Protein AF-0000000072929217 (afdb_homodimer)

Foldseek 3Di:
DDLVVLVVVVVVPDDPPFQKAAPPPPCQVCQQPVQAQAPVTDPAAEGMEGADADVVSVLVQLQSCVSSVAFEFEAQLNDAQQSRQRHHHHYGYYDCNHWDWDADLVQQKIKIFQNAFQQNNQVVVVVVQWHAQAALARSHGNQLCQQLQGPGPLCLQPNTRVVQWAWFWWQASNSDIAIEGCVGPPLLSQNSNRVGLQRRTGTGITIGRIGGAFDQKWKKKFKAALVCLLVQVVQCLVAPQPADSQKWWKWKWAADPPDDFIMIMIMIIGGHHDLVVQQVRQVVCVVRGDPHTPDIDGGHGDDSVRSNVVSCVLSDGQKHKDKFKFAFAQPDPPSVLCSCVSGPAQDRSKMKMKTANHPVQVDDVVVVPDDNHLQADGDRIIIMIIHIGNDPVCVVVRVVVVVVSCVSNLVRGPFGRSRGDDQQNADAAHGPPVSVVSSLVSLCVRPVSQNSLRHCYHVSPCRSNHGPRHHD/DPLVVLVVVVVVPDDPPFQKAAPPPPCQVCQQPVQAQAPVTDPAAEGMEGADADVVSVLVQLQSCVSSVAFEFEAQLNDAQQSRQRHHHHYGYYDCNHWDWDADLVQQKIKIFQNAFQQNNQVVVVVVQWHAQAALARSHGNQLCQQLQHPGPLCLQPNTRVVQWAWFWWQFSNSDIAIEGCVGPPLLSQNSNRVGLQRRTGTGITIGRIGGAFDQKWKKKFKAALVCLLVQVVQCLVAPQPADSQKWWKWKWAADPPDDFIMIMIMIIGGHHDLVVQQVRQVVCVVRGDPHTPDIDGGHGDDSVRSNVVSCVLSDGQKHKDKFKFAFAQPDPPSVLCSCVSGPAQDRSKMKMKTANHPVQVDDVVVVRDDNHLQADGDRIIIMIIHIGNDPVCVVVRVVVVVVSCVSNLVRGPFGRSRGDDQQNADAAHGPPVSVVSSLVSLCVRPVSLNSLRHCYNVSPCRSNHGPRHHD

Nearest PDB structures (foldseek):
  6fye-assembly1_B-2  TM=8.656E-01  e=2.836E-32  Streptomyces maritimus
  4xlo-assembly1_C  TM=8.619E-01  e=9.647E-32  Streptomyces maritimus
  6fyg-assembly3_C  TM=8.491E-01  e=1.159E-31  Streptomyces maritimus
  6fyb-assembly1_A  TM=8.596E-01  e=4.457E-31  Streptomyces maritimus
  2bvf-assembly2_B  TM=8.439E-01  e=1.085E-26  Paenarthrobacter nicotinovorans

Sequence (944 aa):
MTQIDALAQAKSQLPPSFPIIWRGDVSWERARVGRVFNHRRPSSQPLAVVEATREDHIVEAVRLARTLGARVSVRSGGHSWAAWSVREGAVLIDLGKYHEFLLDDSTGVLQASPSMTGRMVNKLLGLRGRMFPGGHCPEVALGGFLLQGGMGWNCKNWGFACERLMALDVVTADGEKRHCDKTTNTELYWAARGSGPGFPAVVTRFYLQTIPVFNHMRSSVYIYEKKDYEAAFSWVLKLAPTFDEGTEIVAVGQHLPGREGEHILISFVTFKNSDEEARSALQPAQDSAPPGHVDSWFCKKTSLAEQYDHQHSANPEGHRYAVDNSYIRNDADVVSVLKESFTSLPTKKSFTLWYAMAPGSRRSIEDDNFEDMALSMQTDHYYAAYVIWEDQADDLKCQSWLTHVFDKIKRDSEGSYLGDADFQKRLTVFWGQDQGKRLMNIRKKWDPRGVVAGYLNKGDQNGVEGLENVHNMTQIDALAQAKSQLPPSFPIIWRGDVSWERARVGRVFNHRRPSSQPLAVVEATREDHIVEAVRLARTLGARVSVRSGGHSWAAWSVREGAVLIDLGKYHEFLLDDSTGVLQASPSMTGRMVNKLLGLRGRMFPGGHCPEVALGGFLLQGGMGWNCKNWGFACERLMALDVVTADGEKRHCDKTTNTELYWAARGSGPGFPAVVTRFYLQTIPVFNHMRSSVYIYEKKDYEAAFSWVLKLAPTFDEGTEIVAVGQHLPGREGEHILISFVTFKNSDEEARSALQPAQDSAPPGHVDSWFCKKTSLAEQYDHQHSANPEGHRYAVDNSYIRNDADVVSVLKESFTSLPTKKSFTLWYAMAPGSRRSIEDDNFEDMALSMQTDHYYAAYVIWEDQADDLKCQSWLTHVFDKIKRDSEGSYLGDADFQKRLTVFWGQDQGKRLMNIRKKWDPRGVVAGYLNKGDQNGVEGLENVHN

Organism: Fusarium oxysporum f. sp. lycopersici (strain 4287 / CBS 123668 / FGSC 9935 / NRRL 34936) (NCBI:txid426428)

pLDDT: mean 96.12, std 4.48, range [48.97, 98.94]

Radius of gyration: 29.15 Å; Cα contacts (8 Å, |Δi|>4): 2205; chains: 2; bounding box: 71×83×64 Å

Structure (mmCIF, N/CA/C/O backbone):
data_AF-0000000072929217-model_v1
#
loop_
_entity.id
_entity.type
_entity.pdbx_description
1 polymer 'FAD-binding PCMH-type domain-containing protein'
#
loop_
_atom_site.group_PDB
_atom_site.id
_atom_site.type_symbol
_atom_site.label_atom_id
_atom_site.label_alt_id
_atom_site.label_comp_id
_atom_site.label_asym_id
_atom_site.label_entity_id
_atom_site.label_seq_id
_atom_site.pdbx_PDB_ins_code
_atom_site.Cartn_x
_atom_site.Cartn_y
_atom_site.Cartn_z
_atom_site.occupancy
_atom_site.B_iso_or_equiv
_atom_site.auth_seq_id
_atom_site.auth_comp_id
_atom_site.auth_asym_id
_atom_site.auth_atom_id
_atom_site.pdbx_PDB_model_num
ATOM 1 N N . MET A 1 1 ? 33.812 8.492 -20.047 1 49.12 1 MET A N 1
ATOM 2 C CA . MET A 1 1 ? 32.594 7.754 -20.391 1 49.12 1 MET A CA 1
ATOM 3 C C . MET A 1 1 ? 31.391 8.664 -20.359 1 49.12 1 MET A C 1
ATOM 5 O O . MET A 1 1 ? 31.156 9.344 -19.359 1 49.12 1 MET A O 1
ATOM 9 N N . THR A 1 2 ? 30.75 8.93 -21.438 1 68 2 THR A N 1
ATOM 10 C CA . THR A 1 2 ? 29.562 9.781 -21.484 1 68 2 THR A CA 1
ATOM 11 C C . THR A 1 2 ? 28.438 9.188 -20.656 1 68 2 THR A C 1
ATOM 13 O O . THR A 1 2 ? 28.5 8.023 -20.25 1 68 2 THR A O 1
ATOM 16 N N . GLN A 1 3 ? 27.625 10.047 -20.203 1 73.56 3 GLN A N 1
ATOM 17 C CA . GLN A 1 3 ? 26.469 9.578 -19.469 1 73.56 3 GLN A CA 1
ATOM 18 C C . GLN A 1 3 ? 25.734 8.484 -20.234 1 73.56 3 GLN A C 1
ATOM 20 O O . GLN A 1 3 ? 25.203 7.539 -19.641 1 73.56 3 GLN A O 1
ATOM 25 N N . ILE A 1 4 ? 25.828 8.523 -21.484 1 74.44 4 ILE A N 1
ATOM 26 C CA . ILE A 1 4 ? 25.172 7.547 -22.344 1 74.44 4 ILE A CA 1
ATOM 27 C C . ILE A 1 4 ? 25.859 6.188 -22.203 1 74.44 4 ILE A C 1
ATOM 29 O O . ILE A 1 4 ? 25.188 5.156 -22.094 1 74.44 4 ILE A O 1
ATOM 33 N N . ASP A 1 5 ? 27.188 6.277 -22.203 1 80.12 5 ASP A N 1
ATOM 34 C CA . ASP A 1 5 ? 27.938 5.035 -22.062 1 80.12 5 ASP A CA 1
ATOM 35 C C . ASP A 1 5 ? 27.719 4.41 -20.688 1 80.12 5 ASP A C 1
ATOM 37 O O . ASP A 1 5 ? 27.578 3.191 -20.562 1 80.12 5 ASP A O 1
ATOM 41 N N . ALA A 1 6 ? 27.734 5.25 -19.797 1 81.88 6 ALA A N 1
ATOM 42 C CA . ALA A 1 6 ? 27.531 4.781 -18.422 1 81.88 6 ALA A CA 1
ATOM 43 C C . ALA A 1 6 ? 26.141 4.172 -18.25 1 81.88 6 ALA A C 1
ATOM 45 O O . ALA A 1 6 ? 25.984 3.176 -17.547 1 81.88 6 ALA A O 1
ATOM 46 N N . LEU A 1 7 ? 25.234 4.805 -18.875 1 84.31 7 LEU A N 1
ATOM 47 C CA . LEU A 1 7 ? 23.875 4.305 -18.812 1 84.31 7 LEU A CA 1
ATOM 48 C C . LEU A 1 7 ? 23.781 2.928 -19.469 1 84.31 7 LEU A C 1
ATOM 50 O O . LEU A 1 7 ? 23.125 2.029 -18.938 1 84.31 7 LEU A O 1
ATOM 54 N N . ALA A 1 8 ? 24.406 2.736 -20.547 1 84.69 8 ALA A N 1
ATOM 55 C CA . ALA A 1 8 ? 24.406 1.451 -21.25 1 84.69 8 ALA A CA 1
ATOM 56 C C . ALA A 1 8 ? 25.078 0.37 -20.391 1 84.69 8 ALA A C 1
ATOM 58 O O . ALA A 1 8 ? 24.578 -0.762 -20.328 1 84.69 8 ALA A O 1
ATOM 59 N N . GLN A 1 9 ? 26.125 0.762 -19.781 1 85.25 9 GLN A N 1
ATOM 60 C CA . GLN A 1 9 ? 26.844 -0.175 -18.906 1 85.25 9 GLN A CA 1
ATOM 61 C C . GLN A 1 9 ? 25.984 -0.556 -17.703 1 85.25 9 GLN A C 1
ATOM 63 O O . GLN A 1 9 ? 25.953 -1.723 -17.312 1 85.25 9 GLN A O 1
ATOM 68 N N . ALA A 1 10 ? 25.406 0.432 -17.156 1 84.62 10 ALA A N 1
ATOM 69 C CA . ALA A 1 10 ? 24.547 0.167 -16 1 84.62 10 ALA A CA 1
ATOM 70 C C . ALA A 1 10 ? 23.406 -0.78 -16.359 1 84.62 10 ALA A C 1
ATOM 72 O O . ALA A 1 10 ? 23.125 -1.728 -15.633 1 84.62 10 ALA A O 1
ATOM 73 N N . LYS A 1 11 ? 22.828 -0.603 -17.422 1 81.94 11 LYS A N 1
ATOM 74 C CA . LYS A 1 11 ? 21.719 -1.436 -17.906 1 81.94 11 LYS A CA 1
ATOM 75 C C . LYS A 1 11 ? 22.172 -2.879 -18.109 1 81.94 11 LYS A C 1
ATOM 77 O O . LYS A 1 11 ? 21.422 -3.814 -17.828 1 81.94 11 LYS A O 1
ATOM 82 N N . SER A 1 12 ? 23.391 -3.002 -18.453 1 82.38 12 SER A N 1
ATOM 83 C CA . SER A 1 12 ? 23.906 -4.336 -18.734 1 82.38 12 SER A CA 1
ATOM 84 C C . SER A 1 12 ? 24.375 -5.035 -17.469 1 82.38 12 SER A C 1
ATOM 86 O O . SER A 1 12 ? 24.375 -6.266 -17.391 1 82.38 12 SER A O 1
ATOM 88 N N . GLN A 1 13 ? 24.719 -4.32 -16.469 1 84.75 13 GLN A N 1
ATOM 89 C CA . GLN A 1 13 ? 25.328 -4.902 -15.273 1 84.75 13 GLN A CA 1
ATOM 90 C C . GLN A 1 13 ? 24.281 -5.199 -14.203 1 84.75 13 GLN A C 1
ATOM 92 O O . GLN A 1 13 ? 24.484 -6.078 -13.359 1 84.75 13 GLN A O 1
ATOM 97 N N . LEU A 1 14 ? 23.188 -4.543 -14.242 1 88.75 14 LEU A N 1
ATOM 98 C CA . LEU A 1 14 ? 22.141 -4.789 -13.25 1 88.75 14 LEU A CA 1
ATOM 99 C C . LEU A 1 14 ? 21.406 -6.09 -13.539 1 88.75 14 LEU A C 1
ATOM 101 O O . LEU A 1 14 ? 21.125 -6.402 -14.703 1 88.75 14 LEU A O 1
ATOM 105 N N . PRO A 1 15 ? 21.219 -6.852 -12.453 1 87.69 15 PRO A N 1
ATOM 106 C CA . PRO A 1 15 ? 20.391 -8.039 -12.695 1 87.69 15 PRO A CA 1
ATOM 107 C C . PRO A 1 15 ? 19 -7.691 -13.203 1 87.69 15 PRO A C 1
ATOM 109 O O . PRO A 1 15 ? 18.406 -6.688 -12.781 1 87.69 15 PRO A O 1
ATOM 112 N N . PRO A 1 16 ? 18.469 -8.57 -14.055 1 85.94 16 PRO A N 1
ATOM 113 C CA . PRO A 1 16 ? 17.125 -8.305 -14.586 1 85.94 16 PRO A CA 1
ATOM 114 C C . PRO A 1 16 ? 16.062 -8.148 -13.5 1 85.94 16 PRO A C 1
ATOM 116 O O . PRO A 1 16 ? 15.055 -7.48 -13.703 1 85.94 16 PRO A O 1
ATOM 119 N N . SER A 1 17 ? 16.375 -8.656 -12.406 1 92.19 17 SER A N 1
ATOM 120 C CA . SER A 1 17 ? 15.391 -8.648 -11.328 1 92.19 17 SER A CA 1
ATOM 121 C C . SER A 1 17 ? 15.461 -7.348 -10.531 1 92.19 17 SER A C 1
ATOM 123 O O . SER A 1 17 ? 14.625 -7.102 -9.656 1 92.19 17 SER A O 1
ATOM 125 N N . PHE A 1 18 ? 16.484 -6.469 -10.781 1 95.69 18 PHE A N 1
ATOM 126 C CA . PHE A 1 18 ? 16.516 -5.176 -10.109 1 95.69 18 PHE A CA 1
ATOM 127 C C . PHE A 1 18 ? 15.328 -4.32 -10.508 1 95.69 18 PHE A C 1
ATOM 129 O O . PHE A 1 18 ? 15.023 -4.18 -11.695 1 95.69 18 PHE A O 1
ATOM 136 N N . PRO A 1 19 ? 14.609 -3.799 -9.547 1 96.88 19 PRO A N 1
ATOM 137 C CA . PRO A 1 19 ? 13.328 -3.15 -9.852 1 96.88 19 PRO A CA 1
ATOM 138 C C . PRO A 1 19 ? 13.5 -1.712 -10.336 1 96.88 19 PRO A C 1
ATOM 140 O O . PRO A 1 19 ? 13.055 -0.774 -9.672 1 96.88 19 PRO A O 1
ATOM 143 N N . ILE A 1 20 ? 14.062 -1.573 -11.516 1 97.25 20 ILE A N 1
ATOM 144 C CA . ILE A 1 20 ? 14.352 -0.259 -12.078 1 97.25 20 ILE A CA 1
ATOM 145 C C . ILE A 1 20 ? 13.531 -0.047 -13.352 1 97.25 20 ILE A C 1
ATOM 147 O O . ILE A 1 20 ? 13.367 -0.972 -14.148 1 97.25 20 ILE A O 1
ATOM 151 N N . ILE A 1 21 ? 12.914 1.07 -13.5 1 97.06 21 ILE A N 1
ATOM 152 C CA . ILE A 1 21 ? 12.188 1.515 -14.68 1 97.06 21 ILE A CA 1
ATOM 153 C C . ILE A 1 21 ? 12.938 2.67 -15.344 1 97.06 21 ILE A C 1
ATOM 155 O O . ILE A 1 21 ? 13.234 3.674 -14.695 1 97.06 21 ILE A O 1
ATOM 159 N N . TRP A 1 22 ? 13.227 2.525 -16.562 1 94.88 22 TRP A N 1
ATOM 160 C CA . TRP A 1 22 ? 13.945 3.549 -17.312 1 94.88 22 TRP A CA 1
ATOM 161 C C . TRP A 1 22 ? 12.984 4.395 -18.141 1 94.88 22 TRP A C 1
ATOM 163 O O . TRP A 1 22 ? 11.875 3.959 -18.453 1 94.88 22 TRP A O 1
ATOM 173 N N . ARG A 1 23 ? 13.445 5.566 -18.453 1 90.44 23 ARG A N 1
ATOM 174 C CA . ARG A 1 23 ? 12.688 6.391 -19.391 1 90.44 23 ARG A CA 1
ATOM 175 C C . ARG A 1 23 ? 12.438 5.648 -20.703 1 90.44 23 ARG A C 1
ATOM 177 O O . ARG A 1 23 ? 13.352 5.031 -21.25 1 90.44 23 ARG A O 1
ATOM 184 N N . GLY A 1 24 ? 11.219 5.574 -21.125 1 89.06 24 GLY A N 1
ATOM 185 C CA . GLY A 1 24 ? 10.867 4.852 -22.344 1 89.06 24 GLY A CA 1
ATOM 186 C C . GLY A 1 24 ? 10.109 3.568 -22.078 1 89.06 24 GLY A C 1
ATOM 187 O O . GLY A 1 24 ? 9.422 3.049 -22.953 1 89.06 24 GLY A O 1
ATOM 188 N N . ASP A 1 25 ? 10.336 3.018 -20.859 1 91.44 25 ASP A N 1
ATOM 189 C CA . ASP A 1 25 ? 9.57 1.834 -20.5 1 91.44 25 ASP A CA 1
ATOM 190 C C . ASP A 1 25 ? 8.07 2.131 -20.5 1 91.44 25 ASP A C 1
ATOM 192 O O . ASP A 1 25 ? 7.66 3.273 -20.281 1 91.44 25 ASP A O 1
ATOM 196 N N . VAL A 1 26 ? 7.258 1.178 -20.688 1 92.44 26 VAL A N 1
ATOM 197 C CA . VAL A 1 26 ? 5.812 1.331 -20.828 1 92.44 26 VAL A CA 1
ATOM 198 C C . VAL A 1 26 ? 5.23 1.861 -19.516 1 92.44 26 VAL A C 1
ATOM 200 O O . VAL A 1 26 ? 4.25 2.611 -19.531 1 92.44 26 VAL A O 1
ATOM 203 N N . SER A 1 27 ? 5.918 1.597 -18.391 1 94.31 27 SER A N 1
ATOM 204 C CA . SER A 1 27 ? 5.402 1.976 -17.078 1 94.31 27 SER A CA 1
ATOM 205 C C . SER A 1 27 ? 6.016 3.289 -16.609 1 94.31 27 SER A C 1
ATOM 207 O O . SER A 1 27 ? 5.852 3.672 -15.445 1 94.31 27 SER A O 1
ATOM 209 N N . TRP A 1 28 ? 6.641 4.039 -17.469 1 96.75 28 TRP A N 1
ATOM 210 C CA . TRP A 1 28 ? 7.473 5.172 -17.078 1 96.75 28 TRP A CA 1
ATOM 211 C C . TRP A 1 28 ? 6.633 6.246 -16.391 1 96.75 28 TRP A C 1
ATOM 213 O O . TRP A 1 28 ? 6.949 6.68 -15.281 1 96.75 28 TRP A O 1
ATOM 223 N N . GLU A 1 29 ? 5.516 6.652 -16.984 1 96.38 29 GLU A N 1
ATOM 224 C CA . GLU A 1 29 ? 4.746 7.762 -16.438 1 96.38 29 GLU A CA 1
ATOM 225 C C . GLU A 1 29 ? 4.121 7.395 -15.094 1 96.38 29 GLU A C 1
ATOM 227 O O . GLU A 1 29 ? 4.07 8.219 -14.18 1 96.38 29 GLU A O 1
ATOM 232 N N . ARG A 1 30 ? 3.693 6.176 -15.023 1 95.62 30 ARG A N 1
ATOM 233 C CA . ARG A 1 30 ? 3.193 5.699 -13.734 1 95.62 30 ARG A CA 1
ATOM 234 C C . ARG A 1 30 ? 4.273 5.777 -12.664 1 95.62 30 ARG A C 1
ATOM 236 O O . ARG A 1 30 ? 4.016 6.234 -11.547 1 95.62 30 ARG A O 1
ATOM 243 N N . ALA A 1 31 ? 5.453 5.297 -13.016 1 97.69 31 ALA A N 1
ATOM 244 C CA . ALA A 1 31 ? 6.562 5.285 -12.07 1 97.69 31 ALA A CA 1
ATOM 245 C C . ALA A 1 31 ? 6.988 6.707 -11.703 1 97.69 31 ALA A C 1
ATOM 247 O O . ALA A 1 31 ? 7.262 7 -10.539 1 97.69 31 ALA A O 1
ATOM 248 N N . ARG A 1 32 ? 7.012 7.57 -12.672 1 98.12 32 ARG A N 1
ATOM 249 C CA . ARG A 1 32 ? 7.535 8.922 -12.523 1 98.12 32 ARG A CA 1
ATOM 250 C C . ARG A 1 32 ? 6.613 9.773 -11.648 1 98.12 32 ARG A C 1
ATOM 252 O O . ARG A 1 32 ? 7.059 10.367 -10.664 1 98.12 32 ARG A O 1
ATOM 259 N N . VAL A 1 33 ? 5.234 9.734 -11.977 1 97.62 33 VAL A N 1
ATOM 260 C CA . VAL A 1 33 ? 4.387 10.719 -11.305 1 97.62 33 VAL A CA 1
ATOM 261 C C . VAL A 1 33 ? 3.117 10.039 -10.797 1 97.62 33 VAL A C 1
ATOM 263 O O . VAL A 1 33 ? 2.266 10.688 -10.18 1 97.62 33 VAL A O 1
ATOM 266 N N . GLY A 1 34 ? 2.971 8.805 -11 1 95.88 34 GLY A N 1
ATOM 267 C CA . GLY A 1 34 ? 1.731 8.125 -10.656 1 95.88 34 GLY A CA 1
ATOM 268 C C . GLY A 1 34 ? 1.403 8.188 -9.18 1 95.88 34 GLY A C 1
ATOM 269 O O . GLY A 1 34 ? 0.233 8.148 -8.797 1 95.88 34 GLY A O 1
ATOM 270 N N . ARG A 1 35 ? 2.449 8.336 -8.336 1 96.56 35 ARG A N 1
ATOM 271 C CA . ARG A 1 35 ? 2.234 8.359 -6.895 1 96.56 35 ARG A CA 1
ATOM 272 C C . ARG A 1 35 ? 2.414 9.766 -6.336 1 96.56 35 ARG A C 1
ATOM 274 O O . ARG A 1 35 ? 2.514 9.953 -5.121 1 96.56 35 ARG A O 1
ATOM 281 N N . VAL A 1 36 ? 2.475 10.734 -7.227 1 97.44 36 VAL A N 1
ATOM 282 C CA . VAL A 1 36 ? 2.475 12.125 -6.789 1 97.44 36 VAL A CA 1
ATOM 283 C C . VAL A 1 36 ? 1.05 12.562 -6.465 1 97.44 36 VAL A C 1
ATOM 285 O O . VAL A 1 36 ? 0.176 12.555 -7.332 1 97.44 36 VAL A O 1
ATOM 288 N N . PHE A 1 37 ? 0.83 12.93 -5.234 1 97 37 PHE A N 1
ATOM 289 C CA . PHE A 1 37 ? -0.493 13.297 -4.746 1 97 37 PHE A CA 1
ATOM 290 C C . PHE A 1 37 ? -1.005 14.547 -5.461 1 97 37 PHE A C 1
ATOM 292 O O . PHE A 1 37 ? -2.164 14.594 -5.875 1 97 37 PHE A O 1
ATOM 299 N N . ASN A 1 38 ? -0.155 15.578 -5.531 1 97.69 38 ASN A N 1
ATOM 300 C CA . ASN A 1 38 ? -0.504 16.844 -6.164 1 97.69 38 ASN A CA 1
ATOM 301 C C . ASN A 1 38 ? -0.58 16.703 -7.684 1 97.69 38 ASN A C 1
ATOM 303 O O . ASN A 1 38 ? 0.424 16.406 -8.336 1 97.69 38 ASN A O 1
ATOM 307 N N . HIS A 1 39 ? -1.693 17 -8.242 1 97.12 39 HIS A N 1
ATOM 308 C CA . HIS A 1 39 ? -1.88 16.797 -9.672 1 97.12 39 HIS A CA 1
ATOM 309 C C . HIS A 1 39 ? -1.33 17.969 -10.477 1 97.12 39 HIS A C 1
ATOM 311 O O . HIS A 1 39 ? -1.395 17.969 -11.711 1 97.12 39 HIS A O 1
ATOM 317 N N . ARG A 1 40 ? -0.848 18.984 -9.789 1 96 40 ARG A N 1
ATOM 318 C CA . ARG A 1 40 ? 0.109 19.859 -10.461 1 96 40 ARG A CA 1
ATOM 319 C C . ARG A 1 40 ? 1.459 19.172 -10.625 1 96 40 ARG A C 1
ATOM 321 O O . ARG A 1 40 ? 2.461 19.625 -10.062 1 96 40 ARG A O 1
ATOM 328 N N . ARG A 1 41 ? 1.471 18.188 -11.445 1 95.12 41 ARG A N 1
ATOM 329 C CA . ARG A 1 41 ? 2.627 17.312 -11.594 1 95.12 41 ARG A CA 1
ATOM 330 C C . ARG A 1 41 ? 3.76 18.031 -12.328 1 95.12 41 ARG A C 1
ATOM 332 O O . ARG A 1 41 ? 3.518 18.766 -13.281 1 95.12 41 ARG A O 1
ATOM 339 N N . PRO A 1 42 ? 4.984 17.828 -11.883 1 94.81 42 PRO A N 1
ATOM 340 C CA . PRO A 1 42 ? 6.121 18.453 -12.547 1 94.81 42 PRO A CA 1
ATOM 341 C C . PRO A 1 42 ? 6.41 17.844 -13.922 1 94.81 42 PRO A C 1
ATOM 343 O O . PRO A 1 42 ? 6.047 16.703 -14.18 1 94.81 42 PRO A O 1
ATOM 346 N N . SER A 1 43 ? 7.121 18.625 -14.742 1 94.94 43 SER A N 1
ATOM 347 C CA . SER A 1 43 ? 7.543 18.156 -16.062 1 94.94 43 SER A CA 1
ATOM 348 C C . SER A 1 43 ? 8.93 17.531 -16 1 94.94 43 SER A C 1
ATOM 350 O O . SER A 1 43 ? 9.375 16.922 -16.969 1 94.94 43 SER A O 1
ATOM 352 N N . SER A 1 44 ? 9.586 17.672 -14.82 1 95.94 44 SER A N 1
ATOM 353 C CA . SER A 1 44 ? 10.945 17.141 -14.664 1 95.94 44 SER A CA 1
ATOM 354 C C . SER A 1 44 ? 11 15.656 -14.992 1 95.94 44 SER A C 1
ATOM 356 O O . SER A 1 44 ? 10.062 14.914 -14.695 1 95.94 44 SER A O 1
ATOM 358 N N . GLN A 1 45 ? 12.188 15.258 -15.555 1 96.94 45 GLN A N 1
ATOM 359 C CA . GLN A 1 45 ? 12.398 13.875 -15.977 1 96.94 45 GLN A CA 1
ATOM 360 C C . GLN A 1 45 ? 13.586 13.258 -15.25 1 96.94 45 GLN A C 1
ATOM 362 O O . GLN A 1 45 ? 14.742 13.492 -15.609 1 96.94 45 GLN A O 1
ATOM 367 N N . PRO A 1 46 ? 13.32 12.391 -14.297 1 97.38 46 PRO A N 1
ATOM 368 C CA . PRO A 1 46 ? 14.422 11.578 -13.758 1 97.38 46 PRO A CA 1
ATOM 369 C C . PRO A 1 46 ? 15.062 10.68 -14.812 1 97.38 46 PRO A C 1
ATOM 371 O O . PRO A 1 46 ? 14.516 10.516 -15.906 1 97.38 46 PRO A O 1
ATOM 374 N N . LEU A 1 47 ? 16.25 10.164 -14.492 1 96.25 47 LEU A N 1
ATOM 375 C CA . LEU A 1 47 ? 16.906 9.195 -15.367 1 96.25 47 LEU A CA 1
ATOM 376 C C . LEU A 1 47 ? 16.25 7.828 -15.266 1 96.25 47 LEU A C 1
ATOM 378 O O . LEU A 1 47 ? 16.172 7.098 -16.25 1 96.25 47 LEU A O 1
ATOM 382 N N . ALA A 1 48 ? 15.891 7.484 -14.094 1 97.69 48 ALA A N 1
ATOM 383 C CA . ALA A 1 48 ? 15.281 6.191 -13.781 1 97.69 48 ALA A CA 1
ATOM 384 C C . ALA A 1 48 ? 14.508 6.254 -12.469 1 97.69 48 ALA A C 1
ATOM 386 O O . ALA A 1 48 ? 14.664 7.195 -11.688 1 97.69 48 ALA A O 1
ATOM 387 N N . VAL A 1 49 ? 13.609 5.367 -12.281 1 98.62 49 VAL A N 1
ATOM 388 C CA . VAL A 1 49 ? 12.906 5.16 -11.023 1 98.62 49 VAL A CA 1
ATOM 389 C C . VAL A 1 49 ? 13.188 3.756 -10.492 1 98.62 49 VAL A C 1
ATOM 391 O O . VAL A 1 49 ? 12.969 2.764 -11.188 1 98.62 49 VAL A O 1
ATOM 394 N N . VAL A 1 50 ? 13.773 3.641 -9.328 1 98.62 50 VAL A N 1
ATOM 395 C CA . VAL A 1 50 ? 13.945 2.365 -8.641 1 98.62 50 VAL A CA 1
ATOM 396 C C . VAL A 1 50 ? 12.805 2.15 -7.652 1 98.62 50 VAL A C 1
ATOM 398 O O . VAL A 1 50 ? 12.688 2.873 -6.66 1 98.62 50 VAL A O 1
ATOM 401 N N . GLU A 1 51 ? 11.93 1.212 -7.875 1 98.38 51 GLU A N 1
ATOM 402 C CA . GLU A 1 51 ? 10.867 0.846 -6.941 1 98.38 51 GLU A CA 1
ATOM 403 C C . GLU A 1 51 ? 11.367 -0.167 -5.91 1 98.38 51 GLU A C 1
ATOM 405 O O . GLU A 1 51 ? 11.133 -1.369 -6.055 1 98.38 51 GLU A O 1
ATOM 410 N N . ALA A 1 52 ? 11.938 0.349 -4.867 1 98.44 52 ALA A N 1
ATOM 411 C CA . ALA A 1 52 ? 12.641 -0.466 -3.879 1 98.44 52 ALA A CA 1
ATOM 412 C C . ALA A 1 52 ? 11.664 -1.31 -3.068 1 98.44 52 ALA A C 1
ATOM 414 O O . ALA A 1 52 ? 10.602 -0.828 -2.672 1 98.44 52 ALA A O 1
ATOM 415 N N . THR A 1 53 ? 12.016 -2.559 -2.799 1 96.94 53 THR A N 1
ATOM 416 C CA . THR A 1 53 ? 11.195 -3.445 -1.977 1 96.94 53 THR A CA 1
ATOM 417 C C . THR A 1 53 ? 12.008 -3.986 -0.8 1 96.94 53 THR A C 1
ATOM 419 O O . THR A 1 53 ? 11.461 -4.656 0.077 1 96.94 53 THR A O 1
ATOM 422 N N . ARG A 1 54 ? 13.211 -3.799 -0.788 1 95.69 54 ARG A N 1
ATOM 423 C CA . ARG A 1 54 ? 14.102 -4.152 0.315 1 95.69 54 ARG A CA 1
ATOM 424 C C . ARG A 1 54 ? 15.258 -3.164 0.424 1 95.69 54 ARG A C 1
ATOM 426 O O . ARG A 1 54 ? 15.523 -2.402 -0.508 1 95.69 54 ARG A O 1
ATOM 433 N N . GLU A 1 55 ? 15.977 -3.174 1.467 1 97.12 55 GLU A N 1
ATOM 434 C CA . GLU A 1 55 ? 17.016 -2.199 1.762 1 97.12 55 GLU A CA 1
ATOM 435 C C . GLU A 1 55 ? 18.156 -2.285 0.747 1 97.12 55 GLU A C 1
ATOM 437 O O . GLU A 1 55 ? 18.766 -1.271 0.404 1 97.12 55 GLU A O 1
ATOM 442 N N . ASP A 1 56 ? 18.453 -3.457 0.237 1 96.88 56 ASP A N 1
ATOM 443 C CA . ASP A 1 56 ? 19.531 -3.633 -0.742 1 96.88 56 ASP A CA 1
ATOM 444 C C . ASP A 1 56 ? 19.234 -2.848 -2.02 1 96.88 56 ASP A C 1
ATOM 446 O O . ASP A 1 56 ? 20.156 -2.359 -2.676 1 96.88 56 ASP A O 1
ATOM 450 N N . HIS A 1 57 ? 17.984 -2.785 -2.412 1 98.25 57 HIS A N 1
ATOM 451 C CA . HIS A 1 57 ? 17.625 -1.983 -3.576 1 98.25 57 HIS A CA 1
ATOM 452 C C . HIS A 1 57 ? 18.016 -0.521 -3.377 1 98.25 57 HIS A C 1
ATOM 454 O O . HIS A 1 57 ? 18.438 0.145 -4.32 1 98.25 57 HIS A O 1
ATOM 460 N N . ILE A 1 58 ? 17.828 -0.026 -2.145 1 98.69 58 ILE A N 1
ATOM 461 C CA . ILE A 1 58 ? 18.125 1.365 -1.825 1 98.69 58 ILE A CA 1
ATOM 462 C C . ILE A 1 58 ? 19.625 1.603 -1.921 1 98.69 58 ILE A C 1
ATOM 464 O O . ILE A 1 58 ? 20.078 2.561 -2.559 1 98.69 58 ILE A O 1
ATOM 468 N N . VAL A 1 59 ? 20.391 0.7 -1.342 1 98.38 59 VAL A N 1
ATOM 469 C CA . VAL A 1 59 ? 21.844 0.785 -1.394 1 98.38 59 VAL A CA 1
ATOM 470 C C . VAL A 1 59 ? 22.312 0.778 -2.848 1 98.38 59 VAL A C 1
ATOM 472 O O . VAL A 1 59 ? 23.109 1.634 -3.256 1 98.38 59 VAL A O 1
ATOM 475 N N . GLU A 1 60 ? 21.812 -0.142 -3.605 1 97.25 60 GLU A N 1
ATOM 476 C CA . GLU A 1 60 ? 22.234 -0.294 -5 1 97.25 60 GLU A CA 1
ATOM 477 C C . GLU A 1 60 ? 21.844 0.931 -5.824 1 97.25 60 GLU A C 1
ATOM 479 O O . GLU A 1 60 ? 22.578 1.336 -6.727 1 97.25 60 GLU A O 1
ATOM 484 N N . ALA A 1 61 ? 20.688 1.484 -5.543 1 98.25 61 ALA A N 1
ATOM 485 C CA . ALA A 1 61 ? 20.234 2.678 -6.254 1 98.25 61 ALA A CA 1
ATOM 486 C C . ALA A 1 61 ? 21.172 3.859 -5.984 1 98.25 61 ALA A C 1
ATOM 488 O O . ALA A 1 61 ? 21.5 4.621 -6.902 1 98.25 61 ALA A O 1
ATOM 489 N N . VAL A 1 62 ? 21.547 4.047 -4.734 1 98.38 62 VAL A N 1
ATOM 490 C CA . VAL A 1 62 ? 22.453 5.133 -4.391 1 98.38 62 VAL A CA 1
ATOM 491 C C . VAL A 1 62 ? 23.781 4.938 -5.109 1 98.38 62 VAL A C 1
ATOM 493 O O . VAL A 1 62 ? 24.312 5.879 -5.703 1 98.38 62 VAL A O 1
ATOM 496 N N . ARG A 1 63 ? 24.297 3.766 -5.109 1 96.75 63 ARG A N 1
ATOM 497 C CA . ARG A 1 63 ? 25.578 3.475 -5.766 1 96.75 63 ARG A CA 1
ATOM 498 C C . ARG A 1 63 ? 25.453 3.658 -7.273 1 96.75 63 ARG A C 1
ATOM 500 O O . ARG A 1 63 ? 26.391 4.141 -7.918 1 96.75 63 ARG A O 1
ATOM 507 N N . LEU A 1 64 ? 24.359 3.248 -7.801 1 96.38 64 LEU A N 1
ATOM 508 C CA . LEU A 1 64 ? 24.109 3.453 -9.219 1 96.38 64 LEU A CA 1
ATOM 509 C C . LEU A 1 64 ? 24.141 4.938 -9.57 1 96.38 64 LEU A C 1
ATOM 511 O O . LEU A 1 64 ? 24.766 5.332 -10.562 1 96.38 64 LEU A O 1
ATOM 515 N N . ALA A 1 65 ? 23.438 5.742 -8.789 1 96.5 65 ALA A N 1
ATOM 516 C CA . ALA A 1 65 ? 23.438 7.184 -9.023 1 96.5 65 ALA A CA 1
ATOM 517 C C . ALA A 1 65 ? 24.844 7.75 -9.008 1 96.5 65 ALA A C 1
ATOM 519 O O . ALA A 1 65 ? 25.219 8.547 -9.875 1 96.5 65 ALA A O 1
ATOM 520 N N . ARG A 1 66 ? 25.609 7.305 -8.125 1 93.94 66 ARG A N 1
ATOM 521 C CA . ARG A 1 66 ? 27 7.754 -8.031 1 93.94 66 ARG A CA 1
ATOM 522 C C . ARG A 1 66 ? 27.781 7.379 -9.289 1 93.94 66 ARG A C 1
ATOM 524 O O . ARG A 1 66 ? 28.516 8.203 -9.836 1 93.94 66 ARG A O 1
ATOM 531 N N . THR A 1 67 ? 27.594 6.188 -9.656 1 91.94 67 THR A N 1
ATOM 532 C CA . THR A 1 67 ? 28.281 5.691 -10.844 1 91.94 67 THR A CA 1
ATOM 533 C C . THR A 1 67 ? 27.891 6.496 -12.078 1 91.94 67 THR A C 1
ATOM 535 O O . THR A 1 67 ? 28.719 6.762 -12.945 1 91.94 67 THR A O 1
ATOM 538 N N . LEU A 1 68 ? 26.656 6.961 -12.125 1 93.62 68 LEU A N 1
ATOM 539 C CA . LEU A 1 68 ? 26.125 7.664 -13.289 1 93.62 68 LEU A CA 1
ATOM 540 C C . LEU A 1 68 ? 26.391 9.164 -13.18 1 93.62 68 LEU A C 1
ATOM 542 O O . LEU A 1 68 ? 26.078 9.922 -14.109 1 93.62 68 LEU A O 1
ATOM 546 N N . GLY A 1 69 ? 26.922 9.656 -12.039 1 93.44 69 GLY A N 1
ATOM 547 C CA . GLY A 1 69 ? 27.062 11.086 -11.812 1 93.44 69 GLY A CA 1
ATOM 548 C C . GLY A 1 69 ? 25.734 11.797 -11.648 1 93.44 69 GLY A C 1
ATOM 549 O O . GLY A 1 69 ? 25.625 12.977 -11.969 1 93.44 69 GLY A O 1
ATOM 550 N N . ALA A 1 70 ? 24.719 11.055 -11.25 1 95.44 70 ALA A N 1
ATOM 551 C CA . ALA A 1 70 ? 23.375 11.586 -11.031 1 95.44 70 ALA A CA 1
ATOM 552 C C . ALA A 1 70 ? 23.094 11.773 -9.547 1 95.44 70 ALA A C 1
ATOM 554 O O . ALA A 1 70 ? 23.812 11.25 -8.695 1 95.44 70 ALA A O 1
ATOM 555 N N . ARG A 1 71 ? 22.094 12.523 -9.258 1 96.88 71 ARG A N 1
ATOM 556 C CA . ARG A 1 71 ? 21.594 12.648 -7.891 1 96.88 71 ARG A CA 1
ATOM 557 C C . ARG A 1 71 ? 20.547 11.57 -7.586 1 96.88 71 ARG A C 1
ATOM 559 O O . ARG A 1 71 ? 20.094 10.867 -8.492 1 96.88 71 ARG A O 1
ATOM 566 N N . VAL A 1 72 ? 20.328 11.461 -6.281 1 97.81 72 VAL A N 1
ATOM 567 C CA . VAL A 1 72 ? 19.25 10.586 -5.816 1 97.81 72 VAL A CA 1
ATOM 568 C C . VAL A 1 72 ? 18.109 11.43 -5.23 1 97.81 72 VAL A C 1
ATOM 570 O O . VAL A 1 72 ? 18.359 12.367 -4.469 1 97.81 72 VAL A O 1
ATOM 573 N N . SER A 1 73 ? 16.953 11.227 -5.637 1 97.88 73 SER A N 1
ATOM 574 C CA . SER A 1 73 ? 15.758 11.727 -4.961 1 97.88 73 SER A CA 1
ATOM 575 C C . SER A 1 73 ? 14.938 10.586 -4.367 1 97.88 73 SER A C 1
ATOM 577 O O . SER A 1 73 ? 15.078 9.43 -4.781 1 97.88 73 SER A O 1
ATOM 579 N N . VAL A 1 74 ? 14.133 10.891 -3.334 1 98.25 74 VAL A N 1
ATOM 580 C CA . VAL A 1 74 ? 13.43 9.852 -2.59 1 98.25 74 VAL A CA 1
ATOM 581 C C . VAL A 1 74 ? 11.945 10.195 -2.49 1 98.25 74 VAL A C 1
ATOM 583 O O . VAL A 1 74 ? 11.586 11.359 -2.299 1 98.25 74 VAL A O 1
ATOM 586 N N . ARG A 1 75 ? 11.086 9.188 -2.717 1 98.12 75 ARG A N 1
ATOM 587 C CA . ARG A 1 75 ? 9.648 9.312 -2.494 1 98.12 75 ARG A CA 1
ATOM 588 C C . ARG A 1 75 ? 9.164 8.266 -1.499 1 98.12 75 ARG A C 1
ATOM 590 O O . ARG A 1 75 ? 9.281 7.059 -1.744 1 98.12 75 ARG A O 1
ATOM 597 N N . SER A 1 76 ? 8.672 8.703 -0.357 1 96.94 76 SER A N 1
ATOM 598 C CA . SER A 1 76 ? 8.039 7.801 0.591 1 96.94 76 SER A CA 1
ATOM 599 C C . SER A 1 76 ? 6.547 7.645 0.289 1 96.94 76 SER A C 1
ATOM 601 O O . SER A 1 76 ? 6.16 6.805 -0.526 1 96.94 76 SER A O 1
ATOM 603 N N . GLY A 1 77 ? 5.742 8.625 0.75 1 95.5 77 GLY A N 1
ATOM 604 C CA . GLY A 1 77 ? 4.309 8.547 0.533 1 95.5 77 GLY A CA 1
ATOM 605 C C . GLY A 1 77 ? 3.852 9.273 -0.717 1 95.5 77 GLY A C 1
ATOM 606 O O . GLY A 1 77 ? 2.746 9.039 -1.209 1 95.5 77 GLY A O 1
ATOM 607 N N . GLY A 1 78 ? 4.68 10.164 -1.252 1 96.31 78 GLY A N 1
ATOM 608 C CA . GLY A 1 78 ? 4.336 10.914 -2.453 1 96.31 78 GLY A CA 1
ATOM 609 C C . GLY A 1 78 ? 3.387 12.062 -2.188 1 96.31 78 GLY A C 1
ATOM 610 O O . GLY A 1 78 ? 2.801 12.617 -3.119 1 96.31 78 GLY A O 1
ATOM 611 N N . HIS A 1 79 ? 3.264 12.516 -0.96 1 95.69 79 HIS A N 1
ATOM 612 C CA . HIS A 1 79 ? 2.246 13.477 -0.557 1 95.69 79 HIS A CA 1
ATOM 613 C C . HIS A 1 79 ? 2.82 14.891 -0.493 1 95.69 79 HIS A C 1
ATOM 615 O O . HIS A 1 79 ? 2.164 15.812 -0.003 1 95.69 79 HIS A O 1
ATOM 621 N N . SER A 1 80 ? 3.975 15.109 -0.993 1 93.25 80 SER A N 1
ATOM 622 C CA . SER A 1 80 ? 4.582 16.438 -0.996 1 93.25 80 SER A CA 1
ATOM 623 C C . SER A 1 80 ? 3.811 17.406 -1.892 1 93.25 80 SER A C 1
ATOM 625 O O . SER A 1 80 ? 3.48 17.062 -3.031 1 93.25 80 SER A O 1
ATOM 627 N N . TRP A 1 81 ? 3.535 18.547 -1.367 1 93.25 81 TRP A N 1
ATOM 628 C CA . TRP A 1 81 ? 2.811 19.547 -2.143 1 93.25 81 TRP A CA 1
ATOM 629 C C . TRP A 1 81 ? 3.633 20.016 -3.34 1 93.25 81 TRP A C 1
ATOM 631 O O . TRP A 1 81 ? 3.084 20.281 -4.41 1 93.25 81 TRP A O 1
ATOM 641 N N . ALA A 1 82 ? 4.969 20.078 -3.168 1 91.81 82 ALA A N 1
ATOM 642 C CA . ALA A 1 82 ? 5.855 20.578 -4.211 1 91.81 82 ALA A CA 1
ATOM 643 C C . ALA A 1 82 ? 6.395 19.438 -5.07 1 91.81 82 ALA A C 1
ATOM 645 O O . ALA A 1 82 ? 7.168 19.672 -6.004 1 91.81 82 ALA A O 1
ATOM 646 N N . ALA A 1 83 ? 6.066 18.203 -4.762 1 93.31 83 ALA A N 1
ATOM 647 C CA . ALA A 1 83 ? 6.551 17.031 -5.48 1 93.31 83 ALA A CA 1
ATOM 648 C C . ALA A 1 83 ? 8.078 16.984 -5.488 1 93.31 83 ALA A C 1
ATOM 650 O O . ALA A 1 83 ? 8.695 16.844 -6.547 1 93.31 83 ALA A O 1
ATOM 651 N N . TRP A 1 84 ? 8.688 16.953 -4.312 1 91.06 84 TRP A N 1
ATOM 652 C CA . TRP A 1 84 ? 10.133 17.078 -4.125 1 91.06 84 TRP A CA 1
ATOM 653 C C . TRP A 1 84 ? 10.859 15.898 -4.758 1 91.06 84 TRP A C 1
ATOM 655 O O . TRP A 1 84 ? 12.047 16 -5.094 1 91.06 84 TRP A O 1
ATOM 665 N N . SER A 1 85 ? 10.203 14.852 -5 1 95.81 85 SER A N 1
ATOM 666 C CA . SER A 1 85 ? 10.859 13.602 -5.355 1 95.81 85 SER A CA 1
ATOM 667 C C . SER A 1 85 ? 11.172 13.539 -6.848 1 95.81 85 SER A C 1
ATOM 669 O O . SER A 1 85 ? 12.055 12.805 -7.273 1 95.81 85 SER A O 1
ATOM 671 N N . VAL A 1 86 ? 10.422 14.289 -7.645 1 97.69 86 VAL A N 1
ATOM 672 C CA . VAL A 1 86 ? 10.594 14.203 -9.094 1 97.69 86 VAL A CA 1
ATOM 673 C C . VAL A 1 86 ? 11.602 15.25 -9.555 1 97.69 86 VAL A C 1
ATOM 675 O O . VAL A 1 86 ? 11.234 16.391 -9.852 1 97.69 86 VAL A O 1
ATOM 678 N N . ARG A 1 87 ? 12.852 14.82 -9.688 1 96.94 87 ARG A N 1
ATOM 679 C CA . ARG A 1 87 ? 13.961 15.719 -9.977 1 96.94 87 ARG A CA 1
ATOM 680 C C . ARG A 1 87 ? 14.57 15.414 -11.336 1 96.94 87 ARG A C 1
ATOM 682 O O . ARG A 1 87 ? 14.797 14.25 -11.672 1 96.94 87 ARG A O 1
ATOM 689 N N . GLU A 1 88 ? 14.859 16.469 -12.086 1 96.5 88 GLU A N 1
ATOM 690 C CA . GLU A 1 88 ? 15.477 16.328 -13.406 1 96.5 88 GLU A CA 1
ATOM 691 C C . GLU A 1 88 ? 16.797 15.586 -13.312 1 96.5 88 GLU A C 1
ATOM 693 O O . GLU A 1 88 ? 17.688 15.977 -12.555 1 96.5 88 GLU A O 1
ATOM 698 N N . GLY A 1 89 ? 16.891 14.5 -14.023 1 95.44 89 GLY A N 1
ATOM 699 C CA . GLY A 1 89 ? 18.156 13.805 -14.211 1 95.44 89 GLY A CA 1
ATOM 700 C C . GLY A 1 89 ? 18.547 12.977 -13 1 95.44 89 GLY A C 1
ATOM 701 O O . GLY A 1 89 ? 19.641 12.383 -12.984 1 95.44 89 GLY A O 1
ATOM 702 N N . ALA A 1 90 ? 17.766 12.852 -12.008 1 97 90 ALA A N 1
ATOM 703 C CA . ALA A 1 90 ? 18.078 12.078 -10.805 1 97 90 ALA A CA 1
ATOM 704 C C . ALA A 1 90 ? 17.625 10.633 -10.945 1 97 90 ALA A C 1
ATOM 706 O O . ALA A 1 90 ? 16.875 10.289 -11.875 1 97 90 ALA A O 1
ATOM 707 N N . VAL A 1 91 ? 18.172 9.789 -10.148 1 97.94 91 VAL A N 1
ATOM 708 C CA . VAL A 1 91 ? 17.578 8.477 -9.898 1 97.94 91 VAL A CA 1
ATOM 709 C C . VAL A 1 91 ? 16.578 8.57 -8.75 1 97.94 91 VAL A C 1
ATOM 711 O O . VAL A 1 91 ? 16.969 8.82 -7.605 1 97.94 91 VAL A O 1
ATOM 714 N N . LEU A 1 92 ? 15.328 8.398 -9.078 1 98.75 92 LEU A N 1
ATOM 715 C CA . LEU A 1 92 ? 14.281 8.445 -8.062 1 98.75 92 LEU A CA 1
ATOM 716 C C . LEU A 1 92 ? 14.133 7.098 -7.367 1 98.75 92 LEU A C 1
ATOM 718 O O . LEU A 1 92 ? 13.859 6.086 -8.016 1 98.75 92 LEU A O 1
ATOM 722 N N . ILE A 1 93 ? 14.406 7.07 -6.09 1 98.81 93 ILE A N 1
ATOM 723 C CA . ILE A 1 93 ? 14.125 5.898 -5.27 1 98.81 93 ILE A CA 1
ATOM 724 C C . ILE A 1 93 ? 12.703 5.988 -4.711 1 98.81 93 ILE A C 1
ATOM 726 O O . ILE A 1 93 ? 12.43 6.789 -3.816 1 98.81 93 ILE A O 1
ATOM 730 N N . ASP A 1 94 ? 11.812 5.219 -5.258 1 98.81 94 ASP A N 1
ATOM 731 C CA . ASP A 1 94 ? 10.438 5.152 -4.789 1 98.81 94 ASP A CA 1
ATOM 732 C C . ASP A 1 94 ? 10.266 4.051 -3.744 1 98.81 94 ASP A C 1
ATOM 734 O O . ASP A 1 94 ? 10.508 2.875 -4.027 1 98.81 94 ASP A O 1
ATOM 738 N N . LEU A 1 95 ? 9.805 4.398 -2.568 1 98.44 95 LEU A N 1
ATOM 739 C CA . LEU A 1 95 ? 9.719 3.479 -1.44 1 98.44 95 LEU A CA 1
ATOM 740 C C . LEU A 1 95 ? 8.289 2.967 -1.271 1 98.44 95 LEU A C 1
ATOM 742 O O . LEU A 1 95 ? 7.957 2.369 -0.245 1 98.44 95 LEU A O 1
ATOM 746 N N . GLY A 1 96 ? 7.445 3.172 -2.205 1 96.81 96 GLY A N 1
ATOM 747 C CA . GLY A 1 96 ? 6.039 2.824 -2.109 1 96.81 96 GLY A CA 1
ATOM 748 C C . GLY A 1 96 ? 5.805 1.352 -1.823 1 96.81 96 GLY A C 1
ATOM 749 O O . GLY A 1 96 ? 4.789 0.982 -1.233 1 96.81 96 GLY A O 1
ATOM 750 N N . LYS A 1 97 ? 6.719 0.505 -2.215 1 95.75 97 LYS A N 1
ATOM 751 C CA . LYS A 1 97 ? 6.57 -0.936 -2.029 1 95.75 97 LYS A CA 1
ATOM 752 C C . LYS A 1 97 ? 7.496 -1.446 -0.927 1 95.75 97 LYS A C 1
ATOM 754 O O . LYS A 1 97 ? 7.629 -2.656 -0.736 1 95.75 97 LYS A O 1
ATOM 759 N N . TYR A 1 98 ? 8.164 -0.587 -0.25 1 96.75 98 TYR A N 1
ATOM 760 C CA . TYR A 1 98 ? 9.078 -0.88 0.848 1 96.75 98 TYR A CA 1
ATOM 761 C C . TYR A 1 98 ? 8.383 -0.708 2.195 1 96.75 98 TYR A C 1
ATOM 763 O O . TYR A 1 98 ? 8.352 0.396 2.744 1 96.75 98 TYR A O 1
ATOM 771 N N . HIS A 1 99 ? 7.824 -1.793 2.801 1 93.56 99 HIS A N 1
ATOM 772 C CA . HIS A 1 99 ? 7.043 -1.723 4.031 1 93.56 99 HIS A CA 1
ATOM 773 C C . HIS A 1 99 ? 7.676 -2.566 5.133 1 93.56 99 HIS A C 1
ATOM 775 O O . HIS A 1 99 ? 7.953 -3.75 4.934 1 93.56 99 HIS A O 1
ATOM 781 N N . GLU A 1 100 ? 7.957 -1.983 6.16 1 95.75 100 GLU A N 1
ATOM 782 C CA . GLU A 1 100 ? 8.414 -2.643 7.379 1 95.75 100 GLU A CA 1
ATOM 783 C C . GLU A 1 100 ? 7.668 -2.119 8.602 1 95.75 100 GLU A C 1
ATOM 785 O O . GLU A 1 100 ? 7.391 -0.922 8.703 1 95.75 100 GLU A O 1
ATOM 790 N N . PHE A 1 101 ? 7.266 -2.986 9.477 1 97.44 101 PHE A N 1
ATOM 791 C CA . PHE A 1 101 ? 6.555 -2.682 10.711 1 97.44 101 PHE A CA 1
ATOM 792 C C . PHE A 1 101 ? 6.863 -3.721 11.789 1 97.44 101 PHE A C 1
ATOM 794 O O . PHE A 1 101 ? 6.559 -4.902 11.617 1 97.44 101 PHE A O 1
ATOM 801 N N . LEU A 1 102 ? 7.492 -3.354 12.844 1 97.69 102 LEU A N 1
ATOM 802 C CA . LEU A 1 102 ? 7.793 -4.23 13.969 1 97.69 102 LEU A CA 1
ATOM 803 C C . LEU A 1 102 ? 7.676 -3.48 15.289 1 97.69 102 LEU A C 1
ATOM 805 O O . LEU A 1 102 ? 8.453 -2.561 15.555 1 97.69 102 LEU A O 1
ATOM 809 N N . LEU A 1 103 ? 6.719 -3.812 16.109 1 97.69 103 LEU A N 1
ATOM 810 C CA . LEU A 1 103 ? 6.523 -3.199 17.406 1 97.69 103 LEU A CA 1
ATOM 811 C C . LEU A 1 103 ? 7.168 -4.043 18.516 1 97.69 103 LEU A C 1
ATOM 813 O O . LEU A 1 103 ? 6.914 -5.246 18.594 1 97.69 103 LEU A O 1
ATOM 817 N N . ASP A 1 104 ? 8.055 -3.438 19.25 1 96.94 104 ASP A N 1
ATOM 818 C CA . ASP A 1 104 ? 8.547 -4.055 20.484 1 96.94 104 ASP A CA 1
ATOM 819 C C . ASP A 1 104 ? 7.551 -3.865 21.625 1 96.94 104 ASP A C 1
ATOM 821 O O . ASP A 1 104 ? 7.438 -2.768 22.188 1 96.94 104 ASP A O 1
ATOM 825 N N . ASP A 1 105 ? 6.902 -4.887 22.078 1 93.38 105 ASP A N 1
ATOM 826 C CA . ASP A 1 105 ? 5.82 -4.809 23.047 1 93.38 105 ASP A CA 1
ATOM 827 C C . ASP A 1 105 ? 6.352 -4.375 24.422 1 93.38 105 ASP A C 1
ATOM 829 O O . ASP A 1 105 ? 5.613 -3.795 25.219 1 93.38 105 ASP A O 1
ATOM 833 N N . SER A 1 106 ? 7.547 -4.641 24.672 1 96.12 106 SER A N 1
ATOM 834 C CA . SER A 1 106 ? 8.109 -4.332 25.969 1 96.12 106 SER A CA 1
ATOM 835 C C . SER A 1 106 ? 8.438 -2.846 26.094 1 96.12 106 SER A C 1
ATOM 837 O O . SER A 1 106 ? 8.188 -2.238 27.141 1 96.12 106 SER A O 1
ATOM 839 N N . THR A 1 107 ? 8.93 -2.227 25 1 97.88 107 THR A N 1
ATOM 840 C CA . THR A 1 107 ? 9.383 -0.843 25.078 1 97.88 107 THR A CA 1
ATOM 841 C C . THR A 1 107 ? 8.359 0.098 24.438 1 97.88 107 THR A C 1
ATOM 843 O O . THR A 1 107 ? 8.406 1.31 24.672 1 97.88 107 THR A O 1
ATOM 846 N N . GLY A 1 108 ? 7.523 -0.455 23.625 1 98.31 108 GLY A N 1
ATOM 847 C CA . GLY A 1 108 ? 6.59 0.365 22.875 1 98.31 108 GLY A CA 1
ATOM 848 C C . GLY A 1 108 ? 7.23 1.069 21.688 1 98.31 108 GLY A C 1
ATOM 849 O O . GLY A 1 108 ? 6.648 1.989 21.109 1 98.31 108 GLY A O 1
ATOM 850 N N . VAL A 1 109 ? 8.477 0.68 21.359 1 98.81 109 VAL A N 1
ATOM 851 C CA . VAL A 1 109 ? 9.18 1.308 20.234 1 98.81 109 VAL A CA 1
ATOM 852 C C . VAL A 1 109 ? 8.82 0.601 18.938 1 98.81 109 VAL A C 1
ATOM 854 O O . VAL A 1 109 ? 8.914 -0.625 18.844 1 98.81 109 VAL A O 1
ATOM 857 N N . LEU A 1 110 ? 8.367 1.344 18 1 98.75 110 LEU A N 1
ATOM 858 C CA . LEU A 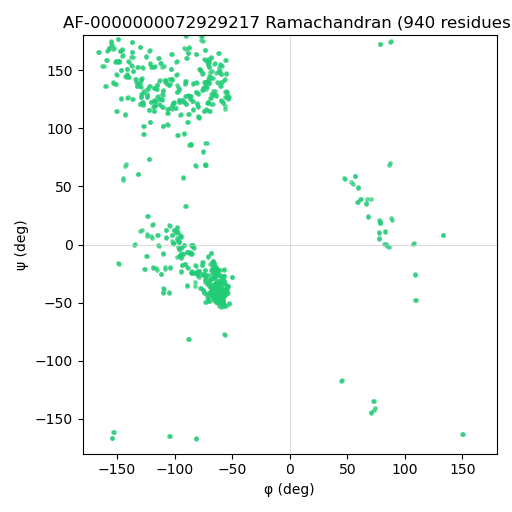1 110 ? 7.98 0.86 16.672 1 98.75 110 LEU A CA 1
ATOM 859 C C . LEU A 1 110 ? 9.117 1.041 15.68 1 98.75 110 LEU A C 1
ATOM 861 O O . LEU A 1 110 ? 9.68 2.133 15.562 1 98.75 110 LEU A O 1
ATOM 865 N N . GLN A 1 111 ? 9.531 0.007 15.047 1 98.69 111 GLN A N 1
ATOM 866 C CA . GLN A 1 111 ? 10.344 0.076 13.836 1 98.69 111 GLN A CA 1
ATOM 867 C C . GLN A 1 111 ? 9.469 0.121 12.586 1 98.69 111 GLN A C 1
ATOM 869 O O . GLN A 1 111 ? 8.633 -0.755 12.375 1 98.69 111 GLN A O 1
ATOM 874 N N . ALA A 1 112 ? 9.594 1.138 11.812 1 98.5 112 ALA A N 1
ATOM 875 C CA . ALA A 1 112 ? 8.75 1.275 10.625 1 98.5 112 ALA A CA 1
ATOM 876 C C . ALA A 1 112 ? 9.531 1.881 9.461 1 98.5 112 ALA A C 1
ATOM 878 O O . ALA A 1 112 ? 10.414 2.709 9.672 1 98.5 112 ALA A O 1
ATOM 879 N N . SER A 1 113 ? 9.242 1.447 8.242 1 98.31 113 SER A N 1
ATOM 880 C CA . SER A 1 113 ? 9.812 2.055 7.043 1 98.31 113 SER A CA 1
ATOM 881 C C . SER A 1 113 ? 9.219 3.436 6.785 1 98.31 113 SER A C 1
ATOM 883 O O . SER A 1 113 ? 8.125 3.746 7.266 1 98.31 113 SER A O 1
ATOM 885 N N . PRO A 1 114 ? 9.93 4.301 6.039 1 98.25 114 PRO A N 1
ATOM 886 C CA . PRO A 1 114 ? 9.461 5.668 5.789 1 98.25 114 PRO A CA 1
ATOM 887 C C . PRO A 1 114 ? 8.156 5.707 5 1 98.25 114 PRO A C 1
ATOM 889 O O . PRO A 1 114 ? 7.41 6.684 5.086 1 98.25 114 PRO A O 1
ATOM 892 N N . SER A 1 115 ? 7.836 4.66 4.301 1 97.12 115 SER A N 1
ATOM 893 C CA . SER A 1 115 ? 6.699 4.645 3.385 1 97.12 115 SER A CA 1
ATOM 894 C C . SER A 1 115 ? 5.406 4.297 4.113 1 97.12 115 SER A C 1
ATOM 896 O O . SER A 1 115 ? 4.324 4.363 3.533 1 97.12 115 SER A O 1
ATOM 898 N N . MET A 1 116 ? 5.445 3.92 5.383 1 97.69 116 MET A N 1
ATOM 899 C CA . MET A 1 116 ? 4.227 3.639 6.141 1 97.69 116 MET A CA 1
ATOM 900 C C . MET A 1 116 ? 3.438 4.918 6.395 1 97.69 116 MET A C 1
ATOM 902 O O . MET A 1 116 ? 3.975 5.887 6.93 1 97.69 116 MET A O 1
ATOM 906 N N . THR A 1 117 ? 2.156 4.902 6.016 1 97.31 117 THR A N 1
ATOM 907 C CA . THR A 1 117 ? 1.321 6.082 6.223 1 97.31 117 THR A CA 1
ATOM 908 C C . THR A 1 117 ? 0.81 6.133 7.66 1 97.31 117 THR A C 1
ATOM 910 O O . THR A 1 117 ? 0.849 5.133 8.375 1 97.31 117 THR A O 1
ATOM 913 N N . GLY A 1 118 ? 0.345 7.301 8.008 1 97.25 118 GLY A N 1
ATOM 914 C CA . GLY A 1 118 ? -0.256 7.438 9.328 1 97.25 118 GLY A CA 1
ATOM 915 C C . GLY A 1 118 ? -1.412 6.48 9.555 1 97.25 118 GLY A C 1
ATOM 916 O O . GLY A 1 118 ? -1.505 5.855 10.617 1 97.25 118 GLY A O 1
ATOM 917 N N . ARG A 1 119 ? -2.26 6.352 8.602 1 96.75 119 ARG A N 1
ATOM 918 C CA . ARG A 1 119 ? -3.4 5.449 8.711 1 96.75 119 ARG A CA 1
ATOM 919 C C . ARG A 1 119 ? -2.939 4.008 8.906 1 96.75 119 ARG A C 1
ATOM 921 O O . ARG A 1 119 ? -3.455 3.299 9.773 1 96.75 119 ARG A O 1
ATOM 928 N N . MET A 1 120 ? -1.98 3.508 8.086 1 95.94 120 MET A N 1
ATOM 929 C CA . MET A 1 120 ? -1.469 2.146 8.203 1 95.94 120 MET A CA 1
ATOM 930 C C . MET A 1 120 ? -0.883 1.907 9.594 1 95.94 120 MET A C 1
ATOM 932 O O . MET A 1 120 ? -1.207 0.915 10.25 1 95.94 120 MET A O 1
ATOM 936 N N . VAL A 1 121 ? -0.046 2.826 10.023 1 97.94 121 VAL A N 1
ATOM 937 C CA . VAL A 1 121 ? 0.667 2.705 11.289 1 97.94 121 VAL A CA 1
ATOM 938 C C . VAL A 1 121 ? -0.333 2.617 12.445 1 97.94 121 VAL A C 1
ATOM 940 O O . VAL A 1 121 ? -0.268 1.698 13.258 1 97.94 121 VAL A O 1
ATOM 943 N N . ASN A 1 122 ? -1.293 3.502 12.438 1 98 122 ASN A N 1
ATOM 944 C CA . ASN A 1 122 ? -2.186 3.568 13.594 1 98 122 ASN A CA 1
ATOM 945 C C . ASN A 1 122 ? -3.26 2.484 13.531 1 98 122 ASN A C 1
ATOM 947 O O . ASN A 1 122 ? -3.836 2.119 14.555 1 98 122 ASN A O 1
ATOM 951 N N . LYS A 1 123 ? -3.564 2.035 12.328 1 96.44 123 LYS A N 1
ATOM 952 C CA . LYS A 1 123 ? -4.406 0.846 12.258 1 96.44 123 LYS A CA 1
ATOM 953 C C . LYS A 1 123 ? -3.73 -0.35 12.922 1 96.44 123 LYS A C 1
ATOM 955 O O . LYS A 1 123 ? -4.344 -1.051 13.727 1 96.44 123 LYS A O 1
ATOM 960 N N . LEU A 1 124 ? -2.479 -0.621 12.578 1 96.06 124 LEU A N 1
ATOM 961 C CA . LEU A 1 124 ? -1.733 -1.761 13.102 1 96.06 124 LEU A CA 1
ATOM 962 C C . LEU A 1 124 ? -1.439 -1.581 14.586 1 96.06 124 LEU A C 1
ATOM 964 O O . LEU A 1 124 ? -1.563 -2.527 15.367 1 96.06 124 LEU A O 1
ATOM 968 N N . LEU A 1 125 ? -1.07 -0.369 14.984 1 97.75 125 LEU A N 1
ATOM 969 C CA . LEU A 1 125 ? -0.796 -0.085 16.391 1 97.75 125 LEU A CA 1
ATOM 970 C C . LEU A 1 125 ? -2.057 -0.243 17.234 1 97.75 125 LEU A C 1
ATOM 972 O O . LEU A 1 125 ? -1.998 -0.749 18.359 1 97.75 125 LEU A O 1
ATOM 976 N N . GLY A 1 126 ? -3.18 0.256 16.672 1 96.62 126 GLY A N 1
ATOM 977 C CA . GLY A 1 126 ? -4.438 0.173 17.406 1 96.62 126 GLY A CA 1
ATOM 978 C C . GLY A 1 126 ? -4.781 -1.238 17.844 1 96.62 126 GLY A C 1
ATOM 979 O O . GLY A 1 126 ? -5.336 -1.441 18.922 1 96.62 126 GLY A O 1
ATOM 980 N N . LEU A 1 127 ? -4.453 -2.229 17.016 1 92.69 127 LEU A N 1
ATOM 981 C CA . LEU A 1 127 ? -4.711 -3.637 17.312 1 92.69 127 LEU A CA 1
ATOM 982 C C . LEU A 1 127 ? -3.871 -4.113 18.484 1 92.69 127 LEU A C 1
ATOM 984 O O . LEU A 1 127 ? -4.156 -5.16 19.078 1 92.69 127 LEU A O 1
ATOM 988 N N . ARG A 1 128 ? -2.85 -3.303 18.859 1 94.81 128 ARG A N 1
ATOM 989 C CA . ARG A 1 128 ? -1.948 -3.646 19.953 1 94.81 128 ARG A CA 1
ATOM 990 C C . ARG A 1 128 ? -2.09 -2.662 21.109 1 94.81 128 ARG A C 1
ATOM 992 O O . ARG A 1 128 ? -1.25 -2.631 22.016 1 94.81 128 ARG A O 1
ATOM 999 N N . GLY A 1 129 ? -3.061 -1.802 21.047 1 96.75 129 GLY A N 1
ATOM 1000 C CA . GLY A 1 129 ? -3.346 -0.853 22.109 1 96.75 129 GLY A CA 1
ATOM 1001 C C . GLY A 1 129 ? -2.398 0.332 22.125 1 96.75 129 GLY A C 1
ATOM 1002 O O . GLY A 1 129 ? -2.146 0.919 23.172 1 96.75 129 GLY A O 1
ATOM 1003 N N . ARG A 1 130 ? -1.754 0.607 21.047 1 98.25 130 ARG A N 1
ATOM 1004 C CA . ARG A 1 130 ? -0.81 1.715 20.938 1 98.25 130 ARG A CA 1
ATOM 1005 C C . ARG A 1 130 ? -1.222 2.68 19.828 1 98.25 130 ARG A C 1
ATOM 1007 O O . ARG A 1 130 ? -2.121 2.381 19.047 1 98.25 130 ARG A O 1
ATOM 1014 N N . MET A 1 131 ? -0.622 3.836 19.797 1 98.38 131 MET A N 1
ATOM 1015 C CA . MET A 1 131 ? -0.835 4.836 18.766 1 98.38 131 MET A CA 1
ATOM 1016 C C . MET A 1 131 ? 0.417 5.68 18.547 1 98.38 131 MET A C 1
ATOM 1018 O O . MET A 1 131 ? 1.288 5.73 19.422 1 98.38 131 MET A O 1
ATOM 1022 N N . PHE A 1 132 ? 0.551 6.273 17.438 1 98.69 132 PHE A N 1
ATOM 1023 C CA . PHE A 1 132 ? 1.578 7.262 17.125 1 98.69 132 PHE A CA 1
ATOM 1024 C C . PHE A 1 132 ? 0.949 8.562 16.641 1 98.69 132 PHE A C 1
ATOM 1026 O O . PHE A 1 132 ? 0.049 8.547 15.797 1 98.69 132 PHE A O 1
ATOM 1033 N N . PRO A 1 133 ? 1.345 9.672 17.219 1 98.12 133 PRO A N 1
ATOM 1034 C CA . PRO A 1 133 ? 0.776 10.953 16.797 1 98.12 133 PRO A CA 1
ATOM 1035 C C . PRO A 1 133 ? 1.303 11.406 15.445 1 98.12 133 PRO A C 1
ATOM 1037 O O . PRO A 1 133 ? 1.927 12.469 15.344 1 98.12 133 PRO A O 1
ATOM 1040 N N . GLY A 1 134 ? 0.943 10.734 14.445 1 96.56 134 GLY A N 1
ATOM 1041 C CA . GLY A 1 134 ? 1.367 11 13.078 1 96.56 134 GLY A CA 1
ATOM 1042 C C . GLY A 1 134 ? 0.578 12.102 12.406 1 96.56 134 GLY A C 1
ATOM 1043 O O . GLY A 1 134 ? -0.04 12.93 13.086 1 96.56 134 GLY A O 1
ATOM 1044 N N . GLY A 1 135 ? 0.721 12.203 11.109 1 96.5 135 GLY A N 1
ATOM 1045 C CA . GLY A 1 135 ? 0.066 13.242 10.336 1 96.5 135 GLY A CA 1
ATOM 1046 C C . GLY A 1 135 ? -1.445 13.117 10.32 1 96.5 135 GLY A C 1
ATOM 1047 O O . GLY A 1 135 ? -1.983 12.023 10.469 1 96.5 135 GLY A O 1
ATOM 1048 N N . HIS A 1 136 ? -2.129 14.195 10.102 1 97.56 136 HIS A N 1
ATOM 1049 C CA . HIS A 1 136 ? -3.586 14.227 10.078 1 97.56 136 HIS A CA 1
ATOM 1050 C C . HIS A 1 136 ? -4.129 13.57 8.812 1 97.56 136 HIS A C 1
ATOM 1052 O O . HIS A 1 136 ? -5.082 12.789 8.875 1 97.56 136 HIS A O 1
ATOM 1058 N N . CYS A 1 137 ? -3.572 13.992 7.652 1 96.69 137 CYS A N 1
ATOM 1059 C CA . CYS A 1 137 ? -3.996 13.328 6.422 1 96.69 137 CYS A CA 1
ATOM 1060 C C . CYS A 1 137 ? -3.551 11.875 6.402 1 96.69 137 CYS A C 1
ATOM 1062 O O . CYS A 1 137 ? -2.373 11.578 6.605 1 96.69 137 CYS A O 1
ATOM 1064 N N . PRO A 1 138 ? -4.48 10.984 6.117 1 96.25 138 PRO A N 1
ATOM 1065 C CA . PRO A 1 138 ? -4.207 9.555 6.301 1 96.25 138 PRO A CA 1
ATOM 1066 C C . PRO A 1 138 ? -3.102 9.047 5.375 1 96.25 138 PRO A C 1
ATOM 1068 O O . PRO A 1 138 ? -2.377 8.117 5.73 1 96.25 138 PRO A O 1
ATOM 1071 N N . GLU A 1 139 ? -2.896 9.641 4.234 1 95.12 139 GLU A N 1
ATOM 1072 C CA . GLU A 1 139 ? -1.98 9.117 3.223 1 95.12 139 GLU A CA 1
ATOM 1073 C C . GLU A 1 139 ? -0.581 9.703 3.391 1 95.12 139 GLU A C 1
ATOM 1075 O O . GLU A 1 139 ? 0.347 9.328 2.674 1 95.12 139 GLU A O 1
ATOM 1080 N N . VAL A 1 140 ? -0.394 10.547 4.355 1 97.31 140 VAL A N 1
ATOM 1081 C CA . VAL A 1 140 ? 0.938 11.055 4.664 1 97.31 140 VAL A CA 1
ATOM 1082 C C . VAL A 1 140 ? 1.781 9.945 5.289 1 97.31 140 VAL A C 1
ATOM 1084 O O . VAL A 1 140 ? 1.385 9.352 6.293 1 97.31 140 VAL A O 1
ATOM 1087 N N . ALA A 1 141 ? 2.9 9.664 4.652 1 97.88 141 ALA A N 1
ATOM 1088 C CA . ALA A 1 141 ? 3.801 8.633 5.168 1 97.88 141 ALA A CA 1
ATOM 1089 C C . ALA A 1 141 ? 4.785 9.227 6.176 1 97.88 141 ALA A C 1
ATOM 1091 O O . ALA A 1 141 ? 4.891 10.445 6.305 1 97.88 141 ALA A O 1
ATOM 1092 N N . LEU A 1 142 ? 5.488 8.383 6.848 1 98.62 142 LEU A N 1
ATOM 1093 C CA . LEU A 1 142 ? 6.367 8.773 7.949 1 98.62 142 LEU A CA 1
ATOM 1094 C C . LEU A 1 142 ? 7.578 9.539 7.434 1 98.62 142 LEU A C 1
ATOM 1096 O O . LEU A 1 142 ? 8.102 10.422 8.117 1 98.62 142 LEU A O 1
ATOM 1100 N N . GLY A 1 143 ? 8.023 9.242 6.238 1 98.19 143 GLY A N 1
ATOM 1101 C CA . GLY A 1 143 ? 9.305 9.75 5.758 1 98.19 143 GLY A CA 1
ATOM 1102 C C . GLY A 1 143 ? 9.391 11.258 5.777 1 98.19 143 GLY A C 1
ATOM 1103 O O . GLY A 1 143 ? 9.961 11.844 6.703 1 98.19 143 GLY A O 1
ATOM 1104 N N . GLY A 1 144 ? 8.75 11.914 4.789 1 96.94 144 GLY A N 1
ATOM 1105 C CA . GLY A 1 144 ? 8.773 13.367 4.734 1 96.94 144 GLY A CA 1
ATOM 1106 C C . GLY A 1 144 ? 8.18 14.023 5.965 1 96.94 144 GLY A C 1
ATOM 1107 O O . GLY A 1 144 ? 8.688 15.031 6.449 1 96.94 144 GLY A O 1
ATOM 1108 N N . PHE A 1 145 ? 7.215 13.391 6.598 1 98.19 145 PHE A N 1
ATOM 1109 C CA . PHE A 1 145 ? 6.5 13.914 7.758 1 98.19 145 PHE A CA 1
ATOM 1110 C C . PHE A 1 145 ? 7.449 14.117 8.93 1 98.19 145 PHE A C 1
ATOM 1112 O O . PHE A 1 145 ? 7.52 15.203 9.508 1 98.19 145 PHE A O 1
ATOM 1119 N N . LEU A 1 146 ? 8.203 13.086 9.211 1 98.69 146 LEU A N 1
ATOM 1120 C CA . LEU A 1 146 ? 9.094 13.133 10.367 1 98.69 146 LEU A CA 1
ATOM 1121 C C . LEU A 1 146 ? 10.297 14.023 10.094 1 98.69 146 LEU A C 1
ATOM 1123 O O . LEU A 1 146 ? 10.695 14.82 10.945 1 98.69 146 LEU A O 1
ATOM 1127 N N . LEU A 1 147 ? 10.852 13.922 8.875 1 98.5 147 LEU A N 1
ATOM 1128 C CA . LEU A 1 147 ? 12.039 14.711 8.555 1 98.5 147 LEU A CA 1
ATOM 1129 C C . LEU A 1 147 ? 11.734 16.203 8.594 1 98.5 147 LEU A C 1
ATOM 1131 O O . LEU A 1 147 ? 12.633 17.016 8.828 1 98.5 147 LEU A O 1
ATOM 1135 N N . GLN A 1 148 ? 10.477 16.547 8.43 1 97.31 148 GLN A N 1
ATOM 1136 C CA . GLN A 1 148 ? 10.094 17.953 8.422 1 97.31 148 GLN A CA 1
ATOM 1137 C C . GLN A 1 148 ? 9.625 18.391 9.797 1 97.31 148 GLN A C 1
ATOM 1139 O O . GLN A 1 148 ? 9.141 19.516 9.961 1 97.31 148 GLN A O 1
ATOM 1144 N N . GLY A 1 149 ? 9.766 17.578 10.773 1 97.38 149 GLY A N 1
ATOM 1145 C CA . GLY A 1 149 ? 9.367 17.859 12.141 1 97.38 149 GLY A CA 1
ATOM 1146 C C . GLY A 1 149 ? 8.156 17.062 12.594 1 97.38 149 GLY A C 1
ATOM 1147 O O . GLY A 1 149 ? 8.164 16.469 13.68 1 97.38 149 GLY A O 1
ATOM 1148 N N . GLY A 1 150 ? 7.164 17.078 11.75 1 97.44 150 GLY A N 1
ATOM 1149 C CA . GLY A 1 150 ? 6.004 16.25 12.031 1 97.44 150 GLY A CA 1
ATOM 1150 C C . GLY A 1 150 ? 4.984 16.938 12.922 1 97.44 150 GLY A C 1
ATOM 1151 O O . GLY A 1 150 ? 4.734 16.5 14.047 1 97.44 150 GLY A O 1
ATOM 1152 N N . MET A 1 151 ? 4.344 17.938 12.406 1 97.25 151 MET A N 1
ATOM 1153 C CA . MET A 1 151 ? 3.201 18.531 13.094 1 97.25 151 MET A CA 1
ATOM 1154 C C . MET A 1 151 ? 1.993 17.594 13.047 1 97.25 151 MET A C 1
ATOM 1156 O O . MET A 1 151 ? 1.118 17.75 12.195 1 97.25 151 MET A O 1
ATOM 1160 N N . GLY A 1 152 ? 1.919 16.703 14.023 1 97.62 152 GLY A N 1
ATOM 1161 C CA . GLY A 1 152 ? 0.902 15.664 14.023 1 97.62 152 GLY A CA 1
ATOM 1162 C C . GLY A 1 152 ? -0.219 15.922 15.016 1 97.62 152 GLY A C 1
ATOM 1163 O O . GLY A 1 152 ? -0.436 17.062 15.422 1 97.62 152 GLY A O 1
ATOM 1164 N N . TRP A 1 153 ? -1.013 14.891 15.305 1 98.19 153 TRP A N 1
ATOM 1165 C CA . TRP A 1 153 ? -2.154 14.977 16.219 1 98.19 153 TRP A CA 1
ATOM 1166 C C . TRP A 1 153 ? -1.736 15.547 17.562 1 98.19 153 TRP A C 1
ATOM 1168 O O . TRP A 1 153 ? -0.765 15.086 18.172 1 98.19 153 TRP A O 1
ATOM 1178 N N . ASN A 1 154 ? -2.449 16.609 17.938 1 98.5 154 ASN A N 1
ATOM 1179 C CA . ASN A 1 154 ? -2.311 17.25 19.234 1 98.5 154 ASN A CA 1
ATOM 1180 C C . ASN A 1 154 ? -0.883 17.75 19.469 1 98.5 154 ASN A C 1
ATOM 1182 O O . ASN A 1 154 ? -0.374 17.672 20.594 1 98.5 154 ASN A O 1
ATOM 1186 N N . CYS A 1 155 ? -0.287 18.203 18.469 1 97.94 155 CYS A N 1
ATOM 1187 C CA . CYS A 1 155 ? 1.087 18.688 18.5 1 97.94 155 CYS A CA 1
ATOM 1188 C C . CYS A 1 155 ? 1.274 19.75 19.578 1 97.94 155 CYS A C 1
ATOM 1190 O O . CYS A 1 155 ? 2.324 19.812 20.219 1 97.94 155 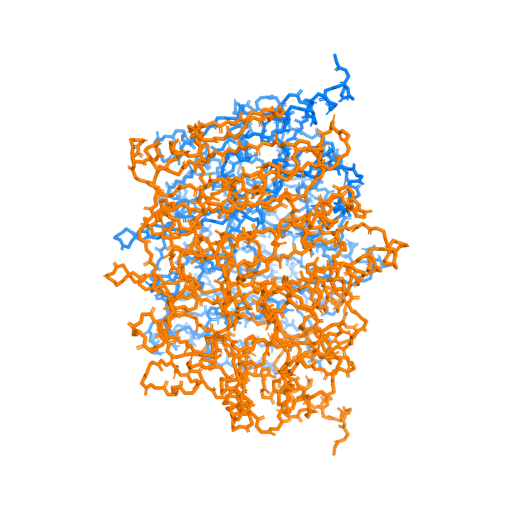CYS A O 1
ATOM 1192 N N . LYS A 1 156 ? 0.277 20.594 19.812 1 97.94 156 LYS A N 1
ATOM 1193 C CA . LYS A 1 156 ? 0.388 21.688 20.75 1 97.94 156 LYS A CA 1
ATOM 1194 C C . LYS A 1 156 ? 0.695 21.188 22.156 1 97.94 156 LYS A C 1
ATOM 1196 O O . LYS A 1 156 ? 1.294 21.891 22.969 1 97.94 156 LYS A O 1
ATOM 1201 N N . ASN A 1 157 ? 0.247 19.938 22.406 1 97.94 157 ASN A N 1
ATOM 1202 C CA . ASN A 1 157 ? 0.391 19.391 23.75 1 97.94 157 ASN A CA 1
ATOM 1203 C C . ASN A 1 157 ? 1.431 18.281 23.797 1 97.94 157 ASN A C 1
ATOM 1205 O O . ASN A 1 157 ? 2.199 18.172 24.75 1 97.94 157 ASN A O 1
ATOM 1209 N N . TRP A 1 158 ? 1.459 17.469 22.734 1 97.62 158 TRP A N 1
ATOM 1210 C CA . TRP A 1 158 ? 2.285 16.266 22.734 1 97.62 158 TRP A CA 1
ATOM 1211 C C . TRP A 1 158 ? 3.639 16.531 22.094 1 97.62 158 TRP A C 1
ATOM 1213 O O . TRP A 1 158 ? 4.535 15.68 22.141 1 97.62 158 TRP A O 1
ATOM 1223 N N . GLY A 1 159 ? 3.826 17.703 21.438 1 97.25 159 GLY A N 1
ATOM 1224 C CA . GLY A 1 159 ? 5.062 18.031 20.75 1 97.25 159 GLY A CA 1
ATOM 1225 C C . GLY A 1 159 ? 5.094 17.547 19.312 1 97.25 159 GLY A C 1
ATOM 1226 O O . GLY A 1 159 ? 4.145 16.906 18.844 1 97.25 159 GLY A O 1
ATOM 1227 N N . PHE A 1 160 ? 6.184 17.938 18.641 1 98 160 PHE A N 1
ATOM 1228 C CA . PHE A 1 160 ? 6.395 17.484 17.281 1 98 160 PHE A CA 1
ATOM 1229 C C . PHE A 1 160 ? 6.676 15.984 17.25 1 98 160 PHE A C 1
ATOM 1231 O O . PHE A 1 160 ? 7.328 15.453 18.156 1 98 160 PHE A O 1
ATOM 1238 N N . ALA A 1 161 ? 6.195 15.312 16.25 1 98.5 161 ALA A N 1
ATOM 1239 C CA . ALA A 1 161 ? 6.324 13.859 16.156 1 98.5 161 ALA A CA 1
ATOM 1240 C C . ALA A 1 161 ? 7.793 13.438 16.156 1 98.5 161 ALA A C 1
ATOM 1242 O O . ALA A 1 161 ? 8.141 12.383 16.688 1 98.5 161 ALA A O 1
ATOM 1243 N N . CYS A 1 162 ? 8.664 14.25 15.547 1 98.5 162 CYS A N 1
ATOM 1244 C CA . CYS A 1 162 ? 10.07 13.867 15.445 1 98.5 162 CYS A CA 1
ATOM 1245 C C . CYS A 1 162 ? 10.727 13.836 16.812 1 98.5 162 CYS A C 1
ATOM 1247 O O . CYS A 1 162 ? 11.812 13.281 16.969 1 98.5 162 CYS A O 1
ATOM 1249 N N . GLU A 1 163 ? 10.086 14.438 17.844 1 98.19 163 GLU A N 1
ATOM 1250 C CA . GLU A 1 163 ? 10.594 14.344 19.219 1 98.19 163 GLU A CA 1
ATOM 1251 C C . GLU A 1 163 ? 10.5 12.906 19.734 1 98.19 163 GLU A C 1
ATOM 1253 O O . GLU A 1 163 ? 11.156 12.555 20.719 1 98.19 163 GLU A O 1
ATOM 1258 N N . ARG A 1 164 ? 9.727 12.125 19.047 1 98.5 164 ARG A N 1
ATOM 1259 C CA . ARG A 1 164 ? 9.531 10.734 19.469 1 98.5 164 ARG A CA 1
ATOM 1260 C C . ARG A 1 164 ? 10.438 9.797 18.672 1 98.5 164 ARG A C 1
ATOM 1262 O O . ARG A 1 164 ? 10.336 8.57 18.797 1 98.5 164 ARG A O 1
ATOM 1269 N N . LEU A 1 165 ? 11.273 10.344 17.875 1 98.75 165 LEU A N 1
ATOM 1270 C CA . LEU A 1 165 ? 12.266 9.562 17.141 1 98.75 165 LEU A CA 1
ATOM 1271 C C . LEU A 1 165 ? 13.383 9.102 18.062 1 98.75 165 LEU A C 1
ATOM 1273 O O . LEU A 1 165 ? 14.133 9.922 18.594 1 98.75 165 LEU A O 1
ATOM 1277 N N . MET A 1 166 ? 13.5 7.797 18.25 1 98.81 166 MET A N 1
ATOM 1278 C CA . MET A 1 166 ? 14.531 7.234 19.109 1 98.81 166 MET A CA 1
ATOM 1279 C C . MET A 1 166 ? 15.812 6.961 18.328 1 98.81 166 MET A C 1
ATOM 1281 O O . MET A 1 166 ? 16.906 7.035 18.891 1 98.81 166 MET A O 1
ATOM 1285 N N . ALA A 1 167 ? 15.664 6.582 17.125 1 98.88 167 ALA A N 1
ATOM 1286 C CA . ALA A 1 167 ? 16.75 6.246 16.219 1 98.88 167 ALA A CA 1
ATOM 1287 C C . ALA A 1 167 ? 16.266 6.16 14.781 1 98.88 167 ALA A C 1
ATOM 1289 O O . ALA A 1 167 ? 15.062 6.207 14.516 1 98.88 167 ALA A O 1
ATOM 1290 N N . LEU A 1 168 ? 17.203 6.156 13.883 1 98.88 168 LEU A N 1
ATOM 1291 C CA . LEU A 1 168 ? 16.891 5.859 12.492 1 98.88 168 LEU A CA 1
ATOM 1292 C C . LEU A 1 168 ? 18.047 5.133 11.82 1 98.88 168 LEU A C 1
ATOM 1294 O O . LEU A 1 168 ? 19.203 5.262 12.242 1 98.88 168 LEU A O 1
ATOM 1298 N N . ASP A 1 169 ? 17.75 4.309 10.852 1 98.94 169 ASP A N 1
ATOM 1299 C CA . ASP A 1 169 ? 18.719 3.725 9.93 1 98.94 169 ASP A CA 1
ATOM 1300 C C . ASP A 1 169 ? 18.688 4.441 8.578 1 98.94 169 ASP A C 1
ATOM 1302 O O . ASP A 1 169 ? 17.625 4.828 8.102 1 98.94 169 ASP A O 1
ATOM 1306 N N . VAL A 1 170 ? 19.891 4.609 7.984 1 98.88 170 VAL A N 1
ATOM 1307 C CA . VAL A 1 170 ? 19.969 5.363 6.738 1 98.88 170 VAL A CA 1
ATOM 1308 C C . VAL A 1 170 ? 20.969 4.695 5.793 1 98.88 170 VAL A C 1
ATOM 1310 O O . VAL A 1 170 ? 21.75 3.842 6.207 1 98.88 170 VAL A O 1
ATOM 1313 N N . VAL A 1 171 ? 20.828 4.965 4.562 1 98.88 171 VAL A N 1
ATOM 1314 C CA . VAL A 1 171 ? 21.875 4.793 3.557 1 98.88 171 VAL A CA 1
ATOM 1315 C C . VAL A 1 171 ? 22.469 6.152 3.197 1 98.88 171 VAL A C 1
ATOM 1317 O O . VAL A 1 171 ? 21.766 7.043 2.717 1 98.88 171 VAL A O 1
ATOM 1320 N N . THR A 1 172 ? 23.734 6.328 3.467 1 98.62 172 THR A N 1
ATOM 1321 C CA . THR A 1 172 ? 24.391 7.609 3.24 1 98.62 172 THR A CA 1
ATOM 1322 C C . THR A 1 172 ? 24.688 7.809 1.756 1 98.62 172 THR A C 1
ATOM 1324 O O . THR A 1 172 ? 24.484 6.902 0.947 1 98.62 172 THR A O 1
ATOM 1327 N N . ALA A 1 173 ? 25.203 8.969 1.403 1 96.94 173 ALA A N 1
ATOM 1328 C CA . ALA A 1 173 ? 25.438 9.375 0.021 1 96.94 173 ALA A CA 1
ATOM 1329 C C . ALA A 1 173 ? 26.484 8.469 -0.638 1 96.94 173 ALA A C 1
ATOM 1331 O O . ALA A 1 173 ? 26.547 8.383 -1.866 1 96.94 173 ALA A O 1
ATOM 1332 N N . ASP A 1 174 ? 27.266 7.812 0.095 1 96.19 174 ASP A N 1
ATOM 1333 C CA . ASP A 1 174 ? 28.281 6.922 -0.462 1 96.19 174 ASP A CA 1
ATOM 1334 C C . ASP A 1 174 ? 27.781 5.48 -0.51 1 96.19 174 ASP A C 1
ATOM 1336 O O . ASP A 1 174 ? 28.547 4.559 -0.804 1 96.19 174 ASP A O 1
ATOM 1340 N N . GLY A 1 175 ? 26.547 5.266 -0.116 1 97.62 175 GLY A N 1
ATOM 1341 C CA . GLY A 1 175 ? 25.938 3.955 -0.249 1 97.62 175 GLY A CA 1
ATOM 1342 C C . GLY A 1 175 ? 26.172 3.059 0.95 1 97.62 175 GLY A C 1
ATOM 1343 O O . GLY A 1 175 ? 26.125 1.832 0.835 1 97.62 175 GLY A O 1
ATOM 1344 N N . GLU A 1 176 ? 26.484 3.609 2.094 1 98.44 176 GLU A N 1
ATOM 1345 C CA . GLU A 1 176 ? 26.734 2.824 3.297 1 98.44 176 GLU A CA 1
ATOM 1346 C C . GLU A 1 176 ? 25.547 2.877 4.254 1 98.44 176 GLU A C 1
ATOM 1348 O O . GLU A 1 176 ? 24.938 3.93 4.434 1 98.44 176 GLU A O 1
ATOM 1353 N N . LYS A 1 177 ? 25.266 1.709 4.918 1 98.56 177 LYS A N 1
ATOM 1354 C CA . LYS A 1 177 ? 24.219 1.646 5.938 1 98.56 177 LYS A CA 1
ATOM 1355 C C . LYS A 1 177 ? 24.734 2.174 7.277 1 98.56 177 LYS A C 1
ATOM 1357 O O . LYS A 1 177 ? 25.828 1.835 7.703 1 98.56 177 LYS A O 1
ATOM 1362 N N . ARG A 1 178 ? 23.984 3.062 7.906 1 98.69 178 ARG A N 1
ATOM 1363 C CA . ARG A 1 178 ? 24.344 3.605 9.211 1 98.69 178 ARG A CA 1
ATOM 1364 C C . ARG A 1 178 ? 23.141 3.613 10.148 1 98.69 178 ARG A C 1
ATOM 1366 O O . ARG A 1 178 ? 22.016 3.818 9.711 1 98.69 178 ARG A O 1
ATOM 1373 N N . HIS A 1 179 ? 23.422 3.334 11.375 1 98.81 179 HIS A N 1
ATOM 1374 C CA . HIS A 1 179 ? 22.469 3.553 12.461 1 98.81 179 HIS A CA 1
ATOM 1375 C C . HIS A 1 179 ? 22.719 4.883 13.164 1 98.81 179 HIS A C 1
ATOM 1377 O O . HIS A 1 179 ? 23.875 5.242 13.406 1 98.81 179 HIS A O 1
ATOM 1383 N N . CYS A 1 180 ? 21.688 5.645 13.391 1 98.88 180 CYS A N 1
ATOM 1384 C CA . CYS A 1 180 ? 21.828 6.961 14.008 1 98.88 180 CYS A CA 1
ATOM 1385 C C . CYS A 1 180 ? 20.922 7.086 15.227 1 98.88 180 CYS A C 1
ATOM 1387 O O . CYS A 1 180 ? 19.734 6.738 15.172 1 98.88 180 CYS A O 1
ATOM 1389 N N . ASP A 1 181 ? 21.422 7.531 16.281 1 98.69 181 ASP A N 1
ATOM 1390 C CA . ASP A 1 181 ? 20.656 7.828 17.484 1 98.69 181 ASP A CA 1
ATOM 1391 C C . ASP A 1 181 ? 21.344 8.906 18.312 1 98.69 181 ASP A C 1
ATOM 1393 O O . ASP A 1 181 ? 22.172 9.664 17.812 1 98.69 181 ASP A O 1
ATOM 1397 N N . LYS A 1 182 ? 21.016 9.047 19.594 1 98 182 LYS A N 1
ATOM 1398 C CA . LYS A 1 182 ? 21.516 10.125 20.453 1 98 182 LYS A CA 1
ATOM 1399 C C . LYS A 1 182 ? 23.016 10.008 20.672 1 98 182 LYS A C 1
ATOM 1401 O O . LYS A 1 182 ? 23.672 10.992 21.031 1 98 182 LYS A O 1
ATOM 1406 N N . THR A 1 183 ? 23.594 8.82 20.375 1 98.38 183 THR A N 1
ATOM 1407 C CA . THR A 1 183 ? 25 8.633 20.688 1 98.38 183 THR A CA 1
ATOM 1408 C C . THR A 1 183 ? 25.766 8.172 19.453 1 98.38 183 THR A C 1
ATOM 1410 O O . THR A 1 183 ? 27 8.25 19.422 1 98.38 183 THR A O 1
ATOM 1413 N N . THR A 1 184 ? 25.172 7.637 18.5 1 98.62 184 THR A N 1
ATOM 1414 C CA . THR A 1 184 ? 25.781 7.109 17.297 1 98.62 184 THR A CA 1
ATOM 1415 C C . THR A 1 184 ? 25.375 7.938 16.078 1 98.62 184 THR A C 1
ATOM 1417 O O . THR A 1 184 ? 24.188 8.078 15.789 1 98.62 184 THR A O 1
ATOM 1420 N N . ASN A 1 185 ? 26.422 8.445 15.328 1 98.69 185 ASN A N 1
ATOM 1421 C CA . ASN A 1 185 ? 26.125 9.312 14.195 1 98.69 185 ASN A CA 1
ATOM 1422 C C . ASN A 1 185 ? 25.125 10.406 14.57 1 98.69 185 ASN A C 1
ATOM 1424 O O . ASN A 1 185 ? 24.094 10.578 13.906 1 98.69 185 ASN A O 1
ATOM 1428 N N . THR A 1 186 ? 25.469 11.18 15.578 1 98.62 186 THR A N 1
ATOM 1429 C CA . THR A 1 186 ? 24.562 12.102 16.266 1 98.62 186 THR A CA 1
ATOM 1430 C C . THR A 1 186 ? 24.156 13.25 15.359 1 98.62 186 THR A C 1
ATOM 1432 O O . THR A 1 186 ? 23.062 13.797 15.492 1 98.62 186 THR A O 1
ATOM 1435 N N . GLU A 1 187 ? 25.031 13.648 14.414 1 98.69 187 GLU A N 1
ATOM 1436 C CA . GLU A 1 187 ? 24.719 14.742 13.5 1 98.69 187 GLU A CA 1
ATOM 1437 C C . GLU A 1 187 ? 23.547 14.391 12.602 1 98.69 187 GLU A C 1
ATOM 1439 O O . GLU A 1 187 ? 22.656 15.227 12.375 1 98.69 187 GLU A O 1
ATOM 1444 N N . LEU A 1 188 ? 23.531 13.172 12.109 1 98.88 188 LEU A N 1
ATOM 1445 C CA . LEU A 1 188 ? 22.422 12.727 11.266 1 98.88 188 LEU A CA 1
ATOM 1446 C C . LEU A 1 188 ? 21.141 12.602 12.086 1 98.88 188 LEU A C 1
ATOM 1448 O O . LEU A 1 188 ? 20.062 12.93 11.602 1 98.88 188 LEU A O 1
ATOM 1452 N N . TYR A 1 189 ? 21.281 12.102 13.312 1 98.88 189 TYR A N 1
ATOM 1453 C CA . TYR A 1 189 ? 20.141 12.047 14.203 1 98.88 189 TYR A CA 1
ATOM 1454 C C . TYR A 1 189 ? 19.562 13.438 14.445 1 98.88 189 TYR A C 1
ATOM 1456 O O . TYR A 1 189 ? 18.359 13.641 14.359 1 98.88 189 TYR A O 1
ATOM 1464 N N . TRP A 1 190 ? 20.453 14.398 14.742 1 98.81 190 TRP A N 1
ATOM 1465 C CA . TRP A 1 190 ? 20.062 15.789 14.977 1 98.81 190 TRP A CA 1
ATOM 1466 C C . TRP A 1 190 ? 19.359 16.359 13.75 1 98.81 190 TRP A C 1
ATOM 1468 O O . TRP A 1 190 ? 18.281 16.953 13.867 1 98.81 190 TRP A O 1
ATOM 1478 N N . ALA A 1 191 ? 19.906 16.156 12.57 1 98.75 191 ALA A N 1
ATOM 1479 C CA . ALA A 1 191 ? 19.406 16.719 11.328 1 98.75 191 ALA A CA 1
ATOM 1480 C C . ALA A 1 191 ? 18.062 16.094 10.945 1 98.75 191 ALA A C 1
ATOM 1482 O O . ALA A 1 191 ? 17.188 16.781 10.398 1 98.75 191 ALA A O 1
ATOM 1483 N N . ALA A 1 192 ? 17.875 14.812 11.242 1 98.81 192 ALA A N 1
ATOM 1484 C CA . ALA A 1 192 ? 16.656 14.094 10.875 1 98.81 192 ALA A CA 1
ATOM 1485 C C . ALA A 1 192 ? 15.438 14.695 11.562 1 98.81 192 ALA A C 1
ATOM 1487 O O . ALA A 1 192 ? 14.312 14.523 11.102 1 98.81 192 ALA A O 1
ATOM 1488 N N . ARG A 1 193 ? 15.672 15.328 12.656 1 98.62 193 ARG A N 1
ATOM 1489 C CA . ARG A 1 193 ? 14.586 15.922 13.43 1 98.62 193 ARG A CA 1
ATOM 1490 C C . ARG A 1 193 ? 14.367 17.375 13.039 1 98.62 193 ARG A C 1
ATOM 1492 O O . ARG A 1 193 ? 14.367 18.266 13.898 1 98.62 193 ARG A O 1
ATOM 1499 N N . GLY A 1 194 ? 14.07 17.562 11.688 1 98.12 194 GLY A N 1
ATOM 1500 C CA . GLY A 1 194 ? 13.672 18.906 11.281 1 98.12 194 GLY A CA 1
ATOM 1501 C C . GLY A 1 194 ? 14.391 19.391 10.039 1 98.12 194 GLY A C 1
ATOM 1502 O O . GLY A 1 194 ? 14.227 20.547 9.633 1 98.12 194 GLY A O 1
ATOM 1503 N N . SER A 1 195 ? 15.156 18.625 9.328 1 97.31 195 SER A N 1
ATOM 1504 C CA . SER A 1 195 ? 15.891 19.062 8.148 1 97.31 195 SER A CA 1
ATOM 1505 C C . SER A 1 195 ? 14.984 19.141 6.926 1 97.31 195 SER A C 1
ATOM 1507 O O . SER A 1 195 ? 15.273 19.875 5.977 1 97.31 195 SER A O 1
ATOM 1509 N N . GLY A 1 196 ? 13.914 18.281 6.953 1 95.75 196 GLY A N 1
ATOM 1510 C CA . GLY A 1 196 ? 13.078 18.172 5.773 1 95.75 196 GLY A CA 1
ATOM 1511 C C . GLY A 1 196 ? 13.758 17.469 4.617 1 95.75 196 GLY A C 1
ATOM 1512 O O . GLY A 1 196 ? 14.484 16.484 4.82 1 95.75 196 GLY A O 1
ATOM 1513 N N . PRO A 1 197 ? 13.445 17.922 3.385 1 93.81 197 PRO A N 1
ATOM 1514 C CA . PRO A 1 197 ? 13.977 17.234 2.205 1 93.81 197 PRO A CA 1
ATOM 1515 C C . PRO A 1 197 ? 15.492 17.406 2.064 1 93.81 197 PRO A C 1
ATOM 1517 O O . PRO A 1 197 ? 16.109 16.75 1.222 1 93.81 197 PRO A O 1
ATOM 1520 N N . GLY A 1 198 ? 16.078 18.234 2.893 1 94.38 198 GLY A N 1
ATOM 1521 C CA . GLY A 1 198 ? 17.516 18.469 2.832 1 94.38 198 GLY A CA 1
ATOM 1522 C C . GLY A 1 198 ? 18.312 17.438 3.609 1 94.38 198 GLY A C 1
ATOM 1523 O O . GLY A 1 198 ? 19.547 17.484 3.635 1 94.38 198 GLY A O 1
ATOM 1524 N N . PHE A 1 199 ? 17.672 16.469 4.258 1 97.5 199 PHE A N 1
ATOM 1525 C CA . PHE A 1 199 ? 18.391 15.422 4.969 1 97.5 199 PHE A CA 1
ATOM 1526 C C . PHE A 1 199 ? 19.391 14.734 4.051 1 97.5 199 PHE A C 1
ATOM 1528 O O . PHE A 1 199 ? 19.047 14.273 2.963 1 97.5 199 PHE A O 1
ATOM 1535 N N . PRO A 1 200 ? 20.672 14.602 4.402 1 97.94 200 PRO A N 1
ATOM 1536 C CA . PRO A 1 200 ? 21.734 14.227 3.457 1 97.94 200 PRO A CA 1
ATOM 1537 C C . PRO A 1 200 ? 21.938 12.711 3.389 1 97.94 200 PRO A C 1
ATOM 1539 O O . PRO A 1 200 ? 23.078 12.25 3.297 1 97.94 200 PRO A O 1
ATOM 1542 N N . ALA A 1 201 ? 20.891 11.945 3.559 1 98.5 201 ALA A N 1
ATOM 1543 C CA . ALA A 1 201 ? 20.891 10.484 3.441 1 98.5 201 ALA A CA 1
ATOM 1544 C C . ALA A 1 201 ? 19.5 9.961 3.143 1 98.5 201 ALA A C 1
ATOM 1546 O O . ALA A 1 201 ? 18.531 10.719 3.137 1 98.5 201 ALA A O 1
ATOM 1547 N N . VAL A 1 202 ? 19.406 8.703 2.801 1 98.75 202 VAL A N 1
ATOM 1548 C CA . VAL A 1 202 ? 18.125 8.055 2.572 1 98.75 202 VAL A CA 1
ATOM 1549 C C . VAL A 1 202 ? 17.719 7.266 3.812 1 98.75 202 VAL A C 1
ATOM 1551 O O . VAL A 1 202 ? 18.406 6.32 4.207 1 98.75 202 VAL A O 1
ATOM 1554 N N . VAL A 1 203 ? 16.609 7.637 4.43 1 98.88 203 VAL A N 1
ATOM 1555 C CA . VAL A 1 203 ? 16.141 6.922 5.609 1 98.88 203 VAL A CA 1
ATOM 1556 C C . VAL A 1 203 ? 15.516 5.594 5.191 1 98.88 203 VAL A C 1
ATOM 1558 O O . VAL A 1 203 ? 14.703 5.547 4.262 1 98.88 203 VAL A O 1
ATOM 1561 N N . THR A 1 204 ? 15.875 4.504 5.863 1 98.81 204 THR A N 1
ATOM 1562 C CA . THR A 1 204 ? 15.312 3.197 5.555 1 98.81 204 THR A CA 1
ATOM 1563 C C . THR A 1 204 ? 14.422 2.711 6.695 1 98.81 204 THR A C 1
ATOM 1565 O O . THR A 1 204 ? 13.531 1.883 6.484 1 98.81 204 THR A O 1
ATOM 1568 N N . ARG A 1 205 ? 14.711 3.211 7.902 1 98.69 205 ARG A N 1
ATOM 1569 C CA . ARG A 1 205 ? 13.945 2.766 9.062 1 98.69 205 ARG A CA 1
ATOM 1570 C C . ARG A 1 205 ? 13.891 3.854 10.133 1 98.69 205 ARG A C 1
ATOM 1572 O O . ARG A 1 205 ? 14.891 4.52 10.398 1 98.69 205 ARG A O 1
ATOM 1579 N N . PHE A 1 206 ? 12.688 4.008 10.719 1 98.94 206 PHE A N 1
ATOM 1580 C CA . PHE A 1 206 ? 12.516 4.836 11.906 1 98.94 206 PHE A CA 1
ATOM 1581 C C . PHE A 1 206 ? 12.266 3.975 13.141 1 98.94 206 PHE A C 1
ATOM 1583 O O . PHE A 1 206 ? 11.602 2.939 13.055 1 98.94 206 PHE A O 1
ATOM 1590 N N . TYR A 1 207 ? 12.812 4.352 14.242 1 98.94 207 TYR A N 1
ATOM 1591 C CA . TYR A 1 207 ? 12.469 3.855 15.562 1 98.94 207 TYR A CA 1
ATOM 1592 C C . TYR A 1 207 ? 11.68 4.898 16.344 1 98.94 207 TYR A C 1
ATOM 1594 O O . TYR A 1 207 ? 12.219 5.945 16.719 1 98.94 207 TYR A O 1
ATOM 1602 N N . LEU A 1 208 ? 10.406 4.598 16.625 1 98.94 208 LEU A N 1
ATOM 1603 C CA . LEU A 1 208 ? 9.492 5.621 17.125 1 98.94 208 LEU A CA 1
ATOM 1604 C C . LEU A 1 208 ? 8.883 5.191 18.453 1 98.94 208 LEU A C 1
ATOM 1606 O O . LEU A 1 208 ? 8.305 4.105 18.562 1 98.94 208 LEU A O 1
ATOM 1610 N N . GLN A 1 209 ? 8.977 5.992 19.453 1 98.88 209 GLN A N 1
ATOM 1611 C CA . GLN A 1 209 ? 8.281 5.742 20.719 1 98.88 209 GLN A CA 1
ATOM 1612 C C . GLN A 1 209 ? 6.777 5.973 20.578 1 98.88 209 GLN A C 1
ATOM 1614 O O . GLN A 1 209 ? 6.344 7.09 20.281 1 98.88 209 GLN A O 1
ATOM 1619 N N . THR A 1 210 ? 5.988 4.938 20.734 1 98.81 210 THR A N 1
ATOM 1620 C CA . THR A 1 210 ? 4.535 5.027 20.641 1 98.81 210 THR A CA 1
ATOM 1621 C C . THR A 1 210 ? 3.912 5.32 22 1 98.81 210 THR A C 1
ATOM 1623 O O . THR A 1 210 ? 4.609 5.352 23.016 1 98.81 210 THR A O 1
ATOM 1626 N N . ILE A 1 211 ? 2.643 5.652 22.031 1 98.5 211 ILE A N 1
ATOM 1627 C CA . ILE A 1 211 ? 1.915 5.902 23.266 1 98.5 211 ILE A CA 1
ATOM 1628 C C . ILE A 1 211 ? 0.684 5.004 23.328 1 98.5 211 ILE A C 1
ATOM 1630 O O . ILE A 1 211 ? 0.27 4.43 22.328 1 98.5 211 ILE A O 1
ATOM 1634 N N . PRO A 1 212 ? 0.123 4.816 24.469 1 98 212 PRO A N 1
ATOM 1635 C CA . PRO A 1 212 ? -1.125 4.055 24.547 1 98 212 PRO A CA 1
ATOM 1636 C C . PRO A 1 212 ? -2.256 4.699 23.75 1 98 212 PRO A C 1
ATOM 1638 O O . PRO A 1 212 ? -2.342 5.926 23.672 1 98 212 PRO A O 1
ATOM 1641 N N . VAL A 1 213 ? -3.098 3.889 23.266 1 97.25 213 VAL A N 1
ATOM 1642 C CA . VAL A 1 213 ? -4.25 4.367 22.516 1 97.25 213 VAL A CA 1
ATOM 1643 C C . VAL A 1 213 ? -5.277 4.977 23.453 1 97.25 213 VAL A C 1
ATOM 1645 O O . VAL A 1 213 ? -5.234 4.734 24.672 1 97.25 213 VAL A O 1
ATOM 1648 N N . PHE A 1 214 ? -6.121 5.797 22.922 1 97.69 214 PHE A N 1
ATOM 1649 C CA . PHE A 1 214 ? -7.25 6.375 23.641 1 97.69 214 PHE A CA 1
ATOM 1650 C C . PHE A 1 214 ? -8.562 5.762 23.172 1 97.69 214 PHE A C 1
ATOM 1652 O O . PHE A 1 214 ? -8.758 5.547 21.969 1 97.69 214 PHE A O 1
ATOM 1659 N N . ASN A 1 215 ? -9.477 5.496 24.047 1 96.31 215 ASN A N 1
ATOM 1660 C CA . ASN A 1 215 ? -10.68 4.77 23.656 1 96.31 215 ASN A CA 1
ATOM 1661 C C . ASN A 1 215 ? -11.93 5.641 23.781 1 96.31 215 ASN A C 1
ATOM 1663 O O . ASN A 1 215 ? -13.039 5.18 23.531 1 96.31 215 ASN A O 1
ATOM 1667 N N . HIS A 1 216 ? -11.758 6.895 24.219 1 98 216 HIS A N 1
ATOM 1668 C CA . HIS A 1 216 ? -12.883 7.82 24.312 1 98 216 HIS A CA 1
ATOM 1669 C C . HIS A 1 216 ? -12.547 9.164 23.672 1 98 216 HIS A C 1
ATOM 1671 O O . HIS A 1 216 ? -12.586 10.203 24.344 1 98 216 HIS A O 1
ATOM 1677 N N . MET A 1 217 ? -12.258 9.117 22.391 1 98.56 217 MET A N 1
ATOM 1678 C CA . MET A 1 217 ? -12.086 10.352 21.625 1 98.56 217 MET A CA 1
ATOM 1679 C C . MET A 1 217 ? -13.422 11.039 21.391 1 98.56 217 MET A C 1
ATOM 1681 O O . MET A 1 217 ? -14.422 10.375 21.125 1 98.56 217 MET A O 1
ATOM 1685 N N . ARG A 1 218 ? -13.438 12.344 21.562 1 98.81 218 ARG A N 1
ATOM 1686 C CA . ARG A 1 218 ? -14.633 13.156 21.328 1 98.81 218 ARG A CA 1
ATOM 1687 C C . ARG A 1 218 ? -14.281 14.445 20.594 1 98.81 218 ARG A C 1
ATOM 1689 O O . ARG A 1 218 ? -13.133 14.898 20.641 1 98.81 218 ARG A O 1
ATOM 1696 N N . SER A 1 219 ? -15.273 14.938 19.906 1 98.69 219 SER A N 1
ATOM 1697 C CA . SER A 1 219 ? -15.086 16.219 19.219 1 98.69 219 SER A CA 1
ATOM 1698 C C . SER A 1 219 ? -16.219 17.188 19.547 1 98.69 219 SER A C 1
ATOM 1700 O O . SER A 1 219 ? -17.359 16.766 19.781 1 98.69 219 SER A O 1
ATOM 1702 N N . SER A 1 220 ? -15.961 18.438 19.703 1 98.88 220 SER A N 1
ATOM 1703 C CA . SER A 1 220 ? -16.875 19.562 19.688 1 98.88 220 SER A CA 1
ATOM 1704 C C . SER A 1 220 ? -16.547 20.531 18.547 1 98.88 220 SER A C 1
ATOM 1706 O O . SER A 1 220 ? -15.383 20.844 18.312 1 98.88 220 SER A O 1
ATOM 1708 N N . VAL A 1 221 ? -17.578 20.922 17.875 1 98.69 221 VAL A N 1
ATOM 1709 C CA . VAL A 1 221 ? -17.406 21.812 16.734 1 98.69 221 VAL A CA 1
ATOM 1710 C C . VAL A 1 221 ? -18.422 22.953 16.812 1 98.69 221 VAL A C 1
ATOM 1712 O O . VAL A 1 221 ? -19.562 22.75 17.25 1 98.69 221 VAL A O 1
ATOM 1715 N N . TYR A 1 222 ? -18.016 24.125 16.484 1 98.81 222 TYR A N 1
ATOM 1716 C CA . TYR A 1 222 ? -18.828 25.328 16.375 1 98.81 222 TYR A CA 1
ATOM 1717 C C . TYR A 1 222 ? -18.578 26.031 15.055 1 98.81 222 TYR A C 1
ATOM 1719 O O . TYR A 1 222 ? -17.453 26.438 14.758 1 98.81 222 TYR A O 1
ATOM 1727 N N . ILE A 1 223 ? -19.641 26.203 14.258 1 98.69 223 ILE A N 1
ATOM 1728 C CA . ILE A 1 223 ? -19.5 26.75 12.914 1 98.69 223 ILE A CA 1
ATOM 1729 C C . ILE A 1 223 ? -20.219 28.094 12.836 1 98.69 223 ILE A C 1
ATOM 1731 O O . ILE A 1 223 ? -21.406 28.203 13.156 1 98.69 223 ILE A O 1
ATOM 1735 N N . TYR A 1 224 ? -19.516 29.094 12.398 1 98.62 224 TYR A N 1
ATOM 1736 C CA . TYR A 1 224 ? -20.047 30.453 12.289 1 98.62 224 TYR A CA 1
ATOM 1737 C C . TYR A 1 224 ? -20 30.938 10.852 1 98.62 224 TYR A C 1
ATOM 1739 O O . TYR A 1 224 ? -19.156 30.5 10.062 1 98.62 224 TYR A O 1
ATOM 1747 N N . GLU A 1 225 ? -20.891 31.844 10.516 1 97.94 225 GLU A N 1
ATOM 1748 C CA . GLU A 1 225 ? -20.859 32.5 9.211 1 97.94 225 GLU A CA 1
ATOM 1749 C C . GLU A 1 225 ? -19.719 33.5 9.141 1 97.94 225 GLU A C 1
ATOM 1751 O O . GLU A 1 225 ? -19.172 33.906 10.172 1 97.94 225 GLU A O 1
ATOM 1756 N N . LYS A 1 226 ? -19.5 33.906 7.945 1 96.5 226 LYS A N 1
ATOM 1757 C CA . LYS A 1 226 ? -18.438 34.875 7.656 1 96.5 226 LYS A CA 1
ATOM 1758 C C . LYS A 1 226 ? -18.578 36.125 8.492 1 96.5 226 LYS A C 1
ATOM 1760 O O . LYS A 1 226 ? -17.578 36.719 8.93 1 96.5 226 LYS A O 1
ATOM 1765 N N . LYS A 1 227 ? -19.734 36.562 8.719 1 96.81 227 LYS A N 1
ATOM 1766 C CA . LYS A 1 227 ? -19.984 37.812 9.438 1 96.81 227 LYS A CA 1
ATOM 1767 C C . LYS A 1 227 ? -19.578 37.719 10.898 1 96.81 227 LYS A C 1
ATOM 1769 O O . LYS A 1 227 ? -19.328 38.719 11.555 1 96.81 227 LYS A O 1
ATOM 1774 N N . ASP A 1 228 ? -19.484 36.469 11.414 1 97.94 228 ASP A N 1
ATOM 1775 C CA . ASP A 1 228 ? -19.172 36.25 12.82 1 97.94 228 ASP A CA 1
ATOM 1776 C C . ASP A 1 228 ? -17.719 35.781 12.984 1 97.94 228 ASP A C 1
ATOM 1778 O O . ASP A 1 228 ? -17.344 35.25 14.031 1 97.94 228 ASP A O 1
ATOM 1782 N N . TYR A 1 229 ? -16.938 35.969 11.992 1 98.06 229 TYR A N 1
ATOM 1783 C CA . TYR A 1 229 ? -15.531 35.562 11.969 1 98.06 229 TYR A CA 1
ATOM 1784 C C . TYR A 1 229 ? -14.781 36.094 13.172 1 98.06 229 TYR A C 1
ATOM 1786 O O . TYR A 1 229 ? -14.109 35.344 13.891 1 98.06 229 TYR A O 1
ATOM 1794 N N . GLU A 1 230 ? -14.867 37.375 13.461 1 98.31 230 GLU A N 1
ATOM 1795 C CA . GLU A 1 230 ? -14.062 38.031 14.492 1 98.31 230 GLU A CA 1
ATOM 1796 C C . GLU A 1 230 ? -14.406 37.5 15.883 1 98.31 230 GLU A C 1
ATOM 1798 O O . GLU A 1 230 ? -13.516 37.25 16.688 1 98.31 230 GLU A O 1
ATOM 1803 N N . ALA A 1 231 ? -15.672 37.312 16.109 1 98.25 231 ALA A N 1
ATOM 1804 C CA . ALA A 1 231 ? -16.109 36.812 17.406 1 98.25 231 ALA A CA 1
ATOM 1805 C C . ALA A 1 231 ? -15.625 35.375 17.625 1 98.25 231 ALA A C 1
ATOM 1807 O O . ALA A 1 231 ? -15.109 35.062 18.703 1 98.25 231 ALA A O 1
ATOM 1808 N N . ALA A 1 232 ? -15.82 34.562 16.656 1 98.62 232 ALA A N 1
ATOM 1809 C CA . ALA A 1 232 ? -15.453 33.156 16.766 1 98.62 232 ALA A CA 1
ATOM 1810 C C . ALA A 1 232 ? -13.945 33 16.938 1 98.62 232 ALA A C 1
ATOM 1812 O O . ALA A 1 232 ? -13.484 32.25 17.797 1 98.62 232 ALA A O 1
ATOM 1813 N N . PHE A 1 233 ? -13.195 33.688 16.094 1 98.69 233 PHE A N 1
ATOM 1814 C CA . PHE A 1 233 ? -11.742 33.531 16.094 1 98.69 233 PHE A CA 1
ATOM 1815 C C . PHE A 1 233 ? -11.141 34.125 17.375 1 98.69 233 PHE A C 1
ATOM 1817 O O . PHE A 1 233 ? -10.227 33.562 17.953 1 98.69 233 PHE A O 1
ATOM 1824 N N . SER A 1 234 ? -11.625 35.312 17.828 1 98.56 234 SER A N 1
ATOM 1825 C CA . SER A 1 234 ? -11.156 35.906 19.078 1 98.56 234 SER A CA 1
ATOM 1826 C C . SER A 1 234 ? -11.414 34.969 20.266 1 98.56 234 SER A C 1
ATOM 1828 O O . SER A 1 234 ? -10.578 34.844 21.172 1 98.56 234 SER A O 1
ATOM 1830 N N . TRP A 1 235 ? -12.523 34.344 20.219 1 98.62 235 TRP A N 1
ATOM 1831 C CA . TRP A 1 235 ? -12.922 33.438 21.266 1 98.62 235 TRP A CA 1
ATOM 1832 C C . TRP A 1 235 ? -11.93 32.281 21.375 1 98.62 235 TRP A C 1
ATOM 1834 O O . TRP A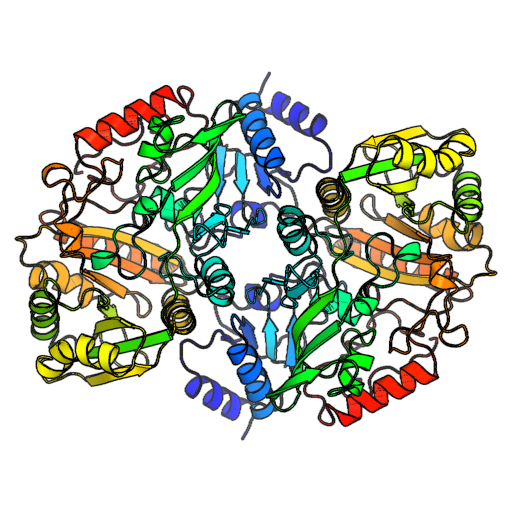 1 235 ? -11.391 32 22.453 1 98.62 235 TRP A O 1
ATOM 1844 N N . VAL A 1 236 ? -11.648 31.594 20.281 1 98.69 236 VAL A N 1
ATOM 1845 C CA . VAL A 1 236 ? -10.797 30.406 20.328 1 98.69 236 VAL A CA 1
ATOM 1846 C C . VAL A 1 236 ? -9.359 30.812 20.609 1 98.69 236 VAL A C 1
ATOM 1848 O O . VAL A 1 236 ? -8.625 30.094 21.297 1 98.69 236 VAL A O 1
ATOM 1851 N N . LEU A 1 237 ? -8.953 31.984 20.125 1 98.25 237 LEU A N 1
ATOM 1852 C CA . LEU A 1 237 ? -7.613 32.5 20.391 1 98.25 237 LEU A CA 1
ATOM 1853 C C . LEU A 1 237 ? -7.379 32.625 21.891 1 98.25 237 LEU A C 1
ATOM 1855 O O . LEU A 1 237 ? -6.281 32.375 22.391 1 98.25 237 LEU A O 1
ATOM 1859 N N . LYS A 1 238 ? -8.352 33.094 22.578 1 97.25 238 LYS A N 1
ATOM 1860 C CA . LYS A 1 238 ? -8.258 33.312 24.016 1 97.25 238 LYS A CA 1
ATOM 1861 C C . LYS A 1 238 ? -8.289 32 24.766 1 97.25 238 LYS A C 1
ATOM 1863 O O . LYS A 1 238 ? -7.633 31.844 25.797 1 97.25 238 LYS A O 1
ATOM 1868 N N . LEU A 1 239 ? -8.977 31.094 24.25 1 97.88 239 LEU A N 1
ATOM 1869 C CA . LEU A 1 239 ? -9.266 29.844 24.938 1 97.88 239 LEU A CA 1
ATOM 1870 C C . LEU A 1 239 ? -8.102 28.875 24.797 1 97.88 239 LEU A C 1
ATOM 1872 O O . LEU A 1 239 ? -7.809 28.109 25.719 1 97.88 239 LEU A O 1
ATOM 1876 N N . ALA A 1 240 ? -7.406 28.812 23.75 1 97.62 240 ALA A N 1
ATOM 1877 C CA . ALA A 1 240 ? -6.551 27.734 23.281 1 97.62 240 ALA A CA 1
ATOM 1878 C C . ALA A 1 240 ? -5.328 27.562 24.172 1 97.62 240 ALA A C 1
ATOM 1880 O O . ALA A 1 240 ? -4.977 26.438 24.547 1 97.62 240 ALA A O 1
ATOM 1881 N N . PRO A 1 241 ? -4.672 28.625 24.656 1 96.69 241 PRO A N 1
ATOM 1882 C CA . PRO A 1 241 ? -3.385 28.469 25.328 1 96.69 241 PRO A CA 1
ATOM 1883 C C . PRO A 1 241 ? -3.504 27.719 26.656 1 96.69 241 PRO A C 1
ATOM 1885 O O . PRO A 1 241 ? -2.547 27.078 27.094 1 96.69 241 PRO A O 1
ATOM 1888 N N . THR A 1 242 ? -4.711 27.75 27.281 1 96.12 242 THR A N 1
ATOM 1889 C CA . THR A 1 242 ? -4.844 27.141 28.609 1 96.12 242 THR A CA 1
ATOM 1890 C C . THR A 1 242 ? -5.855 26 28.578 1 96.12 242 THR A C 1
ATOM 1892 O O . THR A 1 242 ? -6.387 25.609 29.625 1 96.12 242 THR A O 1
ATOM 1895 N N . PHE A 1 243 ? -6.141 25.531 27.453 1 98.06 243 PHE A N 1
ATOM 1896 C CA . PHE A 1 243 ? -7.152 24.484 27.328 1 98.06 243 PHE A CA 1
ATOM 1897 C C . PHE A 1 243 ? -6.602 23.141 27.766 1 98.06 243 PHE A C 1
ATOM 1899 O O . PHE A 1 243 ? -5.445 23.047 28.188 1 98.06 243 PHE A O 1
ATOM 1906 N N . ASP A 1 244 ? -7.406 22.109 27.719 1 98.19 244 ASP A N 1
ATOM 1907 C CA . ASP A 1 244 ? -7.098 20.75 28.125 1 98.19 244 ASP A CA 1
ATOM 1908 C C . ASP A 1 244 ? -5.922 20.188 27.328 1 98.19 244 ASP A C 1
ATOM 1910 O O . ASP A 1 244 ? -5.836 20.391 26.109 1 98.19 244 ASP A O 1
ATOM 1914 N N . GLU A 1 245 ? -5.027 19.453 27.953 1 97.31 245 GLU A N 1
ATOM 1915 C CA . GLU A 1 245 ? -3.779 19 27.359 1 97.31 245 GLU A CA 1
ATOM 1916 C C . GLU A 1 245 ? -4.02 17.844 26.391 1 97.31 245 GLU A C 1
ATOM 1918 O O . GLU A 1 245 ? -3.145 17.5 25.594 1 97.31 245 GLU A O 1
ATOM 1923 N N . GLY A 1 246 ? -5.113 17.266 26.438 1 98.19 246 GLY A N 1
ATOM 1924 C CA . GLY A 1 246 ? -5.438 16.188 25.516 1 98.19 246 GLY A CA 1
ATOM 1925 C C . GLY A 1 246 ? -6.262 16.641 24.328 1 98.19 246 GLY A C 1
ATOM 1926 O O . GLY A 1 246 ? -6.746 15.82 23.547 1 98.19 246 GLY A O 1
ATOM 1927 N N . THR A 1 247 ? -6.383 17.969 24.156 1 98.81 247 THR A N 1
ATOM 1928 C CA . THR A 1 247 ? -7.312 18.469 23.156 1 98.81 247 THR A CA 1
ATOM 1929 C C . THR A 1 247 ? -6.574 19.234 22.062 1 98.81 247 THR A C 1
ATOM 1931 O O . THR A 1 247 ? -5.812 20.156 22.359 1 98.81 247 THR A O 1
ATOM 1934 N N . GLU A 1 248 ? -6.777 18.781 20.844 1 98.75 248 GLU A N 1
ATOM 1935 C CA . GLU A 1 248 ? -6.336 19.531 19.672 1 98.75 248 GLU A CA 1
ATOM 1936 C C . GLU A 1 248 ? -7.355 20.594 19.281 1 98.75 248 GLU A C 1
ATOM 1938 O O . GLU A 1 248 ? -8.562 20.344 19.312 1 98.75 248 GLU A O 1
ATOM 1943 N N . ILE A 1 249 ? -6.898 21.812 18.906 1 98.88 249 ILE A N 1
ATOM 1944 C CA . ILE A 1 249 ? -7.773 22.922 18.578 1 98.88 249 ILE A CA 1
ATOM 1945 C C . ILE A 1 249 ? -7.375 23.516 17.219 1 98.88 249 ILE A C 1
ATOM 1947 O O . ILE A 1 249 ? -6.207 23.828 17 1 98.88 249 ILE A O 1
ATOM 1951 N N . VAL A 1 250 ? -8.336 23.625 16.328 1 98.62 250 VAL A N 1
ATOM 1952 C CA . VAL A 1 250 ? -8.086 24.266 15.039 1 98.62 250 VAL A CA 1
ATOM 1953 C C . VAL A 1 250 ? -9.234 25.203 14.695 1 98.62 250 VAL A C 1
ATOM 1955 O O . VAL A 1 250 ? -10.352 25.031 15.18 1 98.62 250 VAL A O 1
ATOM 1958 N N . ALA A 1 251 ? -8.977 26.266 13.984 1 98.81 251 ALA A N 1
ATOM 1959 C CA . ALA A 1 251 ? -9.945 27.062 13.25 1 98.81 251 ALA A CA 1
ATOM 1960 C C . ALA A 1 251 ? -9.766 26.906 11.742 1 98.81 251 ALA A C 1
ATOM 1962 O O . ALA A 1 251 ? -8.641 26.969 11.234 1 98.81 251 ALA A O 1
ATOM 1963 N N . VAL A 1 252 ? -10.859 26.688 11.062 1 98.75 252 VAL A N 1
ATOM 1964 C CA . VAL A 1 252 ? -10.797 26.422 9.625 1 98.75 252 VAL A CA 1
ATOM 1965 C C . VAL A 1 252 ? -11.734 27.375 8.883 1 98.75 252 VAL A C 1
ATOM 1967 O O . VAL A 1 252 ? -12.914 27.484 9.234 1 98.75 252 VAL A O 1
ATOM 1970 N N . GLY A 1 253 ? -11.203 28.156 7.945 1 98.75 253 GLY A N 1
ATOM 1971 C CA . GLY A 1 253 ? -12.039 28.828 6.961 1 98.75 253 GLY A CA 1
ATOM 1972 C C . GLY A 1 253 ? -12.375 27.953 5.77 1 98.75 253 GLY A C 1
ATOM 1973 O O . GLY A 1 253 ? -11.477 27.438 5.102 1 98.75 253 GLY A O 1
ATOM 1974 N N . GLN A 1 254 ? -13.641 27.766 5.5 1 98.44 254 GLN A N 1
ATOM 1975 C CA . GLN A 1 254 ? -14.039 26.844 4.441 1 98.44 254 GLN A CA 1
ATOM 1976 C C . GLN A 1 254 ? -15.445 27.172 3.934 1 98.44 254 GLN A C 1
ATOM 1978 O O . GLN A 1 254 ? -16.125 28.031 4.5 1 98.44 254 GLN A O 1
ATOM 1983 N N . HIS A 1 255 ? -15.82 26.562 2.791 1 97.25 255 HIS A N 1
ATOM 1984 C CA . HIS A 1 255 ? -17.203 26.484 2.348 1 97.25 255 HIS A CA 1
ATOM 1985 C C . HIS A 1 255 ? -17.891 25.219 2.848 1 97.25 255 HIS A C 1
ATOM 1987 O O . HIS A 1 255 ? -17.25 24.156 2.945 1 97.25 255 HIS A O 1
ATOM 1993 N N . LEU A 1 256 ? -19.109 25.312 3.225 1 93.56 256 LEU A N 1
ATOM 1994 C CA . LEU A 1 256 ? -19.875 24.156 3.645 1 93.56 256 LEU A CA 1
ATOM 1995 C C . LEU A 1 256 ? -20.859 23.734 2.559 1 93.56 256 LEU A C 1
ATOM 1997 O O . LEU A 1 256 ? -21.484 24.594 1.923 1 93.56 256 LEU A O 1
ATOM 2001 N N . PRO A 1 257 ? -20.922 22.406 2.381 1 84.81 257 PRO A N 1
ATOM 2002 C CA . PRO A 1 257 ? -21.922 21.953 1.401 1 84.81 257 PRO A CA 1
ATOM 2003 C C . PRO A 1 257 ? -23.328 22.422 1.726 1 84.81 257 PRO A C 1
ATOM 2005 O O . PRO A 1 257 ? -23.781 22.297 2.865 1 84.81 257 PRO A O 1
ATOM 2008 N N . GLY A 1 258 ? -24 22.969 0.729 1 85.25 258 GLY A N 1
ATOM 2009 C CA . GLY A 1 258 ? -25.391 23.359 0.875 1 85.25 258 GLY A CA 1
ATOM 2010 C C . GLY A 1 258 ? -25.562 24.766 1.456 1 85.25 258 GLY A C 1
ATOM 2011 O O . GLY A 1 258 ? -26.688 25.234 1.645 1 85.25 258 GLY A O 1
ATOM 2012 N N . ARG A 1 259 ? -24.438 25.391 1.775 1 91.88 259 ARG A N 1
ATOM 2013 C CA . ARG A 1 259 ? -24.5 26.75 2.316 1 91.88 259 ARG A CA 1
ATOM 2014 C C . ARG A 1 259 ? -23.719 27.719 1.44 1 91.88 259 ARG A C 1
ATOM 2016 O O . ARG A 1 259 ? -22.828 27.312 0.697 1 91.88 259 ARG A O 1
ATOM 2023 N N . GLU A 1 260 ? -24.156 28.922 1.588 1 92.69 260 GLU A N 1
ATOM 2024 C CA . GLU A 1 260 ? -23.5 29.953 0.793 1 92.69 260 GLU A CA 1
ATOM 2025 C C . GLU A 1 260 ? -22.453 30.688 1.615 1 92.69 260 GLU A C 1
ATOM 2027 O O . GLU A 1 260 ? -22.656 30.953 2.805 1 92.69 260 GLU A O 1
ATOM 2032 N N . GLY A 1 261 ? -21.406 31.078 0.897 1 94.88 261 GLY A N 1
ATOM 2033 C CA . GLY A 1 261 ? -20.359 31.875 1.522 1 94.88 261 GLY A CA 1
ATOM 2034 C C . GLY A 1 261 ? -19.406 31.047 2.377 1 94.88 261 GLY A C 1
ATOM 2035 O O . GLY A 1 261 ? -19.641 29.859 2.596 1 94.88 261 GLY A O 1
ATOM 2036 N N . GLU A 1 262 ? -18.328 31.688 2.865 1 97.38 262 GLU A N 1
ATOM 2037 C CA . GLU A 1 262 ? -17.344 31.031 3.727 1 97.38 262 GLU A CA 1
ATOM 2038 C C . GLU A 1 262 ? -17.859 30.922 5.16 1 97.38 262 GLU A C 1
ATOM 2040 O O . GLU A 1 262 ? -18.703 31.719 5.59 1 97.38 262 GLU A O 1
ATOM 2045 N N . HIS A 1 263 ? -17.453 29.984 5.832 1 98.38 263 HIS A N 1
ATOM 2046 C CA . HIS A 1 263 ? -17.719 29.75 7.242 1 98.38 263 HIS A CA 1
ATOM 2047 C C . HIS A 1 263 ? -16.438 29.516 8.023 1 98.38 263 HIS A C 1
ATOM 2049 O O . HIS A 1 263 ? -15.398 29.172 7.441 1 98.38 263 HIS A O 1
ATOM 2055 N N . ILE A 1 264 ? -16.469 29.828 9.266 1 98.44 264 ILE A N 1
ATOM 2056 C CA . ILE A 1 264 ? -15.375 29.531 10.18 1 98.44 264 ILE A CA 1
ATOM 2057 C C . ILE A 1 264 ? -15.773 28.375 11.102 1 98.44 264 ILE A C 1
ATOM 2059 O O . ILE A 1 264 ? -16.766 28.484 11.836 1 98.44 264 ILE A O 1
ATOM 2063 N N . LEU A 1 265 ? -15.062 27.344 10.969 1 98.5 265 LEU A N 1
ATOM 2064 C CA . LEU A 1 265 ? -15.273 26.156 11.797 1 98.5 265 LEU A CA 1
ATOM 2065 C C . LEU A 1 265 ? -14.234 26.078 12.906 1 98.5 265 LEU A C 1
ATOM 2067 O O . LEU A 1 265 ? -13.031 26.078 12.633 1 98.5 265 LEU A O 1
ATOM 2071 N N . ILE A 1 266 ? -14.688 26.094 14.164 1 98.81 266 ILE A N 1
ATOM 2072 C CA . ILE A 1 266 ? -13.82 25.859 15.312 1 98.81 266 ILE A CA 1
ATOM 2073 C C . ILE A 1 266 ? -13.992 24.438 15.82 1 98.81 266 ILE A C 1
ATOM 2075 O O . ILE A 1 266 ? -15.094 24.016 16.172 1 98.81 266 ILE A O 1
ATOM 2079 N N . SER A 1 267 ? -12.891 23.719 15.836 1 98.81 267 SER A N 1
ATOM 2080 C CA . SER A 1 267 ? -12.961 22.297 16.172 1 98.81 267 SER A CA 1
ATOM 2081 C C . SER A 1 267 ? -12.062 21.969 17.359 1 98.81 267 SER A C 1
ATOM 2083 O O . SER A 1 267 ? -10.938 22.453 17.453 1 98.81 267 SER A O 1
ATOM 2085 N N . PHE A 1 268 ? -12.602 21.219 18.297 1 98.88 268 PHE A N 1
ATOM 2086 C CA . PHE A 1 268 ? -11.914 20.625 19.438 1 98.88 268 PHE A CA 1
ATOM 2087 C C . PHE A 1 268 ? -11.992 19.109 19.375 1 98.88 268 PHE A C 1
ATOM 2089 O O . PHE A 1 268 ? -13.086 18.531 19.406 1 98.88 268 PHE A O 1
ATOM 2096 N N . VAL A 1 269 ? -10.883 18.438 19.219 1 98.88 269 VAL A N 1
ATOM 2097 C CA . VAL A 1 269 ? -10.82 16.969 19.297 1 98.88 269 VAL A CA 1
ATOM 2098 C C . VAL A 1 269 ? -10.023 16.547 20.516 1 98.88 269 VAL A C 1
ATOM 2100 O O . VAL A 1 269 ? -8.844 16.891 20.656 1 98.88 269 VAL A O 1
ATOM 2103 N N . THR A 1 270 ? -10.648 15.805 21.406 1 98.88 270 THR A N 1
ATOM 2104 C CA . THR A 1 270 ? -9.969 15.422 22.641 1 98.88 270 THR A CA 1
ATOM 2105 C C . THR A 1 270 ? -9.711 13.922 22.672 1 98.88 270 THR A C 1
ATOM 2107 O O . THR A 1 270 ? -10.508 13.133 22.156 1 98.88 270 THR A O 1
ATOM 2110 N N . PHE A 1 271 ? -8.578 13.531 23.172 1 98.75 271 PHE A N 1
ATOM 2111 C CA . PHE A 1 271 ? -8.141 12.148 23.344 1 98.75 271 PHE A CA 1
ATOM 2112 C C . PHE A 1 271 ? -8.195 11.742 24.812 1 98.75 271 PHE A C 1
ATOM 2114 O O . PHE A 1 271 ? -7.363 12.172 25.609 1 98.75 271 PHE A O 1
ATOM 2121 N N . LYS A 1 272 ? -9.211 10.992 25.141 1 98.69 272 LYS A N 1
ATOM 2122 C CA . LYS A 1 272 ? -9.406 10.609 26.531 1 98.69 272 LYS A CA 1
ATOM 2123 C C . LYS A 1 272 ? -9.797 9.141 26.656 1 98.69 272 LYS A C 1
ATOM 2125 O O . LYS A 1 272 ? -9.961 8.453 25.641 1 98.69 272 LYS A O 1
ATOM 2130 N N . ASN A 1 273 ? -9.898 8.609 27.906 1 98.19 273 ASN A N 1
ATOM 2131 C CA . ASN A 1 273 ? -10.188 7.195 28.109 1 98.19 273 ASN A CA 1
ATOM 2132 C C . ASN A 1 273 ? -11.477 7 28.906 1 98.19 273 ASN A C 1
ATOM 2134 O O . ASN A 1 273 ? -11.781 5.887 29.344 1 98.19 273 ASN A O 1
ATOM 2138 N N . SER A 1 274 ? -12.195 8.109 29.141 1 98.31 274 SER A N 1
ATOM 2139 C CA . SER A 1 274 ? -13.523 8.016 29.734 1 98.31 274 SER A CA 1
ATOM 2140 C C . SER A 1 274 ? -14.43 9.133 29.25 1 98.31 274 SER A C 1
ATOM 2142 O O . SER A 1 274 ? -13.953 10.188 28.812 1 98.31 274 SER A O 1
ATOM 2144 N N . ASP A 1 275 ? -15.688 8.867 29.359 1 97.81 275 ASP A N 1
ATOM 2145 C CA . ASP A 1 275 ? -16.672 9.867 28.969 1 97.81 275 ASP A CA 1
ATOM 2146 C C . ASP A 1 275 ? -16.578 11.117 29.844 1 97.81 275 ASP A C 1
ATOM 2148 O O . ASP A 1 275 ? -16.688 12.234 29.359 1 97.81 275 ASP A O 1
ATOM 2152 N N . GLU A 1 276 ? -16.375 10.875 31.047 1 98.44 276 GLU A N 1
ATOM 2153 C CA . GLU A 1 276 ? -16.297 11.977 32 1 98.44 276 GLU A CA 1
ATOM 2154 C C . GLU A 1 276 ? -15.109 12.891 31.703 1 98.44 276 GLU A C 1
ATOM 2156 O O . GLU A 1 276 ? -15.25 14.109 31.688 1 98.44 276 GLU A O 1
ATOM 2161 N N . GLU A 1 277 ? -13.977 12.289 31.453 1 98.5 277 GLU A N 1
ATOM 2162 C CA . GLU A 1 277 ? -12.789 13.07 31.141 1 98.5 277 GLU A CA 1
ATOM 2163 C C . GLU A 1 277 ? -12.953 13.852 29.844 1 98.5 277 GLU A C 1
ATOM 2165 O O . GLU A 1 277 ? -12.531 15 29.75 1 98.5 277 GLU A O 1
ATOM 2170 N N . ALA A 1 278 ? -13.539 13.219 28.906 1 98.75 278 ALA A N 1
ATOM 2171 C CA . ALA A 1 278 ? -13.734 13.859 27.609 1 98.75 278 ALA A CA 1
ATOM 2172 C C . ALA A 1 278 ? -14.695 15.047 27.719 1 98.75 278 ALA A C 1
ATOM 2174 O O . ALA A 1 278 ? -14.422 16.125 27.172 1 98.75 278 ALA A O 1
ATOM 2175 N N . ARG A 1 279 ? -15.781 14.844 28.391 1 98.62 279 ARG A N 1
ATOM 2176 C CA . ARG A 1 279 ? -16.75 15.914 28.578 1 98.62 279 ARG A CA 1
ATOM 2177 C C . ARG A 1 279 ? -16.156 17.078 29.344 1 98.62 279 ARG A C 1
ATOM 2179 O O . ARG A 1 279 ? -16.375 18.25 29 1 98.62 279 ARG A O 1
ATOM 2186 N N . SER A 1 280 ? -15.469 16.719 30.422 1 98.69 280 SER A N 1
ATOM 2187 C CA . SER A 1 280 ? -14.82 17.75 31.219 1 98.69 280 SER A CA 1
ATOM 2188 C C . SER A 1 280 ? -13.828 18.562 30.391 1 98.69 280 SER A C 1
ATOM 2190 O O . SER A 1 280 ? -13.734 19.781 30.531 1 98.69 280 SER A O 1
ATOM 2192 N N . ALA A 1 281 ? -13.086 17.922 29.547 1 98.75 281 ALA A N 1
ATOM 2193 C CA . ALA A 1 281 ? -12.07 18.562 28.719 1 98.75 281 ALA A CA 1
ATOM 2194 C C . ALA A 1 281 ? -12.711 19.562 27.766 1 98.75 281 ALA A C 1
ATOM 2196 O O . ALA A 1 281 ? -12.141 20.625 27.5 1 98.75 281 ALA A O 1
ATOM 2197 N N . LEU A 1 282 ? -13.891 19.25 27.25 1 98.81 282 LEU A N 1
ATOM 2198 C CA . LEU A 1 282 ? -14.492 20.047 26.188 1 98.81 282 LEU A CA 1
ATOM 2199 C C . LEU A 1 282 ? -15.469 21.078 26.75 1 98.81 282 LEU A C 1
ATOM 2201 O O . LEU A 1 282 ? -15.891 21.984 26.047 1 98.81 282 LEU A O 1
ATOM 2205 N N . GLN A 1 283 ? -15.758 20.984 28.016 1 98.75 283 GLN A N 1
ATOM 2206 C CA . GLN A 1 283 ? -16.812 21.766 28.641 1 98.75 283 GLN A CA 1
ATOM 2207 C C . GLN A 1 283 ? -16.516 23.266 28.562 1 98.75 283 GLN A C 1
ATOM 2209 O O . GLN A 1 283 ? -17.422 24.062 28.344 1 98.75 283 GLN A O 1
ATOM 2214 N N . PRO A 1 284 ? -15.297 23.703 28.828 1 98.75 284 PRO A N 1
ATOM 2215 C CA . PRO A 1 284 ? -15.016 25.141 28.75 1 98.75 284 PRO A CA 1
ATOM 2216 C C . PRO A 1 284 ? -15.383 25.75 27.406 1 98.75 284 PRO A C 1
ATOM 2218 O O . PRO A 1 284 ? -15.844 26.891 27.344 1 98.75 284 PRO A O 1
ATOM 2221 N N . ALA A 1 285 ? -15.133 25.047 26.312 1 98.81 285 ALA A N 1
ATOM 2222 C CA . ALA A 1 285 ? -15.531 25.531 25 1 98.81 285 ALA A CA 1
ATOM 2223 C C . ALA A 1 285 ? -17.047 25.656 24.891 1 98.81 285 ALA A C 1
ATOM 2225 O O . ALA A 1 285 ? -17.562 26.656 24.375 1 98.81 285 ALA A O 1
ATOM 2226 N N . GLN A 1 286 ? -17.719 24.672 25.391 1 98.56 286 GLN A N 1
ATOM 2227 C CA . GLN A 1 286 ? -19.172 24.672 25.344 1 98.56 286 GLN A CA 1
ATOM 2228 C C . GLN A 1 286 ? -19.734 25.859 26.141 1 98.56 286 GLN A C 1
ATOM 2230 O O . GLN A 1 286 ? -20.688 26.5 25.703 1 98.56 286 GLN A O 1
ATOM 2235 N N . ASP A 1 287 ? -19.188 26.125 27.234 1 98.38 287 ASP A N 1
ATOM 2236 C CA . ASP A 1 287 ? -19.703 27.156 28.141 1 98.38 287 ASP A CA 1
ATOM 2237 C C . ASP A 1 287 ? -19.422 28.562 27.594 1 98.38 287 ASP A C 1
ATOM 2239 O O . ASP A 1 287 ? -20.141 29.5 27.922 1 98.38 287 ASP A O 1
ATOM 2243 N N . SER A 1 288 ? -18.391 28.656 26.844 1 98.5 288 SER A N 1
ATOM 2244 C CA . SER A 1 288 ? -17.922 29.984 26.5 1 98.5 288 SER A CA 1
ATOM 2245 C C . SER A 1 288 ? -18.156 30.312 25.031 1 98.5 288 SER A C 1
ATOM 2247 O O . SER A 1 288 ? -17.953 31.453 24.594 1 98.5 288 SER A O 1
ATOM 2249 N N . ALA A 1 289 ? -18.594 29.344 24.219 1 98.5 289 ALA A N 1
ATOM 2250 C CA . ALA A 1 289 ? -18.781 29.562 22.797 1 98.5 289 ALA A CA 1
ATOM 2251 C C . ALA A 1 289 ? -19.703 30.766 22.547 1 98.5 289 ALA A C 1
ATOM 2253 O O . ALA A 1 289 ? -20.781 30.844 23.141 1 98.5 289 ALA A O 1
ATOM 2254 N N . PRO A 1 290 ? -19.25 31.641 21.688 1 97.75 290 PRO A N 1
ATOM 2255 C CA . PRO A 1 290 ? -20.141 32.75 21.359 1 97.75 290 PRO A CA 1
ATOM 2256 C C . PRO A 1 290 ? -21.438 32.281 20.688 1 97.75 290 PRO A C 1
ATOM 2258 O O . PRO A 1 290 ? -21.422 31.297 19.953 1 97.75 290 PRO A O 1
ATOM 2261 N N . PRO A 1 291 ? -22.5 33 20.922 1 96.94 291 PRO A N 1
ATOM 2262 C CA . PRO A 1 291 ? -23.734 32.656 20.219 1 96.94 291 PRO A CA 1
ATOM 2263 C C . PRO A 1 291 ? -23.656 32.938 18.719 1 96.94 291 PRO A C 1
ATOM 2265 O O . PRO A 1 291 ? -22.766 33.656 18.281 1 96.94 291 PRO A O 1
ATOM 2268 N N . GLY A 1 292 ? -24.562 32.281 17.953 1 96 292 GLY A N 1
ATOM 2269 C CA . GLY A 1 292 ? -24.688 32.625 16.547 1 96 292 GLY A CA 1
ATOM 2270 C C . GLY A 1 292 ? -24.125 31.531 15.641 1 96 292 GLY A C 1
ATOM 2271 O O . GLY A 1 292 ? -24.031 31.719 14.422 1 96 292 GLY A O 1
ATOM 2272 N N . HIS A 1 293 ? -23.672 30.5 16.219 1 96.56 293 HIS A N 1
ATOM 2273 C CA . HIS A 1 293 ? -23.234 29.391 15.367 1 96.56 293 HIS A CA 1
ATOM 2274 C C . HIS A 1 293 ? -24.406 28.828 14.57 1 96.56 293 HIS A C 1
ATOM 2276 O O . HIS A 1 293 ? -25.531 28.75 15.078 1 96.56 293 HIS A O 1
ATOM 2282 N N . VAL A 1 294 ? -24.172 28.5 13.32 1 96.75 294 VAL A N 1
ATOM 2283 C CA . VAL A 1 294 ? -25.219 27.984 12.438 1 96.75 294 VAL A CA 1
ATOM 2284 C C . VAL A 1 294 ? -25.344 26.469 12.617 1 96.75 294 VAL A C 1
ATOM 2286 O O . VAL A 1 294 ? -26.375 25.875 12.281 1 96.75 294 VAL A O 1
ATOM 2289 N N . ASP A 1 295 ? -24.312 25.812 13.078 1 96.06 295 ASP A N 1
ATOM 2290 C CA . ASP A 1 295 ? -24.281 24.391 13.438 1 96.06 295 ASP A CA 1
ATOM 2291 C C . ASP A 1 295 ? -23.281 24.125 14.555 1 96.06 295 ASP A C 1
ATOM 2293 O O . ASP A 1 295 ? -22.312 24.875 14.719 1 96.06 295 ASP A O 1
ATOM 2297 N N . SER A 1 296 ? -23.562 23.203 15.406 1 97.81 296 SER A N 1
ATOM 2298 C CA . SER A 1 296 ? -22.625 22.828 16.469 1 97.81 296 SER A CA 1
ATOM 2299 C C . SER A 1 296 ? -22.969 21.453 17.047 1 97.81 296 SER A C 1
ATOM 2301 O O . SER A 1 296 ? -24.078 20.969 16.875 1 97.81 296 SER A O 1
ATOM 2303 N N . TRP A 1 297 ? -21.984 20.797 17.562 1 98.31 297 TRP A N 1
ATOM 2304 C CA . TRP A 1 297 ? -22.188 19.641 18.422 1 98.31 297 TRP A CA 1
ATOM 2305 C C . TRP A 1 297 ? -21.188 19.625 19.562 1 98.31 297 TRP A C 1
ATOM 2307 O O . TRP A 1 297 ? -20.125 20.219 19.469 1 98.31 297 TRP A O 1
ATOM 2317 N N . PHE A 1 298 ? -21.609 19.031 20.672 1 98.38 298 PHE A N 1
ATOM 2318 C CA . PHE A 1 298 ? -20.828 18.969 21.906 1 98.38 298 PHE A CA 1
ATOM 2319 C C . PHE A 1 298 ? -20.5 17.516 22.266 1 98.38 298 PHE A C 1
ATOM 2321 O O . PHE A 1 298 ? -21.391 16.688 22.375 1 98.38 298 PHE A O 1
ATOM 2328 N N . CYS A 1 299 ? -19.156 17.266 22.312 1 98.69 299 CYS A N 1
ATOM 2329 C CA . CYS A 1 299 ? -18.641 16.016 22.875 1 98.69 299 CYS A CA 1
ATOM 2330 C C . CYS A 1 299 ? -19.156 14.812 22.094 1 98.69 299 CYS A C 1
ATOM 2332 O O . CYS A 1 299 ? -19.594 13.82 22.672 1 98.69 299 CYS A O 1
ATOM 2334 N N . LYS A 1 300 ? -19.219 14.938 20.844 1 98.56 300 LYS A N 1
ATOM 2335 C CA . LYS A 1 300 ? -19.672 13.859 19.984 1 98.56 300 LYS A CA 1
ATOM 2336 C C . LYS A 1 300 ? -18.609 12.766 19.859 1 98.56 300 LYS A C 1
ATOM 2338 O O . LYS A 1 300 ? -17.422 13.062 19.75 1 98.56 300 LYS A O 1
ATOM 2343 N N . LYS A 1 301 ? -19.062 11.523 19.875 1 98.19 301 LYS A N 1
ATOM 2344 C CA . LYS A 1 301 ? -18.156 10.391 19.719 1 98.19 301 LYS A CA 1
ATOM 2345 C C . LYS A 1 301 ? -17.438 10.453 18.375 1 98.19 301 LYS A C 1
ATOM 2347 O O . LYS A 1 301 ? -18.031 10.789 17.344 1 98.19 301 LYS A O 1
ATOM 2352 N N . THR A 1 302 ? -16.172 10.203 18.359 1 97.62 302 THR A N 1
ATOM 2353 C CA . THR A 1 302 ? -15.352 10.047 17.156 1 97.62 302 THR A CA 1
ATOM 2354 C C . THR A 1 302 ? -14.203 9.07 17.422 1 97.62 302 THR A C 1
ATOM 2356 O O . THR A 1 302 ? -14.148 8.438 18.469 1 97.62 302 THR A O 1
ATOM 2359 N N . SER A 1 303 ? -13.398 8.758 16.438 1 96.81 303 SER A N 1
ATOM 2360 C CA . SER A 1 303 ? -12.219 7.906 16.484 1 96.81 303 SER A CA 1
ATOM 2361 C C . SER A 1 303 ? -11.133 8.398 15.531 1 96.81 303 SER A C 1
ATOM 2363 O O . SER A 1 303 ? -11.391 9.266 14.695 1 96.81 303 SER A O 1
ATOM 2365 N N . LEU A 1 304 ? -9.977 7.906 15.797 1 96.94 304 LEU A N 1
ATOM 2366 C CA . LEU A 1 304 ? -8.891 8.273 14.898 1 96.94 304 LEU A CA 1
ATOM 2367 C C . LEU A 1 304 ? -9.219 7.879 13.461 1 96.94 304 LEU A C 1
ATOM 2369 O O . LEU A 1 304 ? -8.914 8.617 12.523 1 96.94 304 LEU A O 1
ATOM 2373 N N . ALA A 1 305 ? -9.836 6.734 13.273 1 95.81 305 ALA A N 1
ATOM 2374 C CA . ALA A 1 305 ? -10.25 6.266 11.961 1 95.81 305 ALA A CA 1
ATOM 2375 C C . ALA A 1 305 ? -11.227 7.238 11.312 1 95.81 305 ALA A C 1
ATOM 2377 O O . ALA A 1 305 ? -11.109 7.551 10.125 1 95.81 305 ALA A O 1
ATOM 2378 N N . GLU A 1 306 ? -12.195 7.688 12.039 1 96.31 306 GLU A N 1
ATOM 2379 C CA . GLU A 1 306 ? -13.172 8.641 11.523 1 96.31 306 GLU A CA 1
ATOM 2380 C C . GLU A 1 306 ? -12.516 9.984 11.203 1 96.31 306 GLU A C 1
ATOM 2382 O O . GLU A 1 306 ? -12.867 10.625 10.211 1 96.31 306 GLU A O 1
ATOM 2387 N N . GLN A 1 307 ? -11.617 10.352 12.109 1 97.69 307 GLN A N 1
ATOM 2388 C CA . GLN A 1 307 ? -10.898 11.602 11.852 1 97.69 307 GLN A CA 1
ATOM 2389 C C . GLN A 1 307 ? -10.094 11.508 10.555 1 97.69 307 GLN A C 1
ATOM 2391 O O . GLN A 1 307 ? -10.023 12.477 9.797 1 97.69 307 GLN A O 1
ATOM 2396 N N . TYR A 1 308 ? -9.477 10.359 10.297 1 97.5 308 TYR A N 1
ATOM 2397 C CA . TYR A 1 308 ? -8.773 10.133 9.039 1 97.5 308 TYR A CA 1
ATOM 2398 C C . TYR A 1 308 ? -9.727 10.234 7.852 1 97.5 308 TYR A C 1
ATOM 2400 O O . TYR A 1 308 ? -9.367 10.789 6.809 1 97.5 308 TYR A O 1
ATOM 2408 N N . ASP A 1 309 ? -10.93 9.711 8.008 1 96.62 309 ASP A N 1
ATOM 2409 C CA . ASP A 1 309 ? -11.914 9.789 6.934 1 96.62 309 ASP A CA 1
ATOM 2410 C C . ASP A 1 309 ? -12.273 11.242 6.621 1 96.62 309 ASP A C 1
ATOM 2412 O O . ASP A 1 309 ? -12.391 11.617 5.453 1 96.62 309 ASP A O 1
ATOM 2416 N N . HIS A 1 310 ? -12.445 12.023 7.672 1 95.94 310 HIS A N 1
ATOM 2417 C CA . HIS A 1 310 ? -12.758 13.438 7.5 1 95.94 310 HIS A CA 1
ATOM 2418 C C . HIS A 1 310 ? -11.633 14.172 6.781 1 95.94 310 HIS A C 1
ATOM 2420 O O . HIS A 1 310 ? -11.883 14.977 5.883 1 95.94 310 HIS A O 1
ATOM 2426 N N . GLN A 1 311 ? -10.445 13.875 7.219 1 96.94 311 GLN A N 1
ATOM 2427 C CA . GLN A 1 311 ? -9.281 14.523 6.617 1 96.94 311 GLN A CA 1
ATOM 2428 C C . GLN A 1 311 ? -9.109 14.094 5.164 1 96.94 311 GLN A C 1
ATOM 2430 O O . GLN A 1 311 ? -8.734 14.898 4.312 1 96.94 311 GLN A O 1
ATOM 2435 N N . HIS A 1 312 ? -9.336 12.82 4.883 1 95.75 312 HIS A N 1
ATOM 2436 C CA . HIS A 1 312 ? -9.297 12.328 3.51 1 95.75 312 HIS A CA 1
ATOM 2437 C C . HIS A 1 312 ? -10.289 13.078 2.631 1 95.75 312 HIS A C 1
ATOM 2439 O O . HIS A 1 312 ? -9.969 13.438 1.496 1 95.75 312 HIS A O 1
ATOM 2445 N N . SER A 1 313 ? -11.461 13.273 3.135 1 94.56 313 SER A N 1
ATOM 2446 C CA . SER A 1 313 ? -12.508 13.984 2.4 1 94.56 313 SER A CA 1
ATOM 2447 C C . SER A 1 313 ? -12.109 15.438 2.152 1 94.56 313 SER A C 1
ATOM 2449 O O . SER A 1 313 ? -12.391 15.984 1.084 1 94.56 313 SER A O 1
ATOM 2451 N N . ALA A 1 314 ? -11.445 16.031 3.107 1 95.44 314 ALA A N 1
ATOM 2452 C CA . ALA A 1 314 ? -11.047 17.438 3.02 1 95.44 314 ALA A CA 1
ATOM 2453 C C . ALA A 1 314 ? -9.867 17.625 2.064 1 95.44 314 ALA A C 1
ATOM 2455 O O . ALA A 1 314 ? -9.648 18.719 1.544 1 95.44 314 ALA A O 1
ATOM 2456 N N . ASN A 1 315 ? -9.094 16.609 1.886 1 96.25 315 ASN A N 1
ATOM 2457 C CA . ASN A 1 315 ? -7.93 16.609 1 1 96.25 315 ASN A CA 1
ATOM 2458 C C . ASN A 1 315 ? -8.039 15.516 -0.059 1 96.25 315 ASN A C 1
ATOM 2460 O O . ASN A 1 315 ? -7.242 14.57 -0.071 1 96.25 315 ASN A O 1
ATOM 2464 N N . PRO A 1 316 ? -8.883 15.703 -1.023 1 94.88 316 PRO A N 1
ATOM 2465 C CA . PRO A 1 316 ? -9.211 14.617 -1.951 1 94.88 316 PRO A CA 1
ATOM 2466 C C . PRO A 1 316 ? -8.102 14.352 -2.967 1 94.88 316 PRO A C 1
ATOM 2468 O O . PRO A 1 316 ? -7.414 15.281 -3.393 1 94.88 316 PRO A O 1
ATOM 2471 N N . GLU A 1 317 ? -7.98 13.125 -3.334 1 93.06 317 GLU A N 1
ATOM 2472 C CA . GLU A 1 317 ? -7.059 12.719 -4.391 1 93.06 317 GLU A CA 1
ATOM 2473 C C . GLU A 1 317 ? -7.539 13.195 -5.758 1 93.06 317 GLU A C 1
ATOM 2475 O O . GLU A 1 317 ? -8.727 13.461 -5.945 1 93.06 317 GLU A O 1
ATOM 2480 N N . GLY A 1 318 ? -6.609 13.305 -6.684 1 94.44 318 GLY A N 1
ATOM 2481 C CA . GLY A 1 318 ? -6.945 13.633 -8.062 1 94.44 318 GLY A CA 1
ATOM 2482 C C . GLY A 1 318 ? -7.121 15.125 -8.289 1 94.44 318 GLY A C 1
ATOM 2483 O O . GLY A 1 318 ? -7.629 15.539 -9.328 1 94.44 318 GLY A O 1
ATOM 2484 N N . HIS A 1 319 ? -6.734 15.914 -7.348 1 97.69 319 HIS A N 1
ATOM 2485 C CA . HIS A 1 319 ? -6.906 17.359 -7.422 1 97.69 319 HIS A CA 1
ATOM 2486 C C . HIS A 1 319 ? -5.559 18.062 -7.488 1 97.69 319 HIS A C 1
ATOM 2488 O O . HIS A 1 319 ? -4.52 17.469 -7.211 1 97.69 319 HIS A O 1
ATOM 2494 N N . ARG A 1 320 ? -5.613 19.281 -7.945 1 97.81 320 ARG A N 1
ATOM 2495 C CA . ARG A 1 320 ? -4.465 20.172 -7.953 1 97.81 320 ARG A CA 1
ATOM 2496 C C . ARG A 1 320 ? -4.402 21 -6.668 1 97.81 320 ARG A C 1
ATOM 2498 O O . ARG A 1 320 ? -5.43 21.438 -6.156 1 97.81 320 ARG A O 1
ATOM 2505 N N . TYR A 1 321 ? -3.201 21.172 -6.125 1 98.25 321 TYR A N 1
ATOM 2506 C CA . TYR A 1 321 ? -3.027 21.859 -4.852 1 98.25 321 TYR A CA 1
ATOM 2507 C C . TYR A 1 321 ? -1.971 22.953 -4.961 1 98.25 321 TYR A C 1
ATOM 2509 O O . TYR A 1 321 ? -0.956 22.781 -5.641 1 98.25 321 TYR A O 1
ATOM 2517 N N . ALA A 1 322 ? -2.133 24.047 -4.344 1 98.25 322 ALA A N 1
ATOM 2518 C CA . ALA A 1 322 ? -1.146 25.047 -3.951 1 98.25 322 ALA A CA 1
ATOM 2519 C C . ALA A 1 322 ? -1.25 25.375 -2.463 1 98.25 322 ALA A C 1
ATOM 2521 O O . ALA A 1 322 ? -2.311 25.781 -1.982 1 98.25 322 ALA A O 1
ATOM 2522 N N . VAL A 1 323 ? -0.183 25.156 -1.756 1 98.19 323 VAL A N 1
ATOM 2523 C CA . VAL A 1 323 ? -0.214 25.25 -0.301 1 98.19 323 VAL A CA 1
ATOM 2524 C C . VAL A 1 323 ? 0.947 26.125 0.178 1 98.19 323 VAL A C 1
ATOM 2526 O O . VAL A 1 323 ? 2.043 26.078 -0.386 1 98.19 323 VAL A O 1
ATOM 2529 N N . ASP A 1 324 ? 0.716 26.922 1.085 1 97.94 324 ASP A N 1
ATOM 2530 C CA . ASP A 1 324 ? 1.731 27.688 1.802 1 97.94 324 ASP A CA 1
ATOM 2531 C C . ASP A 1 324 ? 1.34 27.875 3.266 1 97.94 324 ASP A C 1
ATOM 2533 O O . ASP A 1 324 ? 0.24 27.5 3.674 1 97.94 324 ASP A O 1
ATOM 2537 N N . ASN A 1 325 ? 2.301 28.344 4.051 1 97.94 325 ASN A N 1
ATOM 2538 C CA . ASN A 1 325 ? 2.043 28.469 5.48 1 97.94 325 ASN A CA 1
ATOM 2539 C C . ASN A 1 325 ? 2.932 29.531 6.117 1 97.94 325 ASN A C 1
ATOM 2541 O O . ASN A 1 325 ? 3.83 30.062 5.465 1 97.94 325 ASN A O 1
ATOM 2545 N N . SER A 1 326 ? 2.609 29.797 7.379 1 97.94 326 SER A N 1
ATOM 2546 C CA . SER A 1 326 ? 3.361 30.812 8.109 1 97.94 326 SER A CA 1
ATOM 2547 C C . SER A 1 326 ? 3.197 30.641 9.617 1 97.94 326 SER A C 1
ATOM 2549 O O . SER A 1 326 ? 2.104 30.344 10.094 1 97.94 326 SER A O 1
ATOM 2551 N N . TYR A 1 327 ? 4.336 30.766 10.289 1 98.06 327 TYR A N 1
ATOM 2552 C CA . TYR A 1 327 ? 4.285 31.047 11.719 1 98.06 327 TYR A CA 1
ATOM 2553 C C . TYR A 1 327 ? 4.008 32.531 11.984 1 98.06 327 TYR A C 1
ATOM 2555 O O . TYR A 1 327 ? 4.895 33.375 11.82 1 98.06 327 TYR A O 1
ATOM 2563 N N . ILE A 1 328 ? 2.803 32.844 12.484 1 98.44 328 ILE A N 1
ATOM 2564 C CA . ILE A 1 328 ? 2.436 34.25 12.734 1 98.44 328 ILE A CA 1
ATOM 2565 C C . ILE A 1 328 ? 3.021 34.688 14.07 1 98.44 328 ILE A C 1
ATOM 2567 O O . ILE A 1 328 ? 2.973 33.969 15.062 1 98.44 328 ILE A O 1
ATOM 2571 N N . ARG A 1 329 ? 3.482 35.844 14.086 1 97.56 329 ARG A N 1
ATOM 2572 C CA . ARG A 1 329 ? 4.09 36.406 15.289 1 97.56 329 ARG A CA 1
ATOM 2573 C C . ARG A 1 329 ? 3.115 36.375 16.469 1 97.56 329 ARG A C 1
ATOM 2575 O O . ARG A 1 329 ? 1.93 36.656 16.297 1 97.56 329 ARG A O 1
ATOM 2582 N N . ASN A 1 330 ? 3.646 36.094 17.625 1 97.25 330 ASN A N 1
ATOM 2583 C CA . ASN A 1 330 ? 2.807 35.875 18.797 1 97.25 330 ASN A CA 1
ATOM 2584 C C . ASN A 1 330 ? 2.074 37.188 19.188 1 97.25 330 ASN A C 1
ATOM 2586 O O . ASN A 1 330 ? 0.987 37.125 19.75 1 97.25 330 ASN A O 1
ATOM 2590 N N . ASP A 1 331 ? 2.648 38.344 18.906 1 96.94 331 ASP A N 1
ATOM 2591 C CA . ASP A 1 331 ? 2.064 39.625 19.328 1 96.94 331 ASP A CA 1
ATOM 2592 C C . ASP A 1 331 ? 1.243 40.25 18.203 1 96.94 331 ASP A C 1
ATOM 2594 O O . ASP A 1 331 ? 0.795 41.375 18.312 1 96.94 331 ASP A O 1
ATOM 2598 N N . ALA A 1 332 ? 1.115 39.562 17.078 1 97.88 332 ALA A N 1
ATOM 2599 C CA . ALA A 1 332 ? 0.313 40.062 15.969 1 97.88 332 ALA A CA 1
ATOM 2600 C C . ALA A 1 332 ? -1.175 40.031 16.312 1 97.88 332 ALA A C 1
ATOM 2602 O O . ALA A 1 332 ? -1.602 39.281 17.188 1 97.88 332 ALA A O 1
ATOM 2603 N N . ASP A 1 333 ? -1.945 40.938 15.68 1 98.19 333 ASP A N 1
ATOM 2604 C CA . ASP A 1 333 ? -3.4 40.812 15.688 1 98.19 333 ASP A CA 1
ATOM 2605 C C . ASP A 1 333 ? -3.861 39.719 14.734 1 98.19 333 ASP A C 1
ATOM 2607 O O . ASP A 1 333 ? -4.363 40 13.641 1 98.19 333 ASP A O 1
ATOM 2611 N N . VAL A 1 334 ? -3.764 38.531 15.203 1 98.31 334 VAL A N 1
ATOM 2612 C CA . VAL A 1 334 ? -3.963 37.312 14.391 1 98.31 334 VAL A CA 1
ATOM 2613 C C . VAL A 1 334 ? -5.336 37.375 13.727 1 98.31 334 VAL A C 1
ATOM 2615 O O . VAL A 1 334 ? -5.477 37 12.555 1 98.31 334 VAL A O 1
ATOM 2618 N N . VAL A 1 335 ? -6.391 37.812 14.445 1 98.56 335 VAL A N 1
ATOM 2619 C CA . VAL A 1 335 ? -7.758 37.875 13.93 1 98.56 335 VAL A CA 1
ATOM 2620 C C . VAL A 1 335 ? -7.809 38.781 12.703 1 98.56 335 VAL A C 1
ATOM 2622 O O . VAL A 1 335 ? -8.391 38.406 11.672 1 98.56 335 VAL A O 1
ATOM 2625 N N . SER A 1 336 ? -7.219 39.906 12.773 1 98.19 336 SER A N 1
ATOM 2626 C CA . SER A 1 336 ? -7.215 40.875 11.664 1 98.19 336 SER A CA 1
ATOM 2627 C C . SER A 1 336 ? -6.309 40.375 10.531 1 98.19 336 SER A C 1
ATOM 2629 O O . SER A 1 336 ? -6.648 40.531 9.359 1 98.19 336 SER A O 1
ATOM 2631 N N . VAL A 1 337 ? -5.148 39.906 10.883 1 98.31 337 VAL A N 1
ATOM 2632 C CA . VAL A 1 337 ? -4.125 39.5 9.93 1 98.31 337 VAL A CA 1
ATOM 2633 C C . VAL A 1 337 ? -4.672 38.406 9.016 1 98.31 337 VAL A C 1
ATOM 2635 O O . VAL A 1 337 ? -4.406 38.406 7.809 1 98.31 337 VAL A O 1
ATOM 2638 N N . LEU A 1 338 ? -5.488 37.469 9.547 1 98.62 338 LEU A N 1
ATOM 2639 C CA . LEU A 1 338 ? -5.879 36.281 8.789 1 98.62 338 LEU A CA 1
ATOM 2640 C C . LEU A 1 338 ? -7.285 36.438 8.227 1 98.62 338 LEU A C 1
ATOM 2642 O O . LEU A 1 338 ? -7.777 35.531 7.527 1 98.62 338 LEU A O 1
ATOM 2646 N N . LYS A 1 339 ? -7.922 37.5 8.445 1 98.5 339 LYS A N 1
ATOM 2647 C CA . LYS A 1 339 ? -9.336 37.688 8.125 1 98.5 339 LYS A CA 1
ATOM 2648 C C . LYS A 1 339 ? -9.594 37.438 6.637 1 98.5 339 LYS A C 1
ATOM 2650 O O . LYS A 1 339 ? -10.484 36.656 6.273 1 98.5 339 LYS A O 1
ATOM 2655 N N . GLU A 1 340 ? -8.867 38.062 5.785 1 97.81 340 GLU A N 1
ATOM 2656 C CA . GLU A 1 340 ? -9.109 37.938 4.352 1 97.81 340 GLU A CA 1
ATOM 2657 C C . GLU A 1 340 ? -8.992 36.5 3.881 1 97.81 340 GLU A C 1
ATOM 2659 O O . GLU A 1 340 ? -9.828 36 3.109 1 97.81 340 GLU A O 1
ATOM 2664 N N . SER A 1 341 ? -7.926 35.812 4.332 1 97.88 341 SER A N 1
ATOM 2665 C CA . SER A 1 341 ? -7.688 34.438 3.873 1 97.88 341 SER A CA 1
ATOM 2666 C C . SER A 1 341 ? -8.781 33.5 4.355 1 97.88 341 SER A C 1
ATOM 2668 O O . SER A 1 341 ? -9.078 32.5 3.703 1 97.88 341 SER A O 1
ATOM 2670 N N . PHE A 1 342 ? -9.43 33.781 5.484 1 98.56 342 PHE A N 1
ATOM 2671 C CA . PHE A 1 342 ? -10.492 32.938 6.023 1 98.56 342 PHE A CA 1
ATOM 2672 C C . PHE A 1 342 ? -11.82 33.25 5.344 1 98.56 342 PHE A C 1
ATOM 2674 O O . PHE A 1 342 ? -12.75 32.438 5.41 1 98.56 342 PHE A O 1
ATOM 2681 N N . THR A 1 343 ? -11.93 34.406 4.684 1 97.69 343 THR A N 1
ATOM 2682 C CA . THR A 1 343 ? -13.258 34.844 4.281 1 97.69 343 THR A CA 1
ATOM 2683 C C . THR A 1 343 ? -13.312 35.094 2.773 1 97.69 343 THR A C 1
ATOM 2685 O O . THR A 1 343 ? -14.297 35.625 2.258 1 97.69 343 THR A O 1
ATOM 2688 N N . SER A 1 344 ? -12.32 34.75 2.037 1 97.62 344 SER A N 1
ATOM 2689 C CA . SER A 1 344 ? -12.312 35 0.599 1 97.62 344 SER A CA 1
ATOM 2690 C C . SER A 1 344 ? -11.594 33.875 -0.15 1 97.62 344 SER A C 1
ATOM 2692 O O . SER A 1 344 ? -10.688 34.156 -0.944 1 97.62 344 SER A O 1
ATOM 2694 N N . LEU A 1 345 ? -11.992 32.719 0.014 1 98.38 345 LEU A N 1
ATOM 2695 C CA . LEU A 1 345 ? -11.352 31.547 -0.585 1 98.38 345 LEU A CA 1
ATOM 2696 C C . LEU A 1 345 ? -11.562 31.531 -2.096 1 98.38 345 LEU A C 1
ATOM 2698 O O . LEU A 1 345 ? -12.633 31.891 -2.582 1 98.38 345 LEU A O 1
ATOM 2702 N N . PRO A 1 346 ? -10.586 31.062 -2.824 1 98.19 346 PRO A N 1
ATOM 2703 C CA . PRO A 1 346 ? -10.648 31.141 -4.285 1 98.19 346 PRO A CA 1
ATOM 2704 C C . PRO A 1 346 ? -11.5 30.031 -4.898 1 98.19 346 PRO A C 1
ATOM 2706 O O . PRO A 1 346 ? -11.922 30.141 -6.055 1 98.19 346 PRO A O 1
ATOM 2709 N N . THR A 1 347 ? -11.688 28.938 -4.285 1 97.88 347 THR A N 1
ATOM 2710 C CA . THR A 1 347 ? -12.539 27.844 -4.746 1 97.88 347 THR A CA 1
ATOM 2711 C C . THR A 1 347 ? -13.367 27.281 -3.592 1 97.88 347 THR A C 1
ATOM 2713 O O . THR A 1 347 ? -13.047 27.516 -2.424 1 97.88 347 THR A O 1
ATOM 2716 N N . LYS A 1 348 ? -14.391 26.5 -3.857 1 96.5 348 LYS A N 1
ATOM 2717 C CA . LYS A 1 348 ? -15.273 25.922 -2.844 1 96.5 348 LYS A CA 1
ATOM 2718 C C . LYS A 1 348 ? -14.586 24.797 -2.08 1 96.5 348 LYS A C 1
ATOM 2720 O O . LYS A 1 348 ? -14.961 24.484 -0.946 1 96.5 348 LYS A O 1
ATOM 2725 N N . LYS A 1 349 ? -13.555 24.203 -2.656 1 96.25 349 LYS A N 1
ATOM 2726 C CA . LYS A 1 349 ? -12.875 23.094 -2.018 1 96.25 349 LYS A CA 1
ATOM 2727 C C . LYS A 1 349 ? -11.711 23.578 -1.154 1 96.25 349 LYS A C 1
ATOM 2729 O O . LYS A 1 349 ? -11.195 22.828 -0.322 1 96.25 349 LYS A O 1
ATOM 2734 N N . SER A 1 350 ? -11.234 24.828 -1.344 1 98.56 350 SER A N 1
ATOM 2735 C CA . SER A 1 350 ? -10.094 25.359 -0.618 1 98.56 350 SER A CA 1
ATOM 2736 C C . SER A 1 350 ? -10.438 25.625 0.843 1 98.56 350 SER A C 1
ATOM 2738 O O . SER A 1 350 ? -11.602 25.828 1.183 1 98.56 350 SER A O 1
ATOM 2740 N N . PHE A 1 351 ? -9.438 25.609 1.677 1 98.62 351 PHE A N 1
ATOM 2741 C CA . PHE A 1 351 ? -9.641 25.969 3.076 1 98.62 351 PHE A CA 1
ATOM 2742 C C . PHE A 1 351 ? -8.367 26.547 3.674 1 98.62 351 PHE A C 1
ATOM 2744 O O . PHE A 1 351 ? -7.277 26.375 3.125 1 98.62 351 PHE A O 1
ATOM 2751 N N . THR A 1 352 ? -8.492 27.312 4.707 1 98.69 352 THR A N 1
ATOM 2752 C CA . THR A 1 352 ? -7.391 27.828 5.512 1 98.69 352 THR A CA 1
ATOM 2753 C C . THR A 1 352 ? -7.48 27.312 6.949 1 98.69 352 THR A C 1
ATOM 2755 O O . THR A 1 352 ? -8.562 26.922 7.406 1 98.69 352 THR A O 1
ATOM 2758 N N . LEU A 1 353 ? -6.324 27.25 7.57 1 98.5 353 LEU A N 1
ATOM 2759 C CA . LEU A 1 353 ? -6.246 26.609 8.883 1 98.5 353 LEU A CA 1
ATOM 2760 C C . LEU A 1 353 ? -5.371 27.422 9.828 1 98.5 353 LEU A C 1
ATOM 2762 O O . LEU A 1 353 ? -4.281 27.844 9.461 1 98.5 353 LEU A O 1
ATOM 2766 N N . TRP A 1 354 ? -5.922 27.75 10.938 1 98.75 354 TRP A N 1
ATOM 2767 C CA . TRP A 1 354 ? -5.141 28.141 12.109 1 98.75 354 TRP A CA 1
ATOM 2768 C C . TRP A 1 354 ? -5.039 26.984 13.109 1 98.75 354 TRP A C 1
ATOM 2770 O O . TRP A 1 354 ? -6.055 26.422 13.516 1 98.75 354 TRP A O 1
ATOM 2780 N N . TYR A 1 355 ? -3.893 26.578 13.422 1 98.25 355 TYR A N 1
ATOM 2781 C CA . TYR A 1 355 ? -3.596 25.5 14.359 1 98.25 355 TYR A CA 1
ATOM 2782 C C . TYR A 1 355 ? -2.963 26.047 15.633 1 98.25 355 TYR A C 1
ATOM 2784 O O . TYR A 1 355 ? -1.892 26.656 15.594 1 98.25 355 TYR A O 1
ATOM 2792 N N . ALA A 1 356 ? -3.662 25.828 16.781 1 98.56 356 ALA A N 1
ATOM 2793 C CA . ALA A 1 356 ? -3.129 26.297 18.047 1 98.56 356 ALA A CA 1
ATOM 2794 C C . ALA A 1 356 ? -1.87 25.516 18.438 1 98.56 356 ALA A C 1
ATOM 2796 O O . ALA A 1 356 ? -1.882 24.281 18.484 1 98.56 356 ALA A O 1
ATOM 2797 N N . MET A 1 357 ? -0.819 26.234 18.766 1 98.25 357 MET A N 1
ATOM 2798 C CA . MET A 1 357 ? 0.438 25.562 19.062 1 98.25 357 MET A CA 1
ATOM 2799 C C . MET A 1 357 ? 0.85 25.766 20.516 1 98.25 357 MET A C 1
ATOM 2801 O O . MET A 1 357 ? 1.708 25.062 21.031 1 98.25 357 MET A O 1
ATOM 2805 N N . ALA A 1 358 ? 0.31 26.828 21.125 1 97.12 358 ALA A N 1
ATOM 2806 C CA . ALA A 1 358 ? 0.548 26.984 22.562 1 97.12 358 ALA A CA 1
ATOM 2807 C C . ALA A 1 358 ? -0.201 25.938 23.375 1 97.12 358 ALA A C 1
ATOM 2809 O O . ALA A 1 358 ? -1.345 25.594 23.047 1 97.12 358 ALA A O 1
ATOM 2810 N N . PRO A 1 359 ? 0.305 25.359 24.453 1 96.62 359 PRO A N 1
ATOM 2811 C CA . PRO A 1 359 ? 1.521 25.844 25.109 1 96.62 359 PRO A CA 1
ATOM 2812 C C . PRO A 1 359 ? 2.793 25.234 24.531 1 96.62 359 PRO A C 1
ATOM 2814 O O . PRO A 1 359 ? 3.9 25.625 24.906 1 96.62 359 PRO A O 1
ATOM 2817 N N . GLY A 1 360 ? 2.723 24.281 23.641 1 95.5 360 GLY A N 1
ATOM 2818 C CA . GLY A 1 360 ? 3.887 23.609 23.078 1 95.5 360 GLY A CA 1
ATOM 2819 C C . GLY A 1 360 ? 4.879 24.562 22.438 1 95.5 360 GLY A C 1
ATOM 2820 O O . GLY A 1 360 ? 6.094 24.359 22.547 1 95.5 360 GLY A O 1
ATOM 2821 N N . SER A 1 361 ? 4.395 25.594 21.875 1 96.56 361 SER A N 1
ATOM 2822 C CA . SER A 1 361 ? 5.211 26.562 21.156 1 96.56 361 SER A CA 1
ATOM 2823 C C . SER A 1 361 ? 6.07 27.391 22.109 1 96.56 361 SER A C 1
ATOM 2825 O O . SER A 1 361 ? 7.004 28.078 21.688 1 96.56 361 SER A O 1
ATOM 2827 N N . ARG A 1 362 ? 5.801 27.266 23.391 1 95.5 362 ARG A N 1
ATOM 2828 C CA . ARG A 1 362 ? 6.512 28.078 24.375 1 95.5 362 ARG A CA 1
ATOM 2829 C C . ARG A 1 362 ? 7.691 27.312 24.969 1 95.5 362 ARG A C 1
ATOM 2831 O O . ARG A 1 362 ? 8.469 27.875 25.75 1 95.5 362 ARG A O 1
ATOM 2838 N N . ARG A 1 363 ? 7.82 26.078 24.578 1 95.62 363 ARG A N 1
ATOM 2839 C CA . ARG A 1 363 ? 8.969 25.297 25.016 1 95.62 363 ARG A CA 1
ATOM 2840 C C . ARG A 1 363 ? 10.258 25.797 24.391 1 95.62 363 ARG A C 1
ATOM 2842 O O . ARG A 1 363 ? 10.234 26.375 23.297 1 95.62 363 ARG A O 1
ATOM 2849 N N . SER A 1 364 ? 11.328 25.641 25.141 1 93.19 364 SER A N 1
ATOM 2850 C CA . SER A 1 364 ? 12.625 26.109 24.641 1 93.19 364 SER A CA 1
ATOM 2851 C C . SER A 1 364 ? 13.758 25.234 25.156 1 93.19 364 SER A C 1
ATOM 2853 O O . SER A 1 364 ? 13.602 24.516 26.141 1 93.19 364 SER A O 1
ATOM 2855 N N . ILE A 1 365 ? 14.82 25.312 24.422 1 91.81 365 ILE A N 1
ATOM 2856 C CA . ILE A 1 365 ? 16.016 24.594 24.828 1 91.81 365 ILE A CA 1
ATOM 2857 C C . ILE A 1 365 ? 16.547 25.172 26.141 1 91.81 365 ILE A C 1
ATOM 2859 O O . ILE A 1 365 ? 16.969 24.438 27.031 1 91.81 365 ILE A O 1
ATOM 2863 N N . GLU A 1 366 ? 16.5 26.438 26.297 1 91.5 366 GLU A N 1
ATOM 2864 C CA . GLU A 1 366 ? 16.984 27.141 27.484 1 91.5 366 GLU A CA 1
ATOM 2865 C C . GLU A 1 366 ? 16.25 26.656 28.734 1 91.5 366 GLU A C 1
ATOM 2867 O O . GLU A 1 366 ? 16.875 26.5 29.797 1 91.5 366 GLU A O 1
ATOM 2872 N N . ASP A 1 367 ? 15.008 26.438 28.672 1 93.94 367 ASP A N 1
ATOM 2873 C CA . ASP A 1 367 ? 14.203 26.016 29.812 1 93.94 367 ASP A CA 1
ATOM 2874 C C . ASP A 1 367 ? 14.25 24.5 29.969 1 93.94 367 ASP A C 1
ATOM 2876 O O . ASP A 1 367 ? 13.547 23.938 30.812 1 93.94 367 ASP A O 1
ATOM 2880 N N . ASP A 1 368 ? 14.945 23.781 29.141 1 91.75 368 ASP A N 1
ATOM 2881 C CA . ASP A 1 368 ? 15.203 22.344 29.203 1 91.75 368 ASP A CA 1
ATOM 2882 C C . ASP A 1 368 ? 13.914 21.547 29 1 91.75 368 ASP A C 1
ATOM 2884 O O . ASP A 1 368 ? 13.664 20.562 29.719 1 91.75 368 ASP A O 1
ATOM 2888 N N . ASN A 1 369 ? 13.023 22 28.188 1 93.38 369 ASN A N 1
ATOM 2889 C CA . ASN A 1 369 ? 11.797 21.266 27.875 1 93.38 369 ASN A CA 1
ATOM 2890 C C . ASN A 1 369 ? 11.594 21.141 26.375 1 93.38 369 ASN A C 1
ATOM 2892 O O . ASN A 1 369 ? 10.484 20.844 25.906 1 93.38 369 ASN A O 1
ATOM 2896 N N . PHE A 1 370 ? 12.648 21.469 25.656 1 93.94 370 PHE A N 1
ATOM 2897 C CA . PHE A 1 370 ? 12.719 21.266 24.219 1 93.94 370 PHE A CA 1
ATOM 2898 C C . PHE A 1 370 ? 14.109 20.781 23.812 1 93.94 370 PHE A C 1
ATOM 2900 O O . PHE A 1 370 ? 15.109 21.422 24.141 1 93.94 370 PHE A O 1
ATOM 2907 N N . GLU A 1 371 ? 14.188 19.75 23.125 1 93.81 371 GLU A N 1
ATOM 2908 C CA . GLU A 1 371 ? 15.477 19.156 22.797 1 93.81 371 GLU A CA 1
ATOM 2909 C C . GLU A 1 371 ? 16.172 19.922 21.672 1 93.81 371 GLU A C 1
ATOM 2911 O O . GLU A 1 371 ? 15.5 20.516 20.812 1 93.81 371 GLU A O 1
ATOM 2916 N N . ASP A 1 372 ? 17.469 19.906 21.688 1 95.62 372 ASP A N 1
ATOM 2917 C CA . ASP A 1 372 ? 18.266 20.469 20.594 1 95.62 372 ASP A CA 1
ATOM 2918 C C . ASP A 1 372 ? 18.156 19.609 19.344 1 95.62 372 ASP A C 1
ATOM 2920 O O . ASP A 1 372 ? 18.594 18.469 19.312 1 95.62 372 ASP A O 1
ATOM 2924 N N . MET A 1 373 ? 17.594 20.141 18.344 1 97.62 373 MET A N 1
ATOM 2925 C CA . MET A 1 373 ? 17.406 19.5 17.047 1 97.62 373 MET A CA 1
ATOM 2926 C C . MET A 1 373 ? 17.281 20.547 15.93 1 97.62 373 MET A C 1
ATOM 2928 O O . MET A 1 373 ? 17.359 21.75 16.188 1 97.62 373 MET A O 1
ATOM 2932 N N . ALA A 1 374 ? 17.203 20.109 14.664 1 98.06 374 ALA A N 1
ATOM 2933 C CA . ALA A 1 374 ? 17.125 21.031 13.539 1 98.06 374 ALA A CA 1
ATOM 2934 C C . ALA A 1 374 ? 15.836 21.844 13.602 1 98.06 374 ALA A C 1
ATOM 2936 O O . ALA A 1 374 ? 15.852 23.047 13.32 1 98.06 374 ALA A O 1
ATOM 2937 N N . LEU A 1 375 ? 14.727 21.203 13.898 1 97.56 375 LEU A N 1
ATOM 2938 C CA . LEU A 1 375 ? 13.461 21.906 14.086 1 97.56 375 LEU A CA 1
ATOM 2939 C C . LEU A 1 375 ? 13.562 22.922 15.219 1 97.56 375 LEU A C 1
ATOM 2941 O O . LEU A 1 375 ? 13.914 22.562 16.344 1 97.56 375 LEU A O 1
ATOM 2945 N N . SER A 1 376 ? 13.258 24.188 14.93 1 94.38 376 SER A N 1
ATOM 2946 C CA . SER A 1 376 ? 13.531 25.188 15.953 1 94.38 376 SER A CA 1
ATOM 2947 C C . SER A 1 376 ? 12.523 26.328 15.891 1 94.38 376 SER A C 1
ATOM 2949 O O . SER A 1 376 ? 12.406 27.109 16.828 1 94.38 376 SER A O 1
ATOM 2951 N N . MET A 1 377 ? 11.844 26.406 14.805 1 91.5 377 MET A N 1
ATOM 2952 C CA . MET A 1 377 ? 10.898 27.516 14.656 1 91.5 377 MET A CA 1
ATOM 2953 C C . MET A 1 377 ? 9.516 27.125 15.172 1 91.5 377 MET A C 1
ATOM 2955 O O . MET A 1 377 ? 8.977 26.094 14.781 1 91.5 377 MET A O 1
ATOM 2959 N N . GLN A 1 378 ? 8.977 27.938 16.047 1 91.62 378 GLN A N 1
ATOM 2960 C CA . GLN A 1 378 ? 7.621 27.75 16.562 1 91.62 378 GLN A CA 1
ATOM 2961 C C . GLN A 1 378 ? 7.012 29.078 17 1 91.62 378 GLN A C 1
ATOM 2963 O O . GLN A 1 378 ? 7.719 29.953 17.5 1 91.62 378 GLN A O 1
ATOM 2968 N N . THR A 1 379 ? 5.793 29.297 16.734 1 97.31 379 THR A N 1
ATOM 2969 C CA . THR A 1 379 ? 4.98 30.359 17.328 1 97.31 379 THR A CA 1
ATOM 2970 C C . THR A 1 379 ? 3.658 29.797 17.844 1 97.31 379 THR A C 1
ATOM 2972 O O . THR A 1 379 ? 3.35 28.625 17.609 1 97.31 379 THR A O 1
ATOM 2975 N N . ASP A 1 380 ? 2.914 30.578 18.578 1 98.19 380 ASP A N 1
ATOM 2976 C CA . ASP A 1 380 ? 1.621 30.172 19.109 1 98.19 380 ASP A CA 1
ATOM 2977 C C . ASP A 1 380 ? 0.612 29.938 17.984 1 98.19 380 ASP A C 1
ATOM 2979 O O . ASP A 1 380 ? -0.41 29.266 18.188 1 98.19 380 ASP A O 1
ATOM 2983 N N . HIS A 1 381 ? 0.947 30.516 16.828 1 98.56 381 HIS A N 1
ATOM 2984 C CA . HIS A 1 381 ? -0.048 30.594 15.773 1 98.56 381 HIS A CA 1
ATOM 2985 C C . HIS A 1 381 ? 0.496 30.016 14.469 1 98.56 381 HIS A C 1
ATOM 2987 O O . HIS A 1 381 ? 1.139 30.719 13.688 1 98.56 381 HIS A O 1
ATOM 2993 N N . TYR A 1 382 ? 0.226 28.781 14.203 1 98.5 382 TYR A N 1
ATOM 2994 C CA . TYR A 1 382 ? 0.504 28.234 12.883 1 98.5 382 TYR A CA 1
ATOM 2995 C C . TYR A 1 382 ? -0.657 28.484 11.93 1 98.5 382 TYR A C 1
ATOM 2997 O O . TYR A 1 382 ? -1.816 28.234 12.281 1 98.5 382 TYR A O 1
ATOM 3005 N N . TYR A 1 383 ? -0.363 29.031 10.812 1 98.56 383 TYR A N 1
ATOM 3006 C CA . TYR A 1 383 ? -1.344 29.312 9.766 1 98.56 383 TYR A CA 1
ATOM 3007 C C . TYR A 1 383 ? -0.97 28.625 8.461 1 98.56 383 TYR A C 1
ATOM 3009 O O . TYR A 1 383 ? 0.202 28.594 8.086 1 98.56 383 TYR A O 1
ATOM 3017 N N . ALA A 1 384 ? -1.938 28.016 7.793 1 98.56 384 ALA A N 1
ATOM 3018 C CA . ALA A 1 384 ? -1.726 27.438 6.469 1 98.56 384 ALA A CA 1
ATOM 3019 C C . ALA A 1 384 ? -2.93 27.672 5.562 1 98.56 384 ALA A C 1
ATOM 3021 O O . ALA A 1 384 ? -4.062 27.766 6.039 1 98.56 384 ALA A O 1
ATOM 3022 N N . ALA A 1 385 ? -2.695 27.859 4.309 1 98.69 385 ALA A N 1
ATOM 3023 C CA . ALA A 1 385 ? -3.721 27.922 3.271 1 98.69 385 ALA A CA 1
ATOM 3024 C C . ALA A 1 385 ? -3.576 26.781 2.277 1 98.69 385 ALA A C 1
ATOM 3026 O O . ALA A 1 385 ? -2.49 26.547 1.74 1 98.69 385 ALA A O 1
ATOM 3027 N N . TYR A 1 386 ? -4.617 26 2.104 1 98.56 386 TYR A N 1
ATOM 3028 C CA . TYR A 1 386 ? -4.695 24.906 1.156 1 98.56 386 TYR A CA 1
ATOM 3029 C C . TYR A 1 386 ? -5.645 25.234 0.012 1 98.56 386 TYR A C 1
ATOM 3031 O O . TYR A 1 386 ? -6.863 25.125 0.161 1 98.56 386 TYR A O 1
ATOM 3039 N N . VAL A 1 387 ? -5.102 25.594 -1.116 1 98.75 387 VAL A N 1
ATOM 3040 C CA . VAL A 1 387 ? -5.898 25.906 -2.295 1 98.75 387 VAL A CA 1
ATOM 3041 C C . VAL A 1 387 ? -6.062 24.656 -3.162 1 98.75 387 VAL A C 1
ATOM 3043 O O . VAL A 1 387 ? -5.07 24.062 -3.582 1 98.75 387 VAL A O 1
ATOM 3046 N N . ILE A 1 388 ? -7.266 24.266 -3.463 1 98.5 388 ILE A N 1
ATOM 3047 C CA . ILE A 1 388 ? -7.586 23 -4.109 1 98.5 388 ILE A CA 1
ATOM 3048 C C . ILE A 1 388 ? -8.484 23.25 -5.324 1 98.5 388 ILE A C 1
ATOM 3050 O O . ILE A 1 388 ? -9.477 23.969 -5.227 1 98.5 388 ILE A O 1
ATOM 3054 N N . TRP A 1 389 ? -8.109 22.703 -6.438 1 98.31 389 TRP A N 1
ATOM 3055 C CA . TRP A 1 389 ? -8.945 22.828 -7.633 1 98.31 389 TRP A CA 1
ATOM 3056 C C . TRP A 1 389 ? -8.727 21.656 -8.57 1 98.31 389 TRP A C 1
ATOM 3058 O O . TRP A 1 389 ? -7.875 20.797 -8.32 1 98.31 389 TRP A O 1
ATOM 3068 N N . GLU A 1 390 ? -9.539 21.453 -9.602 1 96.5 390 GLU A N 1
ATOM 3069 C CA . GLU A 1 390 ? -9.5 20.281 -10.469 1 96.5 390 GLU A CA 1
ATOM 3070 C C . GLU A 1 390 ? -8.867 20.625 -11.82 1 96.5 390 GLU A C 1
ATOM 3072 O O . GLU A 1 390 ? -8.016 19.875 -12.305 1 96.5 390 GLU A O 1
ATOM 3077 N N . ASP A 1 391 ? -9.219 21.797 -12.367 1 96.56 391 ASP A N 1
ATOM 3078 C CA . ASP A 1 391 ? -8.914 22.109 -13.758 1 96.56 391 ASP A CA 1
ATOM 3079 C C . ASP A 1 391 ? -7.652 22.953 -13.867 1 96.56 391 ASP A C 1
ATOM 3081 O O . ASP A 1 391 ? -7.547 24 -13.219 1 96.56 391 ASP A O 1
ATOM 3085 N N . GLN A 1 392 ? -6.809 22.578 -14.688 1 96.94 392 GLN A N 1
ATOM 3086 C CA . GLN A 1 392 ? -5.559 23.297 -14.922 1 96.94 392 GLN A CA 1
ATOM 3087 C C . GLN A 1 392 ? -5.816 24.734 -15.336 1 96.94 392 GLN A C 1
ATOM 3089 O O . GLN A 1 392 ? -5.004 25.625 -15.062 1 96.94 392 GLN A O 1
ATOM 3094 N N . ALA A 1 393 ? -6.891 25 -15.914 1 97.69 393 ALA A N 1
ATOM 3095 C CA . ALA A 1 393 ? -7.25 26.344 -16.344 1 97.69 393 ALA A CA 1
ATOM 3096 C C . ALA A 1 393 ? -7.324 27.312 -15.164 1 97.69 393 ALA A C 1
ATOM 3098 O O . ALA A 1 393 ? -7.18 28.516 -15.328 1 97.69 393 ALA A O 1
ATOM 3099 N N . ASP A 1 394 ? -7.512 26.734 -13.938 1 98.19 394 ASP A N 1
ATOM 3100 C CA . ASP A 1 394 ? -7.664 27.562 -12.742 1 98.19 394 ASP A CA 1
ATOM 3101 C C . ASP A 1 394 ? -6.332 27.75 -12.023 1 98.19 394 ASP A C 1
ATOM 3103 O O . ASP A 1 394 ? -6.273 28.359 -10.961 1 98.19 394 ASP A O 1
ATOM 3107 N N . ASP A 1 395 ? -5.25 27.297 -12.586 1 98.06 395 ASP A N 1
ATOM 3108 C CA . ASP A 1 395 ? -3.941 27.359 -11.938 1 98.06 395 ASP A CA 1
ATOM 3109 C C . ASP A 1 395 ? -3.58 28.797 -11.562 1 98.06 395 ASP A C 1
ATOM 3111 O O . ASP A 1 395 ? -3.24 29.078 -10.414 1 98.06 395 ASP A O 1
ATOM 3115 N N . LEU A 1 396 ? -3.654 29.672 -12.531 1 97.88 396 LEU A N 1
ATOM 3116 C CA . LEU A 1 396 ? -3.209 31.047 -12.32 1 97.88 396 LEU A CA 1
ATOM 3117 C C . LEU A 1 396 ? -4.062 31.734 -11.266 1 97.88 396 LEU A C 1
ATOM 3119 O O . LEU A 1 396 ? -3.533 32.406 -10.375 1 97.88 396 LEU A O 1
ATOM 3123 N N . LYS A 1 397 ? -5.348 31.578 -11.352 1 98.25 397 LYS A N 1
ATOM 3124 C CA . LYS A 1 397 ? -6.262 32.156 -10.383 1 98.25 397 LYS A CA 1
ATOM 3125 C C . LYS A 1 397 ? -5.953 31.703 -8.969 1 98.25 397 LYS A C 1
ATOM 3127 O O . LYS A 1 397 ? -5.828 32.531 -8.047 1 98.25 397 LYS A O 1
ATOM 3132 N N . CYS A 1 398 ? -5.84 30.469 -8.781 1 98.5 398 CYS A N 1
ATOM 3133 C CA . CYS A 1 398 ? -5.633 29.859 -7.469 1 98.5 398 CYS A CA 1
ATOM 3134 C C . CYS A 1 398 ? -4.262 30.219 -6.91 1 98.5 398 CYS A C 1
ATOM 3136 O O . CYS A 1 398 ? -4.145 30.609 -5.746 1 98.5 398 CYS A O 1
ATOM 3138 N N . GLN A 1 399 ? -3.254 30.156 -7.707 1 97.81 399 GLN A N 1
ATOM 3139 C CA . GLN A 1 399 ? -1.903 30.469 -7.258 1 97.81 399 GLN A CA 1
ATOM 3140 C C . GLN A 1 399 ? -1.752 31.969 -6.961 1 97.81 399 GLN A C 1
ATOM 3142 O O . GLN A 1 399 ? -1.029 32.344 -6.039 1 97.81 399 GLN A O 1
ATOM 3147 N N . SER A 1 400 ? -2.396 32.812 -7.734 1 98.25 400 SER A N 1
ATOM 3148 C CA . SER A 1 400 ? -2.334 34.25 -7.5 1 98.25 400 SER A CA 1
ATOM 3149 C C . SER A 1 400 ? -2.992 34.625 -6.172 1 98.25 400 SER A C 1
ATOM 3151 O O . SER A 1 400 ? -2.521 35.531 -5.473 1 98.25 400 SER A O 1
ATOM 3153 N N . TRP A 1 401 ? -4.082 33.969 -5.891 1 98.62 401 TRP A N 1
ATOM 3154 C CA . TRP A 1 401 ? -4.73 34.188 -4.605 1 98.62 401 TRP A CA 1
ATOM 3155 C C . TRP A 1 401 ? -3.787 33.875 -3.453 1 98.62 401 TRP A C 1
ATOM 3157 O O . TRP A 1 401 ? -3.686 34.625 -2.492 1 98.62 401 TRP A O 1
ATOM 3167 N N . LEU A 1 402 ? -3.156 32.781 -3.572 1 98.25 402 LEU A N 1
ATOM 3168 C CA . LEU A 1 402 ? -2.232 32.344 -2.529 1 98.25 402 LEU A CA 1
ATOM 3169 C C . LEU A 1 402 ? -1.098 33.344 -2.355 1 98.25 402 LEU A C 1
ATOM 3171 O O . LEU A 1 402 ? -0.768 33.719 -1.23 1 98.25 402 LEU A O 1
ATOM 3175 N N . THR A 1 403 ? -0.56 33.75 -3.455 1 97.44 403 THR A N 1
ATOM 3176 C CA . THR A 1 403 ? 0.516 34.75 -3.424 1 97.44 403 THR A CA 1
ATOM 3177 C C . THR A 1 403 ? 0.045 36.031 -2.77 1 97.44 403 THR A C 1
ATOM 3179 O O . THR A 1 403 ? 0.752 36.625 -1.94 1 97.44 403 THR A O 1
ATOM 3182 N N . HIS A 1 404 ? -1.096 36.438 -3.133 1 98 404 HIS A N 1
ATOM 3183 C CA . HIS A 1 404 ? -1.668 37.688 -2.594 1 98 404 HIS A CA 1
ATOM 3184 C C . HIS A 1 404 ? -1.82 37.594 -1.079 1 98 404 HIS A C 1
ATOM 3186 O O . HIS A 1 404 ? -1.421 38.5 -0.361 1 98 404 HIS A O 1
ATOM 3192 N N . VAL A 1 405 ? -2.336 36.531 -0.591 1 97.81 405 VAL A N 1
ATOM 3193 C CA . VAL A 1 405 ? -2.588 36.312 0.833 1 97.81 405 VAL A CA 1
ATOM 3194 C C . VAL A 1 405 ? -1.269 36.344 1.6 1 97.81 405 VAL A C 1
ATOM 3196 O O . VAL A 1 405 ? -1.159 37 2.639 1 97.81 405 VAL A O 1
ATOM 3199 N N . PHE A 1 406 ? -0.298 35.719 1.13 1 97.31 406 PHE A N 1
ATOM 3200 C CA . PHE A 1 406 ? 0.944 35.594 1.882 1 97.31 406 PHE A CA 1
ATOM 3201 C C . PHE A 1 406 ? 1.795 36.844 1.756 1 97.31 406 PHE A C 1
ATOM 3203 O O . PHE A 1 406 ? 2.609 37.125 2.633 1 97.31 406 PHE A O 1
ATOM 3210 N N . ASP A 1 407 ? 1.577 37.594 0.675 1 96.56 407 ASP A N 1
ATOM 3211 C CA . ASP A 1 407 ? 2.186 38.906 0.609 1 96.56 407 ASP A CA 1
ATOM 3212 C C . ASP A 1 407 ? 1.61 39.844 1.682 1 96.56 407 ASP A C 1
ATOM 3214 O O . ASP A 1 407 ? 2.334 40.656 2.264 1 96.56 407 ASP A O 1
ATOM 3218 N N . LYS A 1 408 ? 0.416 39.656 1.922 1 96.38 408 LYS A N 1
ATOM 3219 C CA . LYS A 1 408 ? -0.274 40.5 2.879 1 96.38 408 LYS A CA 1
ATOM 3220 C C . LYS A 1 408 ? 0.133 40.188 4.312 1 96.38 408 LYS A C 1
ATOM 3222 O O . LYS A 1 408 ? 0.133 41.062 5.184 1 96.38 408 LYS A O 1
ATOM 3227 N N . ILE A 1 409 ? 0.487 38.906 4.559 1 96.25 409 ILE A N 1
ATOM 3228 C CA . ILE A 1 409 ? 0.742 38.562 5.949 1 96.25 409 ILE A CA 1
ATOM 3229 C C . ILE A 1 409 ? 2.246 38.5 6.199 1 96.25 409 ILE A C 1
ATOM 3231 O O . ILE A 1 409 ? 2.686 38.219 7.316 1 96.25 409 ILE A O 1
ATOM 3235 N N . LYS A 1 410 ? 3.006 38.781 5.27 1 95.44 410 LYS A N 1
ATOM 3236 C CA . LYS A 1 410 ? 4.457 38.625 5.301 1 95.44 410 LYS A CA 1
ATOM 3237 C C . LYS A 1 410 ? 5.062 39.375 6.488 1 95.44 410 LYS A C 1
ATOM 3239 O O . LYS A 1 410 ? 5.965 38.875 7.152 1 95.44 410 LYS A O 1
ATOM 3244 N N . ARG A 1 411 ? 4.613 40.562 6.758 1 95.38 411 ARG A N 1
ATOM 3245 C CA . ARG A 1 411 ? 5.176 41.406 7.812 1 95.38 411 ARG A CA 1
ATOM 3246 C C . ARG A 1 411 ? 4.91 40.812 9.188 1 95.38 411 ARG A C 1
ATOM 3248 O O . ARG A 1 411 ? 5.617 41.125 10.156 1 95.38 411 ARG A O 1
ATOM 3255 N N . ASP A 1 412 ? 3.932 39.969 9.281 1 97.5 412 ASP A N 1
ATOM 3256 C CA . ASP A 1 412 ? 3.545 39.375 10.555 1 97.5 412 ASP A CA 1
ATOM 3257 C C . ASP A 1 412 ? 4.062 37.938 10.672 1 97.5 412 ASP A C 1
ATOM 3259 O O . ASP A 1 412 ? 3.701 37.219 11.602 1 97.5 412 ASP A O 1
ATOM 3263 N N . SER A 1 413 ? 4.875 37.531 9.734 1 96.62 413 SER A N 1
ATOM 3264 C CA . SER A 1 413 ? 5.363 36.156 9.664 1 96.62 413 SER A CA 1
ATOM 3265 C C . SER A 1 413 ? 6.75 36.031 10.289 1 96.62 413 SER A C 1
ATOM 3267 O O . SER A 1 413 ? 7.613 36.875 10.07 1 96.62 413 SER A O 1
ATOM 3269 N N . GLU A 1 414 ? 6.996 34.969 11.086 1 96.75 414 GLU A N 1
ATOM 3270 C CA . GLU A 1 414 ? 8.312 34.688 11.633 1 96.75 414 GLU A CA 1
ATOM 3271 C C . GLU A 1 414 ? 9.039 33.625 10.781 1 96.75 414 GLU A C 1
ATOM 3273 O O . GLU A 1 414 ? 10.234 33.406 10.945 1 96.75 414 GLU A O 1
ATOM 3278 N N . GLY A 1 415 ? 8.391 33.031 9.922 1 96.69 415 GLY A N 1
ATOM 3279 C CA . GLY A 1 415 ? 8.922 31.969 9.109 1 96.69 415 GLY A CA 1
ATOM 3280 C C . GLY A 1 415 ? 7.875 30.953 8.688 1 96.69 415 GLY A C 1
ATOM 3281 O O . GLY A 1 415 ? 6.684 31.266 8.641 1 96.69 415 GLY A O 1
ATOM 3282 N N . SER A 1 416 ? 8.344 29.812 8.25 1 96.5 416 SER A N 1
ATOM 3283 C CA . SER A 1 416 ? 7.43 28.812 7.688 1 96.5 416 SER A CA 1
ATOM 3284 C C . SER A 1 416 ? 7.812 27.406 8.125 1 96.5 416 SER A C 1
ATOM 3286 O O . SER A 1 416 ? 8.984 27.125 8.391 1 96.5 416 SER A O 1
ATOM 3288 N N . TYR A 1 417 ? 6.812 26.609 8.328 1 96.81 417 TYR A N 1
ATOM 3289 C CA . TYR A 1 417 ? 6.965 25.172 8.555 1 96.81 417 TYR A CA 1
ATOM 3290 C C . TYR A 1 417 ? 7.344 24.453 7.266 1 96.81 417 TYR A C 1
ATOM 3292 O O . TYR A 1 417 ? 6.734 24.688 6.219 1 96.81 417 TYR A O 1
ATOM 3300 N N . LEU A 1 418 ? 8.305 23.578 7.285 1 94.94 418 LEU A N 1
ATOM 3301 C CA . LEU A 1 418 ? 8.828 22.891 6.109 1 94.94 418 LEU A CA 1
ATOM 3302 C C . LEU A 1 418 ? 7.754 22.031 5.453 1 94.94 418 LEU A C 1
ATOM 3304 O O . LEU A 1 418 ? 7.711 21.922 4.227 1 94.94 418 LEU A O 1
ATOM 3308 N N . GLY A 1 419 ? 6.875 21.438 6.238 1 92.06 419 GLY A N 1
ATOM 3309 C CA . GLY A 1 419 ? 5.934 20.438 5.762 1 92.06 419 GLY A CA 1
ATOM 3310 C C . GLY A 1 419 ? 4.906 21 4.797 1 92.06 419 GLY A C 1
ATOM 3311 O O . GLY A 1 419 ? 4.332 20.25 3.992 1 92.06 419 GLY A O 1
ATOM 3312 N N . ASP A 1 420 ? 4.656 22.281 4.785 1 93 420 ASP A N 1
ATOM 3313 C CA . ASP A 1 420 ? 3.656 22.922 3.93 1 93 420 ASP A CA 1
ATOM 3314 C C . ASP A 1 420 ? 4.285 24 3.061 1 93 420 ASP A C 1
ATOM 3316 O O . ASP A 1 420 ? 3.598 24.938 2.631 1 93 420 ASP A O 1
ATOM 3320 N N . ALA A 1 421 ? 5.586 23.859 2.828 1 93.25 421 ALA A N 1
ATOM 3321 C CA . ALA A 1 421 ? 6.312 24.875 2.068 1 93.25 421 ALA A CA 1
ATOM 3322 C C . ALA A 1 421 ? 6.562 24.406 0.637 1 93.25 421 ALA A C 1
ATOM 3324 O O . ALA A 1 421 ? 6.578 23.203 0.359 1 93.25 421 ALA A O 1
ATOM 3325 N N . ASP A 1 422 ? 6.637 25.344 -0.228 1 94.38 422 ASP A N 1
ATOM 3326 C CA . ASP A 1 422 ? 7.094 25.188 -1.606 1 94.38 422 ASP A CA 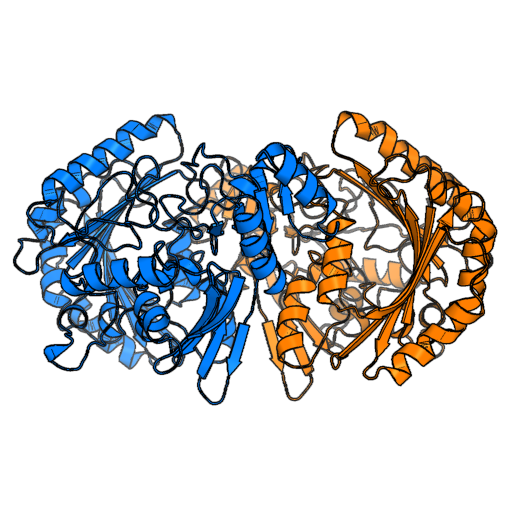1
ATOM 3327 C C . ASP A 1 422 ? 8.203 26.188 -1.931 1 94.38 422 ASP A C 1
ATOM 3329 O O . ASP A 1 422 ? 7.93 27.328 -2.305 1 94.38 422 ASP A O 1
ATOM 3333 N N . PHE A 1 423 ? 9.43 25.688 -1.919 1 92.44 423 PHE A N 1
ATOM 3334 C CA . PHE A 1 423 ? 10.602 26.547 -2.039 1 92.44 423 PHE A CA 1
ATOM 3335 C C . PHE A 1 423 ? 10.672 27.172 -3.428 1 92.44 423 PHE A C 1
ATOM 3337 O O . PH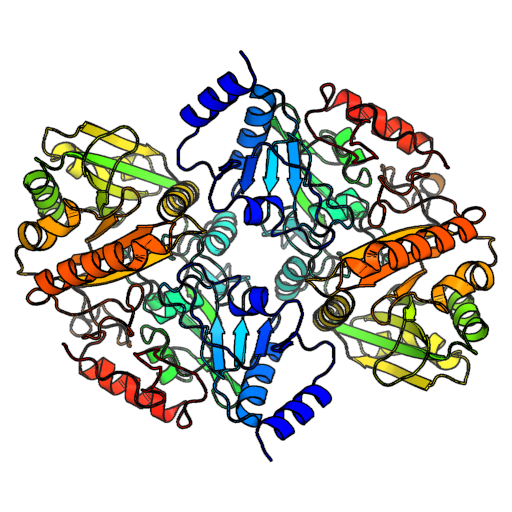E A 1 423 ? 11.414 28.141 -3.643 1 92.44 423 PHE A O 1
ATOM 3344 N N . GLN A 1 424 ? 9.969 26.609 -4.289 1 92.12 424 GLN A N 1
ATOM 3345 C CA . GLN A 1 424 ? 9.969 27.156 -5.645 1 92.12 424 GLN A CA 1
ATOM 3346 C C . GLN A 1 424 ? 9.133 28.422 -5.719 1 92.12 424 GLN A C 1
ATOM 3348 O O . GLN A 1 424 ? 9.25 29.203 -6.676 1 92.12 424 GLN A O 1
ATOM 3353 N N . LYS A 1 425 ? 8.32 28.609 -4.762 1 91.56 425 LYS A N 1
ATOM 3354 C CA . LYS A 1 425 ? 7.379 29.719 -4.801 1 91.56 425 LYS A CA 1
ATOM 3355 C C . LYS A 1 425 ? 7.742 30.781 -3.77 1 91.56 425 LYS A C 1
ATOM 3357 O O . LYS A 1 425 ? 7.641 31.984 -4.043 1 91.56 425 LYS A O 1
ATOM 3362 N N . ARG A 1 426 ? 8.133 30.344 -2.594 1 92.69 426 ARG A N 1
ATOM 3363 C CA . ARG A 1 426 ? 8.438 31.281 -1.529 1 92.69 426 ARG A CA 1
ATOM 3364 C C . ARG A 1 426 ? 9.562 30.766 -0.641 1 92.69 426 ARG A C 1
ATOM 3366 O O . ARG A 1 426 ? 9.523 29.625 -0.175 1 92.69 426 ARG A O 1
ATOM 3373 N N . LEU A 1 427 ? 10.562 31.562 -0.514 1 92.06 427 LEU A N 1
ATOM 3374 C CA . LEU A 1 427 ? 11.641 31.297 0.441 1 92.06 427 LEU A CA 1
ATOM 3375 C C . LEU A 1 427 ? 11.523 32.219 1.647 1 92.06 427 LEU A C 1
ATOM 3377 O O . LEU A 1 427 ? 11.18 33.406 1.502 1 92.06 427 LEU A O 1
ATOM 3381 N N . THR A 1 428 ? 11.727 31.656 2.777 1 94.56 428 THR A N 1
ATOM 3382 C CA . THR A 1 428 ? 11.688 32.375 4.047 1 94.56 428 THR A CA 1
ATOM 3383 C C . THR A 1 428 ? 12.547 31.672 5.094 1 94.56 428 THR A C 1
ATOM 3385 O O . THR A 1 428 ? 13.469 30.938 4.746 1 94.56 428 THR A O 1
ATOM 3388 N N . VAL A 1 429 ? 12.375 32.062 6.344 1 96.06 429 VAL A N 1
ATOM 3389 C CA . VAL A 1 429 ? 13.07 31.422 7.445 1 96.06 429 VAL A CA 1
ATOM 3390 C C . VAL A 1 429 ? 12.359 30.109 7.809 1 96.06 429 VAL A C 1
ATOM 3392 O O . VAL A 1 429 ? 11.141 30.094 7.992 1 96.06 429 VAL A O 1
ATOM 3395 N N . PHE A 1 430 ? 13.133 29.031 7.898 1 96.69 430 PHE A N 1
ATOM 3396 C CA . PHE A 1 430 ? 12.578 27.719 8.219 1 96.69 430 PHE A CA 1
ATOM 3397 C C . PHE A 1 430 ? 13.164 27.188 9.516 1 96.69 430 PHE A C 1
ATOM 3399 O O . PHE A 1 430 ? 12.617 26.25 10.109 1 96.69 430 PHE A O 1
ATOM 3406 N N . TRP A 1 431 ? 14.281 27.719 9.93 1 97.25 431 TRP A N 1
ATOM 3407 C CA . TRP A 1 431 ? 14.984 27.328 11.148 1 97.25 431 TRP A CA 1
ATOM 3408 C C . TRP A 1 431 ? 15.492 28.547 11.898 1 97.25 431 TRP A C 1
ATOM 3410 O O . TRP A 1 431 ? 15.594 29.641 11.336 1 97.25 431 TRP A O 1
ATOM 3420 N N . GLY A 1 432 ? 15.797 28.344 13.188 1 95.5 432 GLY A N 1
ATOM 3421 C CA . GLY A 1 432 ? 16.625 29.344 13.844 1 95.5 432 GLY A CA 1
ATOM 3422 C C . GLY A 1 432 ? 17.953 29.578 13.133 1 95.5 432 GLY A C 1
ATOM 3423 O O . GLY A 1 432 ? 18.406 28.734 12.367 1 95.5 432 GLY A O 1
ATOM 3424 N N . GLN A 1 433 ? 18.516 30.688 13.375 1 95 433 GLN A N 1
ATOM 3425 C CA . GLN A 1 433 ? 19.734 31.062 12.672 1 95 433 GLN A CA 1
ATOM 3426 C C . GLN A 1 433 ? 20.828 30.016 12.906 1 95 433 GLN A C 1
ATOM 3428 O O . GLN A 1 433 ? 21.453 29.531 11.953 1 95 433 GLN A O 1
ATOM 3433 N N . ASP A 1 434 ? 21.094 29.719 14.141 1 95.62 434 ASP A N 1
ATOM 3434 C CA . ASP A 1 434 ? 22.141 28.766 14.469 1 95.62 434 ASP A CA 1
ATOM 3435 C C . ASP A 1 434 ? 21.797 27.359 13.953 1 95.62 434 ASP A C 1
ATOM 3437 O O . ASP A 1 434 ? 22.688 26.656 13.453 1 95.62 434 ASP A O 1
ATOM 3441 N N . GLN A 1 435 ? 20.578 26.969 14.109 1 97.06 435 GLN A N 1
ATOM 3442 C CA . GLN A 1 435 ? 20.156 25.656 13.641 1 97.06 435 GLN A CA 1
ATOM 3443 C C . GLN A 1 435 ? 20.281 25.531 12.125 1 97.06 435 GLN A C 1
ATOM 3445 O O . GLN A 1 435 ? 20.719 24.5 11.609 1 97.06 435 GLN A O 1
ATOM 3450 N N . GLY A 1 436 ? 19.891 26.594 11.406 1 97.19 436 GLY A N 1
ATOM 3451 C CA . GLY A 1 436 ? 20.031 26.609 9.961 1 97.19 436 GLY A CA 1
ATOM 3452 C C . GLY A 1 436 ? 21.469 26.453 9.508 1 97.19 436 GLY A C 1
ATOM 3453 O O . GLY A 1 436 ? 21.766 25.672 8.602 1 97.19 436 GLY A O 1
ATOM 3454 N N . LYS A 1 437 ? 22.328 27.234 10.141 1 97.25 437 LYS A N 1
ATOM 3455 C CA . LYS A 1 437 ? 23.75 27.172 9.812 1 97.25 437 LYS A CA 1
ATOM 3456 C C . LYS A 1 437 ? 24.312 25.781 10.086 1 97.25 437 LYS A C 1
ATOM 3458 O O . LYS A 1 437 ? 25.047 25.234 9.258 1 97.25 437 LYS A O 1
ATOM 3463 N N . ARG A 1 438 ? 24 25.281 11.234 1 97.94 438 ARG A N 1
ATOM 3464 C CA . ARG A 1 438 ? 24.469 23.953 11.609 1 97.94 438 ARG A CA 1
ATOM 3465 C C . ARG A 1 438 ? 23.984 22.891 10.633 1 97.94 438 ARG A C 1
ATOM 3467 O O . ARG A 1 438 ? 24.734 22 10.242 1 97.94 438 ARG A O 1
ATOM 3474 N N . LEU A 1 439 ? 22.734 22.984 10.242 1 98 439 LEU A N 1
ATOM 3475 C CA . LEU A 1 439 ? 22.141 22.031 9.312 1 98 439 LEU A CA 1
ATOM 3476 C C . LEU A 1 439 ? 22.875 22.047 7.977 1 98 439 LEU A C 1
ATOM 3478 O O . LEU A 1 439 ? 23.188 21 7.426 1 98 439 LEU A O 1
ATOM 3482 N N . MET A 1 440 ? 23.125 23.219 7.445 1 97.5 440 MET A N 1
ATOM 3483 C CA . MET A 1 440 ? 23.844 23.312 6.172 1 97.5 440 MET A CA 1
ATOM 3484 C C . MET A 1 440 ? 25.25 22.734 6.293 1 97.5 440 MET A C 1
ATOM 3486 O O . MET A 1 440 ? 25.75 22.109 5.355 1 97.5 440 MET A O 1
ATOM 3490 N N . ASN A 1 441 ? 25.875 22.953 7.398 1 97.94 441 ASN A N 1
ATOM 3491 C CA . ASN A 1 441 ? 27.203 22.375 7.621 1 97.94 441 ASN A CA 1
ATOM 3492 C C . ASN A 1 441 ? 27.156 20.859 7.66 1 97.94 441 ASN A C 1
ATOM 3494 O O . ASN A 1 441 ? 28.031 20.188 7.121 1 97.94 441 ASN A O 1
ATOM 3498 N N . ILE A 1 442 ? 26.188 20.312 8.305 1 98.06 442 ILE A N 1
ATOM 3499 C CA . ILE A 1 442 ? 26.016 18.859 8.383 1 98.06 442 ILE A CA 1
ATOM 3500 C C . ILE A 1 442 ? 25.797 18.297 6.98 1 98.06 442 ILE A C 1
ATOM 3502 O O . ILE A 1 442 ? 26.375 17.266 6.625 1 98.06 442 ILE A O 1
ATOM 3506 N N . ARG A 1 443 ? 25.016 18.938 6.176 1 97.44 443 ARG A N 1
ATOM 3507 C CA . ARG A 1 443 ? 24.781 18.5 4.805 1 97.44 443 ARG A CA 1
ATOM 3508 C C . ARG A 1 443 ? 26.078 18.453 4.008 1 97.44 443 ARG A C 1
ATOM 3510 O O . ARG A 1 443 ? 26.328 17.484 3.291 1 97.44 443 ARG A O 1
ATOM 3517 N N . LYS A 1 444 ? 26.859 19.484 4.137 1 97.06 444 LYS A N 1
ATOM 3518 C CA . LYS A 1 444 ? 28.125 19.562 3.412 1 97.06 444 LYS A CA 1
ATOM 3519 C C . LYS A 1 444 ? 29.078 18.453 3.867 1 97.06 444 LYS A C 1
ATOM 3521 O O . LYS A 1 444 ? 29.828 17.906 3.061 1 97.06 444 LYS A O 1
ATOM 3526 N N . LYS A 1 445 ? 29.016 18.203 5.066 1 97.38 445 LYS A N 1
ATOM 3527 C CA . LYS A 1 445 ? 29.906 17.188 5.629 1 97.38 445 LYS A CA 1
ATOM 3528 C C . LYS A 1 445 ? 29.5 15.781 5.172 1 97.38 445 LYS A C 1
ATOM 3530 O O . LYS A 1 445 ? 30.359 14.992 4.758 1 97.38 445 LYS A O 1
ATOM 3535 N N . TRP A 1 446 ? 28.25 15.43 5.23 1 97.69 446 TRP A N 1
ATOM 3536 C CA . TRP A 1 446 ? 27.781 14.062 5.031 1 97.69 446 TRP A CA 1
ATOM 3537 C C . TRP A 1 446 ? 27.5 13.789 3.557 1 97.69 446 TRP A C 1
ATOM 3539 O O . TRP A 1 446 ? 27.438 12.633 3.131 1 97.69 446 TRP A O 1
ATOM 3549 N N . ASP A 1 447 ? 27.312 14.836 2.816 1 96.94 447 ASP A N 1
ATOM 3550 C CA . ASP A 1 447 ? 27.094 14.711 1.381 1 96.94 447 ASP A CA 1
ATOM 3551 C C . ASP A 1 447 ? 27.781 15.844 0.619 1 96.94 447 ASP A C 1
ATOM 3553 O O . ASP A 1 447 ? 27.125 16.641 -0.052 1 96.94 447 ASP A O 1
ATOM 3557 N N . PRO A 1 448 ? 29.062 15.781 0.631 1 95.19 448 PRO A N 1
ATOM 3558 C CA . PRO A 1 448 ? 29.812 16.875 0.024 1 95.19 448 PRO A CA 1
ATOM 3559 C C . PRO A 1 448 ? 29.625 16.969 -1.488 1 95.19 448 PRO A C 1
ATOM 3561 O O . PRO A 1 448 ? 29.859 18.016 -2.086 1 95.19 448 PRO A O 1
ATOM 3564 N N . ARG A 1 449 ? 29.266 15.938 -2.174 1 94.25 449 ARG A N 1
ATOM 3565 C CA . ARG A 1 449 ? 29.125 15.922 -3.627 1 94.25 449 ARG A CA 1
ATOM 3566 C C . ARG A 1 449 ? 27.688 16.188 -4.043 1 94.25 449 ARG A C 1
ATOM 3568 O O . ARG A 1 449 ? 27.391 16.297 -5.234 1 94.25 449 ARG A O 1
ATOM 3575 N N . GLY A 1 450 ? 26.75 16.25 -3.053 1 94.75 450 GLY A N 1
ATOM 3576 C CA . GLY A 1 450 ? 25.359 16.516 -3.355 1 94.75 450 GLY A CA 1
ATOM 3577 C C . GLY A 1 450 ? 24.656 15.367 -4.059 1 94.75 450 GLY A C 1
ATOM 3578 O O . GLY A 1 450 ? 23.891 15.586 -4.996 1 94.75 450 GLY A O 1
ATOM 3579 N N . VAL A 1 451 ? 24.953 14.234 -3.65 1 96.19 451 VAL A N 1
ATOM 3580 C CA . VAL A 1 451 ? 24.344 13.039 -4.238 1 96.19 451 VAL A CA 1
ATOM 3581 C C . VAL A 1 451 ? 22.859 13.008 -3.902 1 96.19 451 VAL A C 1
ATOM 3583 O O . VAL A 1 451 ? 22.031 12.695 -4.762 1 96.19 451 VAL A O 1
ATOM 3586 N N . VAL A 1 452 ? 22.5 13.305 -2.672 1 96.62 452 VAL A N 1
ATOM 3587 C CA . VAL A 1 452 ? 21.094 13.406 -2.291 1 96.62 452 VAL A CA 1
ATOM 3588 C C . VAL A 1 452 ? 20.547 14.766 -2.701 1 96.62 452 VAL A C 1
ATOM 3590 O O . VAL A 1 452 ? 21.094 15.805 -2.33 1 96.62 452 VAL A O 1
ATOM 3593 N N . ALA A 1 453 ? 19.516 14.891 -3.525 1 93.81 453 ALA A N 1
ATOM 3594 C CA . ALA A 1 453 ? 19.031 16.062 -4.258 1 93.81 453 ALA A CA 1
ATOM 3595 C C . ALA A 1 453 ? 18.719 17.219 -3.307 1 93.81 453 ALA A C 1
ATOM 3597 O O . ALA A 1 453 ? 18.859 18.391 -3.678 1 93.81 453 ALA A O 1
ATOM 3598 N N . GLY A 1 454 ? 18.297 16.969 -2.027 1 90.56 454 GLY A N 1
ATOM 3599 C CA . GLY A 1 454 ? 18.094 18.031 -1.056 1 90.56 454 GLY A CA 1
ATOM 3600 C C . GLY A 1 454 ? 16.859 18.875 -1.331 1 90.56 454 GLY A C 1
ATOM 3601 O O . GLY A 1 454 ? 15.781 18.328 -1.585 1 90.56 454 GLY A O 1
ATOM 3602 N N . TYR A 1 455 ? 17.016 20.328 -1.235 1 94.75 455 TYR A N 1
ATOM 3603 C CA . TYR A 1 455 ? 15.883 21.266 -1.301 1 94.75 455 TYR A CA 1
ATOM 3604 C C . TYR A 1 455 ? 15.578 21.656 -2.742 1 94.75 455 TYR A C 1
ATOM 3606 O O . TYR A 1 455 ? 16.484 22.047 -3.488 1 94.75 455 TYR A O 1
ATOM 3614 N N . LEU A 1 456 ? 14.328 21.531 -3.141 1 94 456 LEU A N 1
ATOM 3615 C CA . LEU A 1 456 ? 13.883 21.875 -4.484 1 94 456 LEU A CA 1
ATOM 3616 C C . LEU A 1 456 ? 13.5 23.359 -4.562 1 94 456 LEU A C 1
ATOM 3618 O O . LEU A 1 456 ? 12.32 23.703 -4.469 1 94 456 LEU A O 1
ATOM 3622 N N . ASN A 1 457 ? 14.461 24.172 -4.797 1 91.12 457 ASN A N 1
ATOM 3623 C CA . ASN A 1 457 ? 14.203 25.578 -5.051 1 91.12 457 ASN A CA 1
ATOM 3624 C C . ASN A 1 457 ? 14.008 25.859 -6.539 1 91.12 457 ASN A C 1
ATOM 3626 O O . ASN A 1 457 ? 13.977 24.922 -7.348 1 91.12 457 ASN A O 1
ATOM 3630 N N . LYS A 1 458 ? 13.773 27.078 -6.859 1 88.94 458 LYS A N 1
ATOM 3631 C CA . LYS A 1 458 ? 13.555 27.438 -8.258 1 88.94 458 LYS A CA 1
ATOM 3632 C C . LYS A 1 458 ? 14.727 27.016 -9.133 1 88.94 458 LYS A C 1
ATOM 3634 O O . LYS A 1 458 ? 15.875 27.391 -8.859 1 88.94 458 LYS A O 1
ATOM 3639 N N . GLY A 1 459 ? 14.445 26.203 -10.031 1 88.56 459 GLY A N 1
ATOM 3640 C CA . GLY A 1 459 ? 15.461 25.734 -10.953 1 88.56 459 GLY A CA 1
ATOM 3641 C C . GLY A 1 459 ? 16.297 24.609 -10.398 1 88.56 459 GLY A C 1
ATOM 3642 O O . GLY A 1 459 ? 17.25 24.156 -11.039 1 88.56 459 GLY A O 1
ATOM 3643 N N . ASP A 1 460 ? 15.977 24.188 -9.133 1 91.44 460 ASP A N 1
ATOM 3644 C CA . ASP A 1 460 ? 16.719 23.109 -8.492 1 91.44 460 ASP A CA 1
ATOM 3645 C C . ASP A 1 460 ? 18.219 23.391 -8.5 1 91.44 460 ASP A C 1
ATOM 3647 O O . ASP A 1 460 ? 19 22.531 -8.906 1 91.44 460 ASP A O 1
ATOM 3651 N N . GLN A 1 461 ? 18.672 24.547 -8.008 1 84.94 461 GLN A N 1
ATOM 3652 C CA . GLN A 1 461 ? 20.016 25.062 -8.258 1 84.94 461 GLN A CA 1
ATOM 3653 C C . GLN A 1 461 ? 20.875 24.969 -7 1 84.94 461 GLN A C 1
ATOM 3655 O O . GLN A 1 461 ? 22.109 25.016 -7.082 1 84.94 461 GLN A O 1
ATOM 3660 N N . ASN A 1 462 ? 20.375 24.875 -5.805 1 78.75 462 ASN A N 1
ATOM 3661 C CA . ASN A 1 462 ? 21.156 25.094 -4.594 1 78.75 462 ASN A CA 1
ATOM 3662 C C . ASN A 1 462 ? 21.969 23.859 -4.219 1 78.75 462 ASN A C 1
ATOM 3664 O O . ASN A 1 462 ? 22.938 23.953 -3.477 1 78.75 462 ASN A O 1
ATOM 3668 N N . GLY A 1 463 ? 21.578 22.734 -4.645 1 82.44 463 GLY A N 1
ATOM 3669 C CA . GLY A 1 463 ? 22.375 21.531 -4.43 1 82.44 463 GLY A CA 1
ATOM 3670 C C . GLY A 1 463 ? 22.906 21.406 -3.014 1 82.44 463 GLY A C 1
ATOM 3671 O O . GLY A 1 463 ? 22.141 21.516 -2.053 1 82.44 463 GLY A O 1
ATOM 3672 N N . VAL A 1 464 ? 24.219 21.422 -2.852 1 87.69 464 VAL A N 1
ATOM 3673 C CA . VAL A 1 464 ? 24.906 21.156 -1.588 1 87.69 464 VAL A CA 1
ATOM 3674 C C . VAL A 1 464 ? 24.797 22.391 -0.681 1 87.69 464 VAL A C 1
ATOM 3676 O O . VAL A 1 464 ? 24.766 22.25 0.545 1 87.69 464 VAL A O 1
ATOM 3679 N N . GLU A 1 465 ? 24.625 23.547 -1.214 1 89.25 465 GLU A N 1
ATOM 3680 C CA . GLU A 1 465 ? 24.594 24.781 -0.445 1 89.25 465 GLU A CA 1
ATOM 3681 C C . GLU A 1 465 ? 23.312 24.906 0.36 1 89.25 465 GLU A C 1
ATOM 3683 O O . GLU A 1 465 ? 23.281 25.562 1.399 1 89.25 465 GLU A O 1
ATOM 3688 N N . GLY A 1 466 ? 22.297 24.266 -0.134 1 92.5 466 GLY A N 1
ATOM 3689 C CA . GLY A 1 466 ? 21.031 24.266 0.583 1 92.5 466 GLY A CA 1
ATOM 3690 C C . GLY A 1 466 ? 20.297 25.594 0.489 1 92.5 466 GLY A C 1
ATOM 3691 O O . GLY A 1 466 ? 20.203 26.172 -0.593 1 92.5 466 GLY A O 1
ATOM 3692 N N . LEU A 1 467 ? 19.703 25.984 1.602 1 92.25 467 LEU A N 1
ATOM 3693 C CA . LEU A 1 467 ? 18.875 27.188 1.634 1 92.25 467 LEU A CA 1
ATOM 3694 C C . LEU A 1 467 ? 19.547 28.281 2.467 1 92.25 467 LEU A C 1
ATOM 3696 O O . LEU A 1 467 ? 20.266 27.984 3.424 1 92.25 467 LEU A O 1
ATOM 3700 N N . GLU A 1 468 ? 19.266 29.5 2.164 1 90 468 GLU A N 1
ATOM 3701 C CA . GLU A 1 468 ? 19.859 30.641 2.867 1 90 468 GLU A CA 1
ATOM 3702 C C . GLU A 1 468 ? 19.172 30.875 4.211 1 90 468 GLU A C 1
ATOM 3704 O O . GLU A 1 468 ? 19.781 31.438 5.129 1 90 468 GLU A O 1
ATOM 3709 N N . ASN A 1 469 ? 17.922 30.422 4.441 1 93.19 469 ASN A N 1
ATOM 3710 C CA . ASN A 1 469 ? 17.172 30.562 5.68 1 93.19 469 ASN A CA 1
ATOM 3711 C C . ASN A 1 469 ? 16.984 32.031 6.066 1 93.19 469 ASN A C 1
ATOM 3713 O O . ASN A 1 469 ? 17.297 32.406 7.191 1 93.19 469 ASN A O 1
ATOM 3717 N N . VAL A 1 470 ? 16.562 32.844 5.168 1 90.56 470 VAL A N 1
ATOM 3718 C CA . VAL A 1 470 ? 16.312 34.25 5.387 1 90.56 470 VAL A CA 1
ATOM 3719 C C . VAL A 1 470 ? 14.945 34.656 4.816 1 90.56 470 VAL A C 1
ATOM 3721 O O . VAL A 1 470 ? 14.43 33.969 3.918 1 90.56 470 VAL A O 1
ATOM 3724 N N . HIS A 1 471 ? 14.414 35.719 5.48 1 83.38 471 HIS A N 1
ATOM 3725 C CA . HIS A 1 471 ? 13.156 36.219 4.961 1 83.38 471 HIS A CA 1
ATOM 3726 C C . HIS A 1 471 ? 13.352 36.875 3.594 1 83.38 471 HIS A C 1
ATOM 3728 O O . HIS A 1 471 ? 14.305 37.625 3.389 1 83.38 471 HIS A O 1
ATOM 3734 N N . ASN A 1 472 ? 12.648 36.344 2.566 1 73.38 472 ASN A N 1
ATOM 3735 C CA . ASN A 1 472 ? 12.703 37.031 1.268 1 73.38 472 ASN A CA 1
ATOM 3736 C C . ASN A 1 472 ? 11.438 37.812 0.996 1 73.38 472 ASN A C 1
ATOM 3738 O O . ASN A 1 472 ? 10.352 37.469 1.462 1 73.38 472 ASN A O 1
ATOM 3742 N N . MET B 1 1 ? -39.25 3.906 -7.203 1 48.97 1 MET B N 1
ATOM 3743 C CA . MET B 1 1 ? -38.125 4.82 -7.258 1 48.97 1 MET B CA 1
ATOM 3744 C C . MET B 1 1 ? -37.094 4.371 -8.305 1 48.97 1 MET B C 1
ATOM 3746 O O . MET B 1 1 ? -36.688 3.213 -8.312 1 48.97 1 MET B O 1
ATOM 3750 N N . THR B 1 2 ? -36.938 5.109 -9.344 1 68.69 2 THR B N 1
ATOM 3751 C CA . THR B 1 2 ? -35.969 4.758 -10.383 1 68.69 2 THR B CA 1
ATOM 3752 C C . THR B 1 2 ? -34.562 4.695 -9.812 1 68.69 2 THR B C 1
ATOM 3754 O O . THR B 1 2 ? -34.312 5.152 -8.695 1 68.69 2 THR B O 1
ATOM 3757 N N . GLN B 1 3 ? -33.812 3.945 -10.453 1 74.31 3 GLN B N 1
ATOM 3758 C CA . GLN B 1 3 ? -32.406 3.887 -10.039 1 74.31 3 GLN B CA 1
ATOM 3759 C C . GLN B 1 3 ? -31.812 5.285 -9.914 1 74.31 3 GLN B C 1
ATOM 3761 O O . GLN B 1 3 ? -30.984 5.535 -9.039 1 74.31 3 GLN B O 1
ATOM 3766 N N . ILE B 1 4 ? -32.312 6.199 -10.641 1 74.62 4 ILE B N 1
ATOM 3767 C CA . ILE B 1 4 ? -31.812 7.574 -10.617 1 74.62 4 ILE B CA 1
ATOM 3768 C C . ILE B 1 4 ? -32.188 8.242 -9.305 1 74.62 4 ILE B C 1
ATOM 3770 O O . ILE B 1 4 ? -31.391 8.938 -8.695 1 74.62 4 ILE B O 1
ATOM 3774 N N . ASP B 1 5 ? -33.438 7.961 -8.93 1 80.44 5 ASP B N 1
ATOM 3775 C CA . ASP B 1 5 ? -33.906 8.547 -7.676 1 80.44 5 ASP B CA 1
ATOM 3776 C C . ASP B 1 5 ? -33.156 7.953 -6.477 1 80.44 5 ASP B C 1
ATOM 3778 O O . ASP B 1 5 ? -32.781 8.68 -5.551 1 80.44 5 ASP B O 1
ATOM 3782 N N . ALA B 1 6 ? -33 6.719 -6.598 1 82.06 6 ALA B N 1
ATOM 3783 C CA . ALA B 1 6 ? -32.312 6.027 -5.52 1 82.06 6 ALA B CA 1
ATOM 3784 C C . ALA B 1 6 ? -30.859 6.504 -5.41 1 82.06 6 ALA B C 1
ATOM 3786 O O . ALA B 1 6 ? -30.328 6.641 -4.309 1 82.06 6 ALA B O 1
ATOM 3787 N N . LEU B 1 7 ? -30.312 6.742 -6.523 1 84.62 7 LEU B N 1
ATOM 3788 C CA . LEU B 1 7 ? -28.953 7.23 -6.559 1 84.62 7 LEU B CA 1
ATOM 3789 C C . LEU B 1 7 ? -28.844 8.625 -5.945 1 84.62 7 LEU B C 1
ATOM 3791 O O . LEU B 1 7 ? -27.922 8.906 -5.176 1 84.62 7 LEU B O 1
ATOM 3795 N N . ALA B 1 8 ? -29.75 9.461 -6.223 1 85 8 ALA B N 1
ATOM 3796 C CA . ALA B 1 8 ? -29.766 10.805 -5.664 1 85 8 ALA B CA 1
ATOM 3797 C C . ALA B 1 8 ? -29.953 10.773 -4.148 1 85 8 ALA B C 1
ATOM 3799 O O . ALA B 1 8 ? -29.297 11.531 -3.424 1 85 8 ALA B O 1
ATOM 3800 N N . GLN B 1 9 ? -30.812 9.898 -3.758 1 85.31 9 GLN B N 1
ATOM 3801 C CA . GLN B 1 9 ? -31.062 9.75 -2.328 1 85.31 9 GLN B CA 1
ATOM 3802 C C . GLN B 1 9 ? -29.812 9.219 -1.613 1 85.31 9 GLN B C 1
ATOM 3804 O O . GLN B 1 9 ? -29.484 9.68 -0.522 1 85.31 9 GLN B O 1
ATOM 3809 N N . ALA B 1 10 ? -29.25 8.258 -2.217 1 84.94 10 ALA B N 1
ATOM 3810 C CA . ALA B 1 10 ? -28.031 7.699 -1.628 1 84.94 10 ALA B CA 1
ATOM 3811 C C . ALA B 1 10 ? -26.938 8.758 -1.505 1 84.94 10 ALA B C 1
ATOM 3813 O O . ALA B 1 10 ? -26.281 8.867 -0.466 1 84.94 10 ALA B O 1
ATOM 3814 N N . LYS B 1 11 ? -26.75 9.531 -2.451 1 82.19 11 LYS B N 1
ATOM 3815 C CA . LYS B 1 11 ? -25.75 10.594 -2.461 1 82.19 11 LYS B CA 1
ATOM 3816 C C . LYS B 1 11 ? -26.016 11.609 -1.358 1 82.19 11 LYS B C 1
ATOM 3818 O O . LYS B 1 11 ? -25.078 12.125 -0.743 1 82.19 11 LYS B O 1
ATOM 3823 N N . SER B 1 12 ? -27.234 11.773 -1.065 1 82.44 12 SER B N 1
ATOM 3824 C CA . SER B 1 12 ? -27.609 12.773 -0.069 1 82.44 12 SER B CA 1
ATOM 3825 C C . SER B 1 12 ? -27.516 12.211 1.344 1 82.44 12 SER B C 1
ATOM 3827 O O . SER B 1 12 ? -27.297 12.953 2.305 1 82.44 12 SER B O 1
ATOM 3829 N N . GLN B 1 13 ? -27.625 10.93 1.502 1 84.81 13 GLN B N 1
ATOM 3830 C CA . GLN B 1 13 ? -27.719 10.328 2.826 1 84.81 13 GLN B CA 1
ATOM 3831 C C . GLN B 1 13 ? -26.344 9.891 3.326 1 84.81 13 GLN B C 1
ATOM 3833 O O . GLN B 1 13 ? -26.109 9.789 4.535 1 84.81 13 GLN B O 1
ATOM 3838 N N . LEU B 1 14 ? -25.422 9.664 2.461 1 88.69 14 LEU B N 1
ATOM 3839 C CA . LEU B 1 14 ? -24.094 9.258 2.879 1 88.69 14 LEU B CA 1
ATOM 3840 C C . LEU B 1 14 ? -23.312 10.438 3.436 1 88.69 14 LEU B C 1
ATOM 3842 O O . LEU B 1 14 ? -23.391 11.547 2.898 1 88.69 14 LEU B O 1
ATOM 3846 N N . PRO B 1 15 ? -22.656 10.164 4.578 1 87.5 15 PRO B N 1
ATOM 3847 C CA . PRO B 1 15 ? -21.797 11.25 5.047 1 87.5 15 PRO B CA 1
ATOM 3848 C C . PRO B 1 15 ? -20.703 11.625 4.039 1 87.5 15 PRO B C 1
ATOM 3850 O O . PRO B 1 15 ? -20.172 10.75 3.348 1 87.5 15 PRO B O 1
ATOM 3853 N N . PRO B 1 16 ? -20.359 12.898 4.02 1 85.81 16 PRO B N 1
ATOM 3854 C CA . PRO B 1 16 ? -19.328 13.344 3.076 1 85.81 16 PRO B CA 1
ATOM 3855 C C . PRO B 1 16 ? -18.016 12.594 3.248 1 85.81 16 PRO B C 1
ATOM 3857 O O . PRO B 1 16 ? -17.234 12.469 2.293 1 85.81 16 PRO B O 1
ATOM 3860 N N . SER B 1 17 ? -17.859 12.078 4.359 1 92.12 17 SER B N 1
ATOM 3861 C CA . SER B 1 17 ? -16.578 11.414 4.656 1 92.12 17 SER B CA 1
ATOM 3862 C C . SER B 1 17 ? -16.594 9.969 4.18 1 92.12 17 SER B C 1
ATOM 3864 O O . SER B 1 17 ? -15.562 9.289 4.23 1 92.12 17 SER B O 1
ATOM 3866 N N . PHE B 1 18 ? -17.766 9.43 3.705 1 95.69 18 PHE B N 1
ATOM 3867 C CA . PHE B 1 18 ? -17.781 8.078 3.152 1 95.69 18 PHE B CA 1
ATOM 3868 C C . PHE B 1 18 ? -16.922 8 1.894 1 95.69 18 PHE B C 1
ATOM 3870 O O . PHE B 1 18 ? -17.047 8.836 0.998 1 95.69 18 PHE B O 1
ATOM 3877 N N . PRO B 1 19 ? -16.016 7.059 1.832 1 96.88 19 PRO B N 1
ATOM 3878 C CA . PRO B 1 19 ? -15.023 7.055 0.757 1 96.88 19 PRO B CA 1
ATOM 3879 C C . PRO B 1 19 ? -15.555 6.453 -0.541 1 96.88 19 PRO B C 1
ATOM 3881 O O . PRO B 1 19 ? -15.062 5.418 -0.996 1 96.88 19 PRO B O 1
ATOM 3884 N N . ILE B 1 20 ? -16.5 7.145 -1.151 1 97.25 20 ILE B N 1
ATOM 3885 C CA . ILE B 1 20 ? -17.156 6.66 -2.361 1 97.25 20 ILE B CA 1
ATOM 3886 C C . ILE B 1 20 ? -16.828 7.594 -3.529 1 97.25 20 ILE B C 1
ATOM 3888 O O . ILE B 1 20 ? -16.797 8.812 -3.363 1 97.25 20 ILE B O 1
ATOM 3892 N N . ILE B 1 21 ? -16.469 7.059 -4.648 1 97.06 21 ILE B N 1
ATOM 3893 C CA . ILE B 1 21 ? -16.234 7.762 -5.906 1 97.06 21 ILE B CA 1
ATOM 3894 C C . ILE B 1 21 ? -17.328 7.387 -6.91 1 97.06 21 ILE B C 1
ATOM 3896 O O . ILE B 1 21 ? -17.547 6.207 -7.184 1 97.06 21 ILE B O 1
ATOM 3900 N N . TRP B 1 22 ? -17.984 8.352 -7.41 1 94.88 22 TRP B N 1
ATOM 3901 C CA . TRP B 1 22 ? -19.047 8.133 -8.375 1 94.88 22 TRP B CA 1
ATOM 3902 C C . TRP B 1 22 ? -18.547 8.344 -9.805 1 94.88 22 TRP B C 1
ATOM 3904 O O . TRP B 1 22 ? -17.547 9.023 -10.016 1 94.88 22 TRP B O 1
ATOM 3914 N N . ARG B 1 23 ? -19.281 7.746 -10.703 1 90.31 23 ARG B N 1
ATOM 3915 C CA . ARG B 1 23 ? -19 8.016 -12.109 1 90.31 23 ARG B CA 1
ATOM 3916 C C . ARG B 1 23 ? -19.078 9.508 -12.406 1 90.31 23 ARG B C 1
ATOM 3918 O O . ARG B 1 23 ? -20 10.188 -11.969 1 90.31 23 ARG B O 1
ATOM 3925 N N . GLY B 1 24 ? -18.078 10.07 -12.992 1 88.88 24 GLY B N 1
ATOM 3926 C CA . GLY B 1 24 ? -18.016 11.5 -13.281 1 88.88 24 GLY B CA 1
ATOM 3927 C C . GLY B 1 24 ? -17.016 12.242 -12.422 1 88.88 24 GLY B C 1
ATOM 3928 O O . GLY B 1 24 ? -16.594 13.344 -12.773 1 88.88 24 GLY B O 1
ATOM 3929 N N . ASP B 1 25 ? -16.766 11.656 -11.227 1 91.44 25 ASP B N 1
ATOM 3930 C CA . ASP B 1 25 ? -15.742 12.266 -10.383 1 91.44 25 ASP B CA 1
ATOM 3931 C C . ASP B 1 25 ? -14.398 12.305 -11.102 1 91.44 25 ASP B C 1
ATOM 3933 O O . ASP B 1 25 ? -14.117 11.461 -11.953 1 91.44 25 ASP B O 1
ATOM 3937 N N . VAL B 1 26 ? -13.555 13.211 -10.781 1 92.5 26 VAL B N 1
ATOM 3938 C CA . VAL B 1 26 ? -12.273 13.43 -11.453 1 92.5 26 VAL B CA 1
ATOM 3939 C C . VAL B 1 26 ? -11.383 12.203 -11.266 1 92.5 26 VAL B C 1
ATOM 3941 O O . VAL B 1 26 ? -10.586 11.867 -12.148 1 92.5 26 VAL B O 1
ATOM 3944 N N . SER B 1 27 ? -11.617 11.438 -10.188 1 94.44 27 SER B N 1
ATOM 3945 C CA . SER B 1 27 ? -10.766 10.297 -9.867 1 94.44 27 SER B CA 1
ATOM 3946 C C . SER B 1 27 ? -11.375 8.992 -10.367 1 94.44 27 SER B C 1
ATOM 3948 O O . SER B 1 27 ? -10.906 7.906 -10.016 1 94.44 27 SER B O 1
ATOM 3950 N N . TRP B 1 28 ? -12.359 9.039 -11.219 1 96.81 28 TRP B N 1
ATOM 3951 C CA . TRP B 1 28 ? -13.172 7.879 -11.555 1 96.81 28 TRP B CA 1
ATOM 3952 C C . TRP B 1 28 ? -12.328 6.797 -12.227 1 96.81 28 TRP B C 1
ATOM 3954 O O . TRP B 1 28 ? -12.328 5.645 -11.789 1 96.81 28 TRP B O 1
ATOM 3964 N N . GLU B 1 29 ? -11.547 7.148 -13.234 1 96.44 29 GLU B N 1
ATOM 3965 C CA . GLU B 1 29 ? -10.812 6.137 -13.992 1 96.44 29 GLU B CA 1
ATOM 3966 C C . GLU B 1 29 ? -9.734 5.48 -13.133 1 96.44 29 GLU B C 1
ATOM 3968 O O . GLU B 1 29 ? -9.516 4.27 -13.227 1 96.44 29 GLU B O 1
ATOM 3973 N N . ARG B 1 30 ? -9.133 6.285 -12.328 1 95.62 30 ARG B N 1
ATOM 3974 C CA . ARG B 1 30 ? -8.172 5.719 -11.383 1 95.62 30 ARG B CA 1
ATOM 3975 C C . ARG B 1 30 ? -8.844 4.707 -10.461 1 95.62 30 ARG B C 1
ATOM 3977 O O . ARG B 1 30 ? -8.312 3.619 -10.234 1 95.62 30 ARG B O 1
ATOM 3984 N N . ALA B 1 31 ? -9.984 5.102 -9.93 1 97.75 31 ALA B N 1
ATOM 3985 C CA . ALA B 1 31 ? -10.711 4.234 -9 1 97.75 31 ALA B CA 1
ATOM 3986 C C . ALA B 1 31 ? -11.203 2.969 -9.703 1 97.75 31 ALA B C 1
ATOM 3988 O O . ALA B 1 31 ? -11.117 1.872 -9.148 1 97.75 31 ALA B O 1
ATOM 3989 N N . ARG B 1 32 ? -11.68 3.119 -10.898 1 98.12 32 ARG B N 1
ATOM 3990 C CA . ARG B 1 32 ? -12.32 2.045 -11.648 1 98.12 32 ARG B CA 1
ATOM 3991 C C . ARG B 1 32 ? -11.312 0.987 -12.07 1 98.12 32 ARG B C 1
ATOM 3993 O O . ARG B 1 32 ? -11.492 -0.201 -11.797 1 98.12 32 ARG B O 1
ATOM 4000 N N . VAL B 1 33 ? -10.117 1.459 -12.68 1 97.62 33 VAL B N 1
ATOM 4001 C CA . VAL B 1 33 ? -9.258 0.454 -13.297 1 97.62 33 VAL B CA 1
ATOM 4002 C C . VAL B 1 33 ? -7.805 0.709 -12.914 1 97.62 33 VAL B C 1
ATOM 4004 O O . VAL B 1 33 ? -6.91 -0.038 -13.312 1 97.62 33 VAL B O 1
ATOM 4007 N N . GLY B 1 34 ? -7.539 1.69 -12.164 1 95.94 34 GLY B N 1
ATOM 4008 C CA . GLY B 1 34 ? -6.168 2.066 -11.859 1 95.94 34 GLY B CA 1
ATOM 4009 C C . GLY B 1 34 ? -5.395 0.973 -11.148 1 95.94 34 GLY B C 1
ATOM 4010 O O . GLY B 1 34 ? -4.168 0.896 -11.266 1 95.94 34 GLY B O 1
ATOM 4011 N N . ARG B 1 35 ? -6.113 0.097 -10.422 1 96.56 35 ARG B N 1
ATOM 4012 C CA . ARG B 1 35 ? -5.445 -0.958 -9.672 1 96.56 35 ARG B CA 1
ATOM 4013 C C . ARG B 1 35 ? -5.648 -2.316 -10.328 1 96.56 35 ARG B C 1
ATOM 4015 O O . ARG B 1 35 ? -5.367 -3.355 -9.727 1 96.56 35 ARG B O 1
ATOM 4022 N N . VAL B 1 36 ? -6.145 -2.289 -11.547 1 97.44 36 VAL B N 1
ATOM 4023 C CA . VAL B 1 36 ? -6.215 -3.521 -12.32 1 97.44 36 VAL B CA 1
ATOM 4024 C C . VAL B 1 36 ? -4.844 -3.834 -12.922 1 97.44 36 VAL B C 1
ATOM 4026 O O . VAL B 1 36 ? -4.309 -3.049 -13.711 1 97.44 36 VAL B O 1
ATOM 4029 N N . PHE B 1 37 ? -4.301 -4.957 -12.547 1 97.06 37 PHE B N 1
ATOM 4030 C CA . PHE B 1 37 ? -2.963 -5.359 -12.961 1 97.06 37 PHE B CA 1
ATOM 4031 C C . PHE B 1 37 ? -2.908 -5.562 -14.469 1 97.06 37 PHE B C 1
ATOM 4033 O O . PHE B 1 37 ? -1.969 -5.113 -15.133 1 97.06 37 PHE B O 1
ATOM 4040 N N . ASN B 1 38 ? -3.875 -6.32 -15.008 1 97.69 38 ASN B N 1
ATOM 4041 C CA . ASN B 1 38 ? -3.949 -6.621 -16.438 1 97.69 38 ASN B CA 1
ATOM 4042 C C . ASN B 1 38 ? -4.352 -5.391 -17.25 1 97.69 38 ASN B C 1
ATOM 4044 O O . ASN B 1 38 ? -5.457 -4.871 -17.078 1 97.69 38 ASN B O 1
ATOM 4048 N N . HIS B 1 39 ? -3.545 -5 -18.156 1 97.12 39 HIS B N 1
ATOM 4049 C CA . HIS B 1 39 ? -3.809 -3.775 -18.906 1 97.12 39 HIS B CA 1
ATOM 4050 C C . HIS B 1 39 ? -4.758 -4.031 -20.078 1 97.12 39 HIS B C 1
ATOM 4052 O O . HIS B 1 39 ? -5.094 -3.109 -20.812 1 97.12 39 HIS B O 1
ATOM 4058 N N . ARG B 1 40 ? -5.141 -5.273 -20.266 1 96 40 ARG B N 1
ATOM 4059 C CA . ARG B 1 40 ? -6.387 -5.492 -21 1 96 40 ARG B CA 1
ATOM 4060 C C . ARG B 1 40 ? -7.594 -5.129 -20.141 1 96 40 ARG B C 1
ATOM 4062 O O . ARG B 1 40 ? -8.406 -5.996 -19.812 1 96 40 ARG B O 1
ATOM 4069 N N . ARG B 1 41 ? -7.719 -3.887 -19.891 1 95.19 41 ARG B N 1
ATOM 4070 C CA . ARG B 1 41 ? -8.711 -3.385 -18.953 1 95.19 41 ARG B CA 1
ATOM 4071 C C . ARG B 1 41 ? -10.117 -3.477 -19.531 1 95.19 41 ARG B C 1
ATOM 4073 O O . ARG B 1 41 ? -10.32 -3.221 -20.734 1 95.19 41 ARG B O 1
ATOM 4080 N N . PRO B 1 42 ? -11.078 -3.855 -18.719 1 94.88 42 PRO B N 1
ATOM 4081 C CA . PRO B 1 42 ? -12.461 -3.943 -19.203 1 94.88 42 PRO B CA 1
ATOM 4082 C C . PRO B 1 42 ? -13.078 -2.574 -19.469 1 94.88 42 PRO B C 1
ATOM 4084 O O . PRO B 1 42 ? -12.641 -1.573 -18.891 1 94.88 42 PRO B O 1
ATOM 4087 N N . SER B 1 43 ? -14.133 -2.594 -20.297 1 94.94 43 SER B N 1
ATOM 4088 C CA . SER B 1 43 ? -14.883 -1.376 -20.578 1 94.94 43 SER B CA 1
ATOM 4089 C C . SER B 1 43 ? -16.062 -1.214 -19.625 1 94.94 43 SER B C 1
ATOM 4091 O O . SER B 1 43 ? -16.703 -0.16 -19.594 1 94.94 43 SER B O 1
ATOM 4093 N N . SER B 1 44 ? -16.312 -2.277 -18.828 1 95.94 44 SER B N 1
ATOM 4094 C CA . SER B 1 44 ? -17.438 -2.252 -17.906 1 95.94 44 SER B CA 1
ATOM 4095 C C . SER B 1 44 ? -17.375 -1.044 -16.984 1 95.94 44 SER B C 1
ATOM 4097 O O . SER B 1 44 ? -16.281 -0.636 -16.562 1 95.94 44 SER B O 1
ATOM 4099 N N . GLN B 1 45 ? -18.609 -0.547 -16.625 1 97 45 GLN B N 1
ATOM 4100 C CA . GLN B 1 45 ? -18.734 0.636 -15.773 1 97 45 GLN B CA 1
ATOM 4101 C C . GLN B 1 45 ? -19.516 0.319 -14.5 1 97 45 GLN B C 1
ATOM 4103 O O . GLN B 1 45 ? -20.734 0.26 -14.516 1 97 45 GLN B O 1
ATOM 4108 N N . PRO B 1 46 ? -18.828 0.221 -13.375 1 97.38 46 PRO B N 1
ATOM 4109 C CA . PRO B 1 46 ? -19.547 0.181 -12.109 1 97.38 46 PRO B CA 1
ATOM 4110 C C . PRO B 1 46 ? -20.359 1.452 -11.844 1 97.38 46 PRO B C 1
ATOM 4112 O O . PRO B 1 46 ? -20.172 2.457 -12.539 1 97.38 46 PRO B O 1
ATOM 4115 N N . LEU B 1 47 ? -21.281 1.369 -10.883 1 96.25 47 LEU B N 1
ATOM 4116 C CA . LEU B 1 47 ? -22.031 2.541 -10.461 1 96.25 47 LEU B CA 1
ATOM 4117 C C . LEU B 1 47 ? -21.172 3.463 -9.602 1 96.25 47 LEU B C 1
ATOM 4119 O O . LEU B 1 47 ? -21.328 4.688 -9.656 1 96.25 47 LEU B O 1
ATOM 4123 N N . ALA B 1 48 ? -20.406 2.869 -8.789 1 97.69 48 ALA B N 1
ATOM 4124 C CA . ALA B 1 48 ? -19.547 3.572 -7.84 1 97.69 48 ALA B CA 1
ATOM 4125 C C . ALA B 1 48 ? -18.406 2.678 -7.371 1 97.69 48 ALA B C 1
ATOM 4127 O O . ALA B 1 48 ? -18.438 1.461 -7.562 1 97.69 48 ALA B O 1
ATOM 4128 N N . VAL B 1 49 ? -17.375 3.254 -6.895 1 98.62 49 VAL B N 1
ATOM 4129 C CA . VAL B 1 49 ? -16.266 2.562 -6.234 1 98.62 49 VAL B CA 1
ATOM 4130 C C . VAL B 1 49 ? -16.141 3.039 -4.789 1 98.62 49 VAL B C 1
ATOM 4132 O O . VAL B 1 49 ? -16.016 4.238 -4.535 1 98.62 49 VAL B O 1
ATOM 4135 N N . VAL B 1 50 ? -16.297 2.17 -3.836 1 98.62 50 VAL B N 1
ATOM 4136 C CA . VAL B 1 50 ? -16.031 2.463 -2.428 1 98.62 50 VAL B CA 1
ATOM 4137 C C . VAL B 1 50 ? -14.617 2.043 -2.061 1 98.62 50 VAL B C 1
ATOM 4139 O O . VAL B 1 50 ? -14.297 0.852 -2.055 1 98.62 50 VAL B O 1
ATOM 4142 N N . GLU B 1 51 ? -13.734 2.947 -1.775 1 98.31 51 GLU B N 1
ATOM 4143 C CA . GLU B 1 51 ? -12.383 2.656 -1.302 1 98.31 51 GLU B CA 1
ATOM 4144 C C . GLU B 1 51 ? -12.352 2.475 0.213 1 98.31 51 GLU B C 1
ATOM 4146 O O . GLU B 1 51 ? -12.016 3.404 0.949 1 98.31 51 GLU B O 1
ATOM 4151 N N . ALA B 1 52 ? -12.625 1.287 0.626 1 98.44 52 ALA B N 1
ATOM 4152 C CA . ALA B 1 52 ? -12.828 0.975 2.037 1 98.44 52 ALA B CA 1
ATOM 4153 C C . ALA B 1 52 ? -11.523 1.072 2.82 1 98.44 52 ALA B C 1
ATOM 4155 O O . ALA B 1 52 ? -10.477 0.623 2.35 1 98.44 52 ALA B O 1
ATOM 4156 N N . THR B 1 53 ? -11.578 1.623 4.016 1 96.88 53 THR B N 1
ATOM 4157 C CA . THR B 1 53 ? -10.414 1.713 4.891 1 96.88 53 THR B CA 1
ATOM 4158 C C . THR B 1 53 ? -10.711 1.08 6.25 1 96.88 53 THR B C 1
ATOM 4160 O O . THR B 1 53 ? -9.812 0.958 7.09 1 96.88 53 THR B O 1
ATOM 4163 N N . ARG B 1 54 ? -11.852 0.764 6.512 1 95.62 54 ARG B N 1
ATOM 4164 C CA . ARG B 1 54 ? -12.273 0.042 7.711 1 95.62 54 ARG B CA 1
ATOM 4165 C C . ARG B 1 54 ? -13.461 -0.863 7.414 1 95.62 54 ARG B C 1
ATOM 4167 O O . ARG B 1 54 ? -14.125 -0.712 6.387 1 95.62 54 ARG B O 1
ATOM 4174 N N . GLU B 1 55 ? -13.805 -1.754 8.266 1 97.12 55 GLU B N 1
ATOM 4175 C CA . GLU B 1 55 ? -14.836 -2.768 8.055 1 97.12 55 GLU B CA 1
ATOM 4176 C C . GLU B 1 55 ? -16.219 -2.131 7.891 1 97.12 55 GLU B C 1
ATOM 4178 O O . GLU B 1 55 ? -17.047 -2.631 7.137 1 97.12 55 GLU B O 1
ATOM 4183 N N . ASP B 1 56 ? -16.484 -1.035 8.555 1 96.88 56 ASP B N 1
ATOM 4184 C CA . ASP B 1 56 ? -17.766 -0.357 8.461 1 96.88 56 ASP B CA 1
ATOM 4185 C C . ASP B 1 56 ? -18.031 0.124 7.035 1 96.88 56 ASP B C 1
ATOM 4187 O O . ASP B 1 56 ? -19.188 0.154 6.59 1 96.88 56 ASP B O 1
ATOM 4191 N N . HIS B 1 57 ? -17 0.568 6.355 1 98.25 57 HIS B N 1
ATOM 4192 C CA . HIS B 1 57 ? -17.172 0.966 4.961 1 98.25 57 HIS B CA 1
ATOM 4193 C C . HIS B 1 57 ? -17.688 -0.194 4.113 1 98.25 57 HIS B C 1
ATOM 4195 O O . HIS B 1 57 ? -18.5 0.007 3.207 1 98.25 57 HIS B O 1
ATOM 4201 N N . ILE B 1 58 ? -17.172 -1.401 4.402 1 98.69 58 ILE B N 1
ATOM 4202 C CA . ILE B 1 58 ? -17.562 -2.592 3.652 1 98.69 58 ILE B CA 1
ATOM 4203 C C . ILE B 1 58 ? -19.031 -2.902 3.91 1 98.69 58 ILE B C 1
ATOM 4205 O O . ILE B 1 58 ? -19.812 -3.117 2.969 1 98.69 58 ILE B O 1
ATOM 4209 N N . VAL B 1 59 ? -19.422 -2.865 5.176 1 98.38 59 VAL B N 1
ATOM 4210 C CA . VAL B 1 59 ? -20.812 -3.104 5.559 1 98.38 59 VAL B CA 1
ATOM 4211 C C . VAL B 1 59 ? -21.719 -2.092 4.863 1 98.38 59 VAL B C 1
ATOM 4213 O O . VAL B 1 59 ? -22.719 -2.465 4.242 1 98.38 59 VAL B O 1
ATOM 4216 N N . GLU B 1 60 ? -21.359 -0.854 4.938 1 97.25 60 GLU B N 1
ATOM 4217 C CA . GLU B 1 60 ? -22.172 0.218 4.363 1 97.25 60 GLU B CA 1
ATOM 4218 C C . GLU B 1 60 ? -22.266 0.088 2.848 1 97.25 60 GLU B C 1
ATOM 4220 O O . GLU B 1 60 ? -23.312 0.38 2.258 1 97.25 60 GLU B O 1
ATOM 4225 N N . ALA B 1 61 ? -21.203 -0.303 2.232 1 98.19 61 ALA B N 1
ATOM 4226 C CA . ALA B 1 61 ? -21.188 -0.483 0.783 1 98.19 61 ALA B CA 1
ATOM 4227 C C . ALA B 1 61 ? -22.141 -1.595 0.362 1 98.19 61 ALA B C 1
ATOM 4229 O O . ALA B 1 61 ? -22.859 -1.461 -0.63 1 98.19 61 ALA B O 1
ATOM 4230 N N . VAL B 1 62 ? -22.109 -2.707 1.083 1 98.38 62 VAL B N 1
ATOM 4231 C CA . VAL B 1 62 ? -23 -3.812 0.776 1 98.38 62 VAL B CA 1
ATOM 4232 C C . VAL B 1 62 ? -24.453 -3.355 0.93 1 98.38 62 VAL B C 1
ATOM 4234 O O . VAL B 1 62 ? -25.281 -3.609 0.057 1 98.38 62 VAL B O 1
ATOM 4237 N N . ARG B 1 63 ? -24.766 -2.672 1.97 1 96.69 63 ARG B N 1
ATOM 4238 C CA . ARG B 1 63 ? -26.125 -2.189 2.215 1 96.69 63 ARG B CA 1
ATOM 4239 C C . ARG B 1 63 ? -26.531 -1.169 1.159 1 96.69 63 ARG B C 1
ATOM 4241 O O . ARG B 1 63 ? -27.688 -1.15 0.729 1 96.69 63 ARG B O 1
ATOM 4248 N N . LEU B 1 64 ? -25.625 -0.34 0.795 1 96.31 64 LEU B N 1
ATOM 4249 C CA . LEU B 1 64 ? -25.891 0.622 -0.271 1 96.31 64 LEU B CA 1
ATOM 4250 C C . LEU B 1 64 ? -26.266 -0.091 -1.567 1 96.31 64 LEU B C 1
ATOM 4252 O O . LEU B 1 64 ? -27.219 0.297 -2.244 1 96.31 64 LEU B O 1
ATOM 4256 N N . ALA B 1 65 ? -25.469 -1.084 -1.934 1 96.44 65 ALA B N 1
ATOM 4257 C CA . ALA B 1 65 ? -25.75 -1.847 -3.146 1 96.44 65 ALA B CA 1
ATOM 4258 C C . ALA B 1 65 ? -27.156 -2.445 -3.1 1 96.44 65 ALA B C 1
ATOM 4260 O O . ALA B 1 65 ? -27.906 -2.373 -4.082 1 96.44 65 ALA B O 1
ATOM 4261 N N . ARG B 1 66 ? -27.5 -2.936 -2.002 1 93.88 66 ARG B N 1
ATOM 4262 C CA . ARG B 1 66 ? -28.844 -3.506 -1.833 1 93.88 66 ARG B CA 1
ATOM 4263 C C . ARG B 1 66 ? -29.922 -2.447 -2.035 1 93.88 66 ARG B C 1
ATOM 4265 O O . ARG B 1 66 ? -30.906 -2.689 -2.725 1 93.88 66 ARG B O 1
ATOM 4272 N N . THR B 1 67 ? -29.688 -1.366 -1.425 1 91.94 67 THR B N 1
ATOM 4273 C CA . THR B 1 67 ? -30.641 -0.269 -1.523 1 91.94 67 THR B CA 1
ATOM 4274 C C . THR B 1 67 ? -30.797 0.183 -2.973 1 91.94 67 THR B C 1
ATOM 4276 O O . THR B 1 67 ? -31.906 0.527 -3.404 1 91.94 67 THR B O 1
ATOM 4279 N N . LEU B 1 68 ? -29.75 0.104 -3.744 1 93.62 68 LEU B N 1
ATOM 4280 C CA . LEU B 1 68 ? -29.734 0.591 -5.117 1 93.62 68 LEU B CA 1
ATOM 4281 C C . LEU B 1 68 ? -30.172 -0.506 -6.086 1 93.62 68 LEU B C 1
ATOM 4283 O O . LEU B 1 68 ? -30.297 -0.263 -7.289 1 93.62 68 LEU B O 1
ATOM 4287 N N . GLY B 1 69 ? -30.375 -1.755 -5.605 1 93.44 69 GLY B N 1
ATOM 4288 C CA . GLY B 1 69 ? -30.641 -2.879 -6.488 1 93.44 69 GLY B CA 1
ATOM 4289 C C . GLY B 1 69 ? -29.453 -3.26 -7.355 1 93.44 69 GLY B C 1
ATOM 4290 O O . GLY B 1 69 ? -29.641 -3.766 -8.469 1 93.44 69 GLY B O 1
ATOM 4291 N N . ALA B 1 70 ? -28.266 -2.924 -6.906 1 95.44 70 ALA B N 1
ATOM 4292 C CA . ALA B 1 70 ? -27.031 -3.223 -7.613 1 95.44 70 ALA B CA 1
ATOM 4293 C C . ALA B 1 70 ? -26.297 -4.406 -6.977 1 95.44 70 ALA B C 1
ATOM 4295 O O . ALA B 1 70 ? -26.625 -4.801 -5.852 1 95.44 70 ALA B O 1
ATOM 4296 N N . ARG B 1 71 ? -25.391 -4.957 -7.684 1 96.94 71 ARG B N 1
ATOM 4297 C CA . ARG B 1 71 ? -24.5 -5.977 -7.137 1 96.94 71 ARG B CA 1
ATOM 4298 C C . ARG B 1 71 ? -23.266 -5.34 -6.496 1 96.94 71 ARG B C 1
ATOM 4300 O O . ARG B 1 71 ? -23.031 -4.141 -6.66 1 96.94 71 ARG B O 1
ATOM 4307 N N . VAL B 1 72 ? -22.609 -6.199 -5.727 1 97.88 72 VAL B N 1
ATOM 4308 C CA . VAL B 1 72 ? -21.312 -5.812 -5.16 1 97.88 72 VAL B CA 1
ATOM 4309 C C . VAL B 1 72 ? -20.203 -6.625 -5.809 1 97.88 72 VAL B C 1
ATOM 4311 O O . VAL B 1 72 ? -20.328 -7.844 -5.973 1 97.88 72 VAL B O 1
ATOM 4314 N N . SER B 1 73 ? -19.203 -6.016 -6.277 1 97.94 73 SER B N 1
ATOM 4315 C CA . SER B 1 73 ? -17.953 -6.664 -6.641 1 97.94 73 SER B CA 1
ATOM 4316 C C . SER B 1 73 ? -16.828 -6.234 -5.719 1 97.94 73 SER B C 1
ATOM 4318 O O . SER B 1 73 ? -16.906 -5.195 -5.059 1 97.94 73 SER B O 1
ATOM 4320 N N . VAL B 1 74 ? -15.781 -7.07 -5.602 1 98.25 74 VAL B N 1
ATOM 4321 C CA . VAL B 1 74 ? -14.727 -6.832 -4.621 1 98.25 74 VAL B CA 1
ATOM 4322 C C . VAL B 1 74 ? -13.367 -6.91 -5.301 1 98.25 74 VAL B C 1
ATOM 4324 O O . VAL B 1 74 ? -13.141 -7.754 -6.168 1 98.25 74 VAL B O 1
ATOM 4327 N N . ARG B 1 75 ? -12.484 -5.961 -4.965 1 98.12 75 ARG B N 1
ATOM 4328 C CA . ARG B 1 75 ? -11.086 -5.984 -5.387 1 98.12 75 ARG B CA 1
ATOM 4329 C C . ARG B 1 75 ? -10.148 -5.965 -4.188 1 98.12 75 ARG B C 1
ATOM 4331 O O . ARG B 1 75 ? -10.156 -5.016 -3.4 1 98.12 75 ARG B O 1
ATOM 4338 N N . SER B 1 76 ? -9.391 -7.027 -4.004 1 96.94 76 SER B N 1
ATOM 4339 C CA . SER B 1 76 ? -8.352 -7.039 -2.984 1 96.94 76 SER B CA 1
ATOM 4340 C C . SER B 1 76 ? -7.035 -6.484 -3.527 1 96.94 76 SER B C 1
ATOM 4342 O O . SER B 1 76 ? -6.812 -5.273 -3.508 1 96.94 76 SER B O 1
ATOM 4344 N N . GLY B 1 77 ? -6.285 -7.344 -4.25 1 95.56 77 GLY B N 1
ATOM 4345 C CA . GLY B 1 77 ? -5.004 -6.91 -4.785 1 95.56 77 GLY B CA 1
ATOM 4346 C C . GLY B 1 77 ? -5.098 -6.387 -6.207 1 95.56 77 GLY B C 1
ATOM 4347 O O . GLY B 1 77 ? -4.188 -5.703 -6.68 1 95.56 77 GLY B O 1
ATOM 4348 N N . GLY B 1 78 ? -6.18 -6.699 -6.918 1 96.38 78 GLY B N 1
ATOM 4349 C CA . GLY B 1 78 ? -6.363 -6.238 -8.281 1 96.38 78 GLY B CA 1
ATOM 4350 C C . GLY B 1 78 ? -5.566 -7.039 -9.297 1 96.38 78 GLY B C 1
ATOM 4351 O O . GLY B 1 78 ? -5.406 -6.621 -10.445 1 96.38 78 GLY B O 1
ATOM 4352 N N . HIS B 1 79 ? -5.121 -8.219 -8.945 1 95.81 79 HIS B N 1
ATOM 4353 C CA . HIS B 1 79 ? -4.184 -8.992 -9.758 1 95.81 79 HIS B CA 1
ATOM 4354 C C . HIS B 1 79 ? -4.914 -10.039 -10.586 1 95.81 79 HIS B C 1
ATOM 4356 O O . HIS B 1 79 ? -4.277 -10.891 -11.219 1 95.81 79 HIS B O 1
ATOM 4362 N N . SER B 1 80 ? -6.195 -10.008 -10.648 1 93.38 80 SER B N 1
ATOM 4363 C CA . SER B 1 80 ? -6.957 -10.969 -11.438 1 93.38 80 SER B CA 1
ATOM 4364 C C . SER B 1 80 ? -6.668 -10.805 -12.93 1 93.38 80 SER B C 1
ATOM 4366 O O . SER B 1 80 ? -6.684 -9.695 -13.453 1 93.38 80 SER B O 1
ATOM 4368 N N . TRP B 1 81 ? -6.41 -11.898 -13.57 1 93.19 81 TRP B N 1
ATOM 4369 C CA . TRP B 1 81 ? -6.133 -11.859 -15.008 1 93.19 81 TRP B CA 1
ATOM 4370 C C . TRP B 1 81 ? -7.355 -11.398 -15.789 1 93.19 81 TRP B C 1
ATOM 4372 O O . TRP B 1 81 ? -7.23 -10.688 -16.781 1 93.19 81 TRP B O 1
ATOM 4382 N N . ALA B 1 82 ? -8.555 -11.773 -15.297 1 91.88 82 ALA B N 1
ATOM 4383 C CA . ALA B 1 82 ? -9.789 -11.461 -16 1 91.88 82 ALA B CA 1
ATOM 4384 C C . ALA B 1 82 ? -10.406 -10.164 -15.484 1 91.88 82 ALA B C 1
ATOM 4386 O O . ALA B 1 82 ? -11.469 -9.742 -15.953 1 91.88 82 ALA B O 1
ATOM 4387 N N . ALA B 1 83 ? -9.82 -9.547 -14.492 1 93.31 83 ALA B N 1
ATOM 4388 C CA . ALA B 1 83 ? -10.336 -8.32 -13.883 1 93.31 83 ALA B CA 1
ATOM 4389 C C . ALA B 1 83 ? -11.758 -8.516 -13.375 1 93.31 83 ALA B C 1
ATOM 4391 O O . ALA B 1 83 ? -12.648 -7.73 -13.695 1 93.31 83 ALA B O 1
ATOM 4392 N N . TRP B 1 84 ? -11.961 -9.461 -12.477 1 90.81 84 TRP B N 1
ATOM 4393 C CA . TRP B 1 84 ? -13.273 -9.898 -12.008 1 90.81 84 TRP B CA 1
ATOM 4394 C C . TRP B 1 84 ? -13.977 -8.781 -11.25 1 90.81 84 TRP B C 1
ATOM 4396 O O . TRP B 1 84 ? -15.203 -8.773 -11.141 1 90.81 84 TRP B O 1
ATOM 4406 N N . SER B 1 85 ? -13.273 -7.848 -10.797 1 95.75 85 SER B N 1
ATOM 4407 C CA . SER B 1 85 ? -13.805 -6.867 -9.859 1 95.75 85 SER B CA 1
ATOM 4408 C C . SER B 1 85 ? -14.562 -5.762 -10.586 1 95.75 85 SER B C 1
ATOM 4410 O O . SER B 1 85 ? -15.422 -5.098 -9.992 1 95.75 85 SER B O 1
ATOM 4412 N N . VAL B 1 86 ? -14.242 -5.531 -11.859 1 97.69 86 VAL B N 1
ATOM 4413 C CA . VAL B 1 86 ? -14.852 -4.426 -12.578 1 97.69 86 VAL B CA 1
ATOM 4414 C C . VAL B 1 86 ? -16.109 -4.914 -13.305 1 97.69 86 VAL B C 1
ATOM 4416 O O . VAL B 1 86 ? -16.047 -5.375 -14.445 1 97.69 86 VAL B O 1
ATOM 4419 N N . ARG B 1 87 ? -17.25 -4.723 -12.648 1 97 87 ARG B N 1
ATOM 4420 C CA . ARG B 1 87 ? -18.516 -5.262 -13.133 1 97 87 ARG B CA 1
ATOM 4421 C C . ARG B 1 87 ? -19.484 -4.145 -13.5 1 97 87 ARG B C 1
ATOM 4423 O O . ARG B 1 87 ? -19.625 -3.17 -12.758 1 97 87 ARG B O 1
ATOM 4430 N N . GLU B 1 88 ? -20.156 -4.316 -14.633 1 96.56 88 GLU B N 1
ATOM 4431 C CA . GLU B 1 88 ? -21.125 -3.334 -15.094 1 96.56 88 GLU B CA 1
ATOM 4432 C C . GLU B 1 88 ? -22.234 -3.121 -14.055 1 96.56 88 GLU B C 1
ATOM 4434 O O . GLU B 1 88 ? -22.875 -4.078 -13.617 1 96.56 88 GLU B O 1
ATOM 4439 N N . GLY B 1 89 ? -22.375 -1.895 -13.641 1 95.44 89 GLY B N 1
ATOM 4440 C CA . GLY B 1 89 ? -23.516 -1.504 -12.82 1 95.44 89 GLY B CA 1
ATOM 4441 C C . GLY B 1 89 ? -23.375 -1.92 -11.367 1 95.44 89 GLY B C 1
ATOM 4442 O O . GLY B 1 89 ? -24.281 -1.713 -10.562 1 95.44 89 GLY B O 1
ATOM 4443 N N . ALA B 1 90 ? -22.297 -2.465 -10.953 1 97 90 ALA B N 1
ATOM 4444 C CA . ALA B 1 90 ? -22.078 -2.902 -9.57 1 97 90 ALA B CA 1
ATOM 4445 C C . ALA B 1 90 ? -21.484 -1.782 -8.727 1 97 90 ALA B C 1
ATOM 4447 O O . ALA B 1 90 ? -21.031 -0.762 -9.266 1 97 90 ALA B O 1
ATOM 4448 N N . VAL B 1 91 ? -21.609 -1.914 -7.453 1 97.94 91 VAL B N 1
ATOM 4449 C CA . VAL B 1 91 ? -20.766 -1.151 -6.527 1 97.94 91 VAL B CA 1
ATOM 4450 C C . VAL B 1 91 ? -19.484 -1.915 -6.246 1 97.94 91 VAL B C 1
ATOM 4452 O O . VAL B 1 91 ? -19.5 -2.988 -5.641 1 97.94 91 VAL B O 1
ATOM 4455 N N . LEU B 1 92 ? -18.391 -1.373 -6.723 1 98.75 92 LEU B N 1
ATOM 4456 C CA . LEU B 1 92 ? -17.094 -1.998 -6.504 1 98.75 92 LEU B CA 1
ATOM 4457 C C . LEU B 1 92 ? -16.516 -1.609 -5.145 1 98.75 92 LEU B C 1
ATOM 4459 O O . LEU B 1 92 ? -16.328 -0.425 -4.863 1 98.75 92 LEU B O 1
ATOM 4463 N N . ILE B 1 93 ? -16.359 -2.576 -4.281 1 98.81 93 ILE B N 1
ATOM 4464 C CA . ILE B 1 93 ? -15.648 -2.377 -3.023 1 98.81 93 ILE B CA 1
ATOM 4465 C C . ILE B 1 93 ? -14.156 -2.631 -3.229 1 98.81 93 ILE B C 1
ATOM 4467 O O . ILE B 1 93 ? -13.727 -3.777 -3.389 1 98.81 93 ILE B O 1
ATOM 4471 N N . ASP B 1 94 ? -13.383 -1.589 -3.262 1 98.81 94 ASP B N 1
ATOM 4472 C CA . ASP B 1 94 ? -11.93 -1.685 -3.387 1 98.81 94 ASP B CA 1
ATOM 4473 C C . ASP B 1 94 ? -11.258 -1.716 -2.016 1 98.81 94 ASP B C 1
ATOM 4475 O O . ASP B 1 94 ? -11.398 -0.775 -1.23 1 98.81 94 ASP B O 1
ATOM 4479 N N . LEU B 1 95 ? -10.5 -2.744 -1.746 1 98.5 95 LEU B N 1
ATOM 4480 C CA . LEU B 1 95 ? -9.906 -2.965 -0.432 1 98.5 95 LEU B CA 1
ATOM 4481 C C . LEU B 1 95 ? -8.445 -2.541 -0.418 1 98.5 95 LEU B C 1
ATOM 4483 O O . LEU B 1 95 ? -7.707 -2.867 0.517 1 98.5 95 LEU B O 1
ATOM 4487 N N . GLY B 1 96 ? -8 -1.855 -1.4 1 96.81 96 GLY B N 1
ATOM 4488 C CA . GLY B 1 96 ? -6.602 -1.486 -1.547 1 96.81 96 GLY B CA 1
ATOM 4489 C C . GLY B 1 96 ? -6.062 -0.705 -0.363 1 96.81 96 GLY B C 1
ATOM 4490 O O . GLY B 1 96 ? -4.863 -0.748 -0.077 1 96.81 96 GLY B O 1
ATOM 4491 N N . LYS B 1 97 ? -6.918 0 0.338 1 95.75 97 LYS B N 1
ATOM 4492 C CA . LYS B 1 97 ? -6.496 0.824 1.468 1 95.75 97 LYS B CA 1
ATOM 4493 C C . LYS B 1 97 ? -6.922 0.199 2.793 1 95.75 97 LYS B C 1
ATOM 4495 O O . LYS B 1 97 ? -6.805 0.827 3.848 1 95.75 97 LYS B O 1
ATOM 4500 N N . TYR B 1 98 ? -7.453 -0.973 2.781 1 96.75 98 TYR B N 1
ATOM 4501 C CA . TYR B 1 98 ? -7.902 -1.735 3.939 1 96.75 98 TYR B CA 1
ATOM 4502 C C . TYR B 1 98 ? -6.844 -2.74 4.375 1 96.75 98 TYR B C 1
ATOM 4504 O O . TYR B 1 98 ? -6.797 -3.863 3.869 1 96.75 98 TYR B O 1
ATOM 4512 N N . HIS B 1 99 ? -5.961 -2.391 5.348 1 93.62 99 HIS B N 1
ATOM 4513 C CA . HIS B 1 99 ? -4.844 -3.23 5.762 1 93.62 99 HIS B CA 1
ATOM 4514 C C . HIS B 1 99 ? -4.945 -3.59 7.242 1 93.62 99 HIS B C 1
ATOM 4516 O O . HIS B 1 99 ? -5.086 -2.709 8.094 1 93.62 99 HIS B O 1
ATOM 4522 N N . GLU B 1 100 ? -4.965 -4.777 7.512 1 95.75 100 GLU B N 1
ATOM 4523 C CA . GLU B 1 100 ? -4.895 -5.32 8.867 1 95.75 100 GLU B CA 1
ATOM 4524 C C . GLU B 1 100 ? -3.879 -6.457 8.953 1 95.75 100 GLU B C 1
ATOM 4526 O O . GLU B 1 100 ? -3.766 -7.266 8.031 1 95.75 100 GLU B O 1
ATOM 4531 N N . PHE B 1 101 ? -3.092 -6.477 9.969 1 97.44 101 PHE B N 1
ATOM 4532 C CA . PHE B 1 101 ? -2.074 -7.484 10.242 1 97.44 101 PHE B CA 1
ATOM 4533 C C . PHE B 1 101 ? -1.856 -7.648 11.734 1 97.44 101 PHE B C 1
ATOM 4535 O O . PHE B 1 101 ? -1.45 -6.703 12.422 1 97.44 101 PHE B O 1
ATOM 4542 N N . LEU B 1 102 ? -2.152 -8.766 12.289 1 97.69 102 LEU B N 1
ATOM 4543 C CA . LEU B 1 102 ? -1.932 -9.07 13.703 1 97.69 102 LEU B CA 1
ATOM 4544 C C . LEU B 1 102 ? -1.506 -10.523 13.883 1 97.69 102 LEU B C 1
ATOM 4546 O O . LEU B 1 102 ? -2.283 -11.445 13.609 1 97.69 102 LEU B O 1
ATOM 4550 N N . LEU B 1 103 ? -0.29 -10.766 14.281 1 97.69 103 LEU B N 1
ATOM 4551 C CA . LEU B 1 103 ? 0.228 -12.109 14.531 1 97.69 103 LEU B CA 1
ATOM 4552 C C . LEU B 1 103 ? 0.117 -12.477 16 1 97.69 103 LEU B C 1
ATOM 4554 O O . LEU B 1 103 ? 0.562 -11.719 16.875 1 97.69 103 LEU B O 1
ATOM 4558 N N . ASP B 1 104 ? -0.562 -13.562 16.297 1 96.94 104 ASP B N 1
ATOM 4559 C CA . ASP B 1 104 ? -0.526 -14.148 17.625 1 96.94 104 ASP B CA 1
ATOM 4560 C C . ASP B 1 104 ? 0.745 -14.969 17.844 1 96.94 104 ASP B C 1
ATOM 4562 O O . ASP B 1 104 ? 0.87 -16.078 17.312 1 96.94 104 ASP B O 1
ATOM 4566 N N . ASP B 1 105 ? 1.644 -14.523 18.625 1 93.38 105 ASP B N 1
ATOM 4567 C CA . ASP B 1 105 ? 2.959 -15.141 18.797 1 93.38 105 ASP B CA 1
ATOM 4568 C C . ASP B 1 105 ? 2.846 -16.516 19.438 1 93.38 105 ASP B C 1
ATOM 4570 O O . ASP B 1 105 ? 3.707 -17.375 19.234 1 93.38 105 ASP B O 1
ATOM 4574 N N . SER B 1 106 ? 1.852 -16.703 20.188 1 96.12 106 SER B N 1
ATOM 4575 C CA . SER B 1 106 ? 1.705 -17.969 20.906 1 96.12 106 SER B CA 1
ATOM 4576 C C . SER B 1 106 ? 1.222 -19.078 19.984 1 96.12 106 SER B C 1
ATOM 4578 O O . SER B 1 106 ? 1.707 -20.219 20.047 1 96.12 106 SER B O 1
ATOM 4580 N N . THR B 1 107 ? 0.308 -18.734 19.031 1 97.88 107 THR B N 1
ATOM 4581 C CA . THR B 1 107 ? -0.301 -19.766 18.188 1 97.88 107 THR B CA 1
ATOM 4582 C C . THR B 1 107 ? 0.303 -19.75 16.797 1 97.88 107 THR B C 1
ATOM 4584 O O . THR B 1 107 ? 0.154 -20.719 16.031 1 97.88 107 THR B O 1
ATOM 4587 N N . GLY B 1 108 ? 0.904 -18.656 16.453 1 98.31 108 GLY B N 1
ATOM 4588 C CA . GLY B 1 108 ? 1.403 -18.5 15.094 1 98.31 108 GLY B CA 1
ATOM 4589 C C . GLY B 1 108 ? 0.31 -18.172 14.094 1 98.31 108 GLY B C 1
ATOM 4590 O O . GLY B 1 108 ? 0.527 -18.266 12.883 1 98.31 108 GLY B O 1
ATOM 4591 N N . VAL B 1 109 ? -0.907 -17.859 14.594 1 98.81 109 VAL B N 1
ATOM 4592 C CA . VAL B 1 109 ? -2.021 -17.547 13.703 1 98.81 109 VAL B CA 1
ATOM 4593 C C . VAL B 1 109 ? -1.997 -16.062 13.344 1 98.81 109 VAL B C 1
ATOM 4595 O O . VAL B 1 109 ? -1.922 -15.211 14.227 1 98.81 109 VAL B O 1
ATOM 4598 N N . LEU B 1 110 ? -1.999 -15.789 12.102 1 98.75 110 LEU B N 1
ATOM 4599 C CA . LEU B 1 110 ? -1.998 -14.438 11.562 1 98.75 110 LEU B CA 1
ATOM 4600 C C . LEU B 1 110 ? -3.414 -13.984 11.211 1 98.75 110 LEU B C 1
ATOM 4602 O O . LEU B 1 110 ? -4.141 -14.695 10.516 1 98.75 110 LEU B O 1
ATOM 4606 N N . GLN B 1 111 ? -3.852 -12.898 11.742 1 98.69 111 GLN B N 1
ATOM 4607 C CA . GLN B 1 111 ? -5.016 -12.172 11.25 1 98.69 111 GLN B CA 1
ATOM 4608 C C . GLN B 1 111 ? -4.617 -11.141 10.203 1 98.69 111 GLN B C 1
ATOM 4610 O O . GLN B 1 111 ? -3.77 -10.281 10.453 1 98.69 111 GLN B O 1
ATOM 4615 N N . ALA B 1 112 ? -5.137 -11.25 9.023 1 98.5 112 ALA B N 1
ATOM 4616 C CA . ALA B 1 112 ? -4.758 -10.328 7.957 1 98.5 112 ALA B CA 1
ATOM 4617 C C . ALA B 1 112 ? -5.957 -9.984 7.082 1 98.5 112 ALA B C 1
ATOM 4619 O O . ALA B 1 112 ? -6.848 -10.812 6.875 1 98.5 112 ALA B O 1
ATOM 4620 N N . SER B 1 113 ? -6.02 -8.75 6.602 1 98.31 113 SER B N 1
ATOM 4621 C CA . SER B 1 113 ? -7.031 -8.344 5.633 1 98.31 113 SER B CA 1
ATOM 4622 C C . SER B 1 113 ? -6.766 -8.961 4.266 1 98.31 113 SER B C 1
ATOM 4624 O O . SER B 1 113 ? -5.637 -9.352 3.963 1 98.31 113 SER B O 1
ATOM 4626 N N . PRO B 1 114 ? -7.812 -9.086 3.414 1 98.25 114 PRO B N 1
ATOM 4627 C CA . PRO B 1 114 ? -7.66 -9.719 2.102 1 98.25 114 PRO B CA 1
ATOM 4628 C C . PRO B 1 114 ? -6.703 -8.961 1.187 1 98.25 114 PRO B C 1
ATOM 4630 O O . PRO B 1 114 ? -6.121 -9.547 0.271 1 98.25 114 PRO B O 1
ATOM 4633 N N . SER B 1 115 ? -6.477 -7.711 1.444 1 97.19 115 SER B N 1
ATOM 4634 C CA . SER B 1 115 ? -5.711 -6.844 0.552 1 97.19 115 SER B CA 1
ATOM 4635 C C . SER B 1 115 ? -4.215 -6.965 0.812 1 97.19 115 SER B C 1
ATOM 4637 O O . SER B 1 115 ? -3.402 -6.418 0.064 1 97.19 115 SER B O 1
ATOM 4639 N N . MET B 1 116 ? -3.775 -7.66 1.849 1 97.75 116 MET B N 1
ATOM 4640 C CA . MET B 1 116 ? -2.352 -7.855 2.102 1 97.75 116 MET B CA 1
ATOM 4641 C C . MET B 1 116 ? -1.728 -8.758 1.04 1 97.75 116 MET B C 1
ATOM 4643 O O . MET B 1 116 ? -2.203 -9.867 0.807 1 97.75 116 MET B O 1
ATOM 4647 N N . THR B 1 117 ? -0.657 -8.273 0.414 1 97.38 117 THR B N 1
ATOM 4648 C CA . THR B 1 117 ? 0.01 -9.07 -0.611 1 97.38 117 THR B CA 1
ATOM 4649 C C . THR B 1 117 ? 0.948 -10.094 0.024 1 97.38 117 THR B C 1
ATOM 4651 O O . THR B 1 117 ? 1.298 -9.977 1.2 1 97.38 117 THR B O 1
ATOM 4654 N N . GLY B 1 118 ? 1.322 -11.047 -0.787 1 97.31 118 GLY B N 1
ATOM 4655 C CA . GLY B 1 118 ? 2.293 -12.016 -0.312 1 97.31 118 GLY B CA 1
ATOM 4656 C C . GLY B 1 118 ? 3.592 -11.391 0.155 1 97.31 118 GLY B C 1
ATOM 4657 O O . GLY B 1 118 ? 4.117 -11.75 1.209 1 97.31 118 GLY B O 1
ATOM 4658 N N . ARG B 1 119 ? 4.09 -10.461 -0.586 1 96.81 119 ARG B N 1
ATOM 4659 C CA . ARG B 1 119 ? 5.328 -9.773 -0.222 1 96.81 119 ARG B CA 1
ATOM 4660 C C . ARG B 1 119 ? 5.18 -9.047 1.11 1 96.81 119 ARG B C 1
ATOM 4662 O O . ARG B 1 119 ? 6.051 -9.148 1.978 1 96.81 119 ARG B O 1
ATOM 4669 N N . MET B 1 120 ? 4.09 -8.266 1.308 1 95.94 120 MET B N 1
ATOM 4670 C CA . MET B 1 120 ? 3.857 -7.543 2.557 1 95.94 120 MET B CA 1
ATOM 4671 C C . MET B 1 120 ? 3.799 -8.508 3.738 1 95.94 120 MET B C 1
ATOM 4673 O O . MET B 1 120 ? 4.465 -8.289 4.75 1 95.94 120 MET B O 1
ATOM 4677 N N . VAL B 1 121 ? 3.02 -9.555 3.578 1 98 121 VAL B N 1
ATOM 4678 C CA . VAL B 1 121 ? 2.785 -10.523 4.645 1 98 121 VAL B CA 1
ATOM 4679 C C . VAL B 1 121 ? 4.105 -11.164 5.059 1 98 121 VAL B C 1
ATOM 4681 O O . VAL B 1 121 ? 4.453 -11.18 6.238 1 98 121 VAL B O 1
ATOM 4684 N N . ASN B 1 122 ? 4.871 -11.594 4.098 1 98.06 122 ASN B N 1
ATOM 4685 C CA . ASN B 1 122 ? 6.07 -12.359 4.43 1 98.06 122 ASN B CA 1
ATOM 4686 C C . ASN B 1 122 ? 7.219 -11.438 4.852 1 98.06 122 ASN B C 1
ATOM 4688 O O . ASN B 1 122 ? 8.148 -11.875 5.535 1 98.06 122 ASN B O 1
ATOM 4692 N N . LYS B 1 123 ? 7.18 -10.211 4.379 1 96.5 123 LYS B N 1
ATOM 4693 C CA . LYS B 1 123 ? 8.125 -9.25 4.941 1 96.5 123 LYS B CA 1
ATOM 4694 C C . LYS B 1 123 ? 7.891 -9.062 6.441 1 96.5 123 LYS B C 1
ATOM 4696 O O . LYS B 1 123 ? 8.836 -9.109 7.23 1 96.5 123 LYS B O 1
ATOM 4701 N N . LEU B 1 124 ? 6.652 -8.828 6.844 1 96.06 124 LEU B N 1
ATOM 4702 C CA . LEU B 1 124 ? 6.301 -8.594 8.242 1 96.06 124 LEU B CA 1
ATOM 4703 C C . LEU B 1 124 ? 6.484 -9.859 9.07 1 96.06 124 LEU B C 1
ATOM 4705 O O . LEU B 1 124 ? 6.996 -9.805 10.195 1 96.06 124 LEU B O 1
ATOM 4709 N N . LEU B 1 125 ? 6.082 -11 8.531 1 97.81 125 LEU B N 1
ATOM 4710 C CA . LEU B 1 125 ? 6.242 -12.273 9.227 1 97.81 125 LEU B CA 1
ATOM 4711 C C . LEU B 1 125 ? 7.715 -12.602 9.422 1 97.81 125 LEU B C 1
ATOM 4713 O O . LEU B 1 125 ? 8.109 -13.117 10.477 1 97.81 125 LEU B O 1
ATOM 4717 N N . GLY B 1 126 ? 8.5 -12.336 8.367 1 96.69 126 GLY B N 1
ATOM 4718 C CA . GLY B 1 126 ? 9.922 -12.633 8.438 1 96.69 126 GLY B CA 1
ATOM 4719 C C . GLY B 1 126 ? 10.602 -11.984 9.633 1 96.69 126 GLY B C 1
ATOM 4720 O O . GLY B 1 126 ? 11.508 -12.57 10.234 1 96.69 126 GLY B O 1
ATOM 4721 N N . LEU B 1 127 ? 10.188 -10.781 9.992 1 92.81 127 LEU B N 1
ATOM 4722 C CA . LEU B 1 127 ? 10.734 -10.039 11.125 1 92.81 127 LEU B CA 1
ATOM 4723 C C . LEU B 1 127 ? 10.406 -10.727 12.445 1 92.81 127 LEU B C 1
ATOM 4725 O O . LEU B 1 127 ? 11.031 -10.445 13.469 1 92.81 127 LEU B O 1
ATOM 4729 N N . ARG B 1 128 ? 9.453 -11.688 12.383 1 94.94 128 ARG B N 1
ATOM 4730 C CA . ARG B 1 128 ? 9.023 -12.422 13.57 1 94.94 128 ARG B CA 1
ATOM 4731 C C . ARG B 1 128 ? 9.383 -13.898 13.469 1 94.94 128 ARG B C 1
ATOM 4733 O O . ARG B 1 128 ? 8.883 -14.719 14.242 1 94.94 128 ARG B O 1
ATOM 4740 N N . GLY B 1 129 ? 10.133 -14.258 12.477 1 96.75 129 GLY B N 1
ATOM 4741 C CA . GLY B 1 129 ? 10.602 -15.625 12.305 1 96.75 129 GLY B CA 1
ATOM 4742 C C . GLY B 1 129 ? 9.539 -16.547 11.742 1 96.75 129 GLY B C 1
ATOM 4743 O O . GLY B 1 129 ? 9.562 -17.766 11.992 1 96.75 129 GLY B O 1
ATOM 4744 N N . ARG B 1 130 ? 8.555 -16.031 11.125 1 98.25 130 ARG B N 1
ATOM 4745 C CA . ARG B 1 130 ? 7.473 -16.812 10.547 1 98.25 130 ARG B CA 1
ATOM 4746 C C . ARG B 1 130 ? 7.344 -16.562 9.055 1 98.25 130 ARG B C 1
ATOM 4748 O O . ARG B 1 130 ? 7.961 -15.633 8.523 1 98.25 130 ARG B O 1
ATOM 4755 N N . MET B 1 131 ? 6.594 -17.375 8.375 1 98.38 131 MET B N 1
ATOM 4756 C CA . MET B 1 131 ? 6.297 -17.219 6.953 1 98.38 131 MET B CA 1
ATOM 4757 C C . MET B 1 131 ? 4.93 -17.812 6.613 1 98.38 131 MET B C 1
ATOM 4759 O O . MET B 1 131 ? 4.395 -18.609 7.375 1 98.38 131 MET B O 1
ATOM 4763 N N . PHE B 1 132 ? 4.355 -17.391 5.566 1 98.75 132 PHE B N 1
ATOM 4764 C CA . PHE B 1 132 ? 3.145 -17.953 4.984 1 98.75 132 PHE B CA 1
ATOM 4765 C C . PHE B 1 132 ? 3.375 -18.344 3.529 1 98.75 132 PHE B C 1
ATOM 4767 O O . PHE B 1 132 ? 3.941 -17.578 2.756 1 98.75 132 PHE B O 1
ATOM 4774 N N . PRO B 1 133 ? 3.027 -19.578 3.17 1 98.12 133 PRO B N 1
ATOM 4775 C CA . PRO B 1 133 ? 3.225 -20 1.782 1 98.12 133 PRO B CA 1
ATOM 4776 C C . PRO B 1 133 ? 2.223 -19.375 0.821 1 98.12 133 PRO B C 1
ATOM 4778 O O . PRO B 1 133 ? 1.443 -20.078 0.179 1 98.12 133 PRO B O 1
ATOM 4781 N N . GLY B 1 134 ? 2.338 -18.141 0.626 1 96.62 134 GLY B N 1
ATOM 4782 C CA . GLY B 1 134 ? 1.46 -17.359 -0.226 1 96.62 134 GLY B CA 1
ATOM 4783 C C . GLY B 1 134 ? 1.806 -17.453 -1.699 1 96.62 134 GLY B C 1
ATOM 4784 O O . GLY B 1 134 ? 2.479 -18.406 -2.117 1 96.62 134 GLY B O 1
ATOM 4785 N N . GLY B 1 135 ? 1.231 -16.594 -2.492 1 96.56 135 GLY B N 1
ATOM 4786 C CA . GLY B 1 135 ? 1.432 -16.594 -3.934 1 96.56 135 GLY B CA 1
ATOM 4787 C C . GLY B 1 135 ? 2.855 -16.281 -4.34 1 96.56 135 GLY B C 1
ATOM 4788 O O . GLY B 1 135 ? 3.57 -15.578 -3.613 1 96.56 135 GLY B O 1
ATOM 4789 N N . HIS B 1 136 ? 3.266 -16.703 -5.488 1 97.56 136 HIS B N 1
ATOM 4790 C CA . HIS B 1 136 ? 4.613 -16.484 -6 1 97.56 136 HIS B CA 1
ATOM 4791 C C . HIS B 1 136 ? 4.805 -15.031 -6.43 1 97.56 136 HIS B C 1
ATOM 4793 O O . HIS B 1 136 ? 5.828 -14.422 -6.121 1 97.56 136 HIS B O 1
ATOM 4799 N N . CYS B 1 137 ? 3.842 -14.531 -7.242 1 96.75 137 CYS B N 1
ATOM 4800 C CA . CYS B 1 137 ? 3.932 -13.125 -7.613 1 96.75 137 CYS B CA 1
ATOM 4801 C C . CYS B 1 137 ? 3.732 -12.227 -6.398 1 96.75 137 CYS B C 1
ATOM 4803 O O . CYS B 1 137 ? 2.746 -12.375 -5.672 1 96.75 137 CYS B O 1
ATOM 4805 N N . PRO B 1 138 ? 4.641 -11.297 -6.203 1 96.38 138 PRO B N 1
ATOM 4806 C CA . PRO B 1 138 ? 4.66 -10.547 -4.945 1 96.38 138 PRO B CA 1
ATOM 4807 C C . PRO B 1 138 ? 3.406 -9.695 -4.746 1 96.38 138 PRO B C 1
ATOM 4809 O O . PRO B 1 138 ? 2.986 -9.469 -3.611 1 96.38 138 PRO B O 1
ATOM 4812 N N . GLU B 1 139 ? 2.754 -9.266 -5.785 1 95.19 139 GLU B N 1
ATOM 4813 C CA . GLU B 1 139 ? 1.648 -8.312 -5.691 1 95.19 139 GLU B CA 1
ATOM 4814 C C . GLU B 1 139 ? 0.309 -9.039 -5.57 1 95.19 139 GLU B C 1
ATOM 4816 O O . GLU B 1 139 ? -0.731 -8.398 -5.395 1 95.19 139 GLU B O 1
ATOM 4821 N N . VAL B 1 140 ? 0.326 -10.32 -5.574 1 97.38 140 VAL B N 1
ATOM 4822 C CA . VAL B 1 140 ? -0.895 -11.086 -5.34 1 97.38 140 VAL B CA 1
ATOM 4823 C C . VAL B 1 140 ? -1.309 -10.953 -3.875 1 97.38 140 VAL B C 1
ATOM 4825 O O . VAL B 1 140 ? -0.52 -11.25 -2.973 1 97.38 140 VAL B O 1
ATOM 4828 N N . ALA B 1 141 ? -2.516 -10.469 -3.674 1 97.94 141 ALA B N 1
ATOM 4829 C CA . ALA B 1 141 ? -3.029 -10.32 -2.314 1 97.94 141 ALA B CA 1
ATOM 4830 C C . ALA B 1 141 ? -3.707 -11.609 -1.843 1 97.94 141 ALA B C 1
ATOM 4832 O O . ALA B 1 141 ? -3.959 -12.516 -2.641 1 97.94 141 ALA B O 1
ATOM 4833 N N . LEU B 1 142 ? -4.012 -11.672 -0.586 1 98.62 142 LEU B N 1
ATOM 4834 C CA . LEU B 1 142 ? -4.535 -12.875 0.054 1 98.62 142 LEU B CA 1
ATOM 4835 C C . LEU B 1 142 ? -5.949 -13.18 -0.427 1 98.62 142 LEU B C 1
ATOM 4837 O O . LEU B 1 142 ? -6.344 -14.344 -0.516 1 98.62 142 LEU B O 1
ATOM 4841 N N . GLY B 1 143 ? -6.711 -12.164 -0.749 1 98.19 143 GLY B N 1
ATOM 4842 C CA . GLY B 1 143 ? -8.133 -12.328 -0.994 1 98.19 143 GLY B CA 1
ATOM 4843 C C . GLY B 1 143 ? -8.438 -13.344 -2.078 1 98.19 143 GLY B C 1
ATOM 4844 O O . GLY B 1 143 ? -8.758 -14.5 -1.785 1 98.19 143 GLY B O 1
ATOM 4845 N N . GLY B 1 144 ? -8.266 -12.945 -3.352 1 96.94 144 GLY B N 1
ATOM 4846 C CA . GLY B 1 144 ? -8.523 -13.859 -4.457 1 96.94 144 GLY B CA 1
ATOM 4847 C C . GLY B 1 144 ? -7.668 -15.109 -4.41 1 96.94 144 GLY B C 1
ATOM 4848 O O . GLY B 1 144 ? -8.141 -16.203 -4.715 1 96.94 144 GLY B O 1
ATOM 4849 N N . PHE B 1 145 ? -6.465 -15.016 -3.893 1 98.12 145 PHE B N 1
ATOM 4850 C CA . PHE B 1 145 ? -5.5 -16.109 -3.836 1 98.12 145 PHE B CA 1
ATOM 4851 C C . PHE B 1 145 ? -6.035 -17.266 -2.984 1 98.12 145 PHE B C 1
ATOM 4853 O O . PHE B 1 145 ? -6.078 -18.406 -3.436 1 98.12 145 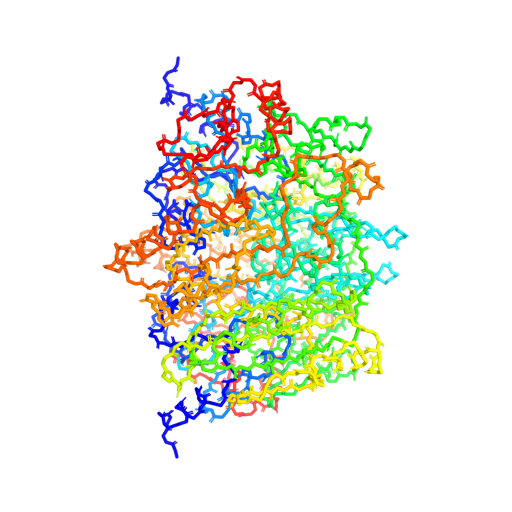PHE B O 1
ATOM 4860 N N . LEU B 1 146 ? -6.488 -16.922 -1.814 1 98.69 146 LEU B N 1
ATOM 4861 C CA . LEU B 1 146 ? -6.949 -17.938 -0.883 1 98.69 146 LEU B CA 1
ATOM 4862 C C . LEU B 1 146 ? -8.305 -18.5 -1.313 1 98.69 146 LEU B C 1
ATOM 4864 O O . LEU B 1 146 ? -8.516 -19.719 -1.276 1 98.69 146 LEU B O 1
ATOM 4868 N N . LEU B 1 147 ? -9.195 -17.609 -1.765 1 98.5 147 LEU B N 1
ATOM 4869 C CA . LEU B 1 147 ? -10.531 -18.062 -2.148 1 98.5 147 LEU B CA 1
ATOM 4870 C C . LEU B 1 147 ? -10.461 -19.031 -3.326 1 98.5 147 LEU B C 1
ATOM 4872 O O . LEU B 1 147 ? -11.344 -19.875 -3.5 1 98.5 147 LEU B O 1
ATOM 4876 N N . GLN B 1 148 ? -9.398 -18.938 -4.094 1 97.31 148 GLN B N 1
ATOM 4877 C CA . GLN B 1 148 ? -9.258 -19.797 -5.266 1 97.31 148 GLN B CA 1
ATOM 4878 C C . GLN B 1 148 ? -8.438 -21.047 -4.938 1 97.31 148 GLN B C 1
ATOM 4880 O O . GLN B 1 148 ? -8.102 -21.828 -5.828 1 97.31 148 GLN B O 1
ATOM 4885 N N . GLY B 1 149 ? -8.125 -21.234 -3.707 1 97.38 149 GLY B N 1
ATOM 4886 C CA . GLY B 1 149 ? -7.355 -22.375 -3.242 1 97.38 149 GLY B CA 1
ATOM 4887 C C . GLY B 1 149 ? -5.957 -22.016 -2.789 1 97.38 149 GLY B C 1
ATOM 4888 O O . GLY B 1 149 ? -5.508 -22.438 -1.722 1 97.38 149 GLY B O 1
ATOM 4889 N N . GLY B 1 150 ? -5.312 -21.25 -3.627 1 97.44 150 GLY B N 1
ATOM 4890 C CA . GLY B 1 150 ? -4.012 -20.734 -3.23 1 97.44 150 GLY B CA 1
ATOM 4891 C C . GLY B 1 150 ? -2.871 -21.688 -3.551 1 97.44 150 GLY B C 1
ATOM 4892 O O . GLY B 1 150 ? -2.207 -22.203 -2.646 1 97.44 150 GLY B O 1
ATOM 4893 N N . MET B 1 151 ? -2.586 -21.844 -4.801 1 97.25 151 MET B N 1
ATOM 4894 C CA . MET B 1 151 ? -1.389 -22.578 -5.211 1 97.25 151 MET B CA 1
ATOM 4895 C C . MET B 1 151 ? -0.133 -21.75 -4.949 1 97.25 151 MET B C 1
ATOM 4897 O O . MET B 1 151 ? 0.386 -21.094 -5.855 1 97.25 151 MET B O 1
ATOM 4901 N N . GLY B 1 152 ? 0.378 -21.875 -3.736 1 97.62 152 GLY B N 1
ATOM 4902 C CA . GLY B 1 152 ? 1.487 -21.047 -3.299 1 97.62 152 GLY B CA 1
ATOM 4903 C C . GLY B 1 152 ? 2.814 -21.781 -3.279 1 97.62 152 GLY B C 1
ATOM 4904 O O . GLY B 1 152 ? 2.975 -22.797 -3.953 1 97.62 152 GLY B O 1
ATOM 4905 N N . TRP B 1 153 ? 3.809 -21.203 -2.602 1 98.19 153 TRP B N 1
ATOM 4906 C CA . TRP B 1 153 ? 5.156 -21.75 -2.506 1 98.19 153 TRP B CA 1
ATOM 4907 C C . TRP B 1 153 ? 5.117 -23.188 -2.004 1 98.19 153 TRP B C 1
ATOM 4909 O O . TRP B 1 153 ? 4.477 -23.484 -0.995 1 98.19 153 TRP B O 1
ATOM 4919 N N . ASN B 1 154 ? 5.754 -24.047 -2.803 1 98.5 154 ASN B N 1
ATOM 4920 C CA . ASN B 1 154 ? 5.949 -25.453 -2.479 1 98.5 154 ASN B CA 1
ATOM 4921 C C . ASN B 1 154 ? 4.621 -26.172 -2.242 1 98.5 154 ASN B C 1
ATOM 4923 O O . ASN B 1 154 ? 4.52 -27.031 -1.368 1 98.5 154 ASN B O 1
ATOM 4927 N N . CYS B 1 155 ? 3.664 -25.812 -2.963 1 97.94 155 CYS B N 1
ATOM 4928 C CA . CYS B 1 155 ? 2.314 -26.359 -2.865 1 97.94 155 CYS B CA 1
ATOM 4929 C C . CYS B 1 155 ? 2.332 -27.891 -2.967 1 97.94 155 CYS B C 1
ATOM 4931 O O . CYS B 1 155 ? 1.555 -28.562 -2.297 1 97.94 155 CYS B O 1
ATOM 4933 N N . LYS B 1 156 ? 3.213 -28.453 -3.779 1 97.94 156 LYS B N 1
ATOM 4934 C CA . LYS B 1 156 ? 3.252 -29.891 -4.012 1 97.94 156 LYS B CA 1
ATOM 4935 C C . LYS B 1 156 ? 3.5 -30.641 -2.709 1 97.94 156 LYS B C 1
ATOM 4937 O O . LYS B 1 156 ? 3.098 -31.797 -2.572 1 97.94 156 LYS B O 1
ATOM 4942 N N . ASN B 1 157 ? 4.184 -29.953 -1.783 1 97.94 157 ASN B N 1
ATOM 4943 C CA . ASN B 1 157 ? 4.57 -30.609 -0.544 1 97.94 157 ASN B CA 1
ATOM 4944 C C . ASN B 1 157 ? 3.781 -30.078 0.648 1 97.94 157 ASN B C 1
ATOM 4946 O O . ASN B 1 157 ? 3.391 -30.844 1.533 1 97.94 157 ASN B O 1
ATOM 4950 N N . TRP B 1 158 ? 3.533 -28.766 0.641 1 97.62 158 TRP B N 1
ATOM 4951 C CA . TRP B 1 158 ? 2.947 -28.125 1.809 1 97.62 158 TRP B CA 1
ATOM 4952 C C . TRP B 1 158 ? 1.433 -28.016 1.671 1 97.62 158 TRP B C 1
ATOM 4954 O O . TRP B 1 158 ? 0.741 -27.641 2.623 1 97.62 158 TRP B O 1
ATOM 4964 N N . GLY B 1 159 ? 0.872 -28.328 0.481 1 97.25 159 GLY B N 1
ATOM 4965 C CA . GLY B 1 159 ? -0.557 -28.219 0.236 1 97.25 159 GLY B CA 1
ATOM 4966 C C . GLY B 1 159 ? -0.979 -26.844 -0.225 1 97.25 159 GLY B C 1
ATOM 4967 O O . GLY B 1 159 ? -0.15 -25.922 -0.323 1 97.25 159 GLY B O 1
ATOM 4968 N N . PHE B 1 160 ? -2.27 -26.766 -0.568 1 98 160 PHE B N 1
ATOM 4969 C CA . PHE B 1 160 ? -2.844 -25.484 -0.951 1 98 160 PHE B CA 1
ATOM 4970 C C . PHE B 1 160 ? -2.885 -24.531 0.238 1 98 160 PHE B C 1
ATOM 4972 O O . PHE B 1 160 ? -3.111 -24.953 1.373 1 98 160 PHE B O 1
ATOM 4979 N N . ALA B 1 161 ? -2.656 -23.281 -0.001 1 98.5 161 ALA B N 1
ATOM 4980 C CA . ALA B 1 161 ? -2.588 -22.281 1.062 1 98.5 161 ALA B CA 1
ATOM 4981 C C . ALA B 1 161 ? -3.891 -22.234 1.853 1 98.5 161 ALA B C 1
ATOM 4983 O O . ALA B 1 161 ? -3.883 -21.984 3.061 1 98.5 161 ALA B O 1
ATOM 4984 N N . CYS B 1 162 ? -5.031 -22.453 1.185 1 98.5 162 CYS B N 1
ATOM 4985 C CA . CYS B 1 162 ? -6.316 -22.328 1.864 1 98.5 162 CYS B CA 1
ATOM 4986 C C . CYS B 1 162 ? -6.477 -23.438 2.91 1 98.5 162 CYS B C 1
ATOM 4988 O O . CYS B 1 162 ? -7.359 -23.359 3.768 1 98.5 162 CYS B O 1
ATOM 4990 N N . GLU B 1 163 ? -5.641 -24.5 2.848 1 98.19 163 GLU B N 1
ATOM 4991 C CA . GLU B 1 163 ? -5.652 -25.516 3.887 1 98.19 163 GLU B CA 1
ATOM 4992 C C . GLU B 1 163 ? -5.18 -24.953 5.223 1 98.19 163 GLU B C 1
ATOM 4994 O O . GLU B 1 163 ? -5.414 -25.562 6.273 1 98.19 163 GLU B O 1
ATOM 4999 N N . ARG B 1 164 ? -4.566 -23.812 5.152 1 98.5 164 ARG B N 1
ATOM 5000 C CA . ARG B 1 164 ? -4.035 -23.188 6.359 1 98.5 164 ARG B CA 1
ATOM 5001 C C . ARG B 1 164 ? -4.996 -22.125 6.891 1 98.5 164 ARG B C 1
ATOM 5003 O O . ARG B 1 164 ? -4.676 -21.406 7.84 1 98.5 164 ARG B O 1
ATOM 5010 N N . LEU B 1 165 ? -6.117 -22.016 6.289 1 98.75 165 LEU B N 1
ATOM 5011 C CA . LEU B 1 165 ? -7.168 -21.109 6.754 1 98.75 165 LEU B CA 1
ATOM 5012 C C . LEU B 1 165 ? -7.844 -21.672 8 1 98.75 165 LEU B C 1
ATOM 5014 O O . LEU B 1 165 ? -8.5 -22.719 7.945 1 98.75 165 LEU B O 1
ATOM 5018 N N . MET B 1 166 ? -7.691 -20.969 9.117 1 98.81 166 MET B N 1
ATOM 5019 C CA . MET B 1 166 ? -8.281 -21.406 10.383 1 98.81 166 MET B CA 1
ATOM 5020 C C . MET B 1 166 ? -9.695 -20.844 10.539 1 98.81 166 MET B C 1
ATOM 5022 O O . MET B 1 166 ? -10.555 -21.469 11.164 1 98.81 166 MET B O 1
ATOM 5026 N N . ALA B 1 167 ? -9.891 -19.672 10.07 1 98.88 167 ALA B N 1
ATOM 5027 C CA . ALA B 1 167 ? -11.156 -18.953 10.148 1 98.88 167 ALA B CA 1
ATOM 5028 C C . ALA B 1 167 ? -11.164 -17.75 9.211 1 98.88 167 ALA B C 1
ATOM 5030 O O . ALA B 1 167 ? -10.125 -17.406 8.633 1 98.88 167 ALA B O 1
ATOM 5031 N N . LEU B 1 168 ? -12.312 -17.234 8.992 1 98.88 168 LEU B N 1
ATOM 5032 C CA . LEU B 1 168 ? -12.43 -15.961 8.297 1 98.88 168 LEU B CA 1
ATOM 5033 C C . LEU B 1 168 ? -13.617 -15.164 8.82 1 98.88 168 LEU B C 1
ATOM 5035 O O . LEU B 1 168 ? -14.57 -15.742 9.352 1 98.88 168 LEU B O 1
ATOM 5039 N N . ASP B 1 169 ? -13.531 -13.859 8.766 1 98.94 169 ASP B N 1
ATOM 5040 C CA . ASP B 1 169 ? -14.648 -12.945 8.977 1 98.94 169 ASP B CA 1
ATOM 5041 C C . ASP B 1 169 ? -15.172 -12.406 7.645 1 98.94 169 ASP B C 1
ATOM 5043 O O . ASP B 1 169 ? -14.391 -12.133 6.73 1 98.94 169 ASP B O 1
ATOM 5047 N N . VAL B 1 170 ? -16.531 -12.266 7.566 1 98.88 170 VAL B N 1
ATOM 5048 C CA . VAL B 1 170 ? -17.125 -11.844 6.301 1 98.88 170 VAL B CA 1
ATOM 5049 C C . VAL B 1 170 ? -18.25 -10.852 6.57 1 98.88 170 VAL B C 1
ATOM 5051 O O . VAL B 1 170 ? -18.719 -10.727 7.707 1 98.88 170 VAL B O 1
ATOM 5054 N N . VAL B 1 171 ? -18.547 -10.078 5.605 1 98.88 171 VAL B N 1
ATOM 5055 C CA . VAL B 1 171 ? -19.828 -9.383 5.484 1 98.88 171 VAL B CA 1
ATOM 5056 C C . VAL B 1 171 ? -20.703 -10.094 4.461 1 98.88 171 VAL B C 1
ATOM 5058 O O . VAL B 1 171 ? -20.344 -10.211 3.291 1 98.88 171 VAL B O 1
ATOM 5061 N N . THR B 1 172 ? -21.828 -10.617 4.895 1 98.62 172 THR B N 1
ATOM 5062 C CA . THR B 1 172 ? -22.719 -11.383 4.031 1 98.62 172 THR B CA 1
ATOM 5063 C C . THR B 1 172 ? -23.5 -10.461 3.104 1 98.62 172 THR B C 1
ATOM 5065 O O . THR B 1 172 ? -23.438 -9.234 3.234 1 98.62 172 THR B O 1
ATOM 5068 N N . ALA B 1 173 ? -24.266 -11.039 2.203 1 97 173 ALA B N 1
ATOM 5069 C CA . ALA B 1 173 ? -25 -10.312 1.173 1 97 173 ALA B CA 1
ATOM 5070 C C . ALA B 1 173 ? -26.062 -9.398 1.793 1 97 173 ALA B C 1
ATOM 5072 O O . ALA B 1 173 ? -26.5 -8.438 1.157 1 97 173 ALA B O 1
ATOM 5073 N N . ASP B 1 174 ? -26.453 -9.617 2.975 1 96.25 174 ASP B N 1
ATOM 5074 C CA . ASP B 1 174 ? -27.438 -8.781 3.641 1 96.25 174 ASP B CA 1
ATOM 5075 C C . ASP B 1 174 ? -26.766 -7.727 4.52 1 96.25 174 ASP B C 1
ATOM 5077 O O . ASP B 1 174 ? -27.422 -7.027 5.281 1 96.25 174 ASP B O 1
ATOM 5081 N N . GLY B 1 175 ? -25.469 -7.695 4.508 1 97.69 175 GLY B N 1
ATOM 5082 C CA . GLY B 1 175 ? -24.734 -6.652 5.207 1 97.69 175 GLY B CA 1
ATOM 5083 C C . GLY B 1 175 ? -24.438 -6.996 6.652 1 97.69 175 GLY B C 1
ATOM 5084 O O . GLY B 1 175 ? -24.234 -6.102 7.48 1 97.69 175 GLY B O 1
ATOM 5085 N N . GLU B 1 176 ? -24.422 -8.25 7.012 1 98.44 176 GLU B N 1
ATOM 5086 C CA . GLU B 1 176 ? -24.156 -8.664 8.383 1 98.44 176 GLU B CA 1
ATOM 5087 C C . GLU B 1 176 ? -22.75 -9.227 8.523 1 98.44 176 GLU B C 1
ATOM 5089 O O . GLU B 1 176 ? -22.266 -9.953 7.645 1 98.44 176 GLU B O 1
ATOM 5094 N N . LYS B 1 177 ? -22.094 -8.922 9.68 1 98.56 177 LYS B N 1
ATOM 5095 C CA . LYS B 1 177 ? -20.766 -9.477 9.984 1 98.56 177 LYS B CA 1
ATOM 5096 C C . LYS B 1 177 ? -20.891 -10.891 10.539 1 98.56 177 LYS B C 1
ATOM 5098 O O . LYS B 1 177 ? -21.734 -11.156 11.406 1 98.56 177 LYS B O 1
ATOM 5103 N N . ARG B 1 178 ? -20.125 -11.812 10 1 98.69 178 ARG B N 1
ATOM 5104 C CA . ARG B 1 178 ? -20.109 -13.195 10.477 1 98.69 178 ARG B CA 1
ATOM 5105 C C . ARG B 1 178 ? -18.688 -13.711 10.633 1 98.69 178 ARG B C 1
ATOM 5107 O O . ARG B 1 178 ? -17.797 -13.352 9.844 1 98.69 178 ARG B O 1
ATOM 5114 N N . HIS B 1 179 ? -18.5 -14.477 11.648 1 98.81 179 HIS B N 1
ATOM 5115 C CA . HIS B 1 179 ? -17.297 -15.281 11.812 1 98.81 179 HIS B CA 1
ATOM 5116 C C . HIS B 1 179 ? -17.516 -16.703 11.32 1 98.81 179 HIS B C 1
ATOM 5118 O O . HIS B 1 179 ? -18.562 -17.297 11.57 1 98.81 179 HIS B O 1
ATOM 5124 N N . CYS B 1 180 ? -16.578 -17.219 10.555 1 98.88 180 CYS B N 1
ATOM 5125 C CA . CYS B 1 180 ? -16.703 -18.562 9.984 1 98.88 180 CYS B CA 1
ATOM 5126 C C . CYS B 1 180 ? -15.477 -19.406 10.305 1 98.88 180 CYS B C 1
ATOM 5128 O O . CYS B 1 180 ? -14.344 -18.953 10.141 1 98.88 180 CYS B O 1
ATOM 5130 N N . ASP B 1 181 ? -15.68 -20.547 10.758 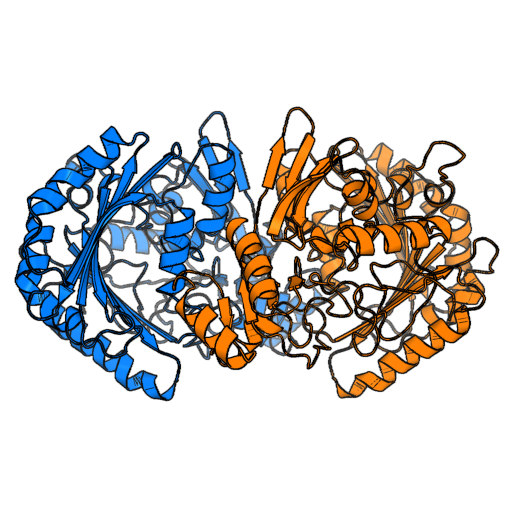1 98.69 181 ASP B N 1
ATOM 5131 C CA . ASP B 1 181 ? -14.617 -21.516 10.984 1 98.69 181 ASP B CA 1
ATOM 5132 C C . ASP B 1 181 ? -15.148 -22.938 10.891 1 98.69 181 ASP B C 1
ATOM 5134 O O . ASP B 1 181 ? -16.203 -23.188 10.297 1 98.69 181 ASP B O 1
ATOM 5138 N N . LYS B 1 182 ? -14.445 -23.938 11.422 1 98 182 LYS B N 1
ATOM 5139 C CA . LYS B 1 182 ? -14.781 -25.344 11.281 1 98 182 LYS B CA 1
ATOM 5140 C C . LYS B 1 182 ? -16.094 -25.672 11.984 1 98 182 LYS B C 1
ATOM 5142 O O . LYS B 1 182 ? -16.75 -26.672 11.68 1 98 182 LYS B O 1
ATOM 5147 N N . THR B 1 183 ? -16.547 -24.781 12.891 1 98.38 183 THR B N 1
ATOM 5148 C CA . THR B 1 183 ? -17.734 -25.109 13.672 1 98.38 183 THR B CA 1
ATOM 5149 C C . THR B 1 183 ? -18.797 -24 13.547 1 98.38 183 THR B C 1
ATOM 5151 O O . THR B 1 183 ? -19.953 -24.219 13.875 1 98.38 183 THR B O 1
ATOM 5154 N N . THR B 1 184 ? -18.453 -22.859 13.195 1 98.62 184 THR B N 1
ATOM 5155 C CA . THR B 1 184 ? -19.344 -21.703 13.078 1 98.62 184 THR B CA 1
ATOM 5156 C C . THR B 1 184 ? -19.484 -21.281 11.617 1 98.62 184 THR B C 1
ATOM 5158 O O . THR B 1 184 ? -18.5 -20.969 10.953 1 98.62 184 THR B O 1
ATOM 5161 N N . ASN B 1 185 ? -20.781 -21.203 11.148 1 98.69 185 ASN B N 1
ATOM 5162 C CA . ASN B 1 185 ? -21.016 -20.891 9.742 1 98.69 185 ASN B CA 1
ATOM 5163 C C . ASN B 1 185 ? -20.125 -21.734 8.828 1 98.69 185 ASN B C 1
ATOM 5165 O O . ASN B 1 185 ? -19.422 -21.188 7.977 1 98.69 185 ASN B O 1
ATOM 5169 N N . THR B 1 186 ? -20.234 -23.047 8.945 1 98.62 186 THR B N 1
ATOM 5170 C CA . THR B 1 186 ? -19.297 -24.016 8.383 1 98.62 186 THR B CA 1
ATOM 5171 C C . THR B 1 186 ? -19.391 -24.031 6.859 1 98.62 186 THR B C 1
ATOM 5173 O O . THR B 1 186 ? -18.406 -24.312 6.176 1 98.62 186 THR B O 1
ATOM 5176 N N . GLU B 1 187 ? -20.578 -23.734 6.309 1 98.69 187 GLU B N 1
ATOM 5177 C CA . GLU B 1 187 ? -20.766 -23.719 4.859 1 98.69 187 GLU B CA 1
ATOM 5178 C C . GLU B 1 187 ? -19.891 -22.641 4.211 1 98.69 187 GLU B C 1
ATOM 5180 O O . GLU B 1 187 ? -19.266 -22.875 3.172 1 98.69 187 GLU B O 1
ATOM 5185 N N . LEU B 1 188 ? -19.859 -21.469 4.816 1 98.88 188 LEU B N 1
ATOM 5186 C CA . LEU B 1 188 ? -19.031 -20.375 4.297 1 98.88 188 LEU B CA 1
ATOM 5187 C C . LEU B 1 188 ? -17.547 -20.703 4.453 1 98.88 188 LEU B C 1
ATOM 5189 O O . LEU B 1 188 ? -16.75 -20.406 3.57 1 98.88 188 LEU B O 1
ATOM 5193 N N . TYR B 1 189 ? -17.219 -21.312 5.578 1 98.88 189 TYR B N 1
ATOM 5194 C CA . TYR B 1 189 ? -15.836 -21.766 5.773 1 98.88 189 TYR B CA 1
ATOM 5195 C C . TYR B 1 189 ? -15.438 -22.766 4.695 1 98.88 189 TYR B C 1
ATOM 5197 O O . TYR B 1 189 ? -14.367 -22.656 4.098 1 98.88 189 TYR B O 1
ATOM 5205 N N . TRP B 1 190 ? -16.312 -23.75 4.445 1 98.81 190 TRP B N 1
ATOM 5206 C CA . TRP B 1 190 ? -16.094 -24.766 3.422 1 98.81 190 TRP B CA 1
ATOM 5207 C C . TRP B 1 190 ? -15.922 -24.125 2.047 1 98.81 190 TRP B C 1
ATOM 5209 O O . TRP B 1 190 ? -14.969 -24.422 1.329 1 98.81 190 TRP B O 1
ATOM 5219 N N . ALA B 1 191 ? -16.781 -23.203 1.688 1 98.75 191 ALA B N 1
ATOM 5220 C CA . ALA B 1 191 ? -16.812 -22.562 0.372 1 98.75 191 ALA B CA 1
ATOM 5221 C C . ALA B 1 191 ? -15.586 -21.672 0.178 1 98.75 191 ALA B C 1
ATOM 5223 O O . ALA B 1 191 ? -15.047 -21.578 -0.928 1 98.75 191 ALA B O 1
ATOM 5224 N N . ALA B 1 192 ? -15.109 -21.031 1.244 1 98.81 192 ALA B N 1
ATOM 5225 C CA . ALA B 1 192 ? -13.992 -20.094 1.162 1 98.81 192 ALA B CA 1
ATOM 5226 C C . ALA B 1 192 ? -12.719 -20.812 0.725 1 98.81 192 ALA B C 1
ATOM 5228 O O . ALA B 1 192 ? -11.781 -20.188 0.225 1 98.81 192 ALA B O 1
ATOM 5229 N N . ARG B 1 193 ? -12.672 -22.062 0.968 1 98.62 193 ARG B N 1
ATOM 5230 C CA . ARG B 1 193 ? -11.5 -22.875 0.631 1 98.62 193 ARG B CA 1
ATOM 5231 C C . ARG B 1 193 ? -11.641 -23.5 -0.751 1 98.62 193 ARG B C 1
ATOM 5233 O O . ARG B 1 193 ? -11.477 -24.703 -0.909 1 98.62 193 ARG B O 1
ATOM 5240 N N . GLY B 1 194 ? -11.844 -22.562 -1.786 1 98.12 194 GLY B N 1
ATOM 5241 C CA . GLY B 1 194 ? -11.812 -23.078 -3.146 1 98.12 194 GLY B CA 1
ATOM 5242 C C . GLY B 1 194 ? -12.961 -22.594 -4 1 98.12 194 GLY B C 1
ATOM 5243 O O . GLY B 1 194 ? -13.109 -23 -5.148 1 98.12 194 GLY B O 1
ATOM 5244 N N . SER B 1 195 ? -13.781 -21.672 -3.578 1 97.31 195 SER B N 1
ATOM 5245 C CA . SER B 1 195 ? -14.922 -21.203 -4.359 1 97.31 195 SER B CA 1
ATOM 5246 C C . SER B 1 195 ? -14.484 -20.203 -5.426 1 97.31 195 SER B C 1
ATOM 5248 O O . SER B 1 195 ? -15.18 -20 -6.422 1 97.31 195 SER B O 1
ATOM 5250 N N . GLY B 1 196 ? -13.352 -19.5 -5.121 1 95.75 196 GLY B N 1
ATOM 5251 C CA . GLY B 1 196 ? -12.93 -18.422 -6.004 1 95.75 196 GLY B CA 1
ATOM 5252 C C . GLY B 1 196 ? -13.836 -17.219 -5.941 1 95.75 196 GLY B C 1
ATOM 5253 O O . GLY B 1 196 ? -14.297 -16.828 -4.859 1 95.75 196 GLY B O 1
ATOM 5254 N N . PRO B 1 197 ? -14.031 -16.547 -7.105 1 93.69 197 PRO B N 1
ATOM 5255 C CA . PRO B 1 197 ? -14.812 -15.32 -7.121 1 93.69 197 PRO B CA 1
ATOM 5256 C C . PRO B 1 197 ? -16.297 -15.555 -6.832 1 93.69 197 PRO B C 1
ATOM 5258 O O . PRO B 1 197 ? -17.062 -14.602 -6.652 1 93.69 197 PRO B O 1
ATOM 5261 N N . GLY B 1 198 ? -16.672 -16.812 -6.766 1 94.25 198 GLY B N 1
ATOM 5262 C CA . GLY B 1 198 ? -18.078 -17.141 -6.5 1 94.25 198 GLY B CA 1
ATOM 5263 C C . GLY B 1 198 ? -18.406 -17.156 -5.023 1 94.25 198 GLY B C 1
ATOM 5264 O O . GLY B 1 198 ? -19.562 -17.375 -4.648 1 94.25 198 GLY B O 1
ATOM 5265 N N . PHE B 1 199 ? -17.469 -16.922 -4.121 1 97.5 199 PHE B N 1
ATOM 5266 C CA . PHE B 1 199 ? -17.75 -16.859 -2.691 1 97.5 199 PHE B CA 1
ATOM 5267 C C . PHE B 1 199 ? -18.875 -15.883 -2.398 1 97.5 199 PHE B C 1
ATOM 5269 O O . PHE B 1 199 ? -18.828 -14.727 -2.814 1 97.5 199 PHE B O 1
ATOM 5276 N N . PRO B 1 200 ? -19.922 -16.25 -1.689 1 97.94 200 PRO B N 1
ATOM 5277 C CA . PRO B 1 200 ? -21.156 -15.461 -1.622 1 97.94 200 PRO B CA 1
ATOM 5278 C C . PRO B 1 200 ? -21.156 -14.453 -0.476 1 97.94 200 PRO B C 1
ATOM 5280 O O . PRO B 1 200 ? -22.172 -14.25 0.177 1 97.94 200 PRO B O 1
ATOM 5283 N N . ALA B 1 201 ? -20.016 -13.906 -0.143 1 98.56 201 ALA B N 1
ATOM 5284 C CA . ALA B 1 201 ? -19.828 -12.867 0.868 1 98.56 201 ALA B CA 1
ATOM 5285 C C . ALA B 1 201 ? -18.547 -12.086 0.629 1 98.56 201 ALA B C 1
ATOM 5287 O O . ALA B 1 201 ? -17.75 -12.43 -0.257 1 98.56 201 ALA B O 1
ATOM 5288 N N . VAL B 1 202 ? -18.375 -11.008 1.329 1 98.75 202 VAL B N 1
ATOM 5289 C CA . VAL B 1 202 ? -17.156 -10.219 1.257 1 98.75 202 VAL B CA 1
ATOM 5290 C C . VAL B 1 202 ? -16.25 -10.562 2.438 1 98.75 202 VAL B C 1
ATOM 5292 O O . VAL B 1 202 ? -16.625 -10.344 3.594 1 98.75 202 VAL B O 1
ATOM 5295 N N . VAL B 1 203 ? -15.078 -11.086 2.17 1 98.88 203 VAL B N 1
ATOM 5296 C CA . VAL B 1 203 ? -14.148 -11.43 3.238 1 98.88 203 VAL B CA 1
ATOM 5297 C C . VAL B 1 203 ? -13.5 -10.156 3.779 1 98.88 203 VAL B C 1
ATOM 5299 O O . VAL B 1 203 ? -13.031 -9.312 3.01 1 98.88 203 VAL B O 1
ATOM 5302 N N . THR B 1 204 ? -13.453 -10 5.102 1 98.81 204 THR B N 1
ATOM 5303 C CA . THR B 1 204 ? -12.828 -8.828 5.707 1 98.81 204 THR B CA 1
ATOM 5304 C C . THR B 1 204 ? -11.547 -9.227 6.445 1 98.81 204 THR B C 1
ATOM 5306 O O . THR B 1 204 ? -10.664 -8.391 6.645 1 98.81 204 THR B O 1
ATOM 5309 N N . ARG B 1 205 ? -11.5 -10.492 6.871 1 98.69 205 ARG B N 1
ATOM 5310 C CA . ARG B 1 205 ? -10.344 -10.945 7.633 1 98.69 205 ARG B CA 1
ATOM 5311 C C . ARG B 1 205 ? -10.102 -12.438 7.43 1 98.69 205 ARG B C 1
ATOM 5313 O O . ARG B 1 205 ? -11.055 -13.227 7.414 1 98.69 205 ARG B O 1
ATOM 5320 N N . PHE B 1 206 ? -8.805 -12.789 7.27 1 98.94 206 PHE B N 1
ATOM 5321 C CA . PHE B 1 206 ? -8.383 -14.18 7.293 1 98.94 206 PHE B CA 1
ATOM 5322 C C . PHE B 1 206 ? -7.621 -14.5 8.57 1 98.94 206 PHE B C 1
ATOM 5324 O O . PHE B 1 206 ? -6.867 -13.656 9.078 1 98.94 206 PHE B O 1
ATOM 5331 N N . TYR B 1 207 ? -7.828 -15.641 9.117 1 98.94 207 TYR B N 1
ATOM 5332 C CA . TYR B 1 207 ? -6.996 -16.25 10.148 1 98.94 207 TYR B CA 1
ATOM 5333 C C . TYR B 1 207 ? -6.168 -17.391 9.578 1 98.94 207 TYR B C 1
ATOM 5335 O O . TYR B 1 207 ? -6.711 -18.438 9.195 1 98.94 207 TYR B O 1
ATOM 5343 N N . LEU B 1 208 ? -4.848 -17.219 9.547 1 98.94 208 LEU B N 1
ATOM 5344 C CA . LEU B 1 208 ? -3.986 -18.125 8.781 1 98.94 208 LEU B CA 1
ATOM 5345 C C . LEU B 1 208 ? -2.914 -18.734 9.68 1 98.94 208 LEU B C 1
ATOM 5347 O O . LEU B 1 208 ? -2.186 -18.016 10.367 1 98.94 208 LEU B O 1
ATOM 5351 N N . GLN B 1 209 ? -2.803 -20 9.703 1 98.88 209 GLN B N 1
ATOM 5352 C CA . GLN B 1 209 ? -1.705 -20.656 10.398 1 98.88 209 GLN B CA 1
ATOM 5353 C C . GLN B 1 209 ? -0.387 -20.484 9.648 1 98.88 209 GLN B C 1
ATOM 5355 O O . GLN B 1 209 ? -0.245 -20.922 8.508 1 98.88 209 GLN B O 1
ATOM 5360 N N . THR B 1 210 ? 0.559 -19.812 10.266 1 98.81 210 THR B N 1
ATOM 5361 C CA . THR B 1 210 ? 1.864 -19.578 9.656 1 98.81 210 THR B CA 1
ATOM 5362 C C . THR B 1 210 ? 2.848 -20.672 10.039 1 98.81 210 THR B C 1
ATOM 5364 O O . THR B 1 210 ? 2.525 -21.547 10.836 1 98.81 210 THR B O 1
ATOM 5367 N N . ILE B 1 211 ? 3.986 -20.719 9.398 1 98.5 211 ILE B N 1
ATOM 5368 C CA . ILE B 1 211 ? 5.031 -21.688 9.695 1 98.5 211 ILE B CA 1
ATOM 5369 C C . ILE B 1 211 ? 6.34 -20.969 10 1 98.5 211 ILE B C 1
ATOM 5371 O O . ILE B 1 211 ? 6.48 -19.781 9.711 1 98.5 211 ILE B O 1
ATOM 5375 N N . PRO B 1 212 ? 7.27 -21.609 10.617 1 98 212 PRO B N 1
ATOM 5376 C CA . PRO B 1 212 ? 8.57 -20.969 10.812 1 98 212 PRO B CA 1
ATOM 5377 C C . PRO B 1 212 ? 9.266 -20.625 9.5 1 98 212 PRO B C 1
ATOM 5379 O O . PRO B 1 212 ? 9.133 -21.359 8.516 1 98 212 PRO B O 1
ATOM 5382 N N . VAL B 1 213 ? 10.023 -19.609 9.539 1 97.31 213 VAL B N 1
ATOM 5383 C CA . VAL B 1 213 ? 10.773 -19.188 8.367 1 97.31 213 VAL B CA 1
ATOM 5384 C C . VAL B 1 213 ? 11.953 -20.141 8.133 1 97.31 213 VAL B C 1
ATOM 5386 O O . VAL B 1 213 ? 12.344 -20.875 9.031 1 97.31 213 VAL B O 1
ATOM 5389 N N . PHE B 1 214 ? 12.445 -20.141 6.938 1 97.69 214 PHE B N 1
ATOM 5390 C CA . PHE B 1 214 ? 13.648 -20.875 6.57 1 97.69 214 PHE B CA 1
ATOM 5391 C C . PHE B 1 214 ? 14.812 -19.938 6.316 1 97.69 214 PHE B C 1
ATOM 5393 O O . PHE B 1 214 ? 14.641 -18.875 5.711 1 97.69 214 PHE B O 1
ATOM 5400 N N . ASN B 1 215 ? 15.984 -20.266 6.73 1 96.31 215 ASN B N 1
ATOM 5401 C CA . ASN B 1 215 ? 17.094 -19.328 6.656 1 96.31 215 ASN B CA 1
ATOM 5402 C C . ASN B 1 215 ? 18.156 -19.797 5.676 1 96.31 215 ASN B C 1
ATOM 5404 O O . ASN B 1 215 ? 19.188 -19.141 5.512 1 96.31 215 ASN B O 1
ATOM 5408 N N . HIS B 1 216 ? 17.953 -20.969 5.051 1 98 216 HIS B N 1
ATOM 5409 C CA . HIS B 1 216 ? 18.891 -21.469 4.055 1 98 216 HIS B CA 1
ATOM 5410 C C . HIS B 1 216 ? 18.172 -21.922 2.793 1 98 216 HIS B C 1
ATOM 5412 O O . HIS B 1 216 ? 18.266 -23.078 2.395 1 98 216 HIS B O 1
ATOM 5418 N N . MET B 1 217 ? 17.484 -20.969 2.18 1 98.56 217 MET B N 1
ATOM 5419 C CA . MET B 1 217 ? 16.875 -21.25 0.874 1 98.56 217 MET B CA 1
ATOM 5420 C C . MET B 1 217 ? 17.953 -21.312 -0.21 1 98.56 217 MET B C 1
ATOM 5422 O O . MET B 1 217 ? 18.906 -20.516 -0.204 1 98.56 217 MET B O 1
ATOM 5426 N N . ARG B 1 218 ? 17.828 -22.281 -1.084 1 98.81 218 ARG B N 1
ATOM 5427 C CA . ARG B 1 218 ? 18.734 -22.469 -2.209 1 98.81 218 ARG B CA 1
ATOM 5428 C C . ARG B 1 218 ? 17.969 -22.812 -3.484 1 98.81 218 ARG B C 1
ATOM 5430 O O . ARG B 1 218 ? 16.844 -23.312 -3.422 1 98.81 218 ARG B O 1
ATOM 5437 N N . SER B 1 219 ? 18.594 -22.469 -4.582 1 98.69 219 SER B N 1
ATOM 5438 C CA . SER B 1 219 ? 18.016 -22.812 -5.867 1 98.69 219 SER B CA 1
ATOM 5439 C C . SER B 1 219 ? 19.031 -23.516 -6.766 1 98.69 219 SER B C 1
ATOM 5441 O O . SER B 1 219 ? 20.219 -23.25 -6.684 1 98.69 219 SER B O 1
ATOM 5443 N N . SER B 1 220 ? 18.641 -24.5 -7.523 1 98.88 220 SER B N 1
ATOM 5444 C CA . SER B 1 220 ? 19.328 -25.078 -8.672 1 98.88 220 SER B CA 1
ATOM 5445 C C . SER B 1 220 ? 18.516 -24.922 -9.945 1 98.88 220 SER B C 1
ATOM 5447 O O . SER B 1 220 ? 17.297 -25.109 -9.938 1 98.88 220 SER B O 1
ATOM 5449 N N . VAL B 1 221 ? 19.188 -24.516 -10.969 1 98.69 221 VAL B N 1
ATOM 5450 C CA . VAL B 1 221 ? 18.516 -24.266 -12.242 1 98.69 221 VAL B CA 1
ATOM 5451 C C . VAL B 1 221 ? 19.312 -24.922 -13.375 1 98.69 221 VAL B C 1
ATOM 5453 O O . VAL B 1 221 ? 20.547 -24.938 -13.344 1 98.69 221 VAL B O 1
ATOM 5456 N N . TYR B 1 222 ? 18.656 -25.5 -14.281 1 98.81 222 TYR B N 1
ATOM 5457 C CA . TYR B 1 222 ? 19.203 -26.078 -15.508 1 98.81 222 TYR B CA 1
ATOM 5458 C C . TYR B 1 222 ? 18.422 -25.594 -16.734 1 98.81 222 TYR B C 1
ATOM 5460 O O . TYR B 1 222 ? 17.219 -25.812 -16.828 1 98.81 222 TYR B O 1
ATOM 5468 N N . ILE B 1 223 ? 19.125 -24.953 -17.656 1 98.69 223 ILE B N 1
ATOM 5469 C CA . ILE B 1 223 ? 18.469 -24.344 -18.812 1 98.69 223 ILE B CA 1
ATOM 5470 C C . ILE B 1 223 ? 18.906 -25.062 -20.094 1 98.69 223 ILE B C 1
ATOM 5472 O O . ILE B 1 223 ? 20.109 -25.188 -20.359 1 98.69 223 ILE B O 1
ATOM 5476 N N . TYR B 1 224 ? 17.969 -25.484 -20.859 1 98.62 224 TYR B N 1
ATOM 5477 C CA . TYR B 1 224 ? 18.219 -26.219 -22.094 1 98.62 224 TYR B CA 1
ATOM 5478 C C . TYR B 1 224 ? 17.625 -25.469 -23.281 1 98.62 224 TYR B C 1
ATOM 5480 O O . TYR B 1 224 ? 16.656 -24.734 -23.141 1 98.62 224 TYR B O 1
ATOM 5488 N N . GLU B 1 225 ? 18.219 -25.672 -24.438 1 97.94 225 GLU B N 1
ATOM 5489 C CA . GLU B 1 225 ? 17.656 -25.125 -25.688 1 97.94 225 GLU B CA 1
ATOM 5490 C C . GLU B 1 225 ? 16.406 -25.922 -26.109 1 97.94 225 GLU B C 1
ATOM 5492 O O . GLU B 1 225 ? 16.188 -27.031 -25.625 1 97.94 225 GLU B O 1
ATOM 5497 N N . LYS B 1 226 ? 15.766 -25.312 -27.031 1 96.5 226 LYS B N 1
ATOM 5498 C CA . LYS B 1 226 ? 14.523 -25.891 -27.562 1 96.5 226 LYS B CA 1
ATOM 5499 C C . LYS B 1 226 ? 14.742 -27.312 -28.062 1 96.5 226 LYS B C 1
ATOM 5501 O O . LYS B 1 226 ? 13.867 -28.172 -27.906 1 96.5 226 LYS B O 1
ATOM 5506 N N . LYS B 1 227 ? 15.828 -27.594 -28.641 1 96.81 227 LYS B N 1
ATOM 5507 C CA . LYS B 1 227 ? 16.109 -28.906 -29.234 1 96.81 227 LYS B CA 1
ATOM 5508 C C . LYS B 1 227 ? 16.219 -29.984 -28.156 1 96.81 227 LYS B C 1
ATOM 5510 O O . LYS B 1 227 ? 16.047 -31.172 -28.438 1 96.81 227 LYS B O 1
ATOM 5515 N N . ASP B 1 228 ? 16.5 -29.578 -26.922 1 97.94 228 ASP B N 1
ATOM 5516 C CA . ASP B 1 228 ? 16.688 -30.531 -25.828 1 97.94 228 ASP B CA 1
ATOM 5517 C C . ASP B 1 228 ? 15.469 -30.578 -24.906 1 97.94 228 ASP B C 1
ATOM 5519 O O . ASP B 1 228 ? 15.547 -31.047 -23.781 1 97.94 228 ASP B O 1
ATOM 5523 N N . TYR B 1 229 ? 14.383 -30.062 -25.359 1 98.06 229 TYR B N 1
ATOM 5524 C CA . TYR B 1 229 ? 13.133 -29.984 -24.609 1 98.06 229 TYR B CA 1
ATOM 5525 C C . TYR B 1 229 ? 12.734 -31.359 -24.062 1 98.06 229 TYR B C 1
ATOM 5527 O O . TYR B 1 229 ? 12.461 -31.5 -22.875 1 98.06 229 TYR B O 1
ATOM 5535 N N . GLU B 1 230 ? 12.719 -32.375 -24.875 1 98.38 230 GLU B N 1
ATOM 5536 C CA . GLU B 1 230 ? 12.203 -33.688 -24.5 1 98.38 230 GLU B CA 1
ATOM 5537 C C . GLU B 1 230 ? 13.055 -34.312 -23.391 1 98.38 230 GLU B C 1
ATOM 5539 O O . GLU B 1 230 ? 12.523 -34.906 -22.438 1 98.38 230 GLU B O 1
ATOM 5544 N N . ALA B 1 231 ? 14.344 -34.188 -23.547 1 98.31 231 ALA B N 1
ATOM 5545 C CA . ALA B 1 231 ? 15.258 -34.75 -22.547 1 98.31 231 ALA B CA 1
ATOM 5546 C C . ALA B 1 231 ? 15.094 -34.062 -21.203 1 98.31 231 ALA B C 1
ATOM 5548 O O . ALA B 1 231 ? 15.008 -34.719 -20.156 1 98.31 231 ALA B O 1
ATOM 5549 N N . ALA B 1 232 ? 15.078 -32.781 -21.234 1 98.62 232 ALA B N 1
ATOM 5550 C CA . ALA B 1 232 ? 14.984 -32 -20 1 98.62 232 ALA B CA 1
ATOM 5551 C C . ALA B 1 232 ? 13.656 -32.25 -19.297 1 98.62 232 ALA B C 1
ATOM 5553 O O . ALA B 1 232 ? 13.625 -32.469 -18.078 1 98.62 232 ALA B O 1
ATOM 5554 N N . PHE B 1 233 ? 12.57 -32.188 -20.047 1 98.69 233 PHE B N 1
ATOM 5555 C CA . PHE B 1 233 ? 11.242 -32.312 -19.453 1 98.69 233 PHE B CA 1
ATOM 5556 C C . PHE B 1 233 ? 11.008 -33.75 -18.953 1 98.69 233 PHE B C 1
ATOM 5558 O O . PHE B 1 233 ? 10.438 -33.938 -17.891 1 98.69 233 PHE B O 1
ATOM 5565 N N . SER B 1 234 ? 11.438 -34.781 -19.719 1 98.56 234 SER B N 1
ATOM 5566 C CA . SER B 1 234 ? 11.312 -36.156 -19.281 1 98.56 234 SER B CA 1
ATOM 5567 C C . SER B 1 234 ? 12.078 -36.406 -17.984 1 98.56 234 SER B C 1
ATOM 5569 O O . SER B 1 234 ? 11.609 -37.125 -17.094 1 98.56 234 SER B O 1
ATOM 5571 N N . TRP B 1 235 ? 13.195 -35.812 -17.922 1 98.62 235 TRP B N 1
ATOM 5572 C CA . TRP B 1 235 ? 14.047 -35.906 -16.75 1 98.62 235 TRP B CA 1
ATOM 5573 C C . TRP B 1 235 ? 13.336 -35.375 -15.5 1 98.62 235 TRP B C 1
ATOM 5575 O O . TRP B 1 235 ? 13.227 -36.094 -14.492 1 98.62 235 TRP B O 1
ATOM 5585 N N . VAL B 1 236 ? 12.828 -34.188 -15.539 1 98.69 236 VAL B N 1
ATOM 5586 C CA . VAL B 1 236 ? 12.227 -33.562 -14.352 1 98.69 236 VAL B CA 1
ATOM 5587 C C . VAL B 1 236 ? 10.914 -34.25 -14.023 1 98.69 236 VAL B C 1
ATOM 5589 O O . VAL B 1 236 ? 10.555 -34.406 -12.852 1 98.69 236 VAL B O 1
ATOM 5592 N N . LEU B 1 237 ? 10.195 -34.719 -15.031 1 98.25 237 LEU B N 1
ATOM 5593 C CA . LEU B 1 237 ? 8.953 -35.438 -14.82 1 98.25 237 LEU B CA 1
ATOM 5594 C C . LEU B 1 237 ? 9.203 -36.688 -13.984 1 98.25 237 LEU B C 1
ATOM 5596 O O . LEU B 1 237 ? 8.375 -37.062 -13.133 1 98.25 237 LEU B O 1
ATOM 5600 N N . LYS B 1 238 ? 10.258 -37.375 -14.25 1 97.25 238 LYS B N 1
ATOM 5601 C CA . LYS B 1 238 ? 10.609 -38.594 -13.531 1 97.25 238 LYS B CA 1
ATOM 5602 C C . LYS B 1 238 ? 11.078 -38.281 -12.117 1 97.25 238 LYS B C 1
ATOM 5604 O O . LYS B 1 238 ? 10.82 -39.062 -11.188 1 97.25 238 LYS B O 1
ATOM 5609 N N . LEU B 1 239 ? 11.695 -37.219 -11.977 1 97.81 239 LEU B N 1
ATOM 5610 C CA . LEU B 1 239 ? 12.375 -36.875 -10.734 1 97.81 239 LEU B CA 1
ATOM 5611 C C . LEU B 1 239 ? 11.391 -36.281 -9.719 1 97.81 239 LEU B C 1
ATOM 5613 O O . LEU B 1 239 ? 11.531 -36.531 -8.516 1 97.81 239 LEU B O 1
ATOM 5617 N N . ALA B 1 240 ? 10.406 -35.594 -10.07 1 97.62 240 ALA B N 1
ATOM 5618 C CA . ALA B 1 240 ? 9.617 -34.656 -9.266 1 97.62 240 ALA B CA 1
ATOM 5619 C C . ALA B 1 240 ? 8.797 -35.406 -8.219 1 97.62 240 ALA B C 1
ATOM 5621 O O . ALA B 1 240 ? 8.766 -35 -7.047 1 97.62 240 ALA B O 1
ATOM 5622 N N . PRO B 1 241 ? 8.18 -36.531 -8.508 1 96.69 241 PRO B N 1
ATOM 5623 C CA . PRO B 1 241 ? 7.219 -37.125 -7.574 1 96.69 241 PRO B CA 1
ATOM 5624 C C . PRO B 1 241 ? 7.879 -37.625 -6.281 1 96.69 241 PRO B C 1
ATOM 5626 O O . PRO B 1 241 ? 7.227 -37.656 -5.234 1 96.69 241 PRO B O 1
ATOM 5629 N N . THR B 1 242 ? 9.203 -37.906 -6.32 1 96.06 242 THR B N 1
ATOM 5630 C CA . THR B 1 242 ? 9.852 -38.5 -5.145 1 96.06 242 THR B CA 1
ATOM 5631 C C . THR B 1 242 ? 10.961 -37.562 -4.645 1 96.06 242 THR B C 1
ATOM 5633 O O . THR B 1 242 ? 11.859 -38.031 -3.92 1 96.06 242 THR B O 1
ATOM 5636 N N . PHE B 1 243 ? 10.938 -36.375 -5.051 1 98.06 243 PHE B N 1
ATOM 5637 C CA . PHE B 1 243 ? 12 -35.469 -4.688 1 98.06 243 PHE B CA 1
ATOM 5638 C C . PHE B 1 243 ? 11.836 -34.969 -3.246 1 98.06 243 PHE B C 1
ATOM 5640 O O . PHE B 1 243 ? 10.898 -35.406 -2.555 1 98.06 243 PHE B O 1
ATOM 5647 N N . ASP B 1 244 ? 12.727 -34.156 -2.768 1 98.12 244 ASP B N 1
ATOM 5648 C CA . ASP B 1 244 ? 12.773 -33.625 -1.41 1 98.12 244 ASP B CA 1
ATOM 5649 C C . ASP B 1 244 ? 11.508 -32.844 -1.077 1 98.12 244 ASP B C 1
ATOM 5651 O O . ASP B 1 244 ? 11 -32.062 -1.908 1 98.12 244 ASP B O 1
ATOM 5655 N N . GLU B 1 245 ? 10.984 -32.969 0.121 1 97.25 245 GLU B N 1
ATOM 5656 C CA . GLU B 1 245 ? 9.688 -32.406 0.511 1 97.25 245 GLU B CA 1
ATOM 5657 C C . GLU B 1 245 ? 9.781 -30.891 0.721 1 97.25 245 GLU B C 1
ATOM 5659 O O . GLU B 1 245 ? 8.75 -30.203 0.799 1 97.25 245 GLU B O 1
ATOM 5664 N N . GLY B 1 246 ? 10.906 -30.391 0.826 1 98.25 246 GLY B N 1
ATOM 5665 C CA . GLY B 1 246 ? 11.078 -28.953 0.982 1 98.25 246 GLY B CA 1
ATOM 5666 C C . GLY B 1 246 ? 11.383 -28.234 -0.323 1 98.25 246 GLY B C 1
ATOM 5667 O O . GLY B 1 246 ? 11.719 -27.047 -0.326 1 98.25 246 GLY B O 1
ATOM 5668 N N . THR B 1 247 ? 11.227 -28.953 -1.434 1 98.81 247 THR B N 1
ATOM 5669 C CA . THR B 1 247 ? 11.695 -28.391 -2.697 1 98.81 247 THR B CA 1
ATOM 5670 C C . THR B 1 247 ? 10.531 -28.203 -3.666 1 98.81 247 THR B C 1
ATOM 5672 O O . THR B 1 247 ? 9.773 -29.141 -3.934 1 98.81 247 THR B O 1
ATOM 5675 N N . GLU B 1 248 ? 10.398 -26.969 -4.117 1 98.75 248 GLU B N 1
ATOM 5676 C CA . GLU B 1 248 ? 9.492 -26.656 -5.215 1 98.75 248 GLU B CA 1
ATOM 5677 C C . GLU B 1 248 ? 10.156 -26.906 -6.566 1 98.75 248 GLU B C 1
ATOM 5679 O O . GLU B 1 248 ? 11.336 -26.594 -6.754 1 98.75 248 GLU B O 1
ATOM 5684 N N . ILE B 1 249 ? 9.422 -27.484 -7.539 1 98.88 249 ILE B N 1
ATOM 5685 C CA . ILE B 1 249 ? 9.961 -27.844 -8.844 1 98.88 249 ILE B CA 1
ATOM 5686 C C . ILE B 1 249 ? 9.062 -27.281 -9.945 1 98.88 249 ILE B C 1
ATOM 5688 O O . ILE B 1 249 ? 7.848 -27.484 -9.93 1 98.88 249 ILE B O 1
ATOM 5692 N N . VAL B 1 250 ? 9.641 -26.547 -10.867 1 98.62 250 VAL B N 1
ATOM 5693 C CA . VAL B 1 250 ? 8.891 -26.047 -12.016 1 98.62 250 VAL B CA 1
ATOM 5694 C C . VAL B 1 250 ? 9.711 -26.219 -13.289 1 98.62 250 VAL B C 1
ATOM 5696 O O . VAL B 1 250 ? 10.938 -26.297 -13.242 1 98.62 250 VAL B O 1
ATOM 5699 N N . ALA B 1 251 ? 9.078 -26.422 -14.398 1 98.81 251 ALA B N 1
ATOM 5700 C CA . ALA B 1 251 ? 9.617 -26.266 -15.75 1 98.81 251 ALA B CA 1
ATOM 5701 C C . ALA B 1 251 ? 8.984 -25.062 -16.453 1 98.81 251 ALA B C 1
ATOM 5703 O O . ALA B 1 251 ? 7.762 -24.906 -16.422 1 98.81 251 ALA B O 1
ATOM 5704 N N . VAL B 1 252 ? 9.812 -24.25 -17.047 1 98.75 252 VAL B N 1
ATOM 5705 C CA . VAL B 1 252 ? 9.32 -23.031 -17.672 1 98.75 252 VAL B CA 1
ATOM 5706 C C . VAL B 1 252 ? 9.82 -22.953 -19.109 1 98.75 252 VAL B C 1
ATOM 5708 O O . VAL B 1 252 ? 11.016 -23.094 -19.375 1 98.75 252 VAL B O 1
ATOM 5711 N N . GLY B 1 253 ? 8.898 -22.844 -20.062 1 98.75 253 GLY B N 1
ATOM 5712 C CA . GLY B 1 253 ? 9.258 -22.422 -21.406 1 98.75 253 GLY B CA 1
ATOM 5713 C C . GLY B 1 253 ? 9.312 -20.906 -21.578 1 98.75 253 GLY B C 1
ATOM 5714 O O . GLY B 1 253 ? 8.336 -20.219 -21.297 1 98.75 253 GLY B O 1
ATOM 5715 N N . GLN B 1 254 ? 10.43 -20.391 -22.016 1 98.44 254 GLN B N 1
ATOM 5716 C CA . GLN B 1 254 ? 10.594 -18.953 -22.078 1 98.44 254 GLN B CA 1
ATOM 5717 C C . GLN B 1 254 ? 11.695 -18.562 -23.062 1 98.44 254 GLN B C 1
ATOM 5719 O O . GLN B 1 254 ? 12.398 -19.438 -23.578 1 98.44 254 GLN B O 1
ATOM 5724 N N . HIS B 1 255 ? 11.766 -17.266 -23.422 1 97.31 255 HIS B N 1
ATOM 5725 C CA . HIS B 1 255 ? 12.922 -16.672 -24.062 1 97.31 255 HIS B CA 1
ATOM 5726 C C . HIS B 1 255 ? 13.906 -16.109 -23.047 1 97.31 255 HIS B C 1
ATOM 5728 O O . HIS B 1 255 ? 13.5 -15.602 -22 1 97.31 255 HIS B O 1
ATOM 5734 N N . LEU B 1 256 ? 15.156 -16.266 -23.297 1 93.56 256 LEU B N 1
ATOM 5735 C CA . LEU B 1 256 ? 16.188 -15.711 -22.438 1 93.56 256 LEU B CA 1
ATOM 5736 C C . LEU B 1 256 ? 16.828 -14.477 -23.094 1 93.56 256 LEU B C 1
ATOM 5738 O O . LEU B 1 256 ? 17.078 -14.469 -24.297 1 93.56 256 LEU B O 1
ATOM 5742 N N . PRO B 1 257 ? 17.016 -13.469 -22.219 1 84.94 257 PRO B N 1
ATOM 5743 C CA . PRO B 1 257 ? 17.703 -12.297 -22.781 1 84.94 257 PRO B CA 1
ATOM 5744 C C . PRO B 1 257 ? 19.047 -12.633 -23.406 1 84.94 257 PRO B C 1
ATOM 5746 O O . PRO B 1 257 ? 19.859 -13.336 -22.781 1 84.94 257 PRO B O 1
ATOM 5749 N N . GLY B 1 258 ? 19.281 -12.148 -24.594 1 85.19 258 GLY B N 1
ATOM 5750 C CA . GLY B 1 258 ? 20.562 -12.305 -25.25 1 85.19 258 GLY B CA 1
ATOM 5751 C C . GLY B 1 258 ? 20.703 -13.617 -25.984 1 85.19 258 GLY B C 1
ATOM 5752 O O . GLY B 1 258 ? 21.734 -13.898 -26.594 1 85.19 258 GLY B O 1
ATOM 5753 N N . ARG B 1 259 ? 19.672 -14.445 -25.922 1 91.88 259 ARG B N 1
ATOM 5754 C CA . ARG B 1 259 ? 19.688 -15.719 -26.625 1 91.88 259 ARG B CA 1
ATOM 5755 C C . ARG B 1 259 ? 18.531 -15.82 -27.625 1 91.88 259 ARG B C 1
ATOM 5757 O O . ARG B 1 259 ? 17.531 -15.125 -27.469 1 91.88 259 ARG B O 1
ATOM 5764 N N . GLU B 1 260 ? 18.797 -16.641 -28.562 1 92.62 260 GLU B N 1
ATOM 5765 C CA . GLU B 1 260 ? 17.781 -16.828 -29.578 1 92.62 260 GLU B CA 1
ATOM 5766 C C . GLU B 1 260 ? 16.953 -18.078 -29.312 1 92.62 260 GLU B C 1
ATOM 5768 O O . GLU B 1 260 ? 17.484 -19.109 -28.875 1 92.62 260 GLU B O 1
ATOM 5773 N N . GLY B 1 261 ? 15.68 -17.953 -29.672 1 94.88 261 GLY B N 1
ATOM 5774 C CA . GLY B 1 261 ? 14.789 -19.094 -29.562 1 94.88 261 GLY B CA 1
ATOM 5775 C C . GLY B 1 261 ? 14.312 -19.328 -28.141 1 94.88 261 GLY B C 1
ATOM 5776 O O . GLY B 1 261 ? 14.789 -18.688 -27.203 1 94.88 261 GLY B O 1
ATOM 5777 N N . GLU B 1 262 ? 13.352 -20.281 -27.984 1 97.44 262 GLU B N 1
ATOM 5778 C CA . GLU B 1 262 ? 12.82 -20.656 -26.672 1 97.44 262 GLU B CA 1
ATOM 5779 C C . GLU B 1 262 ? 13.781 -21.562 -25.922 1 97.44 262 GLU B C 1
ATOM 5781 O O . GLU B 1 262 ? 14.578 -22.266 -26.547 1 97.44 262 GLU B O 1
ATOM 5786 N N . HIS B 1 263 ? 13.758 -21.516 -24.703 1 98.44 263 HIS B N 1
ATOM 5787 C CA . HIS B 1 263 ? 14.516 -22.359 -23.781 1 98.44 263 HIS B CA 1
ATOM 5788 C C . HIS B 1 263 ? 13.594 -23 -22.75 1 98.44 263 HIS B C 1
ATOM 5790 O O . HIS B 1 263 ? 12.492 -22.5 -22.484 1 98.44 263 HIS B O 1
ATOM 5796 N N . ILE B 1 264 ? 13.969 -24.125 -22.266 1 98.38 264 ILE B N 1
ATOM 5797 C CA . ILE B 1 264 ? 13.289 -24.766 -21.141 1 98.38 264 ILE B CA 1
ATOM 5798 C C . ILE B 1 264 ? 14.141 -24.641 -19.875 1 98.38 264 ILE B C 1
ATOM 5800 O O . ILE B 1 264 ? 15.289 -25.109 -19.859 1 98.38 264 ILE B O 1
ATOM 5804 N N . LEU B 1 265 ? 13.602 -23.969 -18.953 1 98.5 265 LEU B N 1
ATOM 5805 C CA . LEU B 1 265 ? 14.258 -23.781 -17.656 1 98.5 265 LEU B CA 1
ATOM 5806 C C . LEU B 1 265 ? 13.656 -24.703 -16.609 1 98.5 265 LEU B C 1
ATOM 5808 O O . LEU B 1 265 ? 12.445 -24.703 -16.391 1 98.5 265 LEU B O 1
ATOM 5812 N N . ILE B 1 266 ? 14.492 -25.578 -16.031 1 98.81 266 ILE B N 1
ATOM 5813 C CA . ILE B 1 266 ? 14.094 -26.422 -14.906 1 98.81 266 ILE B CA 1
ATOM 5814 C C . ILE B 1 266 ? 14.625 -25.828 -13.602 1 98.81 266 ILE B C 1
ATOM 5816 O O . ILE B 1 266 ? 15.836 -25.656 -13.453 1 98.81 266 ILE B O 1
ATOM 5820 N N . SER B 1 267 ? 13.727 -25.547 -12.703 1 98.81 267 SER B N 1
ATOM 5821 C CA . SER B 1 267 ? 14.117 -24.859 -11.477 1 98.81 267 SER B CA 1
ATOM 5822 C C . SER B 1 267 ? 13.711 -25.656 -10.242 1 98.81 267 SER B C 1
ATOM 5824 O O . SER B 1 267 ? 12.617 -26.219 -10.188 1 98.81 267 SER B O 1
ATOM 5826 N N . PHE B 1 268 ? 14.633 -25.781 -9.32 1 98.88 268 PHE B N 1
ATOM 5827 C CA . PHE B 1 268 ? 14.453 -26.344 -7.988 1 98.88 268 PHE B CA 1
ATOM 5828 C C . PHE B 1 268 ? 14.734 -25.297 -6.914 1 98.88 268 PHE B C 1
ATOM 5830 O O . PHE B 1 268 ? 15.852 -24.781 -6.832 1 98.88 268 PHE B O 1
ATOM 5837 N N . VAL B 1 269 ? 13.75 -24.922 -6.152 1 98.88 269 VAL B N 1
ATOM 5838 C CA . VAL B 1 269 ? 13.938 -24.031 -5.008 1 98.88 269 VAL B CA 1
ATOM 5839 C C . VAL B 1 269 ? 13.656 -24.781 -3.713 1 98.88 269 VAL B C 1
ATOM 5841 O O . VAL B 1 269 ? 12.547 -25.281 -3.51 1 98.88 269 VAL B O 1
ATOM 5844 N N . THR B 1 270 ? 14.641 -24.844 -2.834 1 98.88 270 THR B N 1
ATOM 5845 C CA . THR B 1 270 ? 14.469 -25.625 -1.607 1 98.88 270 THR B CA 1
ATOM 5846 C C . THR B 1 270 ? 14.469 -24.703 -0.388 1 98.88 270 THR B C 1
ATOM 5848 O O . THR B 1 270 ? 15.164 -23.688 -0.368 1 98.88 270 THR B O 1
ATOM 5851 N N . PHE B 1 271 ? 13.641 -24.984 0.557 1 98.81 271 PHE B N 1
ATOM 5852 C CA . PHE B 1 271 ? 13.5 -24.281 1.826 1 98.81 271 PHE B CA 1
ATOM 5853 C C . PHE B 1 271 ? 14.086 -25.109 2.969 1 98.81 271 PHE B C 1
ATOM 5855 O O . PHE B 1 271 ? 13.508 -26.109 3.381 1 98.81 271 PHE B O 1
ATOM 5862 N N . LYS B 1 272 ? 15.258 -24.703 3.389 1 98.69 272 LYS B N 1
ATOM 5863 C CA . LYS B 1 272 ? 15.953 -25.469 4.426 1 98.69 272 LYS B CA 1
ATOM 5864 C C . LYS B 1 272 ? 16.578 -24.531 5.457 1 98.69 272 LYS B C 1
ATOM 5866 O O . LYS B 1 272 ? 16.5 -23.312 5.324 1 98.69 272 LYS B O 1
ATOM 5871 N N . ASN B 1 273 ? 17.156 -25.094 6.551 1 98.19 273 ASN B N 1
ATOM 5872 C CA . ASN B 1 273 ? 17.703 -24.297 7.637 1 98.19 273 ASN B CA 1
ATOM 5873 C C . ASN B 1 273 ? 19.203 -24.547 7.824 1 98.19 273 ASN B C 1
ATOM 5875 O O . ASN B 1 273 ? 19.781 -24.109 8.812 1 98.19 273 ASN B O 1
ATOM 5879 N N . SER B 1 274 ? 19.781 -25.344 6.895 1 98.31 274 SER B N 1
ATOM 5880 C CA . SER B 1 274 ? 21.219 -25.516 6.883 1 98.31 274 SER B CA 1
ATOM 5881 C C . SER B 1 274 ? 21.75 -25.734 5.465 1 98.31 274 SER B C 1
ATOM 5883 O O . SER B 1 274 ? 21 -26.172 4.586 1 98.31 274 SER B O 1
ATOM 5885 N N . ASP B 1 275 ? 22.984 -25.453 5.328 1 97.81 275 ASP B N 1
ATOM 5886 C CA . ASP B 1 275 ? 23.625 -25.656 4.031 1 97.81 275 ASP B CA 1
ATOM 5887 C C . ASP B 1 275 ? 23.641 -27.141 3.654 1 97.81 275 ASP B C 1
ATOM 5889 O O . ASP B 1 275 ? 23.422 -27.484 2.492 1 97.81 275 ASP B O 1
ATOM 5893 N N . GLU B 1 276 ? 23.891 -27.906 4.602 1 98.44 276 GLU B N 1
ATOM 5894 C CA . GLU B 1 276 ? 23.953 -29.344 4.367 1 98.44 276 GLU B CA 1
ATOM 5895 C C . GLU B 1 276 ? 22.609 -29.891 3.902 1 98.44 276 GLU B C 1
ATOM 5897 O O . GLU B 1 276 ? 22.547 -30.672 2.943 1 98.44 276 GLU B O 1
ATOM 5902 N N . GLU B 1 277 ? 21.562 -29.5 4.574 1 98.5 277 GLU B N 1
ATOM 5903 C CA . GLU B 1 277 ? 20.234 -29.969 4.203 1 98.5 277 GLU B CA 1
ATOM 5904 C C . GLU B 1 277 ? 19.844 -29.484 2.807 1 98.5 277 GLU B C 1
ATOM 5906 O O . GLU B 1 277 ? 19.25 -30.219 2.029 1 98.5 277 GLU B O 1
ATOM 5911 N N . ALA B 1 278 ? 20.172 -28.281 2.529 1 98.75 278 ALA B N 1
ATOM 5912 C CA . ALA B 1 278 ? 19.844 -27.703 1.229 1 98.75 278 ALA B CA 1
ATOM 5913 C C . ALA B 1 278 ? 20.594 -28.422 0.106 1 98.75 278 ALA B C 1
ATOM 5915 O O . ALA B 1 278 ? 20 -28.766 -0.92 1 98.75 278 ALA B O 1
ATOM 5916 N N . ARG B 1 279 ? 21.859 -28.625 0.297 1 98.62 279 ARG B N 1
ATOM 5917 C CA . ARG B 1 279 ? 22.672 -29.312 -0.708 1 98.62 279 ARG B CA 1
ATOM 5918 C C . ARG B 1 279 ? 22.188 -30.734 -0.928 1 98.62 279 ARG B C 1
ATOM 5920 O O . ARG B 1 279 ? 22.094 -31.203 -2.068 1 98.62 279 ARG B O 1
ATOM 5927 N N . SER B 1 280 ? 21.953 -31.391 0.187 1 98.69 280 SER B N 1
ATOM 5928 C CA . SER B 1 280 ? 21.453 -32.781 0.102 1 98.69 280 SER B CA 1
ATOM 5929 C C . SER B 1 280 ? 20.125 -32.844 -0.657 1 98.69 280 SER B C 1
ATOM 5931 O O . SER B 1 280 ? 19.906 -33.75 -1.452 1 98.69 280 SER B O 1
ATOM 5933 N N . ALA B 1 281 ? 19.266 -31.906 -0.421 1 98.81 281 ALA B N 1
ATOM 5934 C CA . ALA B 1 281 ? 17.953 -31.875 -1.059 1 98.81 281 ALA B CA 1
ATOM 5935 C C . ALA B 1 281 ? 18.078 -31.703 -2.57 1 98.81 281 ALA B C 1
ATOM 5937 O O . ALA B 1 281 ? 17.297 -32.281 -3.332 1 98.81 281 ALA B O 1
ATOM 5938 N N . LEU B 1 282 ? 19.047 -30.953 -3.025 1 98.81 282 LEU B N 1
ATOM 5939 C CA . LEU B 1 282 ? 19.141 -30.578 -4.434 1 98.81 282 LEU B CA 1
ATOM 5940 C C . LEU B 1 282 ? 20.078 -31.516 -5.184 1 98.81 282 LEU B C 1
ATOM 5942 O O . LEU B 1 282 ? 20.109 -31.531 -6.414 1 98.81 282 LEU B O 1
ATOM 5946 N N . GLN B 1 283 ? 20.781 -32.344 -4.477 1 98.81 283 GLN B N 1
ATOM 5947 C CA . GLN B 1 283 ? 21.859 -33.156 -5.031 1 98.81 283 GLN B CA 1
ATOM 5948 C C . GLN B 1 283 ? 21.328 -34.125 -6.086 1 98.81 283 GLN B C 1
ATOM 5950 O O . GLN B 1 283 ? 21.969 -34.344 -7.113 1 98.81 283 GLN B O 1
ATOM 5955 N N . PRO B 1 284 ? 20.203 -34.812 -5.871 1 98.75 284 PRO B N 1
ATOM 5956 C CA . PRO B 1 284 ? 19.703 -35.75 -6.887 1 98.75 284 PRO B CA 1
ATOM 5957 C C . PRO B 1 284 ? 19.516 -35.062 -8.25 1 98.75 284 PRO B C 1
ATOM 5959 O O . PRO B 1 284 ? 19.75 -35.688 -9.281 1 98.75 284 PRO B O 1
ATOM 5962 N N . ALA B 1 285 ? 19.031 -33.844 -8.289 1 98.81 285 ALA B N 1
ATOM 5963 C CA . ALA B 1 285 ? 18.906 -33.125 -9.555 1 98.81 285 ALA B CA 1
ATOM 5964 C C . ALA B 1 285 ? 20.266 -32.906 -10.203 1 98.81 285 ALA B C 1
ATOM 5966 O O . ALA B 1 285 ? 20.422 -33.094 -11.406 1 98.81 285 ALA B O 1
ATOM 5967 N N . GLN B 1 286 ? 21.188 -32.5 -9.383 1 98.56 286 GLN B N 1
ATOM 5968 C CA . GLN B 1 286 ? 22.531 -32.281 -9.883 1 98.56 286 GLN B CA 1
ATOM 5969 C C . GLN B 1 286 ? 23.141 -33.531 -10.477 1 98.56 286 GLN B C 1
ATOM 5971 O O . GLN B 1 286 ? 23.781 -33.5 -11.531 1 98.56 286 GLN B O 1
ATOM 5976 N N . ASP B 1 287 ? 22.953 -34.625 -9.867 1 98.38 287 ASP B N 1
ATOM 5977 C CA . ASP B 1 287 ? 23.562 -35.875 -10.258 1 98.38 287 ASP B CA 1
ATOM 5978 C C . ASP B 1 287 ? 22.922 -36.438 -11.516 1 98.38 287 ASP B C 1
ATOM 5980 O O . ASP B 1 287 ? 23.547 -37.188 -12.266 1 98.38 287 ASP B O 1
ATOM 5984 N N . SER B 1 288 ? 21.688 -36.094 -11.711 1 98.5 288 SER B N 1
ATOM 5985 C CA . SER B 1 288 ? 20.938 -36.781 -12.75 1 98.5 288 SER B CA 1
ATOM 5986 C C . SER B 1 288 ? 20.641 -35.875 -13.93 1 98.5 288 SER B C 1
ATOM 5988 O O . SER B 1 288 ? 20.141 -36.312 -14.961 1 98.5 288 SER B O 1
ATOM 5990 N N . ALA B 1 289 ? 20.922 -34.562 -13.828 1 98.44 289 ALA B N 1
ATOM 5991 C CA . ALA B 1 289 ? 20.594 -33.625 -14.898 1 98.44 289 ALA B CA 1
ATOM 5992 C C . ALA B 1 289 ? 21.203 -34.094 -16.219 1 98.44 289 ALA B C 1
ATOM 5994 O O . ALA B 1 289 ? 22.391 -34.406 -16.297 1 98.44 289 ALA B O 1
ATOM 5995 N N . PRO B 1 290 ? 20.359 -34.094 -17.234 1 97.75 290 PRO B N 1
ATOM 5996 C CA . PRO B 1 290 ? 20.922 -34.438 -18.547 1 97.75 290 PRO B CA 1
ATOM 5997 C C . PRO B 1 290 ? 21.969 -33.406 -19.016 1 97.75 290 PRO B C 1
ATOM 5999 O O . PRO B 1 290 ? 21.859 -32.219 -18.703 1 97.75 290 PRO B O 1
ATOM 6002 N N . PRO B 1 291 ? 22.938 -33.906 -19.734 1 96.94 291 PRO B N 1
ATOM 6003 C CA . PRO B 1 291 ? 23.906 -32.969 -20.281 1 96.94 291 PRO B CA 1
ATOM 6004 C C . PRO B 1 291 ? 23.312 -32.062 -21.359 1 96.94 291 PRO B C 1
ATOM 6006 O O . PRO B 1 291 ? 22.219 -32.344 -21.859 1 96.94 291 PRO B O 1
ATOM 6009 N N . GLY B 1 292 ? 24.016 -30.922 -21.625 1 96 292 GLY B N 1
ATOM 6010 C CA . GLY B 1 292 ? 23.609 -30.062 -22.719 1 96 292 GLY B CA 1
ATOM 6011 C C . GLY B 1 292 ? 22.969 -28.781 -22.266 1 96 292 GLY B C 1
ATOM 6012 O O . GLY B 1 292 ? 22.453 -28 -23.094 1 96 292 GLY B O 1
ATOM 6013 N N . HIS B 1 293 ? 22.875 -28.609 -21.016 1 96.5 293 HIS B N 1
ATOM 6014 C CA . HIS B 1 293 ? 22.359 -27.328 -20.547 1 96.5 293 HIS B CA 1
ATOM 6015 C C . HIS B 1 293 ? 23.281 -26.188 -20.969 1 96.5 293 HIS B C 1
ATOM 6017 O O . HIS B 1 293 ? 24.5 -26.344 -20.969 1 96.5 293 HIS B O 1
ATOM 6023 N N . VAL B 1 294 ? 22.703 -25.078 -21.391 1 96.69 294 VAL B N 1
ATOM 6024 C CA . VAL B 1 294 ? 23.469 -23.922 -21.859 1 96.69 294 VAL B CA 1
ATOM 6025 C C . VAL B 1 294 ? 23.875 -23.047 -20.672 1 96.69 294 VAL B C 1
ATOM 6027 O O . VAL B 1 294 ? 24.797 -22.25 -20.781 1 96.69 294 VAL B O 1
ATOM 6030 N N . ASP B 1 295 ? 23.172 -23.125 -19.578 1 96.06 295 ASP B N 1
ATOM 6031 C CA . ASP B 1 295 ? 23.469 -22.469 -18.312 1 96.06 295 ASP B CA 1
ATOM 6032 C C . ASP B 1 295 ? 22.938 -23.281 -17.141 1 96.06 295 ASP B C 1
ATOM 6034 O O . ASP B 1 295 ? 21.969 -24.031 -17.281 1 96.06 295 ASP B O 1
ATOM 6038 N N . SER B 1 296 ? 23.609 -23.25 -16.047 1 97.75 296 SER B N 1
ATOM 6039 C CA . SER B 1 296 ? 23.141 -23.938 -14.844 1 97.75 296 SER B CA 1
ATOM 6040 C C . SER B 1 296 ? 23.859 -23.422 -13.594 1 97.75 296 SER B C 1
ATOM 6042 O O . SER B 1 296 ? 24.922 -22.812 -13.688 1 97.75 296 SER B O 1
ATOM 6044 N N . TRP B 1 297 ? 23.219 -23.531 -12.492 1 98.25 297 TRP B N 1
ATOM 6045 C CA . TRP B 1 297 ? 23.859 -23.375 -11.195 1 98.25 297 TRP B CA 1
ATOM 6046 C C . TRP B 1 297 ? 23.312 -24.375 -10.18 1 98.25 297 TRP B C 1
ATOM 6048 O O . TRP B 1 297 ? 22.172 -24.844 -10.328 1 98.25 297 TRP B O 1
ATOM 6058 N N . PHE B 1 298 ? 24.156 -24.75 -9.227 1 98.31 298 PHE B N 1
ATOM 6059 C CA . PHE B 1 298 ? 23.828 -25.734 -8.211 1 98.31 298 PHE B CA 1
ATOM 6060 C C . PHE B 1 298 ? 23.859 -25.109 -6.82 1 98.31 298 PHE B C 1
ATOM 6062 O O . PHE B 1 298 ? 24.859 -24.516 -6.422 1 98.31 298 PHE B O 1
ATOM 6069 N N . CYS B 1 299 ? 22.656 -25.172 -6.156 1 98.69 299 CYS B N 1
ATOM 6070 C CA . CYS B 1 299 ? 22.547 -24.859 -4.734 1 98.69 299 CYS B CA 1
ATOM 6071 C C . CYS B 1 299 ? 22.953 -23.406 -4.465 1 98.69 299 CYS B C 1
ATOM 6073 O O . CYS B 1 299 ? 23.703 -23.125 -3.527 1 98.69 299 CYS B O 1
ATOM 6075 N N . LYS B 1 300 ? 22.578 -22.562 -5.316 1 98.56 300 LYS B N 1
ATOM 6076 C CA . LYS B 1 300 ? 22.891 -21.141 -5.164 1 98.56 300 LYS B CA 1
ATOM 6077 C C . LYS B 1 300 ? 22.031 -20.5 -4.078 1 98.56 300 LYS B C 1
ATOM 6079 O O . LYS B 1 300 ? 20.828 -20.797 -3.979 1 98.56 300 LYS B O 1
ATOM 6084 N N . LYS B 1 301 ? 22.656 -19.641 -3.297 1 98.19 301 LYS B N 1
ATOM 6085 C CA . LYS B 1 301 ? 21.922 -18.922 -2.254 1 98.19 301 LYS B CA 1
ATOM 6086 C C . LYS B 1 301 ? 20.797 -18.078 -2.85 1 98.19 301 LYS B C 1
ATOM 6088 O O . LYS B 1 301 ? 20.984 -17.453 -3.893 1 98.19 301 LYS B O 1
ATOM 6093 N N . THR B 1 302 ? 19.656 -18.094 -2.26 1 97.69 302 THR B N 1
ATOM 6094 C CA . THR B 1 302 ? 18.531 -17.234 -2.58 1 97.69 302 THR B CA 1
ATOM 6095 C C . THR B 1 302 ? 17.688 -16.953 -1.335 1 97.69 302 THR B C 1
ATOM 6097 O O . THR B 1 302 ? 18.078 -17.328 -0.225 1 97.69 302 THR B O 1
ATOM 6100 N N . SER B 1 303 ? 16.672 -16.141 -1.41 1 96.81 303 SER B N 1
ATOM 6101 C CA . SER B 1 303 ? 15.711 -15.805 -0.36 1 96.81 303 SER B CA 1
ATOM 6102 C C . SER B 1 303 ? 14.312 -15.586 -0.933 1 96.81 303 SER B C 1
ATOM 6104 O O . SER B 1 303 ? 14.148 -15.484 -2.15 1 96.81 303 SER B O 1
ATOM 6106 N N . LEU B 1 304 ? 13.383 -15.641 -0.032 1 97 304 LEU B N 1
ATOM 6107 C CA . LEU B 1 304 ? 12.023 -15.375 -0.486 1 97 304 LEU B CA 1
ATOM 6108 C C . LEU B 1 304 ? 11.922 -14 -1.138 1 97 304 LEU B C 1
ATOM 6110 O O . LEU B 1 304 ? 11.227 -13.836 -2.143 1 97 304 LEU B O 1
ATOM 6114 N N . ALA B 1 305 ? 12.617 -13.023 -0.596 1 95.88 305 ALA B N 1
ATOM 6115 C CA . ALA B 1 305 ? 12.641 -11.672 -1.155 1 95.88 305 ALA B CA 1
ATOM 6116 C C . ALA B 1 305 ? 13.203 -11.68 -2.574 1 95.88 305 ALA B C 1
ATOM 6118 O O . ALA B 1 305 ? 12.656 -11.023 -3.465 1 95.88 305 ALA B O 1
ATOM 6119 N N . GLU B 1 306 ? 14.266 -12.375 -2.791 1 96.38 306 GLU B N 1
ATOM 6120 C CA . GLU B 1 306 ? 14.867 -12.469 -4.117 1 96.38 306 GLU B CA 1
ATOM 6121 C C . GLU B 1 306 ? 13.953 -13.203 -5.09 1 96.38 306 GLU B C 1
ATOM 6123 O O . GLU B 1 306 ? 13.852 -12.836 -6.262 1 96.38 306 GLU B O 1
ATOM 6128 N N . GLN B 1 307 ? 13.359 -14.25 -4.547 1 97.69 307 GLN B N 1
ATOM 6129 C CA . GLN B 1 307 ? 12.414 -14.977 -5.387 1 97.69 307 GLN B CA 1
ATOM 6130 C C . GLN B 1 307 ? 11.25 -14.078 -5.816 1 97.69 307 GLN B C 1
ATOM 6132 O O . GLN B 1 307 ? 10.789 -14.156 -6.957 1 97.69 307 GLN B O 1
ATOM 6137 N N . TYR B 1 308 ? 10.766 -13.234 -4.914 1 97.56 308 TYR B N 1
ATOM 6138 C CA . TYR B 1 308 ? 9.727 -12.258 -5.258 1 97.56 308 TYR B CA 1
ATOM 6139 C C . TYR B 1 308 ? 10.219 -11.305 -6.336 1 97.56 308 TYR B C 1
ATOM 6141 O O . TYR B 1 308 ? 9.461 -10.945 -7.242 1 97.56 308 TYR B O 1
ATOM 6149 N N . ASP B 1 309 ? 11.469 -10.883 -6.25 1 96.62 309 ASP B N 1
ATOM 6150 C CA . ASP B 1 309 ? 12.031 -9.992 -7.262 1 96.62 309 ASP B CA 1
ATOM 6151 C C . ASP B 1 309 ? 12.039 -10.656 -8.641 1 96.62 309 ASP B C 1
ATOM 6153 O O . ASP B 1 309 ? 11.711 -10.016 -9.641 1 96.62 309 ASP B O 1
ATOM 6157 N N . HIS B 1 310 ? 12.422 -11.922 -8.656 1 96 310 HIS B N 1
ATOM 6158 C CA . HIS B 1 310 ? 12.445 -12.664 -9.914 1 96 310 HIS B CA 1
ATOM 6159 C C . HIS B 1 310 ? 11.047 -12.781 -10.508 1 96 310 HIS B C 1
ATOM 6161 O O . HIS B 1 310 ? 10.867 -12.602 -11.711 1 96 310 HIS B O 1
ATOM 6167 N N . GLN B 1 311 ? 10.125 -13.094 -9.641 1 97 311 GLN B N 1
ATOM 6168 C CA . GLN B 1 311 ? 8.75 -13.242 -10.094 1 97 311 GLN B CA 1
ATOM 6169 C C . GLN B 1 311 ? 8.18 -11.906 -10.57 1 97 311 GLN B C 1
ATOM 6171 O O . GLN B 1 311 ? 7.434 -11.859 -11.547 1 97 311 GLN B O 1
ATOM 6176 N N . HIS B 1 312 ? 8.492 -10.844 -9.867 1 95.81 312 HIS B N 1
ATOM 6177 C CA . HIS B 1 312 ? 8.094 -9.508 -10.289 1 95.81 312 HIS B CA 1
ATOM 6178 C C . HIS B 1 312 ? 8.617 -9.195 -11.688 1 95.81 312 HIS B C 1
ATOM 6180 O O . HIS B 1 312 ? 7.891 -8.633 -12.516 1 95.81 312 HIS B O 1
ATOM 6186 N N . SER B 1 313 ? 9.844 -9.523 -11.922 1 94.62 313 SER B N 1
ATOM 6187 C CA . SER B 1 313 ? 10.469 -9.281 -13.219 1 94.62 313 SER B CA 1
ATOM 6188 C C . SER B 1 313 ? 9.789 -10.109 -14.312 1 94.62 313 SER B C 1
ATOM 6190 O O . SER B 1 313 ? 9.617 -9.633 -15.438 1 94.62 313 SER B O 1
ATOM 6192 N N . ALA B 1 314 ? 9.391 -11.312 -13.984 1 95.5 314 ALA B N 1
ATOM 6193 C CA . ALA B 1 314 ? 8.773 -12.219 -14.945 1 95.5 314 ALA B CA 1
ATOM 6194 C C . ALA B 1 314 ? 7.336 -11.805 -15.25 1 95.5 314 ALA B C 1
ATOM 6196 O O . ALA B 1 314 ? 6.789 -12.172 -16.297 1 95.5 314 ALA B O 1
ATOM 6197 N N . ASN B 1 315 ? 6.707 -11.125 -14.359 1 96.25 315 ASN B N 1
ATOM 6198 C CA . ASN B 1 315 ? 5.34 -10.641 -14.492 1 96.25 315 ASN B CA 1
ATOM 6199 C C . ASN B 1 315 ? 5.262 -9.125 -14.344 1 96.25 315 ASN B C 1
ATOM 6201 O O . ASN B 1 315 ? 4.656 -8.625 -13.398 1 96.25 315 ASN B O 1
ATOM 6205 N N . PRO B 1 316 ? 5.695 -8.406 -15.328 1 94.88 316 PRO B N 1
ATOM 6206 C CA . PRO B 1 316 ? 5.867 -6.961 -15.18 1 94.88 316 PRO B CA 1
ATOM 6207 C C . PRO B 1 316 ? 4.543 -6.203 -15.219 1 94.88 316 PRO B C 1
ATOM 6209 O O . PRO B 1 316 ? 3.623 -6.594 -15.938 1 94.88 316 PRO B O 1
ATOM 6212 N N . GLU B 1 317 ? 4.492 -5.148 -14.477 1 93.06 317 GLU B N 1
ATOM 6213 C CA . GLU B 1 317 ? 3.348 -4.246 -14.492 1 93.06 317 GLU B CA 1
ATOM 6214 C C . GLU B 1 317 ? 3.279 -3.467 -15.805 1 93.06 317 GLU B C 1
ATOM 6216 O O . GLU B 1 317 ? 4.289 -3.32 -16.5 1 93.06 317 GLU B O 1
ATOM 6221 N N . GLY B 1 318 ? 2.1 -2.986 -16.125 1 94.44 318 GLY B N 1
ATOM 6222 C CA . GLY B 1 318 ? 1.913 -2.133 -17.297 1 94.44 318 GLY B CA 1
ATOM 6223 C C . GLY B 1 318 ? 1.772 -2.91 -18.578 1 94.44 318 GLY B C 1
ATOM 6224 O O . GLY B 1 318 ? 1.812 -2.33 -19.672 1 94.44 318 GLY B O 1
ATOM 6225 N N . HIS B 1 319 ? 1.612 -4.184 -18.5 1 97.69 319 HIS B N 1
ATOM 6226 C CA . HIS B 1 319 ? 1.523 -5.043 -19.672 1 97.69 319 HIS B CA 1
ATOM 6227 C C . HIS B 1 319 ? 0.135 -5.664 -19.797 1 97.69 319 HIS B C 1
ATOM 6229 O O . HIS B 1 319 ? -0.649 -5.637 -18.844 1 97.69 319 HIS B O 1
ATOM 6235 N N . ARG B 1 320 ? -0.146 -6.102 -20.969 1 97.81 320 ARG B N 1
ATOM 6236 C CA . ARG B 1 320 ? -1.357 -6.859 -21.266 1 97.81 320 ARG B CA 1
ATOM 6237 C C . ARG B 1 320 ? -1.123 -8.359 -21.109 1 97.81 320 ARG B C 1
ATOM 6239 O O . ARG B 1 320 ? -0.064 -8.867 -21.469 1 97.81 320 ARG B O 1
ATOM 6246 N N . TYR B 1 321 ? -2.094 -9.062 -20.516 1 98.25 321 TYR B N 1
ATOM 6247 C CA . TYR B 1 321 ? -1.945 -10.484 -20.234 1 98.25 321 TYR B CA 1
ATOM 6248 C C . TYR B 1 321 ? -3.133 -11.273 -20.766 1 98.25 321 TYR B C 1
ATOM 6250 O O . TYR B 1 321 ? -4.273 -10.812 -20.703 1 98.25 321 TYR B O 1
ATOM 6258 N N . ALA B 1 322 ? -2.945 -12.43 -21.266 1 98.25 322 ALA B N 1
ATOM 6259 C CA . ALA B 1 322 ? -3.891 -13.523 -21.453 1 98.25 322 ALA B CA 1
ATOM 6260 C C . ALA B 1 322 ? -3.357 -14.82 -20.859 1 98.25 322 ALA B C 1
ATOM 6262 O O . ALA B 1 322 ? -2.273 -15.281 -21.219 1 98.25 322 ALA B O 1
ATOM 6263 N N . VAL B 1 323 ? -4.082 -15.359 -19.922 1 98.19 323 VAL B N 1
ATOM 6264 C CA . VAL B 1 323 ? -3.596 -16.5 -19.156 1 98.19 323 VAL B CA 1
ATOM 6265 C C . VAL B 1 323 ? -4.656 -17.594 -19.141 1 98.19 323 VAL B C 1
ATOM 6267 O O . VAL B 1 323 ? -5.852 -17.312 -19.078 1 98.19 323 VAL B O 1
ATOM 6270 N N . ASP B 1 324 ? -4.266 -18.766 -19.281 1 97.94 324 ASP B N 1
ATOM 6271 C CA . ASP B 1 324 ? -5.098 -19.953 -19.109 1 97.94 324 ASP B CA 1
ATOM 6272 C C . ASP B 1 324 ? -4.289 -21.109 -18.516 1 97.94 324 ASP B C 1
ATOM 6274 O O . ASP B 1 324 ? -3.07 -21 -18.359 1 97.94 324 ASP B O 1
ATOM 6278 N N . ASN B 1 325 ? -5 -22.125 -18.078 1 97.94 325 ASN B N 1
ATOM 6279 C CA . ASN B 1 325 ? -4.312 -23.234 -17.422 1 97.94 325 ASN B CA 1
ATOM 6280 C C . ASN B 1 325 ? -5.098 -24.547 -17.547 1 97.94 325 ASN B C 1
ATOM 6282 O O . ASN B 1 325 ? -6.23 -24.547 -18.031 1 97.94 325 ASN B O 1
ATOM 6286 N N . SER B 1 326 ? -4.426 -25.609 -17.125 1 97.94 326 SER B N 1
ATOM 6287 C CA . SER B 1 326 ? -5.043 -26.922 -17.203 1 97.94 326 SER B CA 1
ATOM 6288 C C . SER B 1 326 ? -4.371 -27.906 -16.25 1 97.94 326 SER B C 1
ATOM 6290 O O . SER B 1 326 ? -3.146 -27.906 -16.094 1 97.94 326 SER B O 1
ATOM 6292 N N . TYR B 1 327 ? -5.227 -28.672 -15.578 1 98.06 327 TYR B N 1
ATOM 6293 C CA . TYR B 1 327 ? -4.75 -29.906 -14.961 1 98.06 327 TYR B CA 1
ATOM 6294 C C . TYR B 1 327 ? -4.633 -31.016 -15.992 1 98.06 327 TYR B C 1
ATOM 6296 O O . TYR B 1 327 ? -5.641 -31.594 -16.422 1 98.06 327 TYR B O 1
ATOM 6304 N N . ILE B 1 328 ? -3.396 -31.422 -16.344 1 98.44 328 ILE B N 1
ATOM 6305 C CA . ILE B 1 328 ? -3.182 -32.469 -17.344 1 98.44 328 ILE B CA 1
ATOM 6306 C C . ILE B 1 328 ? -3.363 -33.844 -16.719 1 98.44 328 ILE B C 1
ATOM 6308 O O . ILE B 1 328 ? -2.885 -34.094 -15.602 1 98.44 328 ILE B O 1
ATOM 6312 N N . ARG B 1 329 ? -3.961 -34.656 -17.391 1 97.56 329 ARG B N 1
ATOM 6313 C CA . ARG B 1 329 ? -4.219 -36.031 -16.891 1 97.56 329 ARG B CA 1
ATOM 6314 C C . ARG B 1 329 ? -2.922 -36.719 -16.5 1 97.56 329 ARG B C 1
ATOM 6316 O O . ARG B 1 329 ? -1.914 -36.594 -17.203 1 97.56 329 ARG B O 1
ATOM 6323 N N . ASN B 1 330 ? -2.994 -37.469 -15.445 1 97.25 330 ASN B N 1
ATOM 6324 C CA . ASN B 1 330 ? -1.797 -38.094 -14.891 1 97.25 330 ASN B CA 1
ATOM 6325 C C . ASN B 1 330 ? -1.182 -39.094 -15.859 1 97.25 330 ASN B C 1
ATOM 6327 O O . ASN B 1 330 ? 0.031 -39.312 -15.836 1 97.25 330 ASN B O 1
ATOM 6331 N N . ASP B 1 331 ? -1.985 -39.75 -16.703 1 96.94 331 ASP B N 1
ATOM 6332 C CA . ASP B 1 331 ? -1.491 -40.812 -17.594 1 96.94 331 ASP B CA 1
ATOM 6333 C C . ASP B 1 331 ? -1.186 -40.25 -18.984 1 96.94 331 ASP B C 1
ATOM 6335 O O . ASP B 1 331 ? -0.898 -41.031 -19.906 1 96.94 331 ASP B O 1
ATOM 6339 N N . ALA B 1 332 ? -1.342 -38.969 -19.172 1 97.88 332 ALA B N 1
ATOM 6340 C CA . ALA B 1 332 ? -1.034 -38.344 -20.469 1 97.88 332 ALA B CA 1
ATOM 6341 C C . ALA B 1 332 ? 0.47 -38.344 -20.719 1 97.88 332 ALA B C 1
ATOM 6343 O O . ALA B 1 332 ? 1.269 -38.438 -19.797 1 97.88 332 ALA B O 1
ATOM 6344 N N . ASP B 1 333 ? 0.846 -38.344 -22 1 98.19 333 ASP B N 1
ATOM 6345 C CA . ASP B 1 333 ? 2.223 -38.031 -22.391 1 98.19 333 ASP B CA 1
ATOM 6346 C C . ASP B 1 333 ? 2.506 -36.531 -22.281 1 98.19 333 ASP B C 1
ATOM 6348 O O . ASP B 1 333 ? 2.574 -35.844 -23.297 1 98.19 333 ASP B O 1
ATOM 6352 N N . VAL B 1 334 ? 2.744 -36.125 -21.094 1 98.31 334 VAL B N 1
ATOM 6353 C CA . VAL B 1 334 ? 2.846 -34.719 -20.75 1 98.31 334 VAL B CA 1
ATOM 6354 C C . VAL B 1 334 ? 3.9 -34.031 -21.625 1 98.31 334 VAL B C 1
ATOM 6356 O O . VAL B 1 334 ? 3.709 -32.906 -22.078 1 98.31 334 VAL B O 1
ATOM 6359 N N . VAL B 1 335 ? 5.051 -34.688 -21.875 1 98.56 335 VAL B N 1
ATOM 6360 C CA . VAL B 1 335 ? 6.148 -34.156 -22.672 1 98.56 335 VAL B CA 1
ATOM 6361 C C . VAL B 1 335 ? 5.66 -33.812 -24.078 1 98.56 335 VAL B C 1
ATOM 6363 O O . VAL B 1 335 ? 5.918 -32.719 -24.594 1 98.56 335 VAL B O 1
ATOM 6366 N N . SER B 1 336 ? 4.965 -34.719 -24.672 1 98.19 336 SER B N 1
ATOM 6367 C CA . SER B 1 336 ? 4.453 -34.5 -26.031 1 98.19 336 SER B CA 1
ATOM 6368 C C . SER B 1 336 ? 3.312 -33.5 -26.047 1 98.19 336 SER B C 1
ATOM 6370 O O . SER B 1 336 ? 3.229 -32.656 -26.953 1 98.19 336 SER B O 1
ATOM 6372 N N . VAL B 1 337 ? 2.418 -33.625 -25.094 1 98.38 337 VAL B N 1
ATOM 6373 C CA . VAL B 1 337 ? 1.211 -32.812 -25.031 1 98.38 337 VAL B CA 1
ATOM 6374 C C . VAL B 1 337 ? 1.59 -31.328 -24.938 1 98.38 337 VAL B C 1
ATOM 6376 O O . VAL B 1 337 ? 0.953 -30.469 -25.562 1 98.38 337 VAL B O 1
ATOM 6379 N N . LEU B 1 338 ? 2.67 -30.969 -24.188 1 98.62 338 LEU B N 1
ATOM 6380 C CA . LEU B 1 338 ? 2.969 -29.578 -23.875 1 98.62 338 LEU B CA 1
ATOM 6381 C C . LEU B 1 338 ? 4.074 -29.047 -24.766 1 98.62 338 LEU B C 1
ATOM 6383 O O . LEU B 1 338 ? 4.441 -27.875 -24.688 1 98.62 338 LEU B O 1
ATOM 6387 N N . LYS B 1 339 ? 4.574 -29.812 -25.656 1 98.5 339 LYS B N 1
ATOM 6388 C CA . LYS B 1 339 ? 5.766 -29.469 -26.438 1 98.5 339 LYS B CA 1
ATOM 6389 C C . LYS B 1 339 ? 5.559 -28.172 -27.203 1 98.5 339 LYS B C 1
ATOM 6391 O O . LYS B 1 339 ? 6.391 -27.266 -27.141 1 98.5 339 LYS B O 1
ATOM 6396 N N . GLU B 1 340 ? 4.508 -28.047 -27.922 1 97.81 340 GLU B N 1
ATOM 6397 C CA . GLU B 1 340 ? 4.281 -26.875 -28.766 1 97.81 340 GLU B CA 1
ATOM 6398 C C . GLU B 1 340 ? 4.238 -25.594 -27.922 1 97.81 340 GLU B C 1
ATOM 6400 O O . GLU B 1 340 ? 4.84 -24.594 -28.297 1 97.81 340 GLU B O 1
ATOM 6405 N N . SER B 1 341 ? 3.506 -25.656 -26.812 1 97.94 341 SER B N 1
ATOM 6406 C CA . SER B 1 341 ? 3.34 -24.453 -25.984 1 97.94 341 SER B CA 1
ATOM 6407 C C . SER B 1 341 ? 4.664 -24.031 -25.359 1 97.94 341 SER B C 1
ATOM 6409 O O . SER B 1 341 ? 4.875 -22.844 -25.078 1 97.94 341 SER B O 1
ATOM 6411 N N . PHE B 1 342 ? 5.586 -24.969 -25.109 1 98.56 342 PHE B N 1
ATOM 6412 C CA . PHE B 1 342 ? 6.879 -24.656 -24.516 1 98.56 342 PHE B CA 1
ATOM 6413 C C . PHE B 1 342 ? 7.852 -24.141 -25.578 1 98.56 342 PHE B C 1
ATOM 6415 O O . PHE B 1 342 ? 8.867 -23.531 -25.25 1 98.56 342 PHE B O 1
ATOM 6422 N N . THR B 1 343 ? 7.566 -24.391 -26.859 1 97.69 343 THR B N 1
ATOM 6423 C CA . THR B 1 343 ? 8.602 -24.188 -27.859 1 97.69 343 THR B CA 1
ATOM 6424 C C . THR B 1 343 ? 8.133 -23.219 -28.938 1 97.69 343 THR B C 1
ATOM 6426 O O . THR B 1 343 ? 8.805 -23.031 -29.953 1 97.69 343 THR B O 1
ATOM 6429 N N . SER B 1 344 ? 7.012 -22.609 -28.797 1 97.56 344 SER B N 1
ATOM 6430 C CA . SER B 1 344 ? 6.504 -21.688 -29.812 1 97.56 344 SER B CA 1
ATOM 6431 C C . SER B 1 344 ? 5.758 -20.516 -29.188 1 97.56 344 SER B C 1
ATOM 6433 O O . SER B 1 344 ? 4.609 -20.25 -29.547 1 97.56 344 SER B O 1
ATOM 6435 N N . LEU B 1 345 ? 6.359 -19.812 -28.375 1 98.38 345 LEU B N 1
ATOM 6436 C CA . LEU B 1 345 ? 5.742 -18.703 -27.641 1 98.38 345 LEU B CA 1
ATOM 6437 C C . LEU B 1 345 ? 5.445 -17.547 -28.578 1 98.38 345 LEU B C 1
ATOM 6439 O O . LEU B 1 345 ? 6.234 -17.25 -29.484 1 98.38 345 LEU B O 1
ATOM 6443 N N . PRO B 1 346 ? 4.371 -16.844 -28.344 1 98.19 346 PRO B N 1
ATOM 6444 C CA . PRO B 1 346 ? 3.941 -15.797 -29.281 1 98.19 346 PRO B CA 1
ATOM 6445 C C . PRO B 1 346 ? 4.707 -14.484 -29.094 1 98.19 346 PRO B C 1
ATOM 6447 O O . PRO B 1 346 ? 4.699 -13.633 -29.984 1 98.19 346 PRO B O 1
ATOM 6450 N N . THR B 1 347 ? 5.246 -14.195 -27.969 1 97.94 347 THR B N 1
ATOM 6451 C CA . THR B 1 347 ? 6.059 -13.016 -27.703 1 97.94 347 THR B CA 1
ATOM 6452 C C . THR B 1 347 ? 7.289 -13.375 -26.875 1 97.94 347 THR B C 1
ATOM 6454 O O . THR B 1 347 ? 7.34 -14.445 -26.266 1 97.94 347 THR B O 1
ATOM 6457 N N . LYS B 1 348 ? 8.273 -12.5 -26.781 1 96.56 348 LYS B N 1
ATOM 6458 C CA . LYS B 1 348 ? 9.516 -12.742 -26.047 1 96.56 348 LYS B CA 1
ATOM 6459 C C . LYS B 1 348 ? 9.297 -12.688 -24.547 1 96.56 348 LYS B C 1
ATOM 6461 O O . LYS B 1 348 ? 10.062 -13.266 -23.781 1 96.56 348 LYS B O 1
ATOM 6466 N N . LYS B 1 349 ? 8.234 -12.031 -24.109 1 96.25 349 LYS B N 1
ATOM 6467 C CA . LYS B 1 349 ? 7.973 -11.883 -22.688 1 96.25 349 LYS B CA 1
ATOM 6468 C C . LYS B 1 349 ? 7.098 -13.016 -22.172 1 96.25 349 LYS B C 1
ATOM 6470 O O . LYS B 1 349 ? 6.996 -13.219 -20.953 1 96.25 349 LYS B O 1
ATOM 6475 N N . SER B 1 350 ? 6.41 -13.758 -23.047 1 98.56 350 SER B N 1
ATOM 6476 C CA . SER B 1 350 ? 5.5 -14.828 -22.656 1 98.56 350 SER B CA 1
ATOM 6477 C C . SER B 1 350 ? 6.258 -16.031 -22.109 1 98.56 350 SER B C 1
ATOM 6479 O O . SER B 1 350 ? 7.426 -16.234 -22.438 1 98.56 350 SER B O 1
ATOM 6481 N N . PHE B 1 351 ? 5.598 -16.781 -21.281 1 98.62 351 PHE B N 1
ATOM 6482 C CA . PHE B 1 351 ? 6.188 -18.031 -20.797 1 98.62 351 PHE B CA 1
ATOM 6483 C C . PHE B 1 351 ? 5.105 -19.047 -20.469 1 98.62 351 PHE B C 1
ATOM 6485 O O . PHE B 1 351 ? 3.938 -18.688 -20.297 1 98.62 351 PHE B O 1
ATOM 6492 N N . THR B 1 352 ? 5.438 -20.297 -20.453 1 98.69 352 THR B N 1
ATOM 6493 C CA . THR B 1 352 ? 4.594 -21.406 -20.016 1 98.69 352 THR B CA 1
ATOM 6494 C C . THR B 1 352 ? 5.223 -22.125 -18.812 1 98.69 352 THR B C 1
ATOM 6496 O O . THR B 1 352 ? 6.434 -22.047 -18.609 1 98.69 352 THR B O 1
ATOM 6499 N N . LEU B 1 353 ? 4.363 -22.703 -18.031 1 98.56 353 LEU B N 1
ATOM 6500 C CA . LEU B 1 353 ? 4.812 -23.281 -16.766 1 98.56 353 LEU B CA 1
ATOM 6501 C C . LEU B 1 353 ? 4.188 -24.641 -16.531 1 98.56 353 LEU B C 1
ATOM 6503 O O . LEU B 1 353 ? 2.98 -24.828 -16.719 1 98.56 353 LEU B O 1
ATOM 6507 N N . TRP B 1 354 ? 5.008 -25.609 -16.312 1 98.81 354 TRP B N 1
ATOM 6508 C CA . TRP B 1 354 ? 4.598 -26.844 -15.664 1 98.81 354 TRP B CA 1
ATOM 6509 C C . TRP B 1 354 ? 5.004 -26.844 -14.188 1 98.81 354 TRP B C 1
ATOM 6511 O O . TRP B 1 354 ? 6.172 -26.625 -13.859 1 98.81 354 TRP B O 1
ATOM 6521 N N . TYR B 1 355 ? 4.102 -27 -13.328 1 98.31 355 TYR B N 1
ATOM 6522 C CA . TYR B 1 355 ? 4.293 -27.031 -11.883 1 98.31 355 TYR B CA 1
ATOM 6523 C C . TYR B 1 355 ? 4.035 -28.438 -11.336 1 98.31 355 TYR B C 1
ATOM 6525 O O . TYR B 1 355 ? 2.928 -28.953 -11.461 1 98.31 355 TYR B O 1
ATOM 6533 N N . ALA B 1 356 ? 5.098 -29.031 -10.734 1 98.56 356 ALA B N 1
ATOM 6534 C CA . ALA B 1 356 ? 4.949 -30.359 -10.148 1 98.56 356 ALA B CA 1
ATOM 6535 C C . ALA B 1 356 ? 4.012 -30.328 -8.945 1 98.56 356 ALA B C 1
ATOM 6537 O O . ALA B 1 356 ? 4.219 -29.547 -8.008 1 98.56 356 ALA B O 1
ATOM 6538 N N . MET B 1 357 ? 3.033 -31.203 -8.938 1 98.19 357 MET B N 1
ATOM 6539 C CA . MET B 1 357 ? 2.057 -31.172 -7.852 1 98.19 357 MET B CA 1
ATOM 6540 C C . MET B 1 357 ? 2.113 -32.469 -7.027 1 98.19 357 MET B C 1
ATOM 6542 O O . MET B 1 357 ? 1.581 -32.5 -5.918 1 98.19 357 MET B O 1
ATOM 6546 N N . ALA B 1 358 ? 2.664 -33.5 -7.621 1 97.12 358 ALA B N 1
ATOM 6547 C CA . ALA B 1 358 ? 2.887 -34.719 -6.824 1 97.12 358 ALA B CA 1
ATOM 6548 C C . ALA B 1 358 ? 4.012 -34.5 -5.812 1 97.12 358 ALA B C 1
ATOM 6550 O O . ALA B 1 358 ? 5.023 -33.875 -6.125 1 97.12 358 ALA B O 1
ATOM 6551 N N . PRO B 1 359 ? 3.975 -35.031 -4.574 1 96.56 359 PRO B N 1
ATOM 6552 C CA . PRO B 1 359 ? 2.982 -36 -4.152 1 96.56 359 PRO B CA 1
ATOM 6553 C C . PRO B 1 359 ? 1.695 -35.375 -3.635 1 96.56 359 PRO B C 1
ATOM 6555 O O . PRO B 1 359 ? 0.726 -36.062 -3.342 1 96.56 359 PRO B O 1
ATOM 6558 N N . GLY B 1 360 ? 1.608 -34.062 -3.475 1 95.44 360 GLY B N 1
ATOM 6559 C CA . GLY B 1 360 ? 0.44 -33.406 -2.926 1 95.44 360 GLY B CA 1
ATOM 6560 C C . GLY B 1 360 ? -0.836 -33.719 -3.686 1 95.44 360 GLY B C 1
ATOM 6561 O O . GLY B 1 360 ? -1.902 -33.875 -3.084 1 95.44 360 GLY B O 1
ATOM 6562 N N . SER B 1 361 ? -0.717 -33.906 -4.941 1 96.5 361 SER B N 1
ATOM 6563 C CA . SER B 1 361 ? -1.859 -34.125 -5.82 1 96.5 361 SER B CA 1
ATOM 6564 C C . SER B 1 361 ? -2.469 -35.5 -5.586 1 96.5 361 SER B C 1
ATOM 6566 O O . SER B 1 361 ? -3.578 -35.781 -6.047 1 96.5 361 SER B O 1
ATOM 6568 N N . ARG B 1 362 ? -1.787 -36.344 -4.836 1 95.44 362 ARG B N 1
ATOM 6569 C CA . ARG B 1 362 ? -2.252 -37.688 -4.637 1 95.44 362 ARG B CA 1
ATOM 6570 C C . ARG B 1 362 ? -3.045 -37.812 -3.342 1 95.44 362 ARG B C 1
ATOM 6572 O O . ARG B 1 362 ? -3.6 -38.875 -3.045 1 95.44 362 ARG B O 1
ATOM 6579 N N . ARG B 1 363 ? -3.111 -36.75 -2.611 1 95.5 363 ARG B N 1
ATOM 6580 C CA . ARG B 1 363 ? -3.918 -36.719 -1.396 1 95.5 363 ARG B CA 1
ATOM 6581 C C . ARG B 1 363 ? -5.406 -36.812 -1.725 1 95.5 363 ARG B C 1
ATOM 6583 O O . ARG B 1 363 ? -5.828 -36.375 -2.799 1 95.5 363 ARG B O 1
ATOM 6590 N N . SER B 1 364 ? -6.133 -37.406 -0.815 1 93 364 SER B N 1
ATOM 6591 C CA . SER B 1 364 ? -7.566 -37.562 -1.03 1 93 364 SER B CA 1
ATOM 6592 C C . SER B 1 364 ? -8.328 -37.531 0.29 1 93 364 SER B C 1
ATOM 6594 O O . SER B 1 364 ? -7.75 -37.75 1.354 1 93 364 SER B O 1
ATOM 6596 N N . ILE B 1 365 ? -9.57 -37.188 0.143 1 91.62 365 ILE B N 1
ATOM 6597 C CA . ILE B 1 365 ? -10.453 -37.219 1.307 1 91.62 365 ILE B CA 1
ATOM 6598 C C . ILE B 1 365 ? -10.602 -38.656 1.816 1 91.62 365 ILE B C 1
ATOM 6600 O O . ILE B 1 365 ? -10.594 -38.906 3.027 1 91.62 365 ILE B O 1
ATOM 6604 N N . GLU B 1 366 ? -10.711 -39.594 0.964 1 91.19 366 GLU B N 1
ATOM 6605 C CA . GLU B 1 366 ? -10.883 -41 1.293 1 91.19 366 GLU B CA 1
ATOM 6606 C C . GLU B 1 366 ? -9.727 -41.5 2.139 1 91.19 366 GLU B C 1
ATOM 6608 O O . GLU B 1 366 ? -9.922 -42.281 3.072 1 91.19 366 GLU B O 1
ATOM 6613 N N . ASP B 1 367 ? -8.547 -41.125 1.838 1 93.81 367 ASP B N 1
ATOM 6614 C CA . ASP B 1 367 ? -7.363 -41.562 2.559 1 93.81 367 ASP B CA 1
ATOM 6615 C C . ASP B 1 367 ? -7.117 -40.719 3.801 1 93.81 367 ASP B C 1
ATOM 6617 O O . ASP B 1 367 ? -6.098 -40.875 4.477 1 93.81 367 ASP B O 1
ATOM 6621 N N . ASP B 1 368 ? -7.926 -39.75 4.086 1 91.5 368 ASP B N 1
ATOM 6622 C CA . ASP B 1 368 ? -7.922 -38.906 5.277 1 91.5 368 ASP B CA 1
ATOM 6623 C C . ASP B 1 368 ? -6.668 -38.031 5.332 1 91.5 368 ASP B C 1
ATOM 6625 O O . ASP B 1 368 ? -6.051 -37.875 6.391 1 91.5 368 ASP B O 1
ATOM 6629 N N . ASN B 1 369 ? -6.18 -37.562 4.207 1 93.25 369 ASN B N 1
ATOM 6630 C CA . ASN B 1 369 ? -5.027 -36.688 4.172 1 93.25 369 ASN B CA 1
ATOM 6631 C C . ASN B 1 369 ? -5.305 -35.438 3.326 1 93.25 369 ASN B C 1
ATOM 6633 O O . ASN B 1 369 ? -4.375 -34.75 2.918 1 93.25 369 ASN B O 1
ATOM 6637 N N . PHE B 1 370 ? -6.566 -35.281 3.02 1 93.75 370 PHE B N 1
ATOM 6638 C CA . PHE B 1 370 ? -7.066 -34.094 2.354 1 93.75 370 PHE B CA 1
ATOM 6639 C C . PHE B 1 370 ? -8.422 -33.688 2.922 1 93.75 370 PHE B C 1
ATOM 6641 O O . PHE B 1 370 ? -9.352 -34.5 2.977 1 93.75 370 PHE B O 1
ATOM 6648 N N . GLU B 1 371 ? -8.547 -32.531 3.324 1 93.69 371 GLU B N 1
ATOM 6649 C CA . GLU B 1 371 ? -9.773 -32.094 3.994 1 93.69 371 GLU B CA 1
ATOM 6650 C C . GLU B 1 371 ? -10.898 -31.844 2.994 1 93.69 371 GLU B C 1
ATOM 6652 O O . GLU B 1 371 ? -10.641 -31.484 1.841 1 93.69 371 GLU B O 1
ATOM 6657 N N . ASP B 1 372 ? -12.109 -32.062 3.447 1 95.56 372 ASP B N 1
ATOM 6658 C CA . ASP B 1 372 ? -13.281 -31.734 2.645 1 95.56 372 ASP B CA 1
ATOM 6659 C C . ASP B 1 372 ? -13.461 -30.219 2.504 1 95.56 372 ASP B C 1
ATOM 6661 O O . ASP B 1 372 ? -13.711 -29.516 3.49 1 95.56 372 ASP B O 1
ATOM 6665 N N . MET B 1 373 ? -13.344 -29.734 1.348 1 97.62 373 MET B N 1
ATOM 6666 C CA . MET B 1 373 ? -13.484 -28.328 1.001 1 97.62 373 MET B CA 1
ATOM 6667 C C . MET B 1 373 ? -13.891 -28.156 -0.46 1 97.62 373 MET B C 1
ATOM 6669 O O . MET B 1 373 ? -14.062 -29.156 -1.175 1 97.62 373 MET B O 1
ATOM 6673 N N . ALA B 1 374 ? -14.18 -26.922 -0.9 1 98.06 374 ALA B N 1
ATOM 6674 C CA . ALA B 1 374 ? -14.609 -26.688 -2.275 1 98.06 374 ALA B CA 1
ATOM 6675 C C . ALA B 1 374 ? -13.516 -27.062 -3.266 1 98.06 374 ALA B C 1
ATOM 6677 O O . ALA B 1 374 ? -13.797 -27.656 -4.312 1 98.06 374 ALA B O 1
ATOM 6678 N N . LEU B 1 375 ? -12.273 -26.688 -2.975 1 97.5 375 LEU B N 1
ATOM 6679 C CA . LEU B 1 375 ? -11.141 -27.078 -3.799 1 97.5 375 LEU B CA 1
ATOM 6680 C C . LEU B 1 375 ? -11.016 -28.609 -3.855 1 97.5 375 LEU B C 1
ATOM 6682 O O . LEU B 1 375 ? -10.922 -29.266 -2.818 1 97.5 375 LEU B O 1
ATOM 6686 N N . SER B 1 376 ? -11.016 -29.172 -5.055 1 94.31 376 SER B N 1
ATOM 6687 C CA . SER B 1 376 ? -11.086 -30.625 -5.113 1 94.31 376 SER B CA 1
ATOM 6688 C C . SER B 1 376 ? -10.352 -31.172 -6.332 1 94.31 376 SER B C 1
ATOM 6690 O O . SER B 1 376 ? -10.023 -32.344 -6.391 1 94.31 376 SER B O 1
ATOM 6692 N N . MET B 1 377 ? -10.086 -30.312 -7.258 1 91.38 377 MET B N 1
ATOM 6693 C CA . MET B 1 377 ? -9.422 -30.781 -8.469 1 91.38 377 MET B CA 1
ATOM 6694 C C . MET B 1 377 ? -7.906 -30.703 -8.328 1 91.38 377 MET B C 1
ATOM 6696 O O . MET B 1 377 ? -7.367 -29.656 -7.945 1 91.38 377 MET B O 1
ATOM 6700 N N . GLN B 1 378 ? -7.25 -31.812 -8.609 1 91.62 378 GLN B N 1
ATOM 6701 C CA . GLN B 1 378 ? -5.793 -31.875 -8.594 1 91.62 378 GLN B CA 1
ATOM 6702 C C . GLN B 1 378 ? -5.285 -32.969 -9.531 1 91.62 378 GLN B C 1
ATOM 6704 O O . GLN B 1 378 ? -5.918 -34.031 -9.664 1 91.62 378 GLN B O 1
ATOM 6709 N N . THR B 1 379 ? -4.273 -32.719 -10.242 1 97.31 379 THR B N 1
ATOM 6710 C CA . THR B 1 379 ? -3.48 -33.719 -10.945 1 97.31 379 THR B CA 1
ATOM 6711 C C . THR B 1 379 ? -1.993 -33.531 -10.656 1 97.31 379 THR B C 1
ATOM 6713 O O . THR B 1 379 ? -1.6 -32.562 -10.023 1 97.31 379 THR B O 1
ATOM 6716 N N . ASP B 1 380 ? -1.174 -34.469 -11.055 1 98.19 380 ASP B N 1
ATOM 6717 C CA . ASP B 1 380 ? 0.271 -34.406 -10.859 1 98.19 380 ASP B CA 1
ATOM 6718 C C . ASP B 1 380 ? 0.881 -33.25 -11.672 1 98.19 380 ASP B C 1
ATOM 6720 O O . ASP B 1 380 ? 2.004 -32.844 -11.398 1 98.19 380 ASP B O 1
ATOM 6724 N N . HIS B 1 381 ? 0.106 -32.844 -12.672 1 98.56 381 HIS B N 1
ATOM 6725 C CA . HIS B 1 381 ? 0.677 -31.938 -13.672 1 98.56 381 HIS B CA 1
ATOM 6726 C C . HIS B 1 381 ? -0.17 -30.688 -13.836 1 98.56 381 HIS B C 1
ATOM 6728 O O . HIS B 1 381 ? -1.135 -30.672 -14.602 1 98.56 381 HIS B O 1
ATOM 6734 N N . TYR B 1 382 ? 0.183 -29.641 -13.148 1 98.5 382 TYR B N 1
ATOM 6735 C CA . TYR B 1 382 ? -0.425 -28.344 -13.422 1 98.5 382 TYR B CA 1
ATOM 6736 C C . TYR B 1 382 ? 0.308 -27.625 -14.547 1 98.5 382 TYR B C 1
ATOM 6738 O O . TYR B 1 382 ? 1.538 -27.547 -14.539 1 98.5 382 TYR B O 1
ATOM 6746 N N . TYR B 1 383 ? -0.412 -27.203 -15.523 1 98.62 383 TYR B N 1
ATOM 6747 C CA . TYR B 1 383 ? 0.117 -26.469 -16.656 1 98.62 383 TYR B CA 1
ATOM 6748 C C . TYR B 1 383 ? -0.55 -25.094 -16.781 1 98.62 383 TYR B C 1
ATOM 6750 O O . TYR B 1 383 ? -1.763 -24.969 -16.594 1 98.62 383 TYR B O 1
ATOM 6758 N N . ALA B 1 384 ? 0.218 -24.062 -17.047 1 98.56 384 ALA B N 1
ATOM 6759 C CA . ALA B 1 384 ? -0.321 -22.734 -17.312 1 98.56 384 ALA B CA 1
ATOM 6760 C C . ALA B 1 384 ? 0.471 -22.031 -18.422 1 98.56 384 ALA B C 1
ATOM 6762 O O . ALA B 1 384 ? 1.67 -22.266 -18.578 1 98.56 384 ALA B O 1
ATOM 6763 N N . ALA B 1 385 ? -0.179 -21.234 -19.203 1 98.69 385 ALA B N 1
ATOM 6764 C CA . ALA B 1 385 ? 0.428 -20.359 -20.203 1 98.69 385 ALA B CA 1
ATOM 6765 C C . ALA B 1 385 ? 0.143 -18.891 -19.875 1 98.69 385 ALA B C 1
ATOM 6767 O O . ALA B 1 385 ? -1.011 -18.516 -19.672 1 98.69 385 ALA B O 1
ATOM 6768 N N . TYR B 1 386 ? 1.17 -18.109 -19.75 1 98.56 386 TYR B N 1
ATOM 6769 C CA . TYR B 1 386 ? 1.102 -16.672 -19.516 1 98.56 386 TYR B CA 1
ATOM 6770 C C . TYR B 1 386 ? 1.565 -15.891 -20.734 1 98.56 386 TYR B C 1
ATOM 6772 O O . TYR B 1 386 ? 2.768 -15.742 -20.969 1 98.56 386 TYR B O 1
ATOM 6780 N N . VAL B 1 387 ? 0.639 -15.367 -21.484 1 98.75 387 VAL B N 1
ATOM 6781 C CA . VAL B 1 387 ? 0.952 -14.578 -22.672 1 98.75 387 VAL B CA 1
ATOM 6782 C C . VAL B 1 387 ? 1.01 -13.094 -22.312 1 98.75 387 VAL B C 1
ATOM 6784 O O . VAL B 1 387 ? 0.041 -12.539 -21.797 1 98.75 387 VAL B O 1
ATOM 6787 N N . ILE B 1 388 ? 2.088 -12.43 -22.594 1 98.5 388 ILE B N 1
ATOM 6788 C CA . ILE B 1 388 ? 2.369 -11.078 -22.141 1 98.5 388 ILE B CA 1
ATOM 6789 C C . ILE B 1 388 ? 2.77 -10.203 -23.328 1 98.5 388 ILE B C 1
ATOM 6791 O O . ILE B 1 388 ? 3.619 -10.586 -24.125 1 98.5 388 ILE B O 1
ATOM 6795 N N . TRP B 1 389 ? 2.145 -9.07 -23.453 1 98.31 389 TRP B N 1
ATOM 6796 C CA . TRP B 1 389 ? 2.512 -8.141 -24.516 1 98.31 389 TRP B CA 1
ATOM 6797 C C . TRP B 1 389 ? 2.18 -6.707 -24.125 1 98.31 389 TRP B C 1
ATOM 6799 O O . TRP B 1 389 ? 1.597 -6.465 -23.062 1 98.31 389 TRP B O 1
ATOM 6809 N N . GLU B 1 390 ? 2.633 -5.703 -24.844 1 96.44 390 GLU B N 1
ATOM 6810 C CA . GLU B 1 390 ? 2.494 -4.297 -24.469 1 96.44 390 GLU B CA 1
ATOM 6811 C C . GLU B 1 390 ? 1.417 -3.611 -25.312 1 96.44 390 GLU B C 1
ATOM 6813 O O . GLU B 1 390 ? 0.574 -2.889 -24.766 1 96.44 390 GLU B O 1
ATOM 6818 N N . ASP B 1 391 ? 1.386 -3.924 -26.609 1 96.5 391 ASP B N 1
ATOM 6819 C CA . ASP B 1 391 ? 0.599 -3.143 -27.562 1 96.5 391 ASP B CA 1
ATOM 6820 C C . ASP B 1 391 ? -0.745 -3.811 -27.844 1 96.5 391 ASP B C 1
ATOM 6822 O O . ASP B 1 391 ? -0.794 -4.984 -28.219 1 96.5 391 ASP B O 1
ATOM 6826 N N . GLN B 1 392 ? -1.745 -3.084 -27.766 1 96.88 392 GLN B N 1
ATOM 6827 C CA . GLN B 1 392 ? -3.098 -3.564 -28.031 1 96.88 392 GLN B CA 1
ATOM 6828 C C . GLN B 1 392 ? -3.213 -4.16 -29.422 1 96.88 392 GLN B C 1
ATOM 6830 O O . GLN B 1 392 ? -4.02 -5.062 -29.656 1 96.88 392 GLN B O 1
ATOM 6835 N N . ALA B 1 393 ? -2.428 -3.736 -30.312 1 97.69 393 ALA B N 1
ATOM 6836 C CA . ALA B 1 393 ? -2.443 -4.238 -31.688 1 97.69 393 ALA B CA 1
ATOM 6837 C C . ALA B 1 393 ? -2.131 -5.734 -31.719 1 97.69 393 ALA B C 1
ATOM 6839 O O . ALA B 1 393 ? -2.506 -6.426 -32.656 1 97.69 393 ALA B O 1
ATOM 6840 N N . ASP B 1 394 ? -1.472 -6.238 -30.641 1 98.19 394 ASP B N 1
ATOM 6841 C CA . ASP B 1 394 ? -1.068 -7.641 -30.609 1 98.19 394 ASP B CA 1
ATOM 6842 C C . ASP B 1 394 ? -2.104 -8.492 -29.891 1 98.19 394 ASP B C 1
ATOM 6844 O O . ASP B 1 394 ? -1.904 -9.695 -29.703 1 98.19 394 ASP B O 1
ATOM 6848 N N . ASP B 1 395 ? -3.229 -7.953 -29.516 1 98.06 395 ASP B N 1
ATOM 6849 C CA . ASP B 1 395 ? -4.25 -8.672 -28.766 1 98.06 395 ASP B CA 1
ATOM 6850 C C . ASP B 1 395 ? -4.684 -9.945 -29.484 1 98.06 395 ASP B C 1
ATOM 6852 O O . ASP B 1 395 ? -4.664 -11.031 -28.906 1 98.06 395 ASP B O 1
ATOM 6856 N N . LEU B 1 396 ? -5.062 -9.773 -30.719 1 97.88 396 LEU B N 1
ATOM 6857 C CA . LEU B 1 396 ? -5.617 -10.898 -31.469 1 97.88 396 LEU B CA 1
ATOM 6858 C C . LEU B 1 396 ? -4.582 -12.008 -31.641 1 97.88 396 LEU B C 1
ATOM 6860 O O . LEU B 1 396 ? -4.883 -13.18 -31.438 1 97.88 396 LEU B O 1
ATOM 6864 N N . LYS B 1 397 ? -3.387 -11.641 -32 1 98.25 397 LYS B N 1
ATOM 6865 C CA . LYS B 1 397 ? -2.307 -12.609 -32.188 1 98.25 397 LYS B CA 1
ATOM 6866 C C . LYS B 1 397 ? -2.064 -13.406 -30.906 1 98.25 397 LYS B C 1
ATOM 6868 O O . LYS B 1 397 ? -2.008 -14.633 -30.922 1 98.25 397 LYS B O 1
ATOM 6873 N N . CYS B 1 398 ? -1.912 -12.75 -29.828 1 98.5 398 CYS B N 1
ATOM 6874 C CA . CYS B 1 398 ? -1.583 -13.359 -28.547 1 98.5 398 CYS B CA 1
ATOM 6875 C C . CYS B 1 398 ? -2.734 -14.219 -28.031 1 98.5 398 CYS B C 1
ATOM 6877 O O . CYS B 1 398 ? -2.523 -15.352 -27.594 1 98.5 398 CYS B O 1
ATOM 6879 N N . GLN B 1 399 ? -3.932 -13.75 -28.141 1 97.88 399 GLN B N 1
ATOM 6880 C CA . GLN B 1 399 ? -5.094 -14.5 -27.672 1 97.88 399 GLN B CA 1
ATOM 6881 C C . GLN B 1 399 ? -5.363 -15.711 -28.547 1 97.88 399 GLN B C 1
ATOM 6883 O O . GLN B 1 399 ? -5.793 -16.766 -28.062 1 97.88 399 GLN B O 1
ATOM 6888 N N . SER B 1 400 ? -5.141 -15.594 -29.828 1 98.25 400 SER B N 1
ATOM 6889 C CA . SER B 1 400 ? -5.34 -16.719 -30.75 1 98.25 400 SER B CA 1
ATOM 6890 C C . SER B 1 400 ? -4.348 -17.844 -30.453 1 98.25 400 SER B C 1
ATOM 6892 O O . SER B 1 400 ? -4.695 -19.016 -30.562 1 98.25 400 SER B O 1
ATOM 6894 N N . TRP B 1 401 ? -3.146 -17.453 -30.156 1 98.62 401 TRP B N 1
ATOM 6895 C CA . TRP B 1 401 ? -2.154 -18.453 -29.781 1 98.62 401 TRP B CA 1
ATOM 6896 C C . TRP B 1 401 ? -2.607 -19.25 -28.562 1 98.62 401 TRP B C 1
ATOM 6898 O O . TRP B 1 401 ? -2.51 -20.469 -28.547 1 98.62 401 TRP B O 1
ATOM 6908 N N . LEU B 1 402 ? -3.062 -18.547 -27.609 1 98.25 402 LEU B N 1
ATOM 6909 C CA . LEU B 1 402 ? -3.518 -19.172 -26.375 1 98.25 402 LEU B CA 1
ATOM 6910 C C . LEU B 1 402 ? -4.672 -20.141 -26.656 1 98.25 402 LEU B C 1
ATOM 6912 O O . LEU B 1 402 ? -4.668 -21.266 -26.172 1 98.25 402 LEU B O 1
ATOM 6916 N N . THR B 1 403 ? -5.598 -19.672 -27.438 1 97.44 403 THR B N 1
ATOM 6917 C CA . THR B 1 403 ? -6.742 -20.5 -27.797 1 97.44 403 THR B CA 1
ATOM 6918 C C . THR B 1 403 ? -6.289 -21.75 -28.516 1 97.44 403 THR B C 1
ATOM 6920 O O . THR B 1 403 ? -6.766 -22.859 -28.234 1 97.44 403 THR B O 1
ATOM 6923 N N . HIS B 1 404 ? -5.406 -21.578 -29.422 1 98 404 HIS B N 1
ATOM 6924 C CA . HIS B 1 404 ? -4.883 -22.703 -30.203 1 98 404 HIS B CA 1
ATOM 6925 C C . HIS B 1 404 ? -4.234 -23.75 -29.297 1 98 404 HIS B C 1
ATOM 6927 O O . HIS B 1 404 ? -4.516 -24.938 -29.438 1 98 404 HIS B O 1
ATOM 6933 N N . VAL B 1 405 ? -3.426 -23.328 -28.375 1 97.88 405 VAL B N 1
ATOM 6934 C CA . VAL B 1 405 ? -2.697 -24.219 -27.484 1 97.88 405 VAL B CA 1
ATOM 6935 C C . VAL B 1 405 ? -3.684 -25 -26.625 1 97.88 405 VAL B C 1
ATOM 6937 O O . VAL B 1 405 ? -3.549 -26.219 -26.469 1 97.88 405 VAL B O 1
ATOM 6940 N N . PHE B 1 406 ? -4.648 -24.391 -26.109 1 97.38 406 PHE B N 1
ATOM 6941 C CA . PHE B 1 406 ? -5.543 -25.047 -25.172 1 97.38 406 PHE B CA 1
ATOM 6942 C C . PHE B 1 406 ? -6.57 -25.906 -25.891 1 97.38 406 PHE B C 1
ATOM 6944 O O . PHE B 1 406 ? -7.086 -26.875 -25.344 1 97.38 406 PHE B O 1
ATOM 6951 N N . ASP B 1 407 ? -6.832 -25.562 -27.156 1 96.56 407 ASP B N 1
ATOM 6952 C CA . ASP B 1 407 ? -7.621 -26.469 -27.984 1 96.56 407 ASP B CA 1
ATOM 6953 C C . ASP B 1 407 ? -6.875 -27.781 -28.219 1 96.56 407 ASP B C 1
ATOM 6955 O O . ASP B 1 407 ? -7.484 -28.859 -28.25 1 96.56 407 ASP B O 1
ATOM 6959 N N . LYS B 1 408 ? -5.66 -27.656 -28.344 1 96.38 408 LYS B N 1
ATOM 6960 C CA . LYS B 1 408 ? -4.836 -28.828 -28.641 1 96.38 408 LYS B CA 1
ATOM 6961 C C . LYS B 1 408 ? -4.699 -29.734 -27.422 1 96.38 408 LYS B C 1
ATOM 6963 O O . LYS B 1 408 ? -4.574 -30.953 -27.562 1 96.38 408 LYS B O 1
ATOM 6968 N N . ILE B 1 409 ? -4.746 -29.141 -26.234 1 96.31 409 ILE B N 1
ATOM 6969 C CA . ILE B 1 409 ? -4.477 -29.984 -25.078 1 96.31 409 ILE B CA 1
ATOM 6970 C C . ILE B 1 409 ? -5.789 -30.375 -24.406 1 96.31 409 ILE B C 1
ATOM 6972 O O . ILE B 1 409 ? -5.793 -31.078 -23.391 1 96.31 409 ILE B O 1
ATOM 6976 N N . LYS B 1 410 ? -6.848 -29.969 -24.906 1 95.5 410 LYS B N 1
ATOM 6977 C CA . LYS B 1 410 ? -8.172 -30.125 -24.297 1 95.5 410 LYS B CA 1
ATOM 6978 C C . LYS B 1 410 ? -8.461 -31.578 -23.953 1 95.5 410 LYS B C 1
ATOM 6980 O O . LYS B 1 410 ? -9.008 -31.891 -22.891 1 95.5 410 LYS B O 1
ATOM 6985 N N . ARG B 1 411 ? -8.125 -32.5 -24.812 1 95.38 411 ARG B N 1
ATOM 6986 C CA . ARG B 1 411 ? -8.438 -33.906 -24.641 1 95.38 411 ARG B CA 1
ATOM 6987 C C . ARG B 1 411 ? -7.652 -34.5 -23.484 1 95.38 411 ARG B C 1
ATOM 6989 O O . ARG B 1 411 ? -8.039 -35.531 -22.922 1 95.38 411 ARG B O 1
ATOM 6996 N N . ASP B 1 412 ? -6.586 -33.875 -23.141 1 97.5 412 ASP B N 1
ATOM 6997 C CA . ASP B 1 412 ? -5.719 -34.375 -22.078 1 97.5 412 ASP B CA 1
ATOM 6998 C C . ASP B 1 412 ? -5.945 -33.594 -20.766 1 97.5 412 ASP B C 1
ATOM 7000 O O . ASP B 1 412 ? -5.199 -33.781 -19.812 1 97.5 412 ASP B O 1
ATOM 7004 N N . SER B 1 413 ? -6.938 -32.75 -20.734 1 96.62 413 SER B N 1
ATOM 7005 C CA . SER B 1 413 ? -7.211 -31.891 -19.594 1 96.62 413 SER B CA 1
ATOM 7006 C C . SER B 1 413 ? -8.281 -32.469 -18.688 1 96.62 413 SER B C 1
ATOM 7008 O O . SER B 1 413 ? -9.289 -33 -19.172 1 96.62 413 SER B O 1
ATOM 7010 N N . GLU B 1 414 ? -8.078 -32.438 -17.375 1 96.75 414 GLU B N 1
ATOM 7011 C CA . GLU B 1 414 ? -9.086 -32.844 -16.391 1 96.75 414 GLU B CA 1
ATOM 7012 C C . GLU B 1 414 ? -9.883 -31.641 -15.883 1 96.75 414 GLU B C 1
ATOM 7014 O O . GLU B 1 414 ? -10.914 -31.797 -15.234 1 96.75 414 GLU B O 1
ATOM 7019 N N . GLY B 1 415 ? -9.469 -30.516 -16.156 1 96.75 415 GLY B N 1
ATOM 7020 C CA . GLY B 1 415 ? -10.078 -29.281 -15.656 1 96.75 415 GLY B CA 1
ATOM 7021 C C . GLY B 1 415 ? -9.078 -28.156 -15.5 1 96.75 415 GLY B C 1
ATOM 7022 O O . GLY B 1 415 ? -8.031 -28.141 -16.141 1 96.75 415 GLY B O 1
ATOM 7023 N N . SER B 1 416 ? -9.484 -27.156 -14.75 1 96.56 416 SER B N 1
ATOM 7024 C CA . SER B 1 416 ? -8.664 -25.953 -14.641 1 96.56 416 SER B CA 1
ATOM 7025 C C . SER B 1 416 ? -8.664 -25.406 -13.211 1 96.56 416 SER B C 1
ATOM 7027 O O . SER B 1 416 ? -9.625 -25.609 -12.469 1 96.56 416 SER B O 1
ATOM 7029 N N . TYR B 1 417 ? -7.547 -24.891 -12.82 1 96.88 417 TYR B N 1
ATOM 7030 C CA . TYR B 1 417 ? -7.398 -24.141 -11.578 1 96.88 417 TYR B CA 1
ATOM 7031 C C . TYR B 1 417 ? -8.07 -22.781 -11.68 1 96.88 417 TYR B C 1
ATOM 7033 O O . TYR B 1 417 ? -7.879 -22.047 -12.664 1 96.88 417 TYR B O 1
ATOM 7041 N N . LEU B 1 418 ? -8.812 -22.344 -10.688 1 95 418 LEU B N 1
ATOM 7042 C CA . LEU B 1 418 ? -9.586 -21.109 -10.695 1 95 418 LEU B CA 1
ATOM 7043 C C . LEU B 1 418 ? -8.664 -19.906 -10.805 1 95 418 LEU B C 1
ATOM 7045 O O . LEU B 1 418 ? -9.008 -18.906 -11.453 1 95 418 LEU B O 1
ATOM 7049 N N . GLY B 1 419 ? -7.492 -19.953 -10.172 1 92.38 419 GLY B N 1
ATOM 7050 C CA . GLY B 1 419 ? -6.617 -18.812 -10.016 1 92.38 419 GLY B CA 1
ATOM 7051 C C . GLY B 1 419 ? -6.059 -18.297 -11.328 1 92.38 419 GLY B C 1
ATOM 7052 O O . GLY B 1 419 ? -5.68 -17.125 -11.438 1 92.38 419 GLY B O 1
ATOM 7053 N N . ASP B 1 420 ? -6.031 -19.094 -12.398 1 93.19 420 ASP B N 1
ATOM 7054 C CA . ASP B 1 420 ? -5.473 -18.719 -13.695 1 93.19 420 ASP B CA 1
ATOM 7055 C C . ASP B 1 420 ? -6.504 -18.875 -14.805 1 93.19 420 ASP B C 1
ATOM 7057 O O . ASP B 1 420 ? -6.145 -19.078 -15.969 1 93.19 420 ASP B O 1
ATOM 7061 N N . ALA B 1 421 ? -7.77 -18.797 -14.406 1 93.56 421 ALA B N 1
ATOM 7062 C CA . ALA B 1 421 ? -8.844 -19 -15.367 1 93.56 421 ALA B CA 1
ATOM 7063 C C . ALA B 1 421 ? -9.477 -17.672 -15.781 1 93.56 421 ALA B C 1
ATOM 7065 O O . ALA B 1 421 ? -9.391 -16.688 -15.055 1 93.56 421 ALA B O 1
ATOM 7066 N N . ASP B 1 422 ? -9.977 -17.656 -16.953 1 94.56 422 ASP B N 1
ATOM 7067 C CA . ASP B 1 422 ? -10.828 -16.609 -17.5 1 94.56 422 ASP B CA 1
ATOM 7068 C C . ASP B 1 422 ? -12.125 -17.188 -18.062 1 94.56 422 ASP B C 1
ATOM 7070 O O . ASP B 1 422 ? -12.164 -17.625 -19.219 1 94.56 422 ASP B O 1
ATOM 7074 N N . PHE B 1 423 ? -13.188 -17.047 -17.297 1 92.81 423 PHE B N 1
ATOM 7075 C CA . PHE B 1 423 ? -14.445 -17.703 -17.609 1 92.81 423 PHE B CA 1
ATOM 7076 C C . PHE B 1 423 ? -15.07 -17.094 -18.859 1 92.81 423 PHE B C 1
ATOM 7078 O O . PHE B 1 423 ? -15.977 -17.672 -19.469 1 92.81 423 PHE B O 1
ATOM 7085 N N . GLN B 1 424 ? -14.602 -15.977 -19.188 1 92.25 424 GLN B N 1
ATOM 7086 C CA . GLN B 1 424 ? -15.125 -15.328 -20.375 1 92.25 424 GLN B CA 1
ATOM 7087 C C . GLN B 1 424 ? -14.562 -15.977 -21.641 1 92.25 424 GLN B C 1
ATOM 7089 O O . GLN B 1 424 ? -15.094 -15.781 -22.734 1 92.25 424 GLN B O 1
ATOM 7094 N N . LYS B 1 425 ? -13.523 -16.688 -21.484 1 91.75 425 LYS B N 1
ATOM 7095 C CA . LYS B 1 425 ? -12.828 -17.234 -22.641 1 91.75 425 LYS B CA 1
ATOM 7096 C C . LYS B 1 425 ? -13 -18.75 -22.703 1 91.75 425 LYS B C 1
ATOM 7098 O O . LYS B 1 425 ? -13.172 -19.328 -23.781 1 91.75 425 LYS B O 1
ATOM 7103 N N . ARG B 1 426 ? -12.906 -19.391 -21.562 1 92.88 426 ARG B N 1
ATOM 7104 C CA . ARG B 1 426 ? -12.984 -20.859 -21.547 1 92.88 426 ARG B CA 1
ATOM 7105 C C . ARG B 1 426 ? -13.664 -21.344 -20.266 1 92.88 426 ARG B C 1
ATOM 7107 O O . ARG B 1 426 ? -13.289 -20.938 -19.172 1 92.88 426 ARG B O 1
ATOM 7114 N N . LEU B 1 427 ? -14.672 -22.125 -20.453 1 92.25 427 LEU B N 1
ATOM 7115 C CA . LEU B 1 427 ? -15.312 -22.828 -19.344 1 92.25 427 LEU B CA 1
ATOM 7116 C C . LEU B 1 427 ? -14.953 -24.312 -19.375 1 92.25 427 LEU B C 1
ATOM 7118 O O . LEU B 1 427 ? -14.859 -24.922 -20.438 1 92.25 427 LEU B O 1
ATOM 7122 N N . THR B 1 428 ? -14.695 -24.812 -18.219 1 94.56 428 THR B N 1
ATOM 7123 C CA . THR B 1 428 ? -14.352 -26.219 -18.016 1 94.56 428 THR B CA 1
ATOM 7124 C C . THR B 1 428 ? -14.711 -26.672 -16.609 1 94.56 428 THR B C 1
ATOM 7126 O O . THR B 1 428 ? -15.57 -26.062 -15.961 1 94.56 428 THR B O 1
ATOM 7129 N N . VAL B 1 429 ? -14.203 -27.828 -16.219 1 96.06 429 VAL B N 1
ATOM 7130 C CA . VAL B 1 429 ? -14.398 -28.328 -14.867 1 96.06 429 VAL B CA 1
ATOM 7131 C C . VAL B 1 429 ? -13.422 -27.625 -13.922 1 96.06 429 VAL B C 1
ATOM 7133 O O . VAL B 1 429 ? -12.219 -27.578 -14.195 1 96.06 429 VAL B O 1
ATOM 7136 N N . PHE B 1 430 ? -13.945 -27.109 -12.82 1 96.69 430 PHE B N 1
ATOM 7137 C CA . PHE B 1 430 ? -13.125 -26.406 -11.844 1 96.69 430 PHE B CA 1
ATOM 7138 C C . PHE B 1 430 ? -13.164 -27.109 -10.492 1 96.69 430 PHE B C 1
ATOM 7140 O O . PHE B 1 430 ? -12.32 -26.859 -9.633 1 96.69 430 PHE B O 1
ATOM 7147 N N . TRP B 1 431 ? -14.156 -27.922 -10.273 1 97.19 431 TRP B N 1
ATOM 7148 C CA . TRP B 1 431 ? -14.352 -28.672 -9.039 1 97.19 431 TRP B CA 1
ATOM 7149 C C . TRP B 1 431 ? -14.758 -30.109 -9.336 1 97.19 431 TRP B C 1
ATOM 7151 O O . TRP B 1 431 ? -15.211 -30.422 -10.445 1 97.19 431 TRP B O 1
ATOM 7161 N N . GLY B 1 432 ? -14.586 -30.984 -8.336 1 95.5 432 GLY B N 1
ATOM 7162 C CA . GLY B 1 432 ? -15.297 -32.25 -8.414 1 95.5 432 GLY B CA 1
ATOM 7163 C C . GLY B 1 432 ? -16.797 -32.062 -8.578 1 95.5 432 GLY B C 1
ATOM 7164 O O . GLY B 1 432 ? -17.344 -31.016 -8.25 1 95.5 432 GLY B O 1
ATOM 7165 N N . GLN B 1 433 ? -17.422 -33.094 -9.078 1 94.94 433 GLN B N 1
ATOM 7166 C CA . GLN B 1 433 ? -18.844 -33 -9.359 1 94.94 433 GLN B CA 1
ATOM 7167 C C . GLN B 1 433 ? -19.641 -32.656 -8.102 1 94.94 433 GLN B C 1
ATOM 7169 O O . GLN B 1 433 ? -20.453 -31.719 -8.102 1 94.94 433 GLN B O 1
ATOM 7174 N N . ASP B 1 434 ? -19.438 -33.406 -7.066 1 95.62 434 ASP B N 1
ATOM 7175 C CA . ASP B 1 434 ? -20.172 -33.188 -5.82 1 95.62 434 ASP B CA 1
ATOM 7176 C C . ASP B 1 434 ? -19.812 -31.828 -5.203 1 95.62 434 ASP B C 1
ATOM 7178 O O . ASP B 1 434 ? -20.672 -31.141 -4.676 1 95.62 434 ASP B O 1
ATOM 7182 N N . GLN B 1 435 ? -18.547 -31.5 -5.211 1 97 435 GLN B N 1
ATOM 7183 C CA . GLN B 1 435 ? -18.109 -30.234 -4.652 1 97 435 GLN B CA 1
ATOM 7184 C C . GLN B 1 435 ? -18.703 -29.062 -5.414 1 97 435 GLN B C 1
ATOM 7186 O O . GLN B 1 435 ? -19.125 -28.062 -4.809 1 97 435 GLN B O 1
ATOM 7191 N N . GLY B 1 436 ? -18.719 -29.141 -6.75 1 97.19 436 GLY B N 1
ATOM 7192 C CA . GLY B 1 436 ? -19.328 -28.094 -7.551 1 97.19 436 GLY B CA 1
ATOM 7193 C C . GLY B 1 436 ? -20.812 -27.891 -7.238 1 97.19 436 GLY B C 1
ATOM 7194 O O . GLY B 1 436 ? -21.266 -26.75 -7.09 1 97.19 436 GLY B O 1
ATOM 7195 N N . LYS B 1 437 ? -21.516 -29 -7.168 1 97.31 437 LYS B N 1
ATOM 7196 C CA . LYS B 1 437 ? -22.938 -28.938 -6.852 1 97.31 437 LYS B CA 1
ATOM 7197 C C . LYS B 1 437 ? -23.172 -28.328 -5.477 1 97.31 437 LYS B C 1
ATOM 7199 O O . LYS B 1 437 ? -24.031 -27.453 -5.312 1 97.31 437 LYS B O 1
ATOM 7204 N N . ARG B 1 438 ? -22.422 -28.812 -4.535 1 97.88 438 ARG B N 1
ATOM 7205 C CA . ARG B 1 438 ? -22.547 -28.281 -3.176 1 97.88 438 ARG B CA 1
ATOM 7206 C C . ARG B 1 438 ? -22.234 -26.797 -3.129 1 97.88 438 ARG B C 1
ATOM 7208 O O . ARG B 1 438 ? -22.922 -26.031 -2.447 1 97.88 438 ARG B O 1
ATOM 7215 N N . LEU B 1 439 ? -21.219 -26.375 -3.834 1 98 439 LEU B N 1
ATOM 7216 C CA . LEU B 1 439 ? -20.812 -24.969 -3.867 1 98 439 LEU B CA 1
ATOM 7217 C C . LEU B 1 439 ? -21.938 -24.094 -4.426 1 98 439 LEU B C 1
ATOM 7219 O O . LEU B 1 439 ? -22.25 -23.047 -3.863 1 98 439 LEU B O 1
ATOM 7223 N N . MET B 1 440 ? -22.531 -24.5 -5.516 1 97.56 440 MET B N 1
ATOM 7224 C CA . MET B 1 440 ? -23.625 -23.734 -6.098 1 97.56 440 MET B CA 1
ATOM 7225 C C . MET B 1 440 ? -24.812 -23.656 -5.145 1 97.56 440 MET B C 1
ATOM 7227 O O . MET B 1 440 ? -25.484 -22.641 -5.07 1 97.56 440 MET B O 1
ATOM 7231 N N . ASN B 1 441 ? -25.062 -24.734 -4.453 1 97.94 441 ASN B N 1
ATOM 7232 C CA . ASN B 1 441 ? -26.141 -24.719 -3.467 1 97.94 441 ASN B CA 1
ATOM 7233 C C . ASN B 1 441 ? -25.844 -23.75 -2.328 1 97.94 441 ASN B C 1
ATOM 7235 O O . ASN B 1 441 ? -26.75 -23.047 -1.86 1 97.94 441 ASN B O 1
ATOM 7239 N N . ILE B 1 442 ? -24.656 -23.734 -1.858 1 98.12 442 ILE B N 1
ATOM 7240 C CA . ILE B 1 442 ? -24.25 -22.812 -0.797 1 98.12 442 ILE B CA 1
ATOM 7241 C C . ILE B 1 442 ? -24.422 -21.375 -1.268 1 98.12 442 ILE B C 1
ATOM 7243 O O . ILE B 1 442 ? -24.922 -20.531 -0.523 1 98.12 442 ILE B O 1
ATOM 7247 N N . ARG B 1 443 ? -24.047 -21.062 -2.467 1 97.5 443 ARG B N 1
ATOM 7248 C CA . ARG B 1 443 ? -24.188 -19.719 -3.023 1 97.5 443 ARG B CA 1
ATOM 7249 C C . ARG B 1 443 ? -25.656 -19.297 -3.031 1 97.5 443 ARG B C 1
ATOM 7251 O O . ARG B 1 443 ? -25.984 -18.172 -2.646 1 97.5 443 ARG B O 1
ATOM 7258 N N . LYS B 1 444 ? -26.5 -20.188 -3.48 1 97.12 444 LYS B N 1
ATOM 7259 C CA . LYS B 1 444 ? -27.922 -19.891 -3.543 1 97.12 444 LYS B CA 1
ATOM 7260 C C . LYS B 1 444 ? -28.5 -19.656 -2.15 1 97.12 444 LYS B C 1
ATOM 7262 O O . LYS B 1 444 ? -29.391 -18.812 -1.97 1 97.12 444 LYS B O 1
ATOM 7267 N N . LYS B 1 445 ? -28.031 -20.375 -1.27 1 97.44 445 LYS B N 1
ATOM 7268 C CA . LYS B 1 445 ? -28.531 -20.266 0.099 1 97.44 445 LYS B CA 1
ATOM 7269 C C . LYS B 1 445 ? -28.078 -18.953 0.743 1 97.44 445 LYS B C 1
ATOM 7271 O O . LYS B 1 445 ? -28.891 -18.266 1.367 1 97.44 445 LYS B O 1
ATOM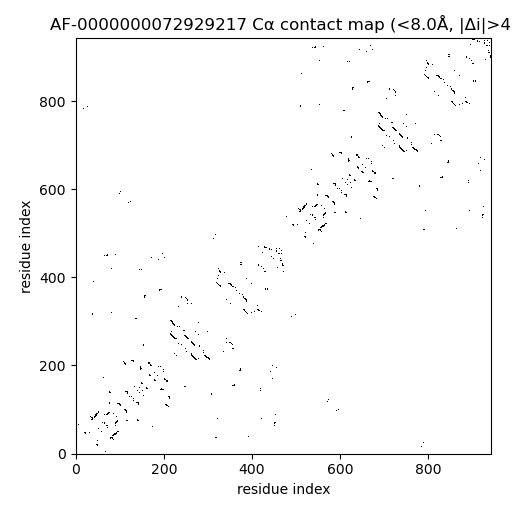 7276 N N . TRP B 1 446 ? -26.859 -18.562 0.637 1 97.75 446 TRP B N 1
ATOM 7277 C CA . TRP B 1 446 ? -26.266 -17.453 1.379 1 97.75 446 TRP B CA 1
ATOM 7278 C C . TRP B 1 446 ? -26.438 -16.141 0.624 1 97.75 446 TRP B C 1
ATOM 7280 O O . TRP B 1 446 ? -26.344 -15.062 1.214 1 97.75 446 TRP B O 1
ATOM 7290 N N . ASP B 1 447 ? -26.688 -16.219 -0.636 1 97 447 ASP B N 1
ATOM 7291 C CA . ASP B 1 447 ? -26.922 -15.047 -1.46 1 97 447 ASP B CA 1
ATOM 7292 C C . ASP B 1 447 ? -27.984 -15.32 -2.518 1 97 447 ASP B C 1
ATOM 7294 O O . ASP B 1 447 ? -27.719 -15.242 -3.717 1 97 447 ASP B O 1
ATOM 7298 N N . PRO B 1 448 ? -29.141 -15.508 -2.064 1 95.31 448 PRO B N 1
ATOM 7299 C CA . PRO B 1 448 ? -30.203 -15.891 -2.984 1 95.31 448 PRO B CA 1
ATOM 7300 C C . PRO B 1 448 ? -30.547 -14.797 -3.99 1 95.31 448 PRO B C 1
ATOM 7302 O O . PRO B 1 448 ? -31.094 -15.078 -5.059 1 95.31 448 PRO B O 1
ATOM 7305 N N . ARG B 1 449 ? -30.234 -13.523 -3.715 1 94.31 449 ARG B N 1
ATOM 7306 C CA . ARG B 1 449 ? -30.594 -12.414 -4.598 1 94.31 449 ARG B CA 1
ATOM 7307 C C . ARG B 1 449 ? -29.422 -12.047 -5.5 1 94.31 449 ARG B C 1
ATOM 7309 O O . ARG B 1 449 ? -29.547 -11.195 -6.379 1 94.31 449 ARG B O 1
ATOM 7316 N N . GLY B 1 450 ? -28.281 -12.727 -5.328 1 95.12 450 GLY B N 1
ATOM 7317 C CA . GLY B 1 450 ? -27.125 -12.461 -6.164 1 95.12 450 GLY B CA 1
ATOM 7318 C C . GLY B 1 450 ? -26.531 -11.086 -5.945 1 95.12 450 GLY B C 1
ATOM 7319 O O . GLY B 1 450 ? -26.141 -10.406 -6.902 1 95.12 450 GLY B O 1
ATOM 7320 N N . VAL B 1 451 ? -26.5 -10.672 -4.738 1 96.25 451 VAL B N 1
ATOM 7321 C CA . VAL B 1 451 ? -25.953 -9.367 -4.398 1 96.25 451 VAL B CA 1
ATOM 7322 C C . VAL B 1 451 ? -24.438 -9.367 -4.66 1 96.25 451 VAL B C 1
ATOM 7324 O O . VAL B 1 451 ? -23.906 -8.398 -5.203 1 96.25 451 VAL B O 1
ATOM 7327 N N . VAL B 1 452 ? -23.75 -10.422 -4.27 1 96.62 452 VAL B N 1
ATOM 7328 C CA . VAL B 1 452 ? -22.328 -10.555 -4.574 1 96.62 452 VAL B CA 1
ATOM 7329 C C . VAL B 1 452 ? -22.156 -11.055 -6.008 1 96.62 452 VAL B C 1
ATOM 7331 O O . VAL B 1 452 ? -22.719 -12.086 -6.383 1 96.62 452 VAL B O 1
ATOM 7334 N N . ALA B 1 453 ? -21.469 -10.367 -6.918 1 93.88 453 ALA B N 1
ATOM 7335 C CA . ALA B 1 453 ? -21.438 -10.516 -8.367 1 93.88 453 ALA B CA 1
ATOM 7336 C C . ALA B 1 453 ? -21.016 -11.93 -8.766 1 93.88 453 ALA B C 1
ATOM 7338 O O . ALA B 1 453 ? -21.438 -12.438 -9.805 1 93.88 453 ALA B O 1
ATOM 7339 N N . GLY B 1 454 ? -20.156 -12.648 -7.996 1 90.56 454 GLY B N 1
ATOM 7340 C CA . GLY B 1 454 ? -19.812 -14.031 -8.273 1 90.56 454 GLY B CA 1
ATOM 7341 C C . GLY B 1 454 ? -18.891 -14.188 -9.469 1 90.56 454 GLY B C 1
ATOM 7342 O O . GLY B 1 454 ? -17.875 -13.484 -9.57 1 90.56 454 GLY B O 1
ATOM 7343 N N . TYR B 1 455 ? -19.219 -15.234 -10.438 1 94.69 455 TYR B N 1
ATOM 7344 C CA . TYR B 1 455 ? -18.344 -15.625 -11.539 1 94.69 455 TYR B CA 1
ATOM 7345 C C . TYR B 1 455 ? -18.594 -14.766 -12.766 1 94.69 455 TYR B C 1
ATOM 7347 O O . TYR B 1 455 ? -19.734 -14.617 -13.211 1 94.69 455 TYR B O 1
ATOM 7355 N N . LEU B 1 456 ? -17.531 -14.188 -13.305 1 93.94 456 LEU B N 1
ATOM 7356 C CA . LEU B 1 456 ? -17.609 -13.359 -14.508 1 93.94 456 LEU B CA 1
ATOM 7357 C C . LEU B 1 456 ? -17.5 -14.211 -15.766 1 93.94 456 LEU B C 1
ATOM 7359 O O . LEU B 1 456 ? -16.406 -14.359 -16.328 1 93.94 456 LEU B O 1
ATOM 7363 N N . ASN B 1 457 ? -18.594 -14.703 -16.203 1 91.19 457 ASN B N 1
ATOM 7364 C CA . ASN B 1 457 ? -18.656 -15.398 -17.484 1 91.19 457 ASN B CA 1
ATOM 7365 C C . ASN B 1 457 ? -18.984 -14.445 -18.641 1 91.19 457 ASN B C 1
ATOM 7367 O O . ASN B 1 457 ? -19.047 -13.234 -18.438 1 91.19 457 ASN B O 1
ATOM 7371 N N . LYS B 1 458 ? -19.047 -14.977 -19.797 1 89.06 458 LYS B N 1
ATOM 7372 C CA . LYS B 1 458 ? -19.344 -14.148 -20.969 1 89.06 458 LYS B CA 1
ATOM 7373 C C . LYS B 1 458 ? -20.656 -13.398 -20.797 1 89.06 458 LYS B C 1
ATOM 7375 O O . LYS B 1 458 ? -21.703 -14.016 -20.547 1 89.06 458 LYS B O 1
ATOM 7380 N N . GLY B 1 459 ? -20.562 -12.164 -20.781 1 88.81 459 GLY B N 1
ATOM 7381 C CA . GLY B 1 459 ? -21.734 -11.32 -20.656 1 88.81 459 GLY B CA 1
ATOM 7382 C C . GLY B 1 459 ? -22.172 -11.125 -19.203 1 88.81 459 GLY B C 1
ATOM 7383 O O . GLY B 1 459 ? -23.188 -10.484 -18.938 1 88.81 459 GLY B O 1
ATOM 7384 N N . ASP B 1 460 ? -21.406 -11.758 -18.266 1 91.56 460 ASP B N 1
ATOM 7385 C CA . ASP B 1 460 ? -21.719 -11.625 -16.859 1 91.56 460 ASP B CA 1
ATOM 7386 C C . ASP B 1 460 ? -23.156 -12.023 -16.562 1 91.56 460 ASP B C 1
ATOM 7388 O O . ASP B 1 460 ? -23.906 -11.281 -15.922 1 91.56 460 ASP B O 1
ATOM 7392 N N . GLN B 1 461 ? -23.594 -13.219 -17 1 85.69 461 GLN B N 1
ATOM 7393 C CA . GLN B 1 461 ? -25.016 -13.562 -17.078 1 85.69 461 GLN B CA 1
ATOM 7394 C C . GLN B 1 461 ? -25.391 -14.586 -16 1 85.69 461 GLN B C 1
ATOM 7396 O O . GLN B 1 461 ? -26.578 -14.773 -15.711 1 85.69 461 GLN B O 1
ATOM 7401 N N . ASN B 1 462 ? -24.5 -15.32 -15.406 1 80.12 462 ASN B N 1
ATOM 7402 C CA . ASN B 1 462 ? -24.859 -16.5 -14.609 1 80.12 462 ASN B CA 1
ATOM 7403 C C . ASN B 1 462 ? -25.312 -16.109 -13.211 1 80.12 462 ASN B C 1
ATOM 7405 O O . ASN B 1 462 ? -25.984 -16.891 -12.539 1 80.12 462 ASN B O 1
ATOM 7409 N N . GLY B 1 463 ? -24.953 -15 -12.734 1 83.25 463 GLY B N 1
ATOM 7410 C CA . GLY B 1 463 ? -25.453 -14.5 -11.461 1 83.25 463 GLY B CA 1
ATOM 7411 C C . GLY B 1 463 ? -25.469 -15.555 -10.367 1 83.25 463 GLY B C 1
ATOM 7412 O O . GLY B 1 463 ? -24.469 -16.219 -10.133 1 83.25 463 GLY B O 1
ATOM 7413 N N . VAL B 1 464 ? -26.656 -15.875 -9.852 1 88.06 464 VAL B N 1
ATOM 7414 C CA . VAL B 1 464 ? -26.844 -16.766 -8.703 1 88.06 464 VAL B CA 1
ATOM 7415 C C . VAL B 1 464 ? -26.625 -18.203 -9.125 1 88.06 464 VAL B C 1
ATOM 7417 O O . VAL B 1 464 ? -26.203 -19.047 -8.32 1 88.06 464 VAL B O 1
ATOM 7420 N N . GLU B 1 465 ? -26.828 -18.547 -10.352 1 89.44 465 GLU B N 1
ATOM 7421 C CA . GLU B 1 465 ? -26.719 -19.906 -10.836 1 89.44 465 GLU B CA 1
ATOM 7422 C C . GLU B 1 465 ? -25.281 -20.391 -10.875 1 89.44 465 GLU B C 1
ATOM 7424 O O . GLU B 1 465 ? -25 -21.578 -10.773 1 89.44 465 GLU B O 1
ATOM 7429 N N . GLY B 1 466 ? -24.422 -19.453 -11 1 92.62 466 GLY B N 1
ATOM 7430 C CA . GLY B 1 466 ? -23 -19.797 -10.992 1 92.62 466 GLY B CA 1
ATOM 7431 C C . GLY B 1 466 ? -22.547 -20.469 -12.273 1 92.62 466 GLY B C 1
ATOM 7432 O O . GLY B 1 466 ? -22.906 -20.047 -13.367 1 92.62 466 GLY B O 1
ATOM 7433 N N . LEU B 1 467 ? -21.656 -21.438 -12.117 1 92.5 467 LEU B N 1
ATOM 7434 C CA . LEU B 1 467 ? -21.078 -22.125 -13.258 1 92.5 467 LEU B CA 1
ATOM 7435 C C . LEU B 1 467 ? -21.594 -23.562 -13.359 1 92.5 467 LEU B C 1
ATOM 7437 O O . LEU B 1 467 ? -21.891 -24.188 -12.336 1 92.5 467 LEU B O 1
ATOM 7441 N N . GLU B 1 468 ? -21.609 -24.094 -14.523 1 90.06 468 GLU B N 1
ATOM 7442 C CA . GLU B 1 468 ? -22.109 -25.453 -14.758 1 90.06 468 GLU B CA 1
ATOM 7443 C C . GLU B 1 468 ? -21.062 -26.5 -14.367 1 90.06 468 GLU B C 1
ATOM 7445 O O . GLU B 1 468 ? -21.406 -27.641 -14.047 1 90.06 468 GLU B O 1
ATOM 7450 N N . ASN B 1 469 ? -19.75 -26.188 -14.312 1 93.25 469 ASN B N 1
ATOM 7451 C CA . ASN B 1 469 ? -18.656 -27.078 -13.93 1 93.25 469 ASN B CA 1
ATOM 7452 C C . ASN B 1 469 ? -18.578 -28.297 -14.844 1 93.25 469 ASN B C 1
ATOM 7454 O O . ASN B 1 469 ? -18.562 -29.438 -14.375 1 93.25 469 ASN B O 1
ATOM 7458 N N . VAL B 1 470 ? -18.594 -28.094 -16.125 1 90.75 470 VAL B N 1
ATOM 7459 C CA . VAL B 1 470 ? -18.5 -29.141 -17.125 1 90.75 470 VAL B CA 1
ATOM 7460 C C . VAL B 1 470 ? -17.469 -28.781 -18.172 1 90.75 470 VAL B C 1
ATOM 7462 O O . VAL B 1 470 ? -17.172 -27.594 -18.375 1 90.75 470 VAL B O 1
ATOM 7465 N N . HIS B 1 471 ? -16.922 -29.891 -18.734 1 83.94 471 HIS B N 1
ATOM 7466 C CA . HIS B 1 471 ? -16 -29.672 -19.844 1 83.94 471 HIS B CA 1
ATOM 7467 C C . HIS B 1 471 ? -16.719 -29.109 -21.062 1 83.94 471 HIS B C 1
ATOM 7469 O O . HIS B 1 471 ? -17.797 -29.578 -21.422 1 83.94 471 HIS B O 1
ATOM 7475 N N . ASN B 1 472 ? -16.297 -27.922 -21.516 1 73.44 472 ASN B N 1
ATOM 7476 C CA . ASN B 1 472 ? -16.859 -27.406 -22.766 1 73.44 472 ASN B CA 1
ATOM 7477 C C . ASN B 1 472 ? -15.875 -27.547 -23.922 1 73.44 472 ASN B C 1
ATOM 7479 O O . ASN B 1 472 ? -14.664 -27.516 -23.719 1 73.44 472 ASN B O 1
#

Secondary structure (DSSP, 8-state):
--HHHHHHHHHHHS-TTS-EEETTSTTHHHHHHTT-SSSS------SEEEE-SSHHHHHHHHHHHHHHT--EEEESS---TT-TT--TT-EEEE-TT---EEEETTTTEEEE-TT-BHHHHHHHHHTTTEE----SSTT-BHHHHHHT----TTHHHH--GGGGEEEEEEEETTS-EEEEESSSSHHHHHHHTT-GGG-SEEEEEEEEE-EE--S--EEEEEEEEGGGHHHHHHHHHHHGGGS-TTEEEEEEEEE-TT--SEEEEEEEEE--SSHHHHHHHHHHHHHHPPS--SEEEEEEE--HHHHHHHHHHHS-TT-EEEEEEEEE-TTS-HHHHHHHHHH--SSSS-EEEEEE-TTGGG--TTTTSS--SS-----SEEEEEEEEES-GGGHHHHHHHHHHHHHHHGGGEEE--GGG--TTT-----S-HHHHHHHHHHHHHH-TT--B-----GGG--GGG-------/--HHHHHHHHHHHS-TTS-EEETTSTTHHHHHHTT-SSSS------SEEEE-SSHHHHHHHHHHHHHHT--EEEESS---TT-TT--TT-EEEE-TT---EEEETTTTEEEE-TT-BHHHHHHHHHTTTEE----SSTT-BHHHHHHT----TTHHHH--GGGGEEEEEEEETTS-EEEEESSSSHHHHHHHTT-GGG-SEEEEEEEEE-EE--S--EEEEEEEEGGGHHHHHHHHHHHGGGS-TTEEEEEEEEE-TT--SEEEEEEEEE--SSHHHHHHHHHHHHHHPPS--SEEEEEEE--HHHHHHHHHHHS-TT-EEEEEEEEE-TTS-HHHHHHHHHH--SSSS-EEEEEE-TTGGG--TTTTSS--SS-----SEEEEEEEEES-GGGHHHHHHHHHHHHHHHGGGEEE--GGG--TTT-----S-HHHHHHHHHHHHHH-TT--B-----GGG--GGG-------

InterPro domains:
  IPR006094 FAD linked oxidase, N-terminal [PF01565] (46-180)
  IPR016166 FAD-binding domain, PCMH-type [PS51387] (42-213)
  IPR016167 FAD-binding, type PCMH, subdomain 1 [G3DSA:3.30.43.10] (19-98)
  IPR016169 FAD-binding, type PCMH, subdomain 2 [G3DSA:3.30.465.10] (119-447)
  IPR036318 FAD-binding, type PCMH-like superfamily [SSF56176] (36-213)
  IPR050416 FAD-linked Oxidoreductases in Biosynthetic Pathways [PTHR42973] (5-452)

Solvent-accessible surface area (backbone atoms only — not comparable to full-atom values): 47485 Å² total; per-residue (Å²): 126,53,64,64,54,41,49,54,49,49,65,68,68,49,59,80,42,55,54,63,46,41,75,84,45,85,45,30,64,52,67,67,48,60,56,44,46,30,58,69,62,78,86,52,50,44,53,30,36,34,55,24,62,49,70,66,48,51,35,51,50,40,44,49,17,57,74,57,75,29,25,35,27,63,31,35,43,30,61,42,72,64,45,75,30,58,36,67,53,13,37,25,40,32,26,74,65,25,72,46,66,48,73,38,82,88,77,38,36,31,38,31,19,28,29,43,20,28,45,58,50,37,50,43,28,46,81,70,51,24,32,62,54,40,46,59,45,31,64,36,14,44,33,66,38,30,18,26,22,19,83,16,57,39,22,21,60,74,37,46,38,28,77,34,51,62,32,35,32,30,33,37,50,85,35,44,81,44,65,21,22,92,80,37,58,40,66,60,37,31,32,43,27,24,44,28,65,42,40,42,48,45,73,59,31,38,28,33,58,46,43,71,53,62,83,25,27,24,32,30,39,43,28,25,46,54,90,42,41,64,62,55,48,51,50,51,65,69,48,48,58,76,49,47,74,49,45,30,46,38,38,32,18,29,50,48,92,96,52,81,65,37,26,36,37,38,40,38,42,32,59,21,78,35,70,66,58,33,44,61,54,50,38,64,56,67,74,61,56,72,85,75,50,81,48,68,50,75,61,37,83,54,45,73,69,55,50,25,31,46,35,38,54,67,59,55,75,64,24,27,56,51,55,41,49,29,24,32,42,76,85,49,62,59,62,69,66,45,41,61,61,35,60,59,63,86,40,71,66,16,37,24,38,38,39,50,19,32,56,42,34,72,51,34,56,90,76,70,69,33,77,88,38,27,45,60,66,66,33,43,35,37,36,36,41,44,40,41,48,73,59,74,86,47,46,63,63,49,51,48,51,53,52,52,51,51,63,71,36,46,89,46,42,70,26,32,58,59,76,44,48,34,51,58,79,53,56,40,20,54,33,37,72,68,37,42,54,52,47,40,51,50,27,36,68,57,19,68,83,29,34,44,47,34,49,58,34,66,84,57,69,42,44,50,67,47,73,88,55,44,80,109,128,53,64,66,53,43,49,53,50,50,64,68,67,49,59,80,42,56,57,62,44,41,76,82,45,86,45,30,64,52,66,68,48,61,56,45,47,32,57,67,61,77,86,54,51,43,54,29,35,33,57,23,62,50,70,66,49,51,35,52,49,39,44,48,18,57,73,57,75,28,24,34,27,61,31,33,43,30,60,42,71,64,46,74,32,57,37,65,52,12,35,24,40,33,26,75,65,26,70,48,64,49,72,39,83,87,77,38,35,31,36,31,18,27,30,42,20,29,46,59,51,36,48,43,28,47,80,70,50,24,31,62,54,38,49,60,44,30,63,36,15,43,34,66,39,28,19,26,21,19,81,15,58,40,23,20,59,72,39,45,40,27,77,36,53,61,32,36,32,30,34,38,49,86,36,45,80,44,65,21,22,89,82,36,57,40,67,58,36,32,32,42,27,24,44,29,64,41,40,44,48,46,71,58,32,38,29,33,58,46,44,73,52,62,84,25,29,25,33,31,38,43,29,27,46,54,91,44,40,64,62,55,49,51,51,50,64,70,46,47,58,77,49,48,74,49,45,30,48,38,40,32,18,30,49,49,92,96,52,81,64,34,25,36,36,39,39,36,42,31,58,22,78,34,68,66,58,32,44,61,53,50,38,65,56,69,75,61,56,71,85,73,51,80,46,70,50,75,63,37,82,54,44,73,70,56,51,26,31,46,35,39,54,68,58,55,76,64,25,27,56,53,54,41,50,28,24,32,43,77,87,51,62,59,65,69,68,46,42,59,62,37,59,59,63,86,40,71,65,15,36,24,39,40,39,52,19,31,57,44,34,72,50,33,57,91,77,70,68,33,77,90,39,27,46,61,66,66,32,44,35,37,36,38,41,44,42,39,46,74,56,74,88,47,47,64,62,51,50,49,50,53,51,52,51,51,63,70,37,46,88,47,41,71,25,30,57,60,78,42,48,32,51,58,79,55,58,42,19,55,34,37,72,68,37,43,54,50,48,40,50,50,28,37,69,58,19,68,83,29,34,44,47,34,50,58,34,66,86,57,68,41,44,50,68,46,75,87,56,44,80,108